Protein AF-A0A7V7CUT2-F1 (afdb_monomer_lite)

Radius of gyration: 46.88 Å; chains: 1; bounding box: 106×68×147 Å

Structure (mmCIF, N/CA/C/O backbone):
data_AF-A0A7V7CUT2-F1
#
_entry.id   AF-A0A7V7CUT2-F1
#
loop_
_atom_site.group_PDB
_atom_site.id
_atom_site.type_symbol
_atom_site.label_atom_id
_atom_site.label_alt_id
_atom_site.label_comp_id
_atom_site.label_asym_id
_atom_site.label_entity_id
_atom_site.label_seq_id
_atom_site.pdbx_PDB_ins_code
_atom_site.Cartn_x
_atom_site.Cartn_y
_atom_site.Cartn_z
_atom_site.occupancy
_atom_site.B_iso_or_equiv
_atom_site.auth_seq_id
_atom_site.auth_comp_id
_atom_site.auth_asym_id
_atom_site.auth_atom_id
_atom_site.pdbx_PDB_model_num
ATOM 1 N N . MET A 1 1 ? 52.986 24.703 -57.265 1.00 43.50 1 MET A N 1
ATOM 2 C CA . MET A 1 1 ? 52.989 24.507 -58.733 1.00 43.50 1 MET A CA 1
ATOM 3 C C . MET A 1 1 ? 54.274 23.806 -59.146 1.00 43.50 1 MET A C 1
ATOM 5 O O . MET A 1 1 ? 55.297 24.459 -59.310 1.00 43.50 1 MET A O 1
ATOM 9 N N . THR A 1 2 ? 54.254 22.484 -59.276 1.00 39.44 2 THR A N 1
ATOM 10 C CA . THR A 1 2 ? 55.387 21.736 -59.837 1.00 39.44 2 THR A CA 1
ATOM 11 C C . THR A 1 2 ? 55.027 21.420 -61.282 1.00 39.44 2 THR A C 1
ATOM 13 O O . THR A 1 2 ? 54.203 20.552 -61.546 1.00 39.44 2 THR A O 1
ATOM 16 N N . ASN A 1 3 ? 55.575 22.187 -62.225 1.00 37.34 3 ASN A N 1
ATOM 17 C CA . ASN A 1 3 ? 55.360 21.953 -63.651 1.00 37.34 3 ASN A CA 1
ATOM 18 C C . ASN A 1 3 ? 56.093 20.670 -64.068 1.00 37.34 3 ASN A C 1
ATOM 20 O O . ASN A 1 3 ? 57.307 20.690 -64.264 1.00 37.34 3 ASN A O 1
ATOM 24 N N . ILE A 1 4 ? 55.367 19.565 -64.242 1.00 36.94 4 ILE A N 1
ATOM 25 C CA . ILE A 1 4 ? 55.850 18.451 -65.063 1.00 36.94 4 ILE A CA 1
ATOM 26 C C . ILE A 1 4 ? 55.539 18.822 -66.515 1.00 36.94 4 ILE A C 1
ATOM 28 O O . ILE A 1 4 ? 54.390 18.802 -66.949 1.00 36.94 4 ILE A O 1
ATOM 32 N N . VAL A 1 5 ? 56.566 19.240 -67.256 1.00 34.94 5 VAL A N 1
ATOM 33 C CA . VAL A 1 5 ? 56.438 19.656 -68.658 1.00 34.94 5 VAL A CA 1
ATOM 34 C C . VAL A 1 5 ? 56.531 18.428 -69.566 1.00 34.94 5 VAL A C 1
ATOM 36 O O . VAL A 1 5 ? 57.607 17.856 -69.722 1.00 34.94 5 VAL A O 1
ATOM 39 N N . ILE A 1 6 ? 55.420 18.060 -70.212 1.00 40.41 6 ILE A N 1
ATOM 40 C CA . ILE A 1 6 ? 55.411 17.245 -71.438 1.00 40.41 6 ILE A CA 1
ATOM 41 C C . ILE A 1 6 ? 55.088 18.196 -72.610 1.00 40.41 6 ILE A C 1
ATOM 43 O O . ILE A 1 6 ? 54.134 18.972 -72.505 1.00 40.41 6 ILE A O 1
ATOM 47 N N . PRO A 1 7 ? 55.847 18.197 -73.724 1.00 36.72 7 PRO A N 1
ATOM 48 C CA . PRO A 1 7 ? 55.617 19.137 -74.822 1.00 36.72 7 PRO A CA 1
ATOM 49 C C . PRO A 1 7 ? 54.248 18.914 -75.492 1.00 36.72 7 PRO A C 1
ATOM 51 O O . PRO A 1 7 ? 53.987 17.835 -76.015 1.00 36.72 7 PRO A O 1
ATOM 54 N N . GLY A 1 8 ? 53.392 19.946 -75.516 1.00 45.03 8 GLY A N 1
ATOM 55 C CA . GLY A 1 8 ? 52.181 20.006 -76.358 1.00 45.03 8 GLY A CA 1
ATOM 56 C C . GLY A 1 8 ? 50.827 20.088 -75.636 1.00 45.03 8 GLY A C 1
ATOM 57 O O . GLY A 1 8 ? 49.839 20.463 -76.260 1.00 45.03 8 GLY A O 1
ATOM 58 N N . LYS A 1 9 ? 50.762 19.812 -74.330 1.00 43.78 9 LYS A N 1
ATOM 59 C CA . LYS A 1 9 ? 49.593 20.088 -73.473 1.00 43.78 9 LYS A CA 1
ATOM 60 C C . LYS A 1 9 ? 50.097 20.208 -72.034 1.00 43.78 9 LYS A C 1
ATOM 62 O O . LYS A 1 9 ? 50.402 19.198 -71.409 1.00 43.78 9 LYS A O 1
ATOM 67 N N . SER A 1 10 ? 50.239 21.430 -71.520 1.00 46.50 10 SER A N 1
ATOM 68 C CA . SER A 1 10 ? 50.550 21.622 -70.098 1.00 46.50 10 SER A CA 1
ATOM 69 C C . SER A 1 10 ? 49.303 21.231 -69.306 1.00 46.50 10 SER A C 1
ATOM 71 O O . SER A 1 10 ? 48.368 22.019 -69.199 1.00 46.50 10 SER A O 1
ATOM 73 N N . LEU A 1 11 ? 49.250 19.993 -68.813 1.00 55.28 11 LEU A N 1
ATOM 74 C CA . LEU A 1 11 ? 48.304 19.613 -67.768 1.00 55.28 11 LEU A CA 1
ATOM 75 C C . LEU A 1 11 ? 48.740 20.374 -66.517 1.00 55.28 11 LEU A C 1
ATOM 77 O O . LEU A 1 11 ? 49.740 20.030 -65.890 1.00 55.28 11 LEU A O 1
ATOM 81 N N . LEU A 1 12 ? 48.063 21.485 -66.227 1.00 66.00 12 LEU A N 1
ATOM 82 C CA . LEU A 1 12 ? 48.286 22.221 -64.992 1.00 66.00 12 LEU A CA 1
ATOM 83 C C . LEU A 1 12 ? 47.783 21.332 -63.853 1.00 66.00 12 LEU A C 1
ATOM 85 O O . LEU A 1 12 ? 46.581 21.115 -63.714 1.00 66.00 12 LEU A O 1
ATOM 89 N N . VAL A 1 13 ? 48.726 20.766 -63.101 1.00 83.75 13 VAL A N 1
ATOM 90 C CA . VAL A 1 13 ? 48.432 19.991 -61.897 1.00 83.75 13 VAL A CA 1
ATOM 91 C C . VAL A 1 13 ? 48.268 20.966 -60.739 1.00 83.75 13 VAL A C 1
ATOM 93 O O . VAL A 1 13 ? 49.184 21.736 -60.428 1.00 83.75 13 VAL A O 1
ATOM 96 N N . PHE A 1 14 ? 47.099 20.935 -60.115 1.00 91.38 14 PHE A N 1
ATOM 97 C CA . PHE A 1 14 ? 46.743 21.783 -58.986 1.00 91.38 14 PHE A CA 1
ATOM 98 C C . PHE A 1 14 ? 46.678 20.966 -57.692 1.00 91.38 14 PHE A C 1
ATOM 100 O O . PHE A 1 14 ? 46.354 19.779 -57.711 1.00 91.38 14 PHE A O 1
ATOM 107 N N . SER A 1 15 ? 46.938 21.625 -56.563 1.00 94.69 15 SER A N 1
ATOM 108 C CA . SER A 1 15 ? 46.346 21.197 -55.290 1.00 94.69 15 SER A CA 1
ATOM 109 C C . SER A 1 15 ? 44.843 21.513 -55.314 1.00 94.69 15 SER A C 1
ATOM 111 O O . SER A 1 15 ? 44.414 22.395 -56.068 1.00 94.69 15 SER A O 1
ATOM 113 N N . ALA A 1 16 ? 44.036 20.852 -54.482 1.00 95.25 16 ALA A N 1
ATOM 114 C CA . ALA A 1 16 ? 42.601 21.135 -54.384 1.00 95.25 16 ALA A CA 1
ATOM 115 C C . ALA A 1 16 ? 42.350 22.623 -54.087 1.00 95.25 16 ALA A C 1
ATOM 117 O O . ALA A 1 16 ? 41.564 23.296 -54.758 1.00 95.25 16 ALA A O 1
ATOM 118 N N . GLN A 1 17 ? 43.121 23.170 -53.146 1.00 95.25 17 GLN A N 1
ATOM 119 C CA . GLN A 1 17 ? 43.038 24.568 -52.744 1.00 95.25 17 GLN A CA 1
ATOM 120 C C . GLN A 1 17 ? 43.390 25.541 -53.884 1.00 95.25 17 GLN A C 1
ATOM 122 O O . GLN A 1 17 ? 42.723 26.565 -54.053 1.00 95.25 17 GLN A O 1
ATOM 127 N N . ASP A 1 18 ? 44.424 25.250 -54.679 1.00 93.94 18 ASP A N 1
ATOM 128 C CA . ASP A 1 18 ? 44.843 26.135 -55.772 1.00 93.94 18 ASP A CA 1
ATOM 129 C C . ASP A 1 18 ? 43.865 26.111 -56.952 1.00 93.94 18 ASP A C 1
ATOM 131 O O . ASP A 1 18 ? 43.645 27.152 -57.581 1.00 93.94 18 ASP A O 1
ATOM 135 N N . ALA A 1 19 ? 43.241 24.961 -57.231 1.00 94.00 19 ALA A N 1
ATOM 136 C CA . ALA A 1 19 ? 42.183 24.858 -58.235 1.00 94.00 19 ALA A CA 1
ATOM 137 C C . ALA A 1 19 ? 40.983 25.740 -57.856 1.00 94.00 19 ALA A C 1
ATOM 139 O O . ALA A 1 19 ? 40.511 26.532 -58.672 1.00 94.00 19 ALA A O 1
ATOM 140 N N . ILE A 1 20 ? 40.557 25.685 -56.590 1.00 94.75 20 ILE A N 1
ATOM 141 C CA . ILE A 1 20 ? 39.444 26.491 -56.069 1.00 94.75 20 ILE A CA 1
ATOM 142 C C . ILE A 1 20 ? 39.770 27.984 -56.105 1.00 94.75 20 ILE A C 1
ATOM 144 O O . ILE A 1 20 ? 38.954 28.780 -56.572 1.00 94.75 20 ILE A O 1
ATOM 148 N N . ARG A 1 21 ? 40.975 28.384 -55.672 1.00 94.62 21 ARG A N 1
ATOM 149 C CA . ARG A 1 21 ? 41.425 29.785 -55.766 1.00 94.62 21 ARG A CA 1
ATOM 150 C C . ARG A 1 21 ? 41.406 30.289 -57.208 1.00 94.62 21 ARG A C 1
ATOM 152 O O . ARG A 1 21 ? 40.952 31.402 -57.457 1.00 94.62 21 ARG A O 1
ATOM 159 N N . SER A 1 22 ? 41.885 29.476 -58.148 1.00 92.12 22 SER A N 1
ATOM 160 C CA . SER A 1 22 ? 41.933 29.838 -59.569 1.00 92.12 22 SER A CA 1
ATOM 161 C C . SER A 1 22 ? 40.532 29.940 -60.177 1.00 92.12 22 SER A C 1
ATOM 163 O O . SER A 1 22 ? 40.263 30.845 -60.965 1.00 92.12 22 SER A O 1
ATOM 165 N N . TYR A 1 23 ? 39.615 29.058 -59.775 1.00 93.31 23 TYR A N 1
ATOM 166 C CA . TYR A 1 23 ? 38.209 29.141 -60.162 1.00 93.31 23 TYR A CA 1
ATOM 167 C C . TYR A 1 23 ? 37.550 30.420 -59.628 1.00 93.31 23 TYR A C 1
ATOM 169 O O . TYR A 1 23 ? 36.973 31.179 -60.403 1.00 93.31 23 TYR A O 1
ATOM 177 N N . GLY A 1 24 ? 37.724 30.730 -58.338 1.00 92.88 24 GLY A N 1
ATOM 178 C CA . GLY A 1 24 ? 37.191 31.953 -57.725 1.00 92.88 24 GLY A CA 1
ATOM 179 C C . GLY A 1 24 ? 37.772 33.247 -58.309 1.00 92.88 24 GLY A C 1
ATOM 180 O O . GLY A 1 24 ? 37.089 34.267 -58.355 1.00 92.88 24 GLY A O 1
ATOM 181 N N . ALA A 1 25 ? 39.011 33.206 -58.807 1.00 92.81 25 ALA A N 1
ATOM 182 C CA . ALA A 1 25 ? 39.645 34.317 -59.516 1.00 92.81 25 ALA A CA 1
ATOM 183 C C . ALA A 1 25 ? 39.239 34.421 -61.002 1.00 92.81 25 ALA A C 1
ATOM 185 O O . ALA A 1 25 ? 39.689 35.338 -61.689 1.00 92.81 25 ALA A O 1
ATOM 186 N N . GLY A 1 26 ? 38.435 33.485 -61.523 1.00 91.12 26 GLY A N 1
ATOM 187 C CA . GLY A 1 26 ? 38.067 33.415 -62.941 1.00 91.12 26 GLY A CA 1
ATOM 188 C C . GLY A 1 26 ? 39.234 33.069 -63.873 1.00 91.12 26 GLY A C 1
ATOM 189 O O . GLY A 1 26 ? 39.146 33.279 -65.081 1.00 91.12 26 GLY A O 1
ATOM 190 N N . THR A 1 27 ? 40.345 32.566 -63.330 1.00 89.94 27 THR A N 1
ATOM 191 C CA . THR A 1 27 ? 41.557 32.237 -64.093 1.00 89.94 27 THR A CA 1
ATOM 192 C C . THR A 1 27 ? 41.620 30.764 -64.497 1.00 89.94 27 THR A C 1
ATOM 194 O O . THR A 1 27 ? 42.397 30.408 -65.387 1.00 89.94 27 THR A O 1
ATOM 197 N N . LEU A 1 28 ? 40.781 29.907 -63.904 1.00 89.00 28 LEU A N 1
ATOM 198 C CA . LEU A 1 28 ? 40.647 28.504 -64.294 1.00 89.00 28 LEU A CA 1
ATOM 199 C C . LEU A 1 28 ? 39.820 28.379 -65.585 1.00 89.00 28 LEU A C 1
ATOM 201 O O . LEU A 1 28 ? 38.595 28.338 -65.557 1.00 89.00 28 LEU A O 1
ATOM 205 N N . THR A 1 29 ? 40.507 28.346 -66.727 1.00 84.38 29 THR A N 1
ATOM 206 C CA . THR A 1 29 ? 39.896 28.366 -68.075 1.00 84.38 29 THR A CA 1
ATOM 207 C C . THR A 1 29 ? 39.941 27.021 -68.803 1.00 84.38 29 THR A C 1
ATOM 209 O O . THR A 1 29 ? 39.386 26.879 -69.891 1.00 84.38 29 THR A O 1
ATOM 212 N N . THR A 1 30 ? 40.581 26.016 -68.209 1.00 86.50 30 THR A N 1
ATOM 213 C CA . THR A 1 30 ? 40.648 24.639 -68.713 1.00 86.50 30 THR A CA 1
ATOM 214 C C . THR A 1 30 ? 40.406 23.663 -67.564 1.00 86.50 30 THR A C 1
ATOM 216 O O . THR A 1 30 ? 40.784 24.004 -66.440 1.00 86.50 30 THR A O 1
ATOM 219 N N . PRO A 1 31 ? 39.857 22.459 -67.819 1.00 90.25 31 PRO A N 1
ATOM 220 C CA . PRO A 1 31 ? 39.630 21.466 -66.772 1.00 90.25 31 PRO A CA 1
ATOM 221 C C . PRO A 1 31 ? 40.885 21.187 -65.935 1.00 90.25 31 PRO A C 1
ATOM 223 O O . PRO A 1 31 ? 41.954 20.904 -66.483 1.00 90.25 31 PRO A O 1
ATOM 226 N N . ALA A 1 32 ? 40.755 21.292 -64.614 1.00 91.00 32 ALA A N 1
ATOM 227 C CA . ALA A 1 32 ? 41.833 21.072 -63.662 1.00 91.00 32 ALA A CA 1
ATOM 228 C C . ALA A 1 32 ? 42.142 19.578 -63.515 1.00 91.00 32 ALA A C 1
ATOM 230 O O . ALA A 1 32 ? 41.233 18.753 -63.414 1.00 91.00 32 ALA A O 1
ATOM 231 N N . VAL A 1 33 ? 43.429 19.246 -63.434 1.00 94.38 33 VAL A N 1
ATOM 232 C CA . VAL A 1 33 ? 43.890 17.962 -62.897 1.00 94.38 33 VAL A CA 1
ATOM 233 C C . VAL A 1 33 ? 44.388 18.219 -61.489 1.00 94.38 33 VAL A C 1
ATOM 235 O O . VAL A 1 33 ? 45.284 19.040 -61.295 1.00 94.38 33 VAL A O 1
ATOM 238 N N . ILE A 1 34 ? 43.797 17.546 -60.509 1.00 95.75 34 ILE A N 1
ATOM 239 C CA . ILE A 1 34 ? 44.160 17.719 -59.104 1.00 95.75 34 ILE A CA 1
ATOM 240 C C . ILE A 1 34 ? 45.017 16.538 -58.667 1.00 95.75 34 ILE A C 1
ATOM 242 O O . ILE A 1 34 ? 44.667 15.393 -58.935 1.00 95.75 34 ILE A O 1
ATOM 246 N N . VAL A 1 35 ? 46.131 16.815 -57.990 1.00 95.56 35 VAL A N 1
ATOM 247 C CA . VAL A 1 35 ? 46.895 15.808 -57.244 1.00 95.56 35 VAL A CA 1
ATOM 248 C C . VAL A 1 35 ? 47.121 16.340 -55.840 1.00 95.56 35 VAL A C 1
ATOM 250 O O . VAL A 1 35 ? 47.856 17.310 -55.656 1.00 95.56 35 VAL A O 1
ATOM 253 N N . ASP A 1 36 ? 46.464 15.730 -54.860 1.00 96.62 36 ASP A N 1
ATOM 254 C CA . ASP A 1 36 ? 46.485 16.188 -53.468 1.00 96.62 36 ASP A CA 1
ATOM 255 C C . ASP A 1 36 ? 46.276 15.012 -52.502 1.00 96.62 36 ASP A C 1
ATOM 257 O O . ASP A 1 36 ? 46.132 13.870 -52.933 1.00 96.62 36 ASP A O 1
ATOM 261 N N . SER A 1 37 ? 46.334 15.239 -51.194 1.00 96.50 37 SER A N 1
ATOM 262 C CA . SER A 1 37 ? 46.007 14.206 -50.204 1.00 96.50 37 SER A CA 1
ATOM 263 C C . SER A 1 37 ? 44.492 14.030 -50.062 1.00 96.50 37 SER A C 1
ATOM 265 O O . SER A 1 37 ? 43.725 14.976 -50.253 1.00 96.50 37 SER A O 1
ATOM 267 N N . ALA A 1 38 ? 44.048 12.840 -49.661 1.00 97.12 38 ALA A N 1
ATOM 268 C CA . ALA A 1 38 ? 42.648 12.524 -49.388 1.00 97.12 38 ALA A CA 1
ATOM 269 C C . ALA A 1 38 ? 42.040 13.467 -48.343 1.00 97.12 38 ALA A C 1
ATOM 271 O O . ALA A 1 38 ? 40.904 13.905 -48.501 1.00 97.12 38 ALA A O 1
ATOM 272 N N . ALA A 1 39 ? 42.818 13.851 -47.326 1.00 96.62 39 ALA A N 1
ATOM 273 C CA . ALA A 1 39 ? 42.392 14.817 -46.315 1.00 96.62 39 ALA A CA 1
ATOM 274 C C . ALA A 1 39 ? 42.105 16.205 -46.913 1.00 96.62 39 ALA A C 1
ATOM 276 O O . ALA A 1 39 ? 41.082 16.813 -46.600 1.00 96.62 39 ALA A O 1
ATOM 277 N N . ASN A 1 40 ? 42.975 16.701 -47.799 1.00 95.56 40 ASN A N 1
ATOM 278 C CA . ASN A 1 40 ? 42.771 17.994 -48.452 1.00 95.56 40 ASN A CA 1
ATOM 279 C C . ASN A 1 40 ? 41.612 17.940 -49.452 1.00 95.56 40 ASN A C 1
ATOM 281 O O . ASN A 1 40 ? 40.824 18.877 -49.516 1.00 95.56 40 ASN A O 1
ATOM 285 N N . VAL A 1 41 ? 41.476 16.847 -50.209 1.00 97.75 41 VAL A N 1
ATOM 286 C CA . VAL A 1 41 ? 40.345 16.663 -51.132 1.00 97.75 41 VAL A CA 1
ATOM 287 C C . VAL A 1 41 ? 39.020 16.625 -50.368 1.00 97.75 41 VAL A C 1
ATOM 289 O O . VAL A 1 41 ? 38.103 17.352 -50.737 1.00 97.75 41 VAL A O 1
ATOM 292 N N . ALA A 1 42 ? 38.931 15.857 -49.277 1.00 97.19 42 ALA A N 1
ATOM 293 C CA . ALA A 1 42 ? 37.730 15.781 -48.444 1.00 97.19 42 ALA A CA 1
ATOM 294 C C . ALA A 1 42 ? 37.368 17.136 -47.806 1.00 97.19 42 ALA A C 1
ATOM 296 O O . ALA A 1 42 ? 36.203 17.523 -47.802 1.00 97.19 42 ALA A O 1
ATOM 297 N N . ALA A 1 43 ? 38.359 17.906 -47.339 1.00 96.56 43 ALA A N 1
ATOM 298 C CA . ALA A 1 43 ? 38.137 19.234 -46.753 1.00 96.56 43 ALA A CA 1
A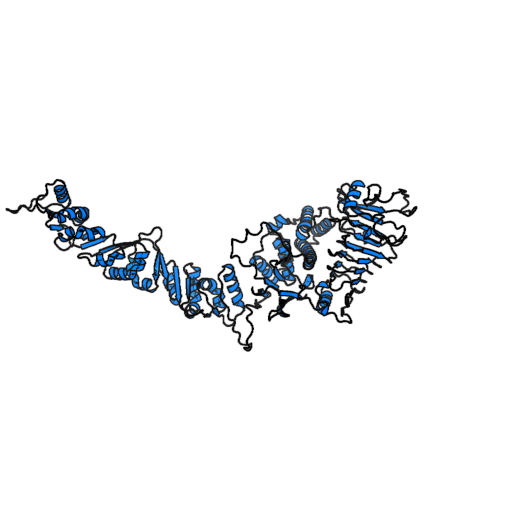TOM 299 C C . ALA A 1 43 ? 37.584 20.275 -47.745 1.00 96.56 43 ALA A C 1
ATOM 301 O O . ALA A 1 43 ? 37.053 21.303 -47.328 1.00 96.56 43 ALA A O 1
ATOM 302 N N . PHE A 1 44 ? 37.731 20.029 -49.047 1.00 96.75 44 PHE A N 1
ATOM 303 C CA . PHE A 1 44 ? 37.319 20.934 -50.115 1.00 96.75 44 PHE A CA 1
ATOM 304 C C . PHE A 1 44 ? 36.258 20.326 -51.045 1.00 96.75 44 PHE A C 1
ATOM 306 O O . PHE A 1 44 ? 36.016 20.869 -52.126 1.00 96.75 44 PHE A O 1
ATOM 313 N N . LEU A 1 45 ? 35.629 19.216 -50.650 1.00 97.12 45 LEU A N 1
ATOM 314 C CA . LEU A 1 45 ? 34.777 18.411 -51.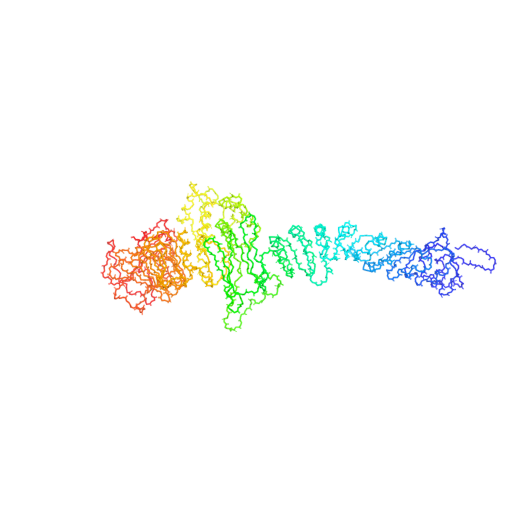523 1.00 97.12 45 LEU A CA 1
ATOM 315 C C . LEU A 1 45 ? 33.611 19.219 -52.116 1.00 97.12 45 LEU A C 1
ATOM 317 O O . LEU A 1 45 ? 33.487 19.280 -53.338 1.00 97.12 45 LEU A O 1
ATOM 321 N N . ASP A 1 46 ? 32.874 19.957 -51.283 1.00 96.69 46 ASP A N 1
ATOM 322 C CA . ASP A 1 46 ? 31.759 20.822 -51.690 1.00 96.69 46 ASP A CA 1
ATOM 323 C C . ASP A 1 46 ? 32.192 21.879 -52.724 1.00 96.69 46 ASP A C 1
ATOM 325 O O . ASP A 1 46 ? 31.482 22.205 -53.676 1.00 96.69 46 ASP A O 1
ATOM 329 N N . ASN A 1 47 ? 33.395 22.444 -52.566 1.00 96.88 47 ASN A N 1
ATOM 330 C CA . ASN A 1 47 ? 33.922 23.422 -53.516 1.00 96.88 47 ASN A CA 1
ATOM 331 C C . ASN A 1 47 ? 34.330 22.756 -54.831 1.00 96.88 47 ASN A C 1
ATOM 333 O O . ASN A 1 47 ? 34.096 23.312 -55.903 1.00 96.88 47 ASN A O 1
ATOM 337 N N . LEU A 1 48 ? 34.938 21.574 -54.762 1.00 96.94 48 LEU A N 1
ATOM 338 C CA . LEU A 1 48 ? 35.333 20.805 -55.937 1.00 96.94 48 LEU A CA 1
ATOM 339 C C . LEU A 1 48 ? 34.119 20.275 -56.711 1.00 96.94 48 LEU A C 1
ATOM 341 O O . LEU A 1 48 ? 34.174 20.218 -57.940 1.00 96.94 48 LEU A O 1
ATOM 345 N N . GLN A 1 49 ? 33.003 19.993 -56.036 1.00 97.50 49 GLN A N 1
ATOM 346 C CA . GLN A 1 49 ? 31.719 19.669 -56.658 1.00 97.50 49 GLN A CA 1
ATOM 347 C C . GLN A 1 49 ? 31.240 20.795 -57.593 1.00 97.50 49 GLN A C 1
ATOM 349 O O . GLN A 1 49 ? 30.723 20.529 -58.683 1.00 97.50 49 GLN A O 1
ATOM 354 N N . VAL A 1 50 ? 31.480 22.066 -57.245 1.00 96.12 50 VAL A N 1
ATOM 355 C CA . VAL A 1 50 ? 31.180 23.210 -58.130 1.00 96.12 50 VAL A CA 1
ATOM 356 C C . VAL A 1 50 ? 32.041 23.180 -59.399 1.00 96.12 50 VAL A C 1
ATOM 358 O O . VAL A 1 50 ? 31.548 23.453 -60.492 1.00 96.12 50 VAL A O 1
ATOM 361 N N . LEU A 1 51 ? 33.321 22.813 -59.291 1.00 95.00 51 LEU A N 1
ATOM 362 C CA . LEU A 1 51 ? 34.207 22.694 -60.455 1.00 95.00 51 LEU A CA 1
ATOM 363 C C . LEU A 1 51 ? 33.806 21.505 -61.341 1.00 95.00 51 LEU A C 1
ATOM 365 O O . LEU A 1 51 ? 33.799 21.641 -62.566 1.00 95.00 51 LEU A O 1
ATOM 369 N N . ALA A 1 52 ? 33.445 20.368 -60.737 1.00 94.88 52 ALA A N 1
ATOM 370 C CA . ALA A 1 52 ? 32.972 19.178 -61.444 1.00 94.88 52 ALA A CA 1
ATOM 371 C C . ALA A 1 52 ? 31.694 19.471 -62.242 1.00 94.88 52 ALA A C 1
ATOM 373 O O . ALA A 1 52 ? 31.633 19.224 -63.445 1.00 94.88 52 ALA A O 1
ATOM 374 N N . THR A 1 53 ? 30.703 20.097 -61.605 1.00 94.69 53 THR A N 1
ATOM 375 C CA . THR A 1 53 ? 29.439 20.479 -62.257 1.00 94.69 53 THR A CA 1
ATOM 376 C C . THR A 1 53 ? 29.614 21.544 -63.343 1.00 94.69 53 THR A C 1
ATOM 378 O O . THR A 1 53 ? 28.882 21.532 -64.331 1.00 94.69 53 THR A O 1
ATOM 381 N N . ALA A 1 54 ? 30.615 22.422 -63.222 1.00 92.25 54 ALA A N 1
ATOM 382 C CA . ALA A 1 54 ? 30.990 23.378 -64.265 1.00 92.25 54 ALA A CA 1
ATOM 383 C C . ALA A 1 54 ? 31.779 22.751 -65.438 1.00 92.25 54 ALA A C 1
ATOM 385 O O . ALA A 1 54 ? 32.115 23.457 -66.390 1.00 92.25 54 ALA A O 1
ATOM 386 N N . GLY A 1 55 ? 32.111 21.453 -65.384 1.00 92.44 55 GLY A N 1
ATOM 387 C CA . GLY A 1 55 ? 32.961 20.783 -66.376 1.00 92.44 55 GLY A CA 1
ATOM 388 C C . GLY A 1 55 ? 34.423 21.246 -66.342 1.00 92.44 55 GLY A C 1
ATOM 389 O O . GLY A 1 55 ? 35.145 21.101 -67.328 1.00 92.44 55 GLY A O 1
ATOM 390 N N . LEU A 1 56 ? 34.855 21.839 -65.225 1.00 92.88 56 LEU A N 1
ATOM 391 C CA . LEU A 1 56 ? 36.195 22.393 -65.013 1.00 92.88 56 LEU A CA 1
ATOM 392 C C . LEU A 1 56 ? 37.074 21.513 -64.114 1.00 92.88 56 LEU A C 1
ATOM 394 O O . LEU A 1 56 ? 38.165 21.932 -63.729 1.00 92.88 56 LEU A O 1
ATOM 398 N N . LEU A 1 57 ? 36.647 20.287 -63.821 1.00 94.12 57 LEU A N 1
ATOM 399 C CA . LEU A 1 57 ? 37.444 19.255 -63.166 1.00 94.12 57 LEU A CA 1
ATOM 400 C C . LEU A 1 57 ? 37.586 18.067 -64.123 1.00 94.12 57 LEU A C 1
ATOM 402 O O . LEU A 1 57 ? 36.593 17.625 -64.686 1.00 94.12 57 LEU A O 1
ATOM 406 N N . SER A 1 58 ? 38.814 17.598 -64.352 1.00 92.56 58 SER A N 1
ATOM 407 C CA . SER A 1 58 ? 39.087 16.481 -65.270 1.00 92.56 58 SER A CA 1
ATOM 408 C C . SER A 1 58 ? 39.404 15.169 -64.568 1.00 92.56 58 SER A C 1
ATOM 410 O O . SER A 1 58 ? 39.159 14.124 -65.153 1.00 92.56 58 SER A O 1
ATOM 412 N N . THR A 1 59 ? 40.111 15.217 -63.439 1.00 95.31 59 THR A N 1
ATOM 413 C CA . THR A 1 59 ? 40.405 14.050 -62.598 1.00 95.31 59 THR A CA 1
ATOM 414 C C . THR A 1 59 ? 41.052 14.511 -61.295 1.00 95.31 59 THR A C 1
ATOM 416 O O . THR A 1 59 ? 41.741 15.540 -61.260 1.00 95.31 59 THR A O 1
ATOM 419 N N . ILE A 1 60 ? 40.861 13.726 -60.240 1.00 97.00 60 ILE A N 1
ATOM 420 C CA . ILE A 1 60 ? 41.564 13.837 -58.968 1.00 97.00 60 ILE A CA 1
ATOM 421 C C . ILE A 1 60 ? 42.436 12.588 -58.786 1.00 97.00 60 ILE A C 1
ATOM 423 O O . ILE A 1 60 ? 41.950 11.458 -58.818 1.00 97.00 60 ILE A O 1
ATOM 427 N N . GLY A 1 61 ? 43.736 12.788 -58.586 1.00 95.75 61 GLY A N 1
ATOM 428 C CA . GLY A 1 61 ? 44.669 11.772 -58.110 1.00 95.75 61 GLY A CA 1
ATOM 429 C C . GLY A 1 61 ? 44.973 11.986 -56.630 1.00 95.75 61 GLY A C 1
ATOM 430 O O . GLY A 1 61 ? 45.318 13.093 -56.218 1.00 95.75 61 GLY A O 1
ATOM 431 N N . LEU A 1 62 ? 44.864 10.933 -55.827 1.00 97.38 62 LEU A N 1
ATOM 432 C CA . LEU A 1 62 ? 45.195 10.985 -54.404 1.00 97.38 62 LEU A CA 1
ATOM 433 C C . LEU A 1 62 ? 46.668 10.613 -54.198 1.00 97.38 62 LEU A C 1
ATOM 435 O O . LEU A 1 62 ? 47.160 9.646 -54.778 1.00 97.38 62 LEU A O 1
ATOM 439 N N . SER A 1 63 ? 47.380 11.411 -53.407 1.00 95.00 63 SER A N 1
ATOM 440 C CA . SER A 1 63 ? 48.832 11.303 -53.200 1.00 95.00 63 SER A CA 1
ATOM 441 C C . SER A 1 63 ? 49.236 10.480 -51.972 1.00 95.00 63 SER A C 1
ATOM 443 O O . SER A 1 63 ? 50.429 10.287 -51.730 1.00 95.00 63 SER A O 1
ATOM 445 N N . ASP A 1 64 ? 48.264 9.997 -51.198 1.00 95.69 64 ASP A N 1
ATOM 446 C CA . ASP A 1 64 ? 48.486 9.210 -49.988 1.00 95.69 64 ASP A CA 1
ATOM 447 C C . ASP A 1 64 ? 49.097 7.831 -50.293 1.00 95.69 64 ASP A C 1
ATOM 449 O O . ASP A 1 64 ? 48.912 7.250 -51.364 1.00 95.69 64 ASP A O 1
ATOM 453 N N . PHE A 1 65 ? 49.823 7.279 -49.317 1.00 87.88 65 PHE A N 1
ATOM 454 C CA . PHE A 1 65 ? 50.365 5.924 -49.407 1.00 87.88 65 PHE A CA 1
ATOM 455 C C . PHE A 1 65 ? 49.294 4.878 -49.060 1.00 87.88 65 PHE A C 1
ATOM 457 O O . PHE A 1 65 ? 48.530 5.054 -48.115 1.00 87.88 65 PHE A O 1
ATOM 464 N N . GLY A 1 66 ? 49.292 3.740 -49.762 1.00 91.62 66 GLY A N 1
ATOM 465 C CA . GLY A 1 66 ? 48.311 2.668 -49.550 1.00 91.62 66 GLY A CA 1
ATOM 466 C C . GLY A 1 66 ? 47.010 2.908 -50.319 1.00 91.62 66 GLY A C 1
ATOM 467 O O . GLY A 1 66 ? 47.046 3.445 -51.420 1.00 91.62 66 GLY A O 1
ATOM 468 N N . THR A 1 67 ? 45.874 2.462 -49.772 1.00 94.19 67 THR A N 1
ATOM 469 C CA . THR A 1 67 ? 44.545 2.862 -50.271 1.00 94.19 67 THR A CA 1
ATOM 470 C C . THR A 1 67 ? 44.136 4.135 -49.528 1.00 94.19 67 THR A C 1
ATOM 472 O O . THR A 1 67 ? 43.939 4.054 -48.316 1.00 94.19 67 THR A O 1
ATOM 475 N N . PRO A 1 68 ? 44.051 5.299 -50.194 1.00 97.12 68 PRO A N 1
ATOM 476 C CA . PRO A 1 68 ? 43.680 6.552 -49.542 1.00 97.12 68 PRO A CA 1
ATOM 477 C C . PRO A 1 68 ? 42.246 6.497 -48.997 1.00 97.12 68 PRO A C 1
ATOM 479 O O . PRO A 1 68 ? 41.351 6.005 -49.687 1.00 97.12 68 PRO A O 1
ATOM 482 N N . THR A 1 69 ? 42.015 7.038 -47.799 1.00 96.81 69 THR A N 1
ATOM 483 C CA . THR A 1 69 ? 40.681 7.103 -47.175 1.00 96.81 69 THR A CA 1
ATOM 484 C C . THR A 1 69 ? 40.210 8.547 -47.082 1.00 96.81 69 THR A C 1
ATOM 486 O O . THR A 1 69 ? 40.888 9.379 -46.479 1.00 96.81 69 THR A O 1
ATOM 489 N N . LEU A 1 70 ? 39.039 8.842 -47.644 1.00 98.06 70 LEU A N 1
ATOM 490 C CA . LEU A 1 70 ? 38.361 10.124 -47.474 1.00 98.06 70 LEU A CA 1
ATOM 491 C C . LEU A 1 70 ? 37.351 10.004 -46.331 1.00 98.06 70 LEU A C 1
ATOM 493 O O . LEU A 1 70 ? 36.455 9.161 -46.382 1.00 98.06 70 LEU A O 1
ATOM 497 N N . SER A 1 71 ? 37.483 10.869 -45.327 1.00 97.56 71 SER A N 1
ATOM 498 C CA . SER A 1 71 ? 36.476 11.041 -44.277 1.00 97.56 71 SER A CA 1
ATOM 499 C C . SER A 1 71 ? 35.507 12.143 -44.689 1.00 97.56 71 SER A C 1
ATOM 501 O O . SER A 1 71 ? 35.910 13.301 -44.780 1.00 97.56 71 SER A O 1
ATOM 503 N N . ILE A 1 72 ? 34.255 11.780 -44.957 1.00 97.88 72 ILE A N 1
ATOM 504 C CA . ILE A 1 72 ? 33.210 12.685 -45.459 1.00 97.88 72 ILE A CA 1
ATOM 505 C C . ILE A 1 72 ? 31.924 12.512 -44.647 1.00 97.88 72 ILE A C 1
ATOM 507 O O . ILE A 1 72 ? 31.766 11.523 -43.930 1.00 97.88 72 ILE A O 1
ATOM 511 N N . THR A 1 73 ? 30.994 13.458 -44.736 1.00 97.75 73 THR A N 1
ATOM 512 C CA . THR A 1 73 ? 29.665 13.304 -44.124 1.00 97.75 73 THR A CA 1
ATOM 513 C C . THR A 1 73 ? 28.696 12.563 -45.050 1.00 97.75 73 THR A C 1
ATOM 515 O O . THR A 1 73 ? 28.896 12.490 -46.264 1.00 97.75 73 THR A O 1
ATOM 518 N N . ALA A 1 74 ? 27.603 12.037 -44.497 1.00 96.12 74 ALA A N 1
ATOM 519 C CA . ALA A 1 74 ? 26.517 11.444 -45.278 1.00 96.12 74 ALA A CA 1
ATOM 520 C C . ALA A 1 74 ? 25.896 12.439 -46.278 1.00 96.12 74 ALA A C 1
ATOM 522 O O . ALA A 1 74 ? 25.472 12.044 -47.365 1.00 96.12 74 ALA A O 1
ATOM 523 N N . GLU A 1 75 ? 25.860 13.731 -45.939 1.00 95.62 75 GLU A N 1
ATOM 524 C CA . GLU A 1 75 ? 25.404 14.789 -46.846 1.00 95.62 75 GLU A CA 1
ATOM 525 C C . GLU A 1 75 ? 26.370 14.969 -48.017 1.00 95.62 75 GLU A C 1
ATOM 527 O O . GLU A 1 75 ? 25.933 14.987 -49.165 1.00 95.62 75 GLU A O 1
ATOM 532 N N . GLN A 1 76 ? 27.675 15.012 -47.745 1.00 97.19 76 GLN A N 1
ATOM 533 C CA . GLN A 1 76 ? 28.713 15.100 -48.772 1.00 97.19 76 GLN A CA 1
ATOM 534 C C . GLN A 1 76 ? 28.706 13.879 -49.698 1.00 97.19 76 GLN A C 1
ATOM 536 O O . GLN A 1 76 ? 28.720 14.019 -50.917 1.00 97.19 76 GLN A O 1
ATOM 541 N N . ALA A 1 77 ? 28.575 12.667 -49.148 1.00 95.69 77 ALA A N 1
ATOM 542 C CA . ALA A 1 77 ? 28.487 11.441 -49.945 1.00 95.69 77 ALA A CA 1
ATOM 543 C C . ALA A 1 77 ? 27.325 11.464 -50.961 1.00 95.69 77 ALA A C 1
ATOM 545 O O . ALA A 1 77 ? 27.447 10.911 -52.054 1.00 95.69 77 ALA A O 1
ATOM 546 N N . ASN A 1 78 ? 26.210 12.120 -50.617 1.00 92.69 78 ASN A N 1
ATOM 547 C CA . ASN A 1 78 ? 25.051 12.266 -51.499 1.00 92.69 78 ASN A CA 1
ATOM 548 C C . ASN A 1 78 ? 25.171 13.460 -52.461 1.00 92.69 78 ASN A C 1
ATOM 550 O O . ASN A 1 78 ? 24.881 13.325 -53.650 1.00 92.69 78 ASN A O 1
ATOM 554 N N . ASN A 1 79 ? 25.567 14.629 -51.957 1.00 95.31 79 ASN A N 1
ATOM 555 C CA . ASN A 1 79 ? 25.549 15.883 -52.715 1.00 95.31 79 ASN A CA 1
ATOM 556 C C . ASN A 1 79 ? 26.754 16.024 -53.658 1.00 95.31 79 ASN A C 1
ATOM 558 O O . ASN A 1 79 ? 26.634 16.638 -54.722 1.00 95.31 79 ASN A O 1
ATOM 562 N N . ASP A 1 80 ? 27.881 15.397 -53.315 1.00 96.88 80 ASP A N 1
ATOM 563 C CA . ASP A 1 80 ? 29.162 15.560 -54.005 1.00 96.88 80 ASP A CA 1
ATOM 564 C C . ASP A 1 80 ? 29.515 14.359 -54.898 1.00 96.88 80 ASP A C 1
ATOM 566 O O . ASP A 1 80 ? 30.676 14.081 -55.209 1.00 96.88 80 ASP A O 1
ATOM 570 N N . ALA A 1 81 ? 28.495 13.633 -55.364 1.00 93.62 81 ALA A N 1
ATOM 571 C CA . ALA A 1 81 ? 28.671 12.442 -56.192 1.00 93.62 81 ALA A CA 1
ATOM 572 C C . ALA A 1 81 ? 29.440 12.714 -57.502 1.00 93.62 81 ALA A C 1
ATOM 574 O O . ALA A 1 81 ? 30.119 11.818 -58.005 1.00 93.62 81 ALA A O 1
ATOM 575 N N . ALA A 1 82 ? 29.362 13.933 -58.057 1.00 95.12 82 ALA A N 1
ATOM 576 C CA . ALA A 1 82 ? 30.051 14.264 -59.305 1.00 95.12 82 ALA A CA 1
ATOM 577 C C . ALA A 1 82 ? 31.564 14.402 -59.096 1.00 95.12 82 ALA A C 1
ATOM 579 O O . ALA A 1 82 ? 32.325 13.829 -59.864 1.00 95.12 82 ALA A O 1
ATOM 580 N N . VAL A 1 83 ? 32.017 15.093 -58.045 1.00 96.94 83 VAL A N 1
ATOM 581 C CA . VAL A 1 83 ? 33.452 15.156 -57.723 1.00 96.94 83 VAL A CA 1
ATOM 582 C C . VAL A 1 83 ? 33.993 13.799 -57.270 1.00 96.94 83 VAL A C 1
ATOM 584 O O . VAL A 1 83 ? 35.101 13.437 -57.661 1.00 96.94 83 VAL A O 1
ATOM 587 N N . LEU A 1 84 ? 33.218 13.016 -56.509 1.00 96.25 84 LEU A N 1
ATOM 588 C CA . LEU A 1 84 ? 33.625 11.666 -56.107 1.00 96.25 84 LEU A CA 1
ATOM 589 C C . LEU A 1 84 ? 33.856 10.752 -57.322 1.00 96.25 84 LEU A C 1
ATOM 591 O O . LEU A 1 84 ? 34.787 9.950 -57.304 1.00 96.25 84 LEU A O 1
ATOM 595 N N . ALA A 1 85 ? 33.068 10.907 -58.392 1.00 94.94 85 ALA A N 1
ATOM 596 C CA . ALA A 1 85 ? 33.243 10.162 -59.640 1.00 94.94 85 ALA A CA 1
ATOM 597 C C . ALA A 1 85 ? 34.524 10.535 -60.416 1.00 94.94 85 ALA A C 1
ATOM 599 O O . ALA A 1 85 ? 35.003 9.731 -61.214 1.00 94.94 85 ALA A O 1
ATOM 600 N N . GLU A 1 86 ? 35.095 11.719 -60.173 1.00 96.38 86 GLU A N 1
ATOM 601 C CA . GLU A 1 86 ? 36.334 12.182 -60.815 1.00 96.38 86 GLU A CA 1
ATOM 602 C C . GLU A 1 86 ? 37.608 11.690 -60.100 1.00 96.38 86 GLU A C 1
ATOM 604 O O . GLU A 1 86 ? 38.723 11.882 -60.607 1.00 96.38 86 GLU A O 1
ATOM 609 N N . ILE A 1 87 ? 37.477 11.046 -58.932 1.00 96.75 87 ILE A N 1
ATOM 610 C CA . ILE A 1 87 ? 38.602 10.437 -58.215 1.00 96.75 87 ILE A CA 1
ATOM 611 C C . ILE A 1 87 ? 39.058 9.179 -58.958 1.00 96.75 87 ILE A C 1
ATOM 613 O O . ILE A 1 87 ? 38.310 8.226 -59.163 1.00 96.75 87 ILE A O 1
ATOM 617 N N . SER A 1 88 ? 40.328 9.175 -59.350 1.00 92.88 88 SER A N 1
ATOM 618 C CA . SER A 1 88 ? 40.962 8.063 -60.053 1.00 92.88 88 SER A CA 1
ATOM 619 C C . SER A 1 88 ? 41.672 7.104 -59.092 1.00 92.88 88 SER A C 1
ATOM 621 O O . SER A 1 88 ? 42.248 7.513 -58.084 1.00 92.88 88 SER A O 1
ATOM 623 N N . GLY A 1 89 ? 41.679 5.812 -59.439 1.00 91.00 89 GLY A N 1
ATOM 624 C CA . GLY A 1 89 ? 42.318 4.759 -58.641 1.00 91.00 89 GLY A CA 1
ATOM 625 C C . GLY A 1 89 ? 41.431 4.198 -57.523 1.00 91.00 89 GLY A C 1
ATOM 626 O O . GLY A 1 89 ? 40.251 4.518 -57.423 1.00 91.00 89 GLY A O 1
ATOM 627 N N . SER A 1 90 ? 41.993 3.302 -56.707 1.00 93.00 90 SER A N 1
ATOM 628 C CA . SER A 1 90 ? 41.300 2.731 -55.545 1.00 93.00 90 SER A CA 1
ATOM 629 C C . SER A 1 90 ? 41.366 3.694 -54.365 1.00 93.00 90 SER A C 1
ATOM 631 O O . SER A 1 90 ? 42.453 4.129 -53.994 1.00 93.00 90 SER A O 1
ATOM 633 N N . TYR A 1 91 ? 40.222 3.976 -53.753 1.00 96.88 91 TYR A N 1
ATOM 634 C CA . TYR A 1 91 ? 40.104 4.767 -52.532 1.00 96.88 91 TYR A CA 1
ATOM 635 C C . TYR A 1 91 ? 38.998 4.185 -51.648 1.00 96.88 91 TYR A C 1
ATOM 637 O O . TYR A 1 91 ? 38.193 3.372 -52.103 1.00 96.88 91 TYR A O 1
ATOM 645 N N . ALA A 1 92 ? 38.979 4.593 -50.386 1.00 97.56 92 ALA A N 1
ATOM 646 C CA . ALA A 1 92 ? 37.988 4.207 -49.396 1.00 97.56 92 ALA A CA 1
ATOM 647 C C . ALA A 1 92 ? 37.235 5.442 -48.885 1.00 97.56 92 ALA A C 1
ATOM 649 O O . ALA A 1 92 ? 37.805 6.529 -48.781 1.00 97.56 92 ALA A O 1
ATOM 650 N N . LEU A 1 93 ? 35.961 5.273 -48.547 1.00 98.12 93 LEU A N 1
ATOM 651 C CA . LEU A 1 93 ? 35.125 6.282 -47.908 1.00 98.12 93 LEU A CA 1
ATOM 652 C C . LEU A 1 93 ? 34.816 5.847 -46.474 1.00 98.12 93 LEU A C 1
ATOM 654 O O . LEU A 1 93 ? 34.277 4.758 -46.246 1.00 98.12 93 LEU A O 1
ATOM 658 N N . ASN A 1 94 ? 35.151 6.723 -45.527 1.00 98.19 94 ASN A N 1
ATOM 659 C CA . ASN A 1 94 ? 34.618 6.703 -44.172 1.00 98.19 94 ASN A CA 1
ATOM 660 C C . ASN A 1 94 ? 33.520 7.767 -44.083 1.00 98.19 94 ASN A C 1
ATOM 662 O O . ASN A 1 94 ? 33.805 8.958 -44.225 1.00 98.19 94 ASN A O 1
ATOM 666 N N . VAL A 1 95 ? 32.272 7.339 -43.904 1.00 98.56 95 VAL A N 1
ATOM 667 C CA . VAL A 1 95 ? 31.110 8.230 -43.947 1.00 98.56 95 VAL A CA 1
ATOM 668 C C . VAL A 1 95 ? 30.568 8.443 -42.539 1.00 98.56 95 VAL A C 1
ATOM 670 O O . VAL A 1 95 ? 30.087 7.504 -41.909 1.00 98.56 95 VAL A O 1
ATOM 673 N N . SER A 1 96 ? 30.617 9.688 -42.067 1.00 98.06 96 SER A N 1
ATOM 674 C CA . SER A 1 96 ? 30.121 10.099 -40.749 1.00 98.06 96 SER A CA 1
ATOM 675 C C . SER A 1 96 ? 28.777 10.824 -40.816 1.00 98.06 96 SER A C 1
ATOM 677 O O . SER A 1 96 ? 28.354 11.303 -41.870 1.00 98.06 96 SER A O 1
ATOM 679 N N . GLY A 1 97 ? 28.070 10.892 -39.686 1.00 96.44 97 GLY A N 1
ATOM 680 C CA . GLY A 1 97 ? 26.750 11.529 -39.621 1.00 96.44 97 GLY A CA 1
ATOM 681 C C . GLY A 1 97 ? 25.660 10.740 -40.352 1.00 96.44 97 GLY A C 1
ATOM 682 O O . GLY A 1 97 ? 24.637 11.304 -40.732 1.00 96.44 97 GLY A O 1
ATOM 683 N N . VAL A 1 98 ? 25.884 9.444 -40.584 1.00 98.50 98 VAL A N 1
ATOM 684 C CA . VAL A 1 98 ? 24.882 8.554 -41.176 1.00 98.50 98 VAL A CA 1
ATOM 685 C C . VAL A 1 98 ? 23.782 8.312 -40.148 1.00 98.50 98 VAL A C 1
ATOM 687 O O . VAL A 1 98 ? 24.070 8.057 -38.984 1.00 98.50 98 VAL A O 1
ATOM 690 N N . THR A 1 99 ? 22.521 8.375 -40.563 1.00 98.31 99 THR A N 1
ATOM 691 C CA . THR A 1 99 ? 21.372 8.047 -39.702 1.00 98.31 99 THR A CA 1
ATOM 692 C C . THR A 1 99 ? 20.993 6.579 -39.860 1.00 98.31 99 THR A C 1
ATOM 694 O O . THR A 1 99 ? 21.250 5.975 -40.905 1.00 98.31 99 THR A O 1
ATOM 697 N N . ALA A 1 100 ? 20.316 5.991 -38.874 1.00 97.62 100 ALA A N 1
ATOM 698 C CA . ALA A 1 100 ? 19.861 4.602 -38.957 1.00 97.62 100 ALA A CA 1
ATOM 699 C C . ALA A 1 100 ? 18.957 4.367 -40.184 1.00 97.62 100 ALA A C 1
ATOM 701 O O . ALA A 1 100 ? 19.067 3.343 -40.857 1.00 97.62 100 ALA A O 1
ATOM 702 N N . ALA A 1 101 ? 18.145 5.367 -40.544 1.00 97.06 101 ALA A N 1
ATOM 703 C CA . ALA A 1 101 ? 17.274 5.338 -41.719 1.00 97.06 101 ALA A CA 1
ATOM 704 C C . ALA A 1 101 ? 18.025 5.316 -43.066 1.00 97.06 101 ALA A C 1
ATOM 706 O O . ALA A 1 101 ? 17.484 4.837 -44.061 1.00 97.06 101 ALA A O 1
ATOM 707 N N . THR A 1 102 ? 19.252 5.843 -43.123 1.00 97.00 102 THR A N 1
ATOM 708 C CA . THR A 1 102 ? 20.044 5.953 -44.364 1.00 97.00 102 THR A CA 1
ATOM 709 C C . THR A 1 102 ? 21.202 4.959 -44.433 1.00 97.00 102 THR A C 1
ATOM 711 O O . THR A 1 102 ? 21.822 4.819 -45.488 1.00 97.00 102 THR A O 1
ATOM 714 N N . ALA A 1 103 ? 21.466 4.223 -43.350 1.00 97.50 103 ALA A N 1
ATOM 715 C CA . ALA A 1 103 ? 22.628 3.352 -43.206 1.00 97.50 103 ALA A CA 1
ATOM 716 C C . ALA A 1 103 ? 22.748 2.286 -44.305 1.00 97.50 103 ALA A C 1
ATOM 718 O O . ALA A 1 103 ? 23.837 2.076 -44.831 1.00 97.50 103 ALA A O 1
ATOM 719 N N . SER A 1 104 ? 21.643 1.651 -44.708 1.00 96.88 104 SER A N 1
ATOM 720 C CA . SER A 1 104 ? 21.649 0.654 -45.790 1.00 96.88 104 SER A CA 1
ATOM 721 C C . SER A 1 104 ? 21.957 1.268 -47.158 1.00 96.88 104 SER A C 1
ATOM 723 O O . SER A 1 104 ? 22.708 0.688 -47.940 1.00 96.88 104 SER A O 1
ATOM 725 N N . THR A 1 105 ? 21.421 2.458 -47.437 1.00 96.19 105 THR A N 1
ATOM 726 C CA . THR A 1 105 ? 21.680 3.194 -48.680 1.00 96.19 105 THR A CA 1
ATOM 727 C C . THR A 1 105 ? 23.140 3.625 -48.764 1.00 96.19 105 THR A C 1
ATOM 729 O O . THR A 1 105 ? 23.764 3.444 -49.805 1.00 96.19 105 THR A O 1
ATOM 732 N N . VAL A 1 106 ? 23.705 4.141 -47.668 1.00 97.12 106 VAL A N 1
ATOM 733 C CA . VAL A 1 106 ? 25.123 4.530 -47.605 1.00 97.12 106 VAL A CA 1
ATOM 734 C C . VAL A 1 106 ? 26.031 3.303 -47.710 1.00 97.12 106 VAL A C 1
ATOM 736 O O . VAL A 1 106 ? 26.999 3.329 -48.461 1.00 97.12 106 VAL A O 1
ATOM 739 N N . ALA A 1 107 ? 25.692 2.193 -47.049 1.00 97.00 107 ALA A N 1
ATOM 740 C CA . ALA A 1 107 ? 26.445 0.940 -47.150 1.00 97.00 107 ALA A CA 1
ATOM 741 C C . ALA A 1 107 ? 26.482 0.360 -48.575 1.00 97.00 107 ALA A C 1
ATOM 743 O O . ALA A 1 107 ? 27.410 -0.370 -48.917 1.00 97.00 107 ALA A O 1
ATOM 744 N N . ALA A 1 108 ? 25.485 0.673 -49.407 1.00 96.38 108 ALA A N 1
ATOM 745 C CA . ALA A 1 108 ? 25.431 0.249 -50.802 1.00 96.38 108 ALA A CA 1
ATOM 746 C C . ALA A 1 108 ? 26.232 1.157 -51.756 1.00 96.38 108 ALA A C 1
ATOM 748 O O . ALA A 1 108 ? 26.390 0.814 -52.931 1.00 96.38 108 ALA A O 1
ATOM 749 N N . MET A 1 109 ? 26.725 2.312 -51.292 1.00 94.56 109 MET A N 1
ATOM 750 C CA . MET A 1 109 ? 27.533 3.210 -52.115 1.00 94.56 109 MET A CA 1
ATOM 751 C C . MET A 1 109 ? 28.906 2.599 -52.410 1.00 94.56 109 MET A C 1
ATOM 753 O O . MET A 1 109 ? 29.523 1.935 -51.576 1.00 94.56 109 MET A O 1
ATOM 757 N N . ALA A 1 110 ? 29.411 2.852 -53.619 1.00 92.00 110 ALA A N 1
ATOM 758 C CA . ALA A 1 110 ? 30.736 2.393 -54.011 1.00 92.00 110 ALA A CA 1
ATOM 759 C C . ALA A 1 110 ? 31.816 2.989 -53.096 1.00 92.00 110 ALA A C 1
ATOM 761 O O . ALA A 1 110 ? 31.732 4.145 -52.686 1.00 92.00 110 ALA A O 1
ATOM 762 N N . ASN A 1 111 ? 32.854 2.198 -52.827 1.00 95.12 111 ASN A N 1
ATOM 763 C CA . ASN A 1 111 ? 34.023 2.586 -52.035 1.00 95.12 111 ASN A CA 1
ATOM 764 C C . ASN A 1 111 ? 33.743 2.900 -50.553 1.00 95.12 111 ASN A C 1
ATOM 766 O O . ASN A 1 111 ? 34.691 3.204 -49.836 1.00 95.12 111 ASN A O 1
ATOM 770 N N . VAL A 1 112 ? 32.505 2.778 -50.055 1.00 97.44 112 VAL A N 1
ATOM 771 C CA . VAL A 1 112 ? 32.225 2.858 -48.612 1.00 97.44 112 VAL A CA 1
ATOM 772 C C . VAL A 1 112 ? 32.789 1.631 -47.912 1.00 97.44 112 VAL A C 1
ATOM 774 O O . VAL A 1 112 ? 32.434 0.496 -48.218 1.00 97.44 112 VAL A O 1
ATOM 777 N N . THR A 1 113 ? 33.687 1.876 -46.961 1.00 97.56 113 THR A N 1
ATOM 778 C CA . THR A 1 113 ? 34.322 0.828 -46.150 1.00 97.56 113 THR A CA 1
ATOM 779 C C . THR A 1 113 ? 34.091 1.020 -44.657 1.00 97.56 113 THR A C 1
ATOM 781 O O . THR A 1 113 ? 34.374 0.107 -43.891 1.00 97.56 113 THR A O 1
ATOM 784 N N . ALA A 1 114 ? 33.622 2.199 -44.238 1.00 98.31 114 ALA A N 1
ATOM 785 C CA . ALA A 1 114 ? 33.310 2.514 -42.851 1.00 98.31 114 ALA A CA 1
ATOM 786 C C . ALA A 1 114 ? 32.127 3.491 -42.764 1.00 98.31 114 ALA A C 1
ATOM 788 O O . ALA A 1 114 ? 32.016 4.426 -43.560 1.00 98.31 114 ALA A O 1
ATOM 789 N N . ILE A 1 115 ? 31.258 3.253 -41.787 1.00 98.69 115 ILE A N 1
ATOM 790 C CA . ILE A 1 115 ? 30.087 4.053 -41.441 1.00 98.69 115 ILE A CA 1
ATOM 791 C C . ILE A 1 115 ? 30.184 4.409 -39.960 1.00 98.69 115 ILE A C 1
ATOM 793 O O . ILE A 1 115 ? 30.196 3.528 -39.096 1.00 98.69 115 ILE A O 1
ATOM 797 N N . GLU A 1 116 ? 30.185 5.707 -39.683 1.00 98.56 116 GLU A N 1
ATOM 798 C CA . GLU A 1 116 ? 30.044 6.277 -38.348 1.00 98.56 116 GLU A CA 1
ATOM 799 C C . GLU A 1 116 ? 28.624 6.840 -38.220 1.00 98.56 116 GLU A C 1
ATOM 801 O O . GLU A 1 116 ? 28.266 7.867 -38.813 1.00 98.56 116 GLU A O 1
ATOM 806 N N . LEU A 1 117 ? 27.783 6.115 -37.484 1.00 98.62 117 LEU A N 1
ATOM 807 C CA . LEU A 1 117 ? 26.369 6.430 -37.329 1.00 98.62 117 LEU A CA 1
ATOM 808 C C . LEU A 1 117 ? 26.170 7.469 -36.222 1.00 98.62 117 LEU A C 1
ATOM 810 O O . LEU A 1 117 ? 26.753 7.347 -35.149 1.00 98.62 117 LEU A O 1
ATOM 814 N N . SER A 1 118 ? 25.311 8.460 -36.458 1.00 97.75 118 SER A N 1
ATOM 815 C CA . SER A 1 118 ? 24.877 9.443 -35.462 1.00 97.75 118 SER A CA 1
ATOM 816 C C . SER A 1 118 ? 23.364 9.618 -35.547 1.00 97.75 118 SER A C 1
ATOM 818 O O . SER A 1 118 ? 22.862 10.186 -36.516 1.00 97.75 118 SER A O 1
ATOM 820 N N . ASP A 1 119 ? 22.629 9.129 -34.551 1.00 98.31 119 ASP A N 1
ATOM 821 C CA . ASP A 1 119 ? 21.160 9.175 -34.530 1.00 98.31 119 ASP A CA 1
ATOM 822 C C . ASP A 1 119 ? 20.622 9.087 -33.089 1.00 98.31 119 ASP A C 1
ATOM 824 O O . ASP A 1 119 ? 21.369 8.858 -32.140 1.00 98.31 119 ASP A O 1
ATOM 828 N N . SER A 1 120 ? 19.316 9.258 -32.907 1.00 97.75 120 SER A N 1
ATOM 829 C CA . SER A 1 120 ? 18.649 9.061 -31.618 1.00 97.75 120 SER A CA 1
ATOM 830 C C . SER A 1 120 ? 18.584 7.581 -31.219 1.00 97.75 120 SER A C 1
ATOM 832 O O . SER A 1 120 ? 18.461 6.690 -32.065 1.00 97.75 120 SER A O 1
ATOM 834 N N . ALA A 1 121 ? 18.576 7.307 -29.915 1.00 97.31 121 ALA A N 1
ATOM 835 C CA . ALA A 1 121 ? 18.450 5.971 -29.336 1.00 97.31 121 ALA A CA 1
ATOM 836 C C . ALA A 1 121 ? 17.178 5.243 -29.790 1.00 97.31 121 ALA A C 1
ATOM 838 O O . ALA A 1 121 ? 17.201 4.025 -29.972 1.00 97.31 121 ALA A O 1
ATOM 839 N N . LEU A 1 122 ? 16.087 5.978 -30.033 1.00 96.44 122 LEU A N 1
ATOM 840 C CA . LEU A 1 122 ? 14.843 5.426 -30.572 1.00 96.44 122 LEU A CA 1
ATOM 841 C C . LEU A 1 122 ? 15.036 4.849 -31.984 1.00 96.44 122 LEU A C 1
ATOM 843 O O . LEU A 1 122 ? 14.615 3.723 -32.260 1.00 96.44 122 LEU A O 1
ATOM 847 N N . ASN A 1 123 ? 15.685 5.606 -32.873 1.00 97.00 123 ASN A N 1
ATOM 848 C CA . ASN A 1 123 ? 15.926 5.193 -34.257 1.00 97.00 123 ASN A CA 1
ATOM 849 C C . ASN A 1 123 ? 16.953 4.057 -34.334 1.00 97.00 123 ASN A C 1
ATOM 851 O O . ASN A 1 123 ? 16.762 3.108 -35.100 1.00 97.00 123 ASN A O 1
ATOM 855 N N . VAL A 1 124 ? 18.002 4.124 -33.505 1.00 98.19 124 VAL A N 1
ATOM 856 C CA . VAL A 1 124 ? 19.008 3.061 -33.370 1.00 98.19 124 VAL A CA 1
ATOM 857 C C . VAL A 1 124 ? 18.367 1.771 -32.864 1.00 98.19 124 VAL A C 1
ATOM 859 O O . VAL A 1 124 ? 18.526 0.736 -33.503 1.00 98.19 124 VAL A O 1
ATOM 862 N N . GLY A 1 125 ? 17.588 1.826 -31.778 1.00 96.31 125 GLY A N 1
ATOM 863 C CA . GLY A 1 125 ? 16.894 0.656 -31.230 1.00 96.31 125 GLY A CA 1
ATOM 864 C C . GLY A 1 125 ? 15.899 0.033 -32.216 1.00 96.31 125 GLY A C 1
ATOM 865 O O . GLY A 1 125 ? 15.828 -1.187 -32.332 1.00 96.31 125 GLY A O 1
ATOM 866 N N . SER A 1 126 ? 15.190 0.857 -32.995 1.00 95.94 126 SER A N 1
ATOM 867 C CA . SER A 1 126 ? 14.239 0.380 -34.014 1.00 95.94 126 SER A CA 1
ATOM 868 C C . SER A 1 126 ? 14.911 -0.256 -35.237 1.00 95.94 126 SER A C 1
ATOM 870 O O . SER A 1 126 ? 14.269 -1.013 -35.960 1.00 95.94 126 SER A O 1
ATOM 872 N N . SER A 1 127 ? 16.189 0.049 -35.479 1.00 97.25 127 SER A N 1
ATOM 873 C CA . SER A 1 127 ? 16.948 -0.423 -36.647 1.00 97.25 127 SER A CA 1
ATOM 874 C C . SER A 1 127 ? 18.069 -1.393 -36.268 1.00 97.25 127 SER A C 1
ATOM 876 O O . SER A 1 127 ? 18.964 -1.643 -37.076 1.00 97.25 127 SER A O 1
ATOM 878 N N . LEU A 1 128 ? 18.057 -1.918 -35.041 1.00 97.75 128 LEU A N 1
ATOM 879 C CA . LEU A 1 128 ? 19.213 -2.598 -34.467 1.00 97.75 128 LEU A CA 1
ATOM 880 C C . LEU A 1 128 ? 19.619 -3.862 -35.246 1.00 97.75 128 LEU A C 1
ATOM 882 O O . LEU A 1 128 ? 20.807 -4.035 -35.496 1.00 97.75 128 LEU A O 1
ATOM 886 N N . ASP A 1 129 ? 18.663 -4.647 -35.760 1.00 97.69 129 ASP A N 1
ATOM 887 C CA . ASP A 1 129 ? 18.938 -5.833 -36.595 1.00 97.69 129 ASP A CA 1
ATOM 888 C C . ASP A 1 129 ? 19.686 -5.476 -37.905 1.00 97.69 129 ASP A C 1
ATOM 890 O O . ASP A 1 129 ? 20.590 -6.185 -38.371 1.00 97.69 129 ASP A O 1
ATOM 894 N N . LEU A 1 130 ? 19.330 -4.340 -38.522 1.00 97.88 130 LEU A N 1
ATOM 895 C CA . LEU A 1 130 ? 20.027 -3.823 -39.704 1.00 97.88 130 LEU A CA 1
ATOM 896 C C . LEU A 1 130 ? 21.452 -3.406 -39.332 1.00 97.88 130 LEU A C 1
ATOM 898 O O . LEU A 1 130 ? 22.406 -3.760 -40.026 1.00 97.88 130 LEU A O 1
ATOM 902 N N . LEU A 1 131 ? 21.601 -2.667 -38.232 1.00 98.44 131 LEU A N 1
ATOM 903 C CA . LEU A 1 131 ? 22.903 -2.215 -37.749 1.00 98.44 131 LEU A CA 1
ATOM 904 C C . LEU A 1 131 ? 23.794 -3.393 -37.350 1.00 98.44 131 LEU A C 1
ATOM 906 O O . LEU A 1 131 ? 24.987 -3.368 -37.638 1.00 98.44 131 LEU A O 1
ATOM 910 N N . GLN A 1 132 ? 23.221 -4.456 -36.788 1.00 98.44 132 GLN A N 1
ATOM 911 C CA . GLN A 1 132 ? 23.912 -5.709 -36.504 1.00 98.44 132 GLN A CA 1
ATOM 912 C C . GLN A 1 132 ? 24.450 -6.345 -37.786 1.00 98.44 132 GLN A C 1
ATOM 914 O O . GLN A 1 132 ? 25.600 -6.782 -37.816 1.00 98.44 132 GLN A O 1
ATOM 919 N N . SER A 1 133 ? 23.667 -6.346 -38.866 1.00 98.06 133 SER A N 1
ATOM 920 C CA . SER A 1 133 ? 24.112 -6.861 -40.168 1.00 98.06 133 SER A CA 1
ATOM 921 C C . SER A 1 133 ? 25.286 -6.052 -40.738 1.00 98.06 133 SER A C 1
ATOM 923 O O . SER A 1 133 ? 26.253 -6.633 -41.233 1.00 98.06 133 SER A O 1
ATOM 925 N N . LEU A 1 134 ? 25.241 -4.720 -40.621 1.00 98.38 134 LEU A N 1
ATOM 926 C CA . LEU A 1 134 ? 26.320 -3.826 -41.065 1.00 98.38 134 LEU A CA 1
ATOM 927 C C . LEU A 1 134 ? 27.572 -3.914 -40.178 1.00 98.38 134 LEU A C 1
ATOM 929 O O . LEU A 1 134 ? 28.697 -3.811 -40.669 1.00 98.38 134 LEU A O 1
ATOM 933 N N . ALA A 1 135 ? 27.397 -4.118 -38.874 1.00 98.19 135 ALA A N 1
ATOM 934 C CA . ALA A 1 135 ? 28.494 -4.349 -37.941 1.00 98.19 135 ALA A CA 1
ATOM 935 C C . ALA A 1 135 ? 29.181 -5.689 -38.228 1.00 98.19 135 ALA A C 1
ATOM 937 O O . ALA A 1 135 ? 30.406 -5.760 -38.303 1.00 98.19 135 ALA A O 1
ATOM 938 N N . ALA A 1 136 ? 28.400 -6.745 -38.470 1.00 97.62 136 ALA A N 1
ATOM 939 C CA . ALA A 1 136 ? 28.913 -8.068 -38.813 1.00 97.62 136 ALA A CA 1
ATOM 940 C C . ALA A 1 136 ? 29.669 -8.088 -40.153 1.00 97.62 136 ALA A C 1
ATOM 942 O O . ALA A 1 136 ? 30.601 -8.875 -40.315 1.00 97.62 136 ALA A O 1
ATOM 943 N N . SER A 1 137 ? 29.313 -7.212 -41.101 1.00 96.94 137 SER A N 1
ATOM 944 C CA . SER A 1 137 ? 30.069 -7.036 -42.347 1.00 96.94 137 SER A CA 1
ATOM 945 C C . SER A 1 137 ? 31.322 -6.163 -42.192 1.00 96.94 137 SER A C 1
ATOM 947 O O . SER A 1 137 ? 32.065 -6.010 -43.159 1.00 96.94 137 SER A O 1
ATOM 949 N N . GLY A 1 138 ? 31.551 -5.571 -41.015 1.00 96.75 138 GLY A N 1
ATOM 950 C CA . GLY A 1 138 ? 32.661 -4.655 -40.740 1.00 96.75 138 GLY A CA 1
ATOM 951 C C . GLY A 1 138 ? 32.483 -3.241 -41.302 1.00 96.75 138 GLY A C 1
ATOM 952 O O . GLY A 1 138 ? 33.442 -2.476 -41.286 1.00 96.75 138 GLY A O 1
ATOM 953 N N . LEU A 1 139 ? 31.288 -2.893 -41.802 1.00 98.00 139 LEU A N 1
ATOM 954 C CA . LEU A 1 139 ? 31.009 -1.562 -42.352 1.00 98.00 139 LEU A CA 1
ATOM 955 C C . LEU A 1 139 ? 30.629 -0.562 -41.258 1.00 98.00 139 LEU A C 1
ATOM 957 O O . LEU A 1 139 ? 31.080 0.573 -41.306 1.00 98.00 139 LEU A O 1
ATOM 961 N N . LEU A 1 140 ? 29.816 -0.953 -40.273 1.00 98.56 140 LEU A N 1
ATOM 962 C CA . LEU A 1 140 ? 29.501 -0.084 -39.136 1.00 98.56 140 LEU A CA 1
ATOM 963 C C . LEU A 1 140 ? 30.677 -0.095 -38.154 1.00 98.56 140 LEU A C 1
ATOM 965 O O . LEU A 1 140 ? 31.027 -1.153 -37.633 1.00 98.56 140 LEU A O 1
ATOM 969 N N . THR A 1 141 ? 31.285 1.064 -37.904 1.00 98.06 141 THR A N 1
ATOM 970 C CA . THR A 1 141 ? 32.489 1.187 -37.061 1.00 98.06 141 THR A CA 1
ATOM 971 C C . THR A 1 141 ? 32.234 1.925 -35.752 1.00 98.06 141 THR A C 1
ATOM 973 O O . THR A 1 141 ? 32.967 1.714 -34.788 1.00 98.06 141 THR A O 1
ATOM 976 N N . SER A 1 142 ? 31.201 2.770 -35.687 1.00 98.25 142 SER A N 1
ATOM 977 C CA . SER A 1 142 ? 30.755 3.414 -34.448 1.00 98.25 142 SER A CA 1
ATOM 978 C C . SER A 1 142 ? 29.293 3.849 -34.522 1.00 98.25 142 SER A C 1
ATOM 980 O O . SER A 1 142 ? 28.756 4.098 -35.605 1.00 98.25 142 SER A O 1
ATOM 982 N N . VAL A 1 143 ? 28.659 3.947 -33.354 1.00 98.56 143 VAL A N 1
ATOM 983 C CA . VAL A 1 143 ? 27.320 4.509 -33.169 1.00 98.56 143 VAL A CA 1
ATOM 984 C C . VAL A 1 143 ? 27.383 5.580 -32.082 1.00 98.56 143 VAL A C 1
ATOM 986 O O . VAL A 1 143 ? 27.711 5.293 -30.932 1.00 98.56 143 VAL A O 1
ATOM 989 N N . LEU A 1 144 ? 27.049 6.816 -32.436 1.00 98.06 144 LEU A N 1
ATOM 990 C CA . LEU A 1 144 ? 26.884 7.938 -31.522 1.00 98.06 144 LEU A CA 1
ATOM 991 C C . LEU A 1 144 ? 25.391 8.216 -31.317 1.00 98.06 144 LEU A C 1
ATOM 993 O O . LEU A 1 144 ? 24.652 8.426 -32.278 1.00 98.06 144 LEU A O 1
ATOM 997 N N . LEU A 1 145 ? 24.955 8.240 -30.059 1.00 98.31 145 LEU A N 1
ATOM 998 C CA . LEU A 1 145 ? 23.583 8.597 -29.705 1.00 98.31 145 LEU A CA 1
ATOM 999 C C . LEU A 1 145 ? 23.466 10.110 -29.512 1.00 98.31 145 LEU A C 1
ATOM 1001 O O . LEU A 1 145 ? 24.258 10.702 -28.779 1.00 98.31 145 LEU A O 1
ATOM 1005 N N . THR A 1 146 ? 22.489 10.738 -30.165 1.00 96.88 146 THR A N 1
ATOM 1006 C CA . THR A 1 146 ? 22.323 12.204 -30.153 1.00 96.88 146 THR A CA 1
ATOM 1007 C C . THR A 1 146 ? 21.413 12.726 -29.039 1.00 96.88 146 THR A C 1
ATOM 1009 O O . THR A 1 146 ? 21.208 13.935 -28.932 1.00 96.88 146 THR A O 1
ATOM 1012 N N . ASP A 1 147 ? 20.818 11.844 -28.236 1.00 96.19 147 ASP A N 1
ATOM 1013 C CA . ASP A 1 147 ? 19.917 12.228 -27.150 1.00 96.19 147 ASP A CA 1
ATOM 1014 C C . ASP A 1 147 ? 20.658 12.952 -26.014 1.00 96.19 147 ASP A C 1
ATOM 1016 O O . ASP A 1 147 ? 21.823 12.685 -25.717 1.00 96.19 147 ASP A O 1
ATOM 1020 N N . GLY A 1 148 ? 19.955 13.859 -25.333 1.00 87.25 148 GLY A N 1
ATOM 1021 C CA . GLY A 1 148 ? 20.455 14.470 -24.102 1.00 87.25 148 GLY A CA 1
ATOM 1022 C C . GLY A 1 148 ? 20.397 13.509 -22.908 1.00 87.25 148 GLY A C 1
ATOM 1023 O O . GLY A 1 148 ? 19.564 12.607 -22.854 1.00 87.25 148 GLY A O 1
ATOM 1024 N N . GLY A 1 149 ? 21.240 13.740 -21.899 1.00 92.88 149 GLY A N 1
ATOM 1025 C CA . GLY A 1 149 ? 21.264 12.922 -20.681 1.00 92.88 149 GLY A CA 1
ATOM 1026 C C . GLY A 1 149 ? 21.941 11.566 -20.892 1.00 92.88 149 GLY A C 1
ATOM 1027 O O . GLY A 1 149 ? 22.982 11.493 -21.535 1.00 92.88 149 GLY A O 1
ATOM 1028 N N . THR A 1 150 ? 21.388 10.502 -20.304 1.00 93.62 150 THR A N 1
ATOM 1029 C CA . THR A 1 150 ? 21.811 9.116 -20.570 1.00 93.62 150 THR A CA 1
ATOM 1030 C C . THR A 1 150 ? 20.792 8.473 -21.515 1.00 93.62 150 THR A C 1
ATOM 1032 O O . THR A 1 150 ? 19.690 8.146 -21.063 1.00 93.62 150 THR A O 1
ATOM 1035 N N . PRO A 1 151 ? 21.118 8.306 -22.810 1.00 96.56 151 PRO A N 1
ATOM 1036 C CA . PRO A 1 151 ? 20.201 7.738 -23.792 1.00 96.56 151 PRO A CA 1
ATOM 1037 C C . PRO A 1 151 ? 19.711 6.346 -23.374 1.00 96.56 151 PRO A C 1
ATOM 1039 O O . PRO A 1 151 ? 20.481 5.550 -22.830 1.00 96.56 151 PRO A O 1
ATOM 1042 N N . THR A 1 152 ? 18.436 6.045 -23.629 1.00 95.44 152 THR A N 1
ATOM 1043 C CA . THR A 1 152 ? 17.824 4.749 -23.292 1.00 95.44 152 THR A CA 1
ATOM 1044 C C . THR A 1 152 ? 17.324 4.050 -24.550 1.00 95.44 152 THR A C 1
ATOM 1046 O O . THR A 1 152 ? 16.504 4.606 -25.276 1.00 95.44 152 THR A O 1
ATOM 1049 N N . LEU A 1 153 ? 17.788 2.821 -24.789 1.00 97.50 153 LEU A N 1
ATOM 1050 C CA . LEU A 1 153 ? 17.291 1.966 -25.867 1.00 97.50 153 LEU A CA 1
ATOM 1051 C C . LEU A 1 153 ? 16.254 0.989 -25.304 1.00 97.50 153 LEU A C 1
ATOM 1053 O O . LEU A 1 153 ? 16.509 0.316 -24.304 1.00 97.50 153 LEU A O 1
ATOM 1057 N N . LEU A 1 154 ? 15.101 0.896 -25.966 1.00 95.75 154 LEU A N 1
ATOM 1058 C CA . LEU A 1 154 ? 14.077 -0.109 -25.684 1.00 95.75 154 LEU A CA 1
ATOM 1059 C C . LEU A 1 154 ? 14.241 -1.274 -26.660 1.00 95.75 154 LEU A C 1
ATOM 1061 O O . LEU A 1 154 ? 14.054 -1.093 -27.861 1.00 95.75 154 LEU A O 1
ATOM 1065 N N . LEU A 1 155 ? 14.579 -2.451 -26.144 1.00 97.31 155 LEU A N 1
ATOM 1066 C CA . LEU A 1 155 ? 14.869 -3.644 -26.939 1.00 97.31 155 LEU A CA 1
ATOM 1067 C C . LEU A 1 155 ? 13.941 -4.791 -26.547 1.00 97.31 155 LEU A C 1
ATOM 1069 O O . LEU A 1 155 ? 13.566 -4.917 -25.383 1.00 97.31 155 LEU A O 1
ATOM 1073 N N . SER A 1 156 ? 13.619 -5.676 -27.487 1.00 96.75 156 SER A N 1
ATOM 1074 C CA . SER A 1 156 ? 13.119 -7.010 -27.131 1.00 96.75 156 SER A CA 1
ATOM 1075 C C . SER A 1 156 ? 14.257 -7.900 -26.614 1.00 96.75 156 SER A C 1
ATOM 1077 O O . SER A 1 156 ? 15.425 -7.667 -26.935 1.00 96.75 156 SER A O 1
ATOM 1079 N N . GLN A 1 157 ? 13.938 -8.967 -25.870 1.00 96.62 157 GLN A N 1
ATOM 1080 C CA . GLN A 1 157 ? 14.945 -9.958 -25.458 1.00 96.62 157 GLN A CA 1
ATOM 1081 C C . GLN A 1 157 ? 15.742 -10.516 -26.653 1.00 96.62 157 GLN A C 1
ATOM 1083 O O . GLN A 1 157 ? 16.947 -10.725 -26.539 1.00 96.62 157 GLN A O 1
ATOM 1088 N N . THR A 1 158 ? 15.083 -10.735 -27.794 1.00 95.94 158 THR A N 1
ATOM 1089 C CA . THR A 1 158 ? 15.709 -11.284 -29.008 1.00 95.94 158 THR A CA 1
ATOM 1090 C C . THR A 1 158 ? 16.731 -10.325 -29.612 1.00 95.94 158 THR A C 1
ATOM 1092 O O . THR A 1 158 ? 17.838 -10.746 -29.934 1.00 95.94 158 THR A O 1
ATOM 1095 N N . GLN A 1 159 ? 16.388 -9.040 -29.725 1.00 97.44 159 GLN A N 1
ATOM 1096 C CA . GLN A 1 159 ? 17.323 -8.015 -30.206 1.00 97.44 159 GLN A CA 1
ATOM 1097 C C . GLN A 1 159 ? 18.508 -7.878 -29.249 1.00 97.44 159 GLN A C 1
ATOM 1099 O O . GLN A 1 159 ? 19.659 -7.908 -29.668 1.00 97.44 159 GLN A O 1
ATOM 1104 N N . TRP A 1 160 ? 18.238 -7.838 -27.939 1.00 97.25 160 TRP A N 1
ATOM 1105 C CA . TRP A 1 160 ? 19.290 -7.812 -26.924 1.00 97.25 160 TRP A CA 1
ATOM 1106 C C . TRP A 1 160 ? 20.257 -9.005 -27.040 1.00 97.25 160 TRP A C 1
ATOM 1108 O O . TRP A 1 160 ? 21.461 -8.828 -26.890 1.00 97.25 160 TRP A O 1
ATOM 1118 N N . SER A 1 161 ? 19.771 -10.218 -27.330 1.00 95.69 161 SER A N 1
ATOM 1119 C CA . SER A 1 161 ? 20.652 -11.386 -27.454 1.00 95.69 161 SER A CA 1
ATOM 1120 C C . SER A 1 161 ? 21.390 -11.465 -28.791 1.00 95.69 161 SER A C 1
ATOM 1122 O O . SER A 1 161 ? 22.522 -11.950 -28.826 1.00 95.69 161 SER A O 1
ATOM 1124 N N . ASN A 1 162 ? 20.763 -11.030 -29.886 1.00 96.62 162 ASN A N 1
ATOM 1125 C CA . ASN A 1 162 ? 21.288 -11.228 -31.239 1.00 96.62 162 ASN A CA 1
ATOM 1126 C C . ASN A 1 162 ? 22.167 -10.069 -31.723 1.00 96.62 162 ASN A C 1
ATOM 1128 O O . ASN A 1 162 ? 23.116 -10.304 -32.473 1.00 96.62 162 ASN A O 1
ATOM 1132 N N . ASP A 1 163 ? 21.914 -8.847 -31.253 1.00 97.81 163 ASP A N 1
ATOM 1133 C CA . ASP A 1 163 ? 22.504 -7.630 -31.824 1.00 97.81 163 ASP A CA 1
ATOM 1134 C C . ASP A 1 163 ? 23.693 -7.087 -31.020 1.00 97.81 163 ASP A C 1
ATOM 1136 O O . ASP A 1 163 ? 23.999 -5.889 -30.994 1.00 97.81 163 ASP A O 1
ATOM 1140 N N . GLN A 1 164 ? 24.400 -7.991 -30.345 1.00 96.19 164 GLN A N 1
ATOM 1141 C CA . GLN A 1 164 ? 25.482 -7.643 -29.429 1.00 96.19 164 GLN A CA 1
ATOM 1142 C C . GLN A 1 164 ? 26.674 -6.970 -30.129 1.00 96.19 164 GLN A C 1
ATOM 1144 O O . GLN A 1 164 ? 27.386 -6.191 -29.495 1.00 96.19 164 GLN A O 1
ATOM 1149 N N . THR A 1 165 ? 26.903 -7.221 -31.426 1.00 97.62 165 THR A N 1
ATOM 1150 C CA . THR A 1 165 ? 27.978 -6.546 -32.175 1.00 97.62 165 THR A CA 1
ATOM 1151 C C . THR A 1 165 ? 27.638 -5.075 -32.386 1.00 97.62 165 THR A C 1
ATOM 1153 O O . THR A 1 165 ? 28.471 -4.227 -32.081 1.00 97.62 165 THR A O 1
ATOM 1156 N N . ALA A 1 166 ? 26.417 -4.752 -32.817 1.00 97.81 166 ALA A N 1
ATOM 1157 C CA . ALA A 1 166 ? 25.971 -3.366 -32.947 1.00 97.81 166 ALA A CA 1
ATOM 1158 C C . ALA A 1 166 ? 25.956 -2.638 -31.595 1.00 97.81 166 ALA A C 1
ATOM 1160 O O . ALA A 1 166 ? 26.468 -1.525 -31.497 1.00 97.81 166 ALA A O 1
ATOM 1161 N N . LEU A 1 167 ? 25.456 -3.283 -30.534 1.00 97.56 167 LEU A N 1
ATOM 1162 C CA . LEU A 1 167 ? 25.445 -2.710 -29.181 1.00 97.56 167 LEU A CA 1
ATOM 1163 C C . LEU A 1 167 ? 26.856 -2.405 -28.652 1.00 97.56 167 LEU A C 1
ATOM 1165 O O . LEU A 1 167 ? 27.048 -1.417 -27.941 1.00 97.56 167 LEU A O 1
ATOM 1169 N N . SER A 1 168 ? 27.857 -3.211 -29.027 1.00 96.69 168 SER A N 1
ATOM 1170 C CA . SER A 1 168 ? 29.258 -2.981 -28.642 1.00 96.69 168 SER A CA 1
ATOM 1171 C C . SER A 1 168 ? 29.909 -1.772 -29.326 1.00 96.69 168 SER A C 1
ATOM 1173 O O . SER A 1 168 ? 30.923 -1.276 -28.840 1.00 96.69 168 SER A O 1
ATOM 1175 N N . LEU A 1 169 ? 29.327 -1.288 -30.430 1.00 97.94 169 LEU A N 1
ATOM 1176 C CA . LEU A 1 169 ? 29.813 -0.127 -31.182 1.00 97.94 169 LEU A CA 1
ATOM 1177 C C . LEU A 1 169 ? 29.196 1.197 -30.711 1.00 97.94 169 LEU A C 1
ATOM 1179 O O . LEU A 1 169 ? 29.604 2.258 -31.190 1.00 97.94 169 LEU A O 1
ATOM 1183 N N . ILE A 1 170 ? 28.228 1.155 -29.787 1.00 97.94 170 ILE A N 1
ATOM 1184 C CA . ILE A 1 170 ? 27.636 2.357 -29.194 1.00 97.94 170 ILE A CA 1
ATOM 1185 C C . ILE A 1 170 ? 28.659 3.020 -28.272 1.00 97.94 170 ILE A C 1
ATOM 1187 O O . ILE A 1 170 ? 29.095 2.443 -27.275 1.00 97.94 170 ILE A O 1
ATOM 1191 N N . ALA A 1 171 ? 29.027 4.253 -28.605 1.00 93.88 171 ALA A N 1
ATOM 1192 C CA . ALA A 1 171 ? 29.954 5.061 -27.832 1.00 93.88 171 ALA A CA 1
ATOM 1193 C C . ALA A 1 171 ? 29.244 5.816 -26.693 1.00 93.88 171 ALA A C 1
ATOM 1195 O O . ALA A 1 171 ? 28.104 6.260 -26.826 1.00 93.88 171 ALA A O 1
ATOM 1196 N N . GLY A 1 172 ? 29.961 6.031 -25.586 1.00 91.69 172 GLY A N 1
ATOM 1197 C CA . GLY A 1 172 ? 29.464 6.785 -24.430 1.00 91.69 172 GLY A CA 1
ATOM 1198 C C . GLY A 1 172 ? 28.589 5.963 -23.476 1.00 91.69 172 GLY A C 1
ATOM 1199 O O . GLY A 1 172 ? 28.454 4.749 -23.610 1.00 91.69 172 GLY A O 1
ATOM 1200 N N . SER A 1 173 ? 28.029 6.622 -22.459 1.00 92.88 173 SER A N 1
ATOM 1201 C CA . SER A 1 173 ? 27.127 5.981 -21.495 1.00 92.88 173 SER A CA 1
ATOM 1202 C C . SER A 1 173 ? 25.704 5.923 -22.039 1.00 92.88 173 SER A C 1
ATOM 1204 O O . SER A 1 173 ? 25.142 6.962 -22.377 1.00 92.88 173 SER A O 1
ATOM 1206 N N . TYR A 1 174 ? 25.105 4.739 -22.036 1.00 96.62 174 TYR A N 1
ATOM 1207 C CA . TYR A 1 174 ? 23.711 4.501 -22.398 1.00 96.62 174 TYR A CA 1
ATOM 1208 C C . TYR A 1 174 ? 23.102 3.461 -21.457 1.00 96.62 174 TYR A C 1
ATOM 1210 O O . TYR A 1 174 ? 23.820 2.761 -20.739 1.00 96.62 174 TYR A O 1
ATOM 1218 N N . GLN A 1 175 ? 21.777 3.348 -21.469 1.00 96.94 175 GLN A N 1
ATOM 1219 C CA . GLN A 1 175 ? 21.058 2.309 -20.741 1.00 96.94 175 GLN A CA 1
ATOM 1220 C C . GLN A 1 175 ? 20.108 1.538 -21.655 1.00 96.94 175 GLN A C 1
ATOM 1222 O O . GLN A 1 175 ? 19.628 2.044 -22.668 1.00 96.94 175 GLN A O 1
ATOM 1227 N N . LEU A 1 176 ? 19.834 0.295 -21.280 1.00 98.00 176 LEU A N 1
ATOM 1228 C CA . LEU A 1 176 ? 18.935 -0.617 -21.965 1.00 98.00 176 LEU A CA 1
ATOM 1229 C C . LEU A 1 176 ? 17.724 -0.891 -21.075 1.00 98.00 176 LEU A C 1
ATOM 1231 O O . LEU A 1 176 ? 17.861 -1.237 -19.898 1.00 98.00 176 LEU A O 1
ATOM 1235 N N . THR A 1 177 ? 16.543 -0.770 -21.668 1.00 97.44 177 THR A N 1
ATOM 1236 C CA . THR A 1 177 ? 15.314 -1.379 -21.165 1.00 97.44 177 THR A CA 1
ATOM 1237 C C . THR A 1 177 ? 15.013 -2.577 -22.047 1.00 97.44 177 THR A C 1
ATOM 1239 O O . THR A 1 177 ? 14.788 -2.413 -23.245 1.00 97.44 177 THR A O 1
ATOM 1242 N N . VAL A 1 178 ? 15.025 -3.779 -21.476 1.00 98.19 178 VAL A N 1
ATOM 1243 C CA . VAL A 1 178 ? 14.758 -5.009 -22.228 1.00 98.19 178 VAL A CA 1
ATOM 1244 C C . VAL A 1 178 ? 13.356 -5.500 -21.891 1.00 98.19 178 VAL A C 1
ATOM 1246 O O . VAL A 1 178 ? 13.062 -5.832 -20.744 1.00 98.19 178 VAL A O 1
ATOM 1249 N N . ALA A 1 179 ? 12.484 -5.513 -22.891 1.00 96.38 179 ALA A N 1
ATOM 1250 C CA . ALA A 1 179 ? 11.100 -5.944 -22.801 1.00 96.38 179 ALA A CA 1
ATOM 1251 C C . ALA A 1 179 ? 10.890 -7.321 -23.437 1.00 96.38 179 ALA A C 1
ATOM 1253 O O . ALA A 1 179 ? 11.748 -7.851 -24.147 1.00 96.38 179 ALA A O 1
ATOM 1254 N N . PHE A 1 180 ? 9.711 -7.888 -23.183 1.00 94.94 180 PHE A N 1
ATOM 1255 C CA . PHE A 1 180 ? 9.340 -9.232 -23.621 1.00 94.94 180 PHE A CA 1
ATOM 1256 C C . PHE A 1 180 ? 10.326 -10.303 -23.146 1.00 94.94 180 PHE A C 1
ATOM 1258 O O . PHE A 1 180 ? 10.638 -11.247 -23.871 1.00 94.94 180 PHE A O 1
ATOM 1265 N N . VAL A 1 181 ? 10.857 -10.118 -21.936 1.00 97.94 181 VAL A N 1
ATOM 1266 C CA . VAL A 1 181 ? 11.802 -11.057 -21.343 1.00 97.94 181 VAL A CA 1
ATOM 1267 C C . VAL A 1 181 ? 11.028 -12.225 -20.742 1.00 97.94 181 VAL A C 1
ATOM 1269 O O . VAL A 1 181 ? 10.092 -12.016 -19.973 1.00 97.94 181 VAL A O 1
ATOM 1272 N N . GLY A 1 182 ? 11.405 -13.454 -21.084 1.00 97.31 182 GLY A N 1
ATOM 1273 C CA . GLY A 1 182 ? 10.858 -14.647 -20.440 1.00 97.31 182 GLY A CA 1
ATOM 1274 C C . GLY A 1 182 ? 11.291 -14.709 -18.975 1.00 97.31 182 GLY A C 1
ATOM 1275 O O . GLY A 1 182 ? 12.437 -14.384 -18.649 1.00 97.31 182 GLY A O 1
ATOM 1276 N N . ALA A 1 183 ? 10.402 -15.144 -18.082 1.00 97.31 183 ALA A N 1
ATOM 1277 C CA . ALA A 1 183 ? 10.623 -15.070 -16.635 1.00 97.31 183 ALA A CA 1
ATOM 1278 C C . ALA A 1 183 ? 11.894 -15.823 -16.191 1.00 97.31 183 ALA A C 1
ATOM 1280 O O . ALA A 1 183 ? 12.649 -15.331 -15.353 1.00 97.31 183 ALA A O 1
ATOM 1281 N N . ALA A 1 184 ? 12.190 -16.961 -16.825 1.00 96.88 184 ALA A N 1
ATOM 1282 C CA . ALA A 1 184 ? 13.387 -17.763 -16.555 1.00 96.88 184 ALA A CA 1
ATOM 1283 C C . ALA A 1 184 ? 14.713 -17.072 -16.940 1.00 96.88 184 ALA A C 1
ATOM 1285 O O . ALA A 1 184 ? 15.766 -17.401 -16.395 1.00 96.88 184 ALA A O 1
ATOM 1286 N N . ASN A 1 185 ? 14.681 -16.102 -17.860 1.00 96.94 185 ASN A N 1
ATOM 1287 C CA . ASN A 1 185 ? 15.877 -15.420 -18.368 1.00 96.94 185 ASN A CA 1
ATOM 1288 C C . ASN A 1 185 ? 16.103 -14.052 -17.709 1.00 96.94 185 ASN A C 1
ATOM 1290 O O . ASN A 1 185 ? 17.132 -13.414 -17.943 1.00 96.94 185 ASN A O 1
ATOM 1294 N N . ALA A 1 186 ? 15.159 -13.591 -16.886 1.00 96.94 186 ALA A N 1
ATOM 1295 C CA . ALA A 1 186 ? 15.119 -12.222 -16.390 1.00 96.94 186 ALA A CA 1
ATOM 1296 C C . ALA A 1 186 ? 16.371 -11.823 -15.590 1.00 96.94 186 ALA A C 1
ATOM 1298 O O . ALA A 1 186 ? 16.880 -10.715 -15.754 1.00 96.94 186 ALA A O 1
ATOM 1299 N N . THR A 1 187 ? 16.929 -12.733 -14.789 1.00 96.50 187 THR A N 1
ATOM 1300 C CA . THR A 1 187 ? 18.163 -12.494 -14.018 1.00 96.50 187 THR A CA 1
ATOM 1301 C C . THR A 1 187 ? 19.404 -12.389 -14.901 1.00 96.50 187 THR A C 1
ATOM 1303 O O . THR A 1 187 ? 20.253 -11.535 -14.653 1.00 96.50 187 THR A O 1
ATOM 1306 N N . VAL A 1 188 ? 19.502 -13.206 -15.955 1.00 96.06 188 VAL A N 1
ATOM 1307 C CA . VAL A 1 188 ? 20.614 -13.166 -16.922 1.00 96.06 188 VAL A CA 1
ATOM 1308 C C . VAL A 1 188 ? 20.623 -11.831 -17.663 1.00 96.06 188 VAL A C 1
ATOM 1310 O O . VAL A 1 188 ? 21.665 -11.182 -17.778 1.00 96.06 188 VAL A O 1
ATOM 1313 N N . VAL A 1 189 ? 19.448 -11.388 -18.113 1.00 97.38 189 VAL A N 1
ATOM 1314 C CA . VAL A 1 189 ? 19.293 -10.089 -18.775 1.00 97.38 189 VAL A CA 1
ATOM 1315 C C . VAL A 1 189 ? 19.613 -8.955 -17.794 1.00 97.38 189 VAL A C 1
ATOM 1317 O O . VAL A 1 189 ? 20.435 -8.096 -18.102 1.00 97.38 189 VAL A O 1
ATOM 1320 N N . ALA A 1 190 ? 19.059 -8.982 -16.577 1.00 96.62 190 ALA A N 1
ATOM 1321 C CA . ALA A 1 190 ? 19.278 -7.944 -15.564 1.00 96.62 190 ALA A CA 1
ATOM 1322 C C . ALA A 1 190 ? 20.744 -7.812 -15.106 1.00 96.62 190 ALA A C 1
ATOM 1324 O O . ALA A 1 190 ? 21.166 -6.724 -14.705 1.00 96.62 190 ALA A O 1
ATOM 1325 N N . ALA A 1 191 ? 21.523 -8.896 -15.150 1.00 95.81 191 ALA A N 1
ATOM 1326 C CA . ALA A 1 191 ? 22.939 -8.898 -14.780 1.00 95.81 191 ALA A CA 1
ATOM 1327 C C . ALA A 1 191 ? 23.854 -8.272 -15.847 1.00 95.81 191 ALA A C 1
ATOM 1329 O O . ALA A 1 191 ? 25.024 -7.998 -15.577 1.00 95.81 191 ALA A O 1
ATOM 1330 N N . SER A 1 192 ? 23.344 -8.059 -17.059 1.00 94.75 192 SER A N 1
ATOM 1331 C CA . SER A 1 192 ? 24.153 -7.604 -18.185 1.00 94.75 192 SER A CA 1
ATOM 1332 C C . SER A 1 192 ? 24.466 -6.111 -18.111 1.00 94.75 192 SER A C 1
ATOM 1334 O O . SER A 1 192 ? 23.691 -5.312 -17.578 1.00 94.75 192 SER A O 1
ATOM 1336 N N . GLN A 1 193 ? 25.632 -5.728 -18.641 1.00 89.44 193 GLN A N 1
ATOM 1337 C CA . GLN A 1 193 ? 26.070 -4.332 -18.638 1.00 89.44 193 GLN A CA 1
ATOM 1338 C C . GLN A 1 193 ? 25.061 -3.448 -19.375 1.00 89.44 193 GLN A C 1
ATOM 1340 O O . GLN A 1 193 ? 24.438 -3.871 -20.347 1.00 89.44 193 GLN A O 1
ATOM 1345 N N . ASN A 1 194 ? 24.901 -2.222 -18.881 1.00 94.31 194 ASN A N 1
ATOM 1346 C CA . ASN A 1 194 ? 23.969 -1.213 -19.385 1.00 94.31 194 ASN A CA 1
ATOM 1347 C C . ASN A 1 194 ? 22.475 -1.571 -19.259 1.00 94.31 194 ASN A C 1
ATOM 1349 O O . ASN A 1 194 ? 21.649 -0.697 -19.494 1.00 94.31 194 ASN A O 1
ATOM 1353 N N . VAL A 1 195 ? 22.084 -2.780 -18.828 1.00 97.25 195 VAL A N 1
ATOM 1354 C CA . VAL A 1 195 ? 20.670 -3.104 -18.561 1.00 97.25 195 VAL A CA 1
ATOM 1355 C C . VAL A 1 195 ? 20.218 -2.459 -17.253 1.00 97.25 195 VAL A C 1
ATOM 1357 O O . VAL A 1 195 ? 20.623 -2.864 -16.154 1.00 97.25 195 VAL A O 1
ATOM 1360 N N . ALA A 1 196 ? 19.353 -1.457 -17.394 1.00 95.88 196 ALA A N 1
ATOM 1361 C CA . ALA A 1 196 ? 18.748 -0.720 -16.293 1.00 95.88 196 ALA A CA 1
ATOM 1362 C C . ALA A 1 196 ? 17.409 -1.331 -15.881 1.00 95.88 196 ALA A C 1
ATOM 1364 O O . ALA A 1 196 ? 17.154 -1.492 -14.690 1.00 95.88 196 ALA A O 1
ATOM 1365 N N . PHE A 1 197 ? 16.591 -1.722 -16.863 1.00 95.44 197 PHE A N 1
ATOM 1366 C CA . PHE A 1 197 ? 15.241 -2.220 -16.625 1.00 95.44 197 PHE A CA 1
ATOM 1367 C C . PHE A 1 197 ? 14.933 -3.480 -17.432 1.00 95.44 197 PHE A C 1
ATOM 1369 O O . PHE A 1 197 ? 15.331 -3.612 -18.591 1.00 95.44 197 PHE A O 1
ATOM 1376 N N . VAL A 1 198 ? 14.179 -4.385 -16.815 1.00 97.25 198 VAL A N 1
ATOM 1377 C CA . VAL A 1 198 ? 13.673 -5.628 -17.396 1.00 97.25 198 VAL A CA 1
ATOM 1378 C C . VAL A 1 198 ? 12.155 -5.655 -17.252 1.00 97.25 198 VAL A C 1
ATOM 1380 O O . VAL A 1 198 ? 11.638 -5.578 -16.137 1.00 97.25 198 VAL A O 1
ATOM 1383 N N . ALA A 1 199 ? 11.453 -5.798 -18.376 1.00 96.12 199 ALA A N 1
ATOM 1384 C CA . ALA A 1 199 ? 10.014 -6.028 -18.420 1.00 96.12 199 ALA A CA 1
ATOM 1385 C C . ALA A 1 199 ? 9.729 -7.457 -18.901 1.00 96.12 199 ALA A C 1
ATOM 1387 O O . ALA A 1 199 ? 10.103 -7.854 -20.010 1.00 96.12 199 ALA A O 1
ATOM 1388 N N . VAL A 1 200 ? 9.061 -8.227 -18.046 1.00 98.12 200 VAL A N 1
ATOM 1389 C CA . VAL A 1 200 ? 8.761 -9.643 -18.261 1.00 98.12 200 VAL A CA 1
ATOM 1390 C C . VAL A 1 200 ? 7.437 -9.800 -19.001 1.00 98.12 200 VAL A C 1
ATOM 1392 O O . VAL A 1 200 ? 6.451 -9.147 -18.660 1.00 98.12 200 VAL A O 1
ATOM 1395 N N . PHE A 1 201 ? 7.414 -10.680 -20.000 1.00 96.19 201 PHE A N 1
ATOM 1396 C CA . PHE A 1 201 ? 6.205 -11.096 -20.713 1.00 96.19 201 PHE A CA 1
ATOM 1397 C C . PHE A 1 201 ? 6.221 -12.617 -20.852 1.00 96.19 201 PHE A C 1
ATOM 1399 O O . PHE A 1 201 ? 6.986 -13.160 -21.647 1.00 96.19 201 PHE A O 1
ATOM 1406 N N . ASP A 1 202 ? 5.415 -13.309 -20.056 1.00 97.12 202 ASP A N 1
ATOM 1407 C CA . ASP A 1 202 ? 5.417 -14.773 -19.997 1.00 97.12 202 ASP A CA 1
ATOM 1408 C C . ASP A 1 202 ? 4.075 -15.289 -19.457 1.00 97.12 202 ASP A C 1
ATOM 1410 O O . ASP A 1 202 ? 3.229 -14.502 -19.044 1.00 97.12 202 ASP A O 1
ATOM 1414 N N . THR A 1 203 ? 3.852 -16.599 -19.470 1.00 96.06 203 THR A N 1
ATOM 1415 C CA . THR A 1 203 ? 2.628 -17.191 -18.907 1.00 96.06 203 THR A CA 1
ATOM 1416 C C . THR A 1 203 ? 2.653 -17.155 -17.378 1.00 96.06 203 THR A C 1
ATOM 1418 O O . THR A 1 203 ? 3.723 -17.197 -16.766 1.00 96.06 203 THR A O 1
ATOM 1421 N N . ALA A 1 204 ? 1.485 -17.151 -16.737 1.00 89.75 204 ALA A N 1
ATOM 1422 C CA . ALA A 1 204 ? 1.337 -17.219 -15.286 1.00 89.75 204 ALA A CA 1
ATOM 1423 C C . ALA A 1 204 ? 2.062 -18.434 -14.693 1.00 89.75 204 ALA A C 1
ATOM 1425 O O . ALA A 1 204 ? 2.683 -18.323 -13.639 1.00 89.75 204 ALA A O 1
ATOM 1426 N N . GLN A 1 205 ? 2.058 -19.567 -15.402 1.00 93.88 205 GLN A N 1
ATOM 1427 C CA . GLN A 1 205 ? 2.786 -20.767 -14.996 1.00 93.88 205 GLN A CA 1
ATOM 1428 C C . GLN A 1 205 ? 4.305 -20.539 -14.960 1.00 93.88 205 GLN A C 1
ATOM 1430 O O . GLN A 1 205 ? 4.965 -20.917 -13.991 1.00 93.88 205 GLN A O 1
ATOM 1435 N N . THR A 1 206 ? 4.883 -19.937 -16.005 1.00 96.75 206 THR A N 1
ATOM 1436 C CA . THR A 1 206 ? 6.331 -19.670 -16.037 1.00 96.75 206 THR A CA 1
ATOM 1437 C C . THR A 1 206 ? 6.711 -18.606 -15.017 1.00 96.75 206 THR A C 1
ATOM 1439 O O . THR A 1 206 ? 7.744 -18.729 -14.360 1.00 96.75 206 THR A O 1
ATOM 1442 N N . VAL A 1 207 ? 5.882 -17.568 -14.870 1.00 96.94 207 VAL A N 1
ATOM 1443 C CA . VAL A 1 207 ? 6.098 -16.509 -13.881 1.00 96.94 207 VAL A CA 1
ATOM 1444 C C . VAL A 1 207 ? 6.105 -17.101 -12.477 1.00 96.94 207 VAL A C 1
ATOM 1446 O O . VAL A 1 207 ? 7.075 -16.879 -11.757 1.00 96.94 207 VAL A O 1
ATOM 1449 N N . SER A 1 208 ? 5.104 -17.906 -12.100 1.00 92.25 208 SER A N 1
ATOM 1450 C CA . SER A 1 208 ? 5.042 -18.491 -10.756 1.00 92.25 208 SER A CA 1
ATOM 1451 C C . SER A 1 208 ? 6.185 -19.462 -10.457 1.00 92.25 208 SER A C 1
ATOM 1453 O O . SER A 1 208 ? 6.690 -19.497 -9.334 1.00 92.25 208 SER A O 1
ATOM 1455 N N . ALA A 1 209 ? 6.658 -20.196 -11.467 1.00 95.12 209 ALA A N 1
ATOM 1456 C CA . ALA A 1 209 ? 7.816 -21.078 -11.342 1.00 95.12 209 ALA A CA 1
ATOM 1457 C C . ALA A 1 209 ? 9.149 -20.329 -11.143 1.00 95.12 209 ALA A C 1
ATOM 1459 O O . ALA A 1 209 ? 10.124 -20.936 -10.708 1.00 95.12 209 ALA A O 1
ATOM 1460 N N . ASN A 1 210 ? 9.208 -19.033 -11.467 1.00 97.50 210 ASN A N 1
ATOM 1461 C CA . ASN A 1 210 ? 10.425 -18.218 -11.421 1.00 97.50 210 ASN A CA 1
ATOM 1462 C C . ASN A 1 210 ? 10.297 -16.999 -10.487 1.00 97.50 210 ASN A C 1
ATOM 1464 O O . ASN A 1 210 ? 11.104 -16.074 -10.583 1.00 97.50 210 ASN A O 1
ATOM 1468 N N . LEU A 1 211 ? 9.312 -16.977 -9.582 1.00 94.06 211 LEU A N 1
ATOM 1469 C CA . LEU A 1 211 ? 9.044 -15.823 -8.715 1.00 94.06 211 LEU A CA 1
ATOM 1470 C C . LEU A 1 211 ? 10.239 -15.413 -7.846 1.00 94.06 211 LEU A C 1
ATOM 1472 O O . LEU A 1 211 ? 10.541 -14.225 -7.817 1.00 94.06 211 LEU A O 1
ATOM 1476 N N . ASP A 1 212 ? 10.989 -16.355 -7.266 1.00 94.44 212 ASP A N 1
ATOM 1477 C CA . ASP A 1 212 ? 12.197 -16.046 -6.476 1.00 94.44 212 ASP A CA 1
ATOM 1478 C C . ASP A 1 212 ? 13.251 -15.268 -7.303 1.00 94.44 212 ASP A C 1
ATOM 1480 O O . ASP A 1 212 ? 13.921 -14.339 -6.831 1.00 94.44 212 ASP A O 1
ATOM 1484 N N . LEU A 1 213 ? 13.401 -15.630 -8.586 1.00 96.56 213 LEU A N 1
ATOM 1485 C CA . LEU A 1 213 ? 14.313 -14.952 -9.513 1.00 96.56 213 LEU A CA 1
ATOM 1486 C C . LEU A 1 213 ? 13.819 -13.537 -9.821 1.00 96.56 213 LEU A C 1
ATOM 1488 O O . LEU A 1 213 ? 14.609 -12.589 -9.822 1.00 96.56 213 LEU A O 1
ATOM 1492 N N . LEU A 1 214 ? 12.512 -13.392 -10.053 1.00 96.12 214 LEU A N 1
ATOM 1493 C CA . LEU A 1 214 ? 11.867 -12.104 -10.294 1.00 96.12 214 LEU A CA 1
ATOM 1494 C C . LEU A 1 214 ? 11.932 -11.205 -9.053 1.00 96.12 214 LEU A C 1
ATOM 1496 O O . LEU A 1 214 ? 12.198 -10.011 -9.176 1.00 96.12 214 LEU A O 1
ATOM 1500 N N . GLN A 1 215 ? 11.789 -11.770 -7.856 1.00 94.00 215 GLN A N 1
ATOM 1501 C CA . GLN A 1 215 ? 11.912 -11.061 -6.586 1.00 94.00 215 GLN A CA 1
ATOM 1502 C C . GLN A 1 215 ? 13.325 -10.509 -6.411 1.00 94.00 215 GLN A C 1
ATOM 1504 O O . GLN A 1 215 ? 13.507 -9.354 -6.025 1.00 94.00 215 GLN A O 1
ATOM 1509 N N . THR A 1 216 ? 14.334 -11.301 -6.774 1.00 93.12 216 THR A N 1
ATOM 1510 C CA . THR A 1 216 ? 15.743 -10.897 -6.706 1.00 93.12 216 THR A CA 1
ATOM 1511 C C . THR A 1 216 ? 16.031 -9.657 -7.558 1.00 93.12 216 THR A C 1
ATOM 1513 O O . THR A 1 216 ? 16.777 -8.775 -7.128 1.00 93.12 216 THR A O 1
ATOM 1516 N N . ILE A 1 217 ? 15.455 -9.558 -8.758 1.00 92.88 217 ILE A N 1
ATOM 1517 C CA . ILE A 1 217 ? 15.643 -8.387 -9.635 1.00 92.88 217 ILE A CA 1
ATOM 1518 C C . ILE A 1 217 ? 14.702 -7.224 -9.290 1.00 92.88 217 ILE A C 1
ATOM 1520 O O . ILE A 1 217 ? 15.071 -6.067 -9.503 1.00 92.88 217 ILE A O 1
ATOM 1524 N N . ALA A 1 218 ? 13.532 -7.498 -8.705 1.00 86.00 218 ALA A N 1
ATOM 1525 C CA . ALA A 1 218 ? 12.643 -6.477 -8.154 1.00 86.00 218 ALA A CA 1
ATOM 1526 C C . ALA A 1 218 ? 13.300 -5.745 -6.977 1.00 86.00 218 ALA A C 1
ATOM 1528 O O . ALA A 1 218 ? 13.316 -4.517 -6.948 1.00 86.00 218 ALA A O 1
ATOM 1529 N N . ALA A 1 219 ? 13.945 -6.480 -6.067 1.00 82.69 219 ALA A N 1
ATOM 1530 C CA . ALA A 1 219 ? 14.693 -5.915 -4.942 1.00 82.69 219 ALA A CA 1
ATOM 1531 C C . ALA A 1 219 ? 15.885 -5.038 -5.379 1.00 82.69 219 ALA A C 1
ATOM 1533 O O . ALA A 1 219 ? 16.311 -4.154 -4.639 1.00 82.69 219 ALA A O 1
ATOM 1534 N N . GLN A 1 220 ? 16.410 -5.248 -6.591 1.00 85.81 220 GLN A N 1
ATOM 1535 C CA . GLN A 1 220 ? 17.448 -4.403 -7.196 1.00 85.81 220 GLN A CA 1
ATOM 1536 C C . GLN A 1 220 ? 16.886 -3.145 -7.881 1.00 85.81 220 GLN A C 1
ATOM 1538 O O . GLN A 1 220 ? 17.661 -2.349 -8.407 1.00 85.81 220 GLN A O 1
ATOM 1543 N N . GLY A 1 221 ? 15.560 -2.981 -7.938 1.00 85.88 221 GLY A N 1
ATOM 1544 C CA . GLY A 1 221 ? 14.900 -1.903 -8.680 1.00 85.88 221 GLY A CA 1
ATOM 1545 C C . GLY A 1 221 ? 14.980 -2.050 -10.205 1.00 85.88 221 GLY A C 1
ATOM 1546 O O . GLY A 1 221 ? 14.704 -1.090 -10.919 1.00 85.88 221 GLY A O 1
ATOM 1547 N N . LYS A 1 222 ? 15.370 -3.231 -10.713 1.00 92.69 222 LYS A N 1
ATOM 1548 C CA . LYS A 1 222 ? 15.540 -3.488 -12.154 1.00 92.69 222 LYS A CA 1
ATOM 1549 C C . LYS A 1 222 ? 14.301 -4.075 -12.827 1.00 92.69 222 LYS A C 1
ATOM 1551 O O . LYS A 1 222 ? 14.194 -4.007 -14.047 1.00 92.69 222 LYS A O 1
ATOM 1556 N N . LEU A 1 223 ? 13.373 -4.670 -12.080 1.00 94.56 223 LEU A N 1
ATOM 1557 C CA . LEU A 1 223 ? 12.125 -5.190 -12.643 1.00 94.56 223 LEU A CA 1
ATOM 1558 C C . LEU A 1 223 ? 11.123 -4.043 -12.833 1.00 94.56 223 LEU A C 1
ATOM 1560 O O . LEU A 1 223 ? 10.645 -3.480 -11.854 1.00 94.56 223 LEU A O 1
ATOM 1564 N N . SER A 1 224 ? 10.809 -3.693 -14.081 1.00 89.31 224 SER A N 1
ATOM 1565 C CA . SER A 1 224 ? 9.907 -2.575 -14.399 1.00 89.31 224 SER A CA 1
ATOM 1566 C C . SER A 1 224 ? 8.458 -2.998 -14.651 1.00 89.31 224 SER A C 1
ATOM 1568 O O . SER A 1 224 ? 7.562 -2.156 -14.607 1.00 89.31 224 SER A O 1
ATOM 1570 N N . GLY A 1 225 ? 8.205 -4.284 -14.904 1.00 86.62 225 GLY A N 1
ATOM 1571 C CA . GLY A 1 225 ? 6.856 -4.808 -15.111 1.00 86.62 225 GLY A CA 1
ATOM 1572 C C . GLY A 1 225 ? 6.837 -6.311 -15.364 1.00 86.62 225 GLY A C 1
ATOM 1573 O O . GLY A 1 225 ? 7.782 -6.860 -15.929 1.00 86.62 225 GLY A O 1
ATOM 1574 N N . ILE A 1 226 ? 5.743 -6.968 -14.980 1.00 93.69 226 ILE A N 1
ATOM 1575 C CA . ILE A 1 226 ? 5.408 -8.332 -15.400 1.00 93.69 226 ILE A CA 1
ATOM 1576 C C . ILE A 1 226 ? 4.041 -8.295 -16.086 1.00 93.69 226 ILE A C 1
ATOM 1578 O O . ILE A 1 226 ? 3.044 -7.889 -15.495 1.00 93.69 226 ILE A O 1
ATOM 1582 N N . THR A 1 227 ? 3.987 -8.742 -17.334 1.00 93.12 227 THR A N 1
ATOM 1583 C CA . THR A 1 227 ? 2.747 -8.943 -18.089 1.00 93.12 227 THR A CA 1
ATOM 1584 C C . THR A 1 227 ? 2.534 -10.435 -18.300 1.00 93.12 227 THR A C 1
ATOM 1586 O O . THR A 1 227 ? 3.438 -11.130 -18.765 1.00 93.12 227 THR A O 1
ATOM 1589 N N . LEU A 1 228 ? 1.342 -10.924 -17.959 1.00 91.88 228 LEU A N 1
ATOM 1590 C CA . LEU A 1 228 ? 0.969 -12.323 -18.152 1.00 91.88 228 LEU A CA 1
ATOM 1591 C C . LEU A 1 228 ? 0.369 -12.513 -19.549 1.00 91.88 228 LEU A C 1
ATOM 1593 O O . LEU A 1 228 ? -0.501 -11.741 -19.953 1.00 91.88 228 LEU A O 1
ATOM 1597 N N . SER A 1 229 ? 0.855 -13.505 -20.295 1.00 92.94 229 SER A N 1
ATOM 1598 C CA . SER A 1 229 ? 0.490 -13.736 -21.701 1.00 92.94 229 SER A CA 1
ATOM 1599 C C . SER A 1 229 ? -0.676 -14.711 -21.902 1.00 92.94 229 SER A C 1
ATOM 1601 O O . SER A 1 229 ? -1.072 -14.969 -23.042 1.00 92.94 229 SER A O 1
ATOM 1603 N N . ASP A 1 230 ? -1.229 -15.259 -20.818 1.00 90.94 230 ASP A N 1
ATOM 1604 C CA . ASP A 1 230 ? -2.338 -16.209 -20.853 1.00 90.94 230 ASP A CA 1
ATOM 1605 C C . ASP A 1 230 ? -3.606 -15.595 -21.466 1.00 90.94 230 ASP A C 1
ATOM 1607 O O . ASP A 1 230 ? -3.892 -14.403 -21.335 1.00 90.94 230 ASP A O 1
ATOM 1611 N N . ALA A 1 231 ? -4.412 -16.434 -22.118 1.00 81.62 231 ALA A N 1
ATOM 1612 C CA . ALA A 1 231 ? -5.726 -16.028 -22.600 1.00 81.62 231 ALA A CA 1
ATOM 1613 C C . ALA A 1 231 ? -6.743 -15.977 -21.445 1.00 81.62 231 ALA A C 1
ATOM 1615 O O . ALA A 1 231 ? -6.790 -16.877 -20.609 1.00 81.62 231 ALA A O 1
ATOM 1616 N N . GLY A 1 232 ? -7.620 -14.969 -21.443 1.00 81.88 232 GLY A N 1
ATOM 1617 C CA . GLY A 1 232 ? -8.614 -14.780 -20.381 1.00 81.88 232 GLY A CA 1
ATOM 1618 C C . GLY A 1 232 ? -8.017 -14.116 -19.139 1.00 81.88 232 GLY A C 1
ATOM 1619 O O . GLY A 1 232 ? -7.112 -13.298 -19.258 1.00 81.88 232 GLY A O 1
ATOM 1620 N N . THR A 1 233 ? -8.551 -14.426 -17.955 1.00 75.06 233 THR A N 1
ATOM 1621 C CA . THR A 1 233 ? -7.959 -13.995 -16.679 1.00 75.06 233 THR A CA 1
ATOM 1622 C C . THR A 1 233 ? -6.920 -15.039 -16.252 1.00 75.06 233 THR A C 1
ATOM 1624 O O . THR A 1 233 ? -7.316 -16.166 -15.945 1.00 75.06 233 THR A O 1
ATOM 1627 N N . PRO A 1 234 ? -5.614 -14.713 -16.245 1.00 77.06 234 PRO A N 1
ATOM 1628 C CA . PRO A 1 234 ? -4.562 -15.654 -15.871 1.00 77.06 234 PRO A CA 1
ATOM 1629 C C . PRO A 1 234 ? -4.733 -16.149 -14.432 1.00 77.06 234 PRO A C 1
ATOM 1631 O O . PRO A 1 234 ? -5.091 -15.367 -13.550 1.00 77.06 234 PRO A O 1
ATOM 1634 N N . VAL A 1 235 ? -4.429 -17.425 -14.180 1.00 77.62 235 VAL A N 1
ATOM 1635 C CA . VAL A 1 235 ? -4.396 -17.994 -12.824 1.00 77.62 235 VAL A CA 1
ATOM 1636 C C . VAL A 1 235 ? -2.944 -18.161 -12.392 1.00 77.62 235 VAL A C 1
ATOM 1638 O O . VAL A 1 235 ? -2.226 -19.017 -12.906 1.00 77.62 235 VAL A O 1
ATOM 1641 N N . LEU A 1 236 ? -2.512 -17.344 -11.435 1.00 82.06 236 LEU A N 1
ATOM 1642 C CA . LEU A 1 236 ? -1.174 -17.389 -10.864 1.00 82.06 236 LEU A CA 1
ATOM 1643 C C . LEU A 1 236 ? -1.175 -18.312 -9.642 1.00 82.06 236 LEU A C 1
ATOM 1645 O O . LEU A 1 236 ? -1.623 -17.929 -8.562 1.00 82.06 236 LEU A O 1
ATOM 1649 N N . ALA A 1 237 ? -0.698 -19.541 -9.825 1.00 82.19 237 ALA A N 1
ATOM 1650 C CA . ALA A 1 237 ? -0.578 -20.514 -8.744 1.00 82.19 237 ALA A CA 1
ATOM 1651 C C . ALA A 1 237 ? 0.746 -20.325 -7.993 1.00 82.19 237 ALA A C 1
ATOM 1653 O O . ALA A 1 237 ? 1.804 -20.552 -8.576 1.00 82.19 237 ALA A O 1
ATOM 1654 N N . VAL A 1 238 ? 0.690 -19.939 -6.718 1.00 78.31 238 VAL A N 1
ATOM 1655 C CA . VAL A 1 238 ? 1.868 -19.714 -5.861 1.00 78.31 238 VAL A CA 1
ATOM 1656 C C . VAL A 1 238 ? 1.716 -20.452 -4.536 1.00 78.31 238 VAL A C 1
ATOM 1658 O O . VAL A 1 238 ? 0.604 -20.674 -4.062 1.00 78.31 238 VAL A O 1
ATOM 1661 N N . SER A 1 239 ? 2.822 -20.832 -3.901 1.00 75.88 239 SER A N 1
ATOM 1662 C CA . SER A 1 239 ? 2.767 -21.332 -2.526 1.00 75.88 239 SER A CA 1
ATOM 1663 C C . SER A 1 239 ? 2.610 -20.185 -1.520 1.00 75.88 239 SER A C 1
ATOM 1665 O O . SER A 1 239 ? 2.912 -19.025 -1.802 1.00 75.88 239 SER A O 1
ATOM 1667 N N . ALA A 1 240 ? 2.208 -20.514 -0.292 1.00 62.06 240 ALA A N 1
ATOM 1668 C CA . ALA A 1 240 ? 2.170 -19.551 0.808 1.00 62.06 240 ALA A CA 1
ATOM 1669 C C . ALA A 1 240 ? 3.533 -18.909 1.112 1.00 62.06 240 ALA A C 1
ATOM 1671 O O . ALA A 1 240 ? 3.593 -17.746 1.502 1.00 62.06 240 ALA A O 1
ATOM 1672 N N . SER A 1 241 ? 4.629 -19.654 0.925 1.00 69.00 241 SER A N 1
ATOM 1673 C CA . SER A 1 241 ? 5.980 -19.128 1.126 1.00 69.00 241 SER A CA 1
ATOM 1674 C C . SER A 1 241 ? 6.369 -18.139 0.029 1.00 69.00 241 SER A C 1
ATOM 1676 O O . SER A 1 241 ? 6.910 -17.086 0.347 1.00 69.00 241 SER A O 1
ATOM 1678 N N . GLN A 1 242 ? 6.043 -18.441 -1.233 1.00 74.75 242 GLN A N 1
ATOM 1679 C CA . GLN A 1 242 ? 6.285 -17.542 -2.368 1.00 74.75 242 GLN A CA 1
ATOM 1680 C C . GLN A 1 242 ? 5.463 -16.258 -2.243 1.00 74.75 242 GLN A C 1
ATOM 1682 O O . GLN A 1 242 ? 5.955 -15.171 -2.510 1.00 74.75 242 GLN A O 1
ATOM 1687 N N . LEU A 1 243 ? 4.226 -16.354 -1.749 1.00 68.19 243 LEU A N 1
ATOM 1688 C CA . LEU A 1 243 ? 3.372 -15.185 -1.548 1.00 68.19 243 LEU A CA 1
ATOM 1689 C C . LEU A 1 243 ? 3.986 -14.135 -0.605 1.00 68.19 243 LEU A C 1
ATOM 1691 O O . LEU A 1 243 ? 3.798 -12.938 -0.806 1.00 68.19 243 LEU A O 1
ATOM 1695 N N . ILE A 1 244 ? 4.715 -14.589 0.419 1.00 66.19 244 ILE A N 1
ATOM 1696 C CA . ILE A 1 244 ? 5.374 -13.720 1.401 1.00 66.19 244 ILE A CA 1
ATOM 1697 C C . ILE A 1 244 ? 6.758 -13.292 0.904 1.00 66.19 244 ILE A C 1
ATOM 1699 O O . ILE A 1 244 ? 7.106 -12.117 0.991 1.00 66.19 244 ILE A O 1
ATOM 1703 N N . ALA A 1 245 ? 7.554 -14.241 0.406 1.00 72.75 245 ALA A N 1
ATOM 1704 C CA . ALA A 1 245 ? 8.934 -13.990 0.000 1.00 72.75 245 ALA A CA 1
ATOM 1705 C C . ALA A 1 245 ? 9.026 -13.129 -1.269 1.00 72.75 245 ALA A C 1
ATOM 1707 O O . ALA A 1 245 ? 9.900 -12.267 -1.355 1.00 72.75 245 ALA A O 1
ATOM 1708 N N . ASP A 1 246 ? 8.086 -13.304 -2.202 1.00 78.81 246 ASP A N 1
ATOM 1709 C CA . ASP A 1 246 ? 8.145 -12.744 -3.556 1.00 78.81 246 ASP A CA 1
ATOM 1710 C C . ASP A 1 246 ? 7.173 -11.577 -3.764 1.00 78.81 246 ASP A C 1
ATOM 1712 O O . ASP A 1 246 ? 6.753 -11.270 -4.885 1.00 78.81 246 ASP A O 1
ATOM 1716 N N . ALA A 1 247 ? 6.803 -10.906 -2.670 1.00 71.62 247 ALA A N 1
ATOM 1717 C CA . ALA A 1 247 ? 5.806 -9.841 -2.667 1.00 71.62 247 ALA A CA 1
ATOM 1718 C C . ALA A 1 247 ? 6.148 -8.694 -3.636 1.00 71.62 247 ALA A C 1
ATOM 1720 O O . ALA A 1 247 ? 5.254 -8.166 -4.296 1.00 71.62 247 ALA A O 1
ATOM 1721 N N . SER A 1 248 ? 7.427 -8.325 -3.787 1.00 77.12 248 SER A N 1
ATOM 1722 C CA . SER A 1 248 ? 7.841 -7.245 -4.698 1.00 77.12 248 SER A CA 1
ATOM 1723 C C . SER A 1 248 ? 7.690 -7.642 -6.169 1.00 77.12 248 SER A C 1
ATOM 1725 O O . SER A 1 248 ? 7.247 -6.830 -6.983 1.00 77.12 248 SER A O 1
ATOM 1727 N N . ALA A 1 249 ? 8.012 -8.888 -6.523 1.00 81.88 249 ALA A N 1
ATOM 1728 C CA . ALA A 1 249 ? 7.759 -9.412 -7.862 1.00 81.88 249 ALA A CA 1
ATOM 1729 C C . ALA A 1 249 ? 6.258 -9.477 -8.150 1.00 81.88 249 ALA A C 1
ATOM 1731 O O . ALA A 1 249 ? 5.806 -8.958 -9.169 1.00 81.88 249 ALA A O 1
ATOM 1732 N N . LEU A 1 250 ? 5.473 -10.029 -7.224 1.00 81.88 250 LEU A N 1
ATOM 1733 C CA . LEU A 1 250 ? 4.018 -10.117 -7.349 1.00 81.88 250 LEU A CA 1
ATOM 1734 C C . LEU A 1 250 ? 3.356 -8.737 -7.493 1.00 81.88 250 LEU A C 1
ATOM 1736 O O . LEU A 1 250 ? 2.431 -8.575 -8.289 1.00 81.88 250 LEU A O 1
ATOM 1740 N N . PHE A 1 251 ? 3.867 -7.725 -6.785 1.00 72.50 251 PHE A N 1
ATOM 1741 C CA . PHE A 1 251 ? 3.423 -6.331 -6.888 1.00 72.50 251 PHE A CA 1
ATOM 1742 C C . PHE A 1 251 ? 3.690 -5.697 -8.262 1.00 72.50 251 PHE A C 1
ATOM 1744 O O . PHE A 1 251 ? 3.044 -4.716 -8.640 1.00 72.50 251 PHE A O 1
ATOM 1751 N N . THR A 1 252 ? 4.644 -6.250 -9.010 1.00 79.12 252 THR A N 1
ATOM 1752 C CA . THR A 1 252 ? 5.083 -5.734 -10.311 1.00 79.12 252 THR A CA 1
ATOM 1753 C C . THR A 1 252 ? 4.245 -6.285 -11.477 1.00 79.12 252 THR A C 1
ATOM 1755 O O . THR A 1 252 ? 4.415 -5.860 -12.623 1.00 79.12 252 THR A O 1
ATOM 1758 N N . ILE A 1 253 ? 3.302 -7.198 -11.208 1.00 83.19 253 ILE A N 1
ATOM 1759 C CA . ILE A 1 253 ? 2.353 -7.697 -12.210 1.00 83.19 253 ILE A CA 1
ATOM 1760 C C . ILE A 1 253 ? 1.347 -6.593 -12.557 1.00 83.19 253 ILE A C 1
ATOM 1762 O O . ILE A 1 253 ? 0.624 -6.097 -11.696 1.00 83.19 253 ILE A O 1
ATOM 1766 N N . SER A 1 254 ? 1.316 -6.191 -13.829 1.00 77.62 254 SER A N 1
ATOM 1767 C CA . SER A 1 254 ? 0.578 -5.013 -14.308 1.00 77.62 254 SER A CA 1
ATOM 1768 C C . SER A 1 254 ? -0.793 -5.324 -14.913 1.00 77.62 254 SER A C 1
ATOM 1770 O O . SER A 1 254 ? -1.537 -4.406 -15.260 1.00 77.62 254 SER A O 1
ATOM 1772 N N . VAL A 1 255 ? -1.134 -6.606 -15.049 1.00 71.56 255 VAL A N 1
ATOM 1773 C CA . VAL A 1 255 ? -2.409 -7.077 -15.605 1.00 71.56 255 VAL A CA 1
ATOM 1774 C C . VAL A 1 255 ? -3.265 -7.738 -14.525 1.00 71.56 255 VAL A C 1
ATOM 1776 O O . VAL A 1 255 ? -2.706 -8.274 -13.571 1.00 71.56 255 VAL A O 1
ATOM 1779 N N . PRO A 1 256 ? -4.604 -7.748 -14.650 1.00 69.56 256 PRO A N 1
ATOM 1780 C CA . PRO A 1 256 ? -5.460 -8.502 -13.739 1.00 69.56 256 PRO A CA 1
ATOM 1781 C C . PRO A 1 256 ? -5.151 -10.004 -13.794 1.00 69.56 256 PRO A C 1
ATOM 1783 O O . PRO A 1 256 ? -5.004 -10.558 -14.880 1.00 69.56 256 PRO A O 1
ATOM 1786 N N . TYR A 1 257 ? -5.111 -10.667 -12.640 1.00 70.44 257 TYR A N 1
ATOM 1787 C CA . TYR A 1 257 ? -4.955 -12.119 -12.518 1.00 70.44 257 TYR A CA 1
ATOM 1788 C C . TYR A 1 257 ? -5.717 -12.642 -11.298 1.00 70.44 257 TYR A C 1
ATOM 1790 O O . TYR A 1 257 ? -5.984 -11.900 -10.352 1.00 70.44 257 TYR A O 1
ATOM 1798 N N . THR A 1 258 ? -6.047 -13.931 -11.318 1.00 64.81 258 THR A N 1
ATOM 1799 C CA . THR A 1 258 ? -6.544 -14.667 -10.156 1.00 64.81 258 THR A CA 1
ATOM 1800 C C . THR A 1 258 ? -5.363 -15.326 -9.463 1.00 64.81 258 THR A C 1
ATOM 1802 O O . THR A 1 258 ? -4.605 -16.067 -10.085 1.00 64.81 258 THR A O 1
ATOM 1805 N N . LEU A 1 259 ? -5.197 -15.074 -8.170 1.00 72.44 259 LEU A N 1
ATOM 1806 C CA . LEU A 1 259 ? -4.178 -15.739 -7.366 1.00 72.44 259 LEU A CA 1
ATOM 1807 C C . LEU A 1 259 ? -4.740 -17.055 -6.809 1.00 72.44 259 LEU A C 1
ATOM 1809 O O . LEU A 1 259 ? -5.792 -17.055 -6.169 1.00 72.44 259 LEU A O 1
ATOM 1813 N N . SER A 1 260 ? -4.039 -18.167 -7.033 1.00 69.12 260 SER A N 1
ATOM 1814 C CA . SER A 1 260 ? -4.349 -19.476 -6.450 1.00 69.12 260 SER A CA 1
ATOM 1815 C C . SER A 1 260 ? -3.243 -19.862 -5.471 1.00 69.12 260 SER A C 1
ATOM 1817 O O . SER A 1 260 ? -2.077 -19.943 -5.852 1.00 69.12 260 SER A O 1
ATOM 1819 N N . VAL A 1 261 ? -3.599 -20.086 -4.205 1.00 65.81 261 VAL A N 1
ATOM 1820 C CA . VAL A 1 261 ? -2.652 -20.454 -3.143 1.00 65.81 261 VAL A CA 1
ATOM 1821 C C . VAL A 1 261 ? -3.107 -21.766 -2.513 1.00 65.81 261 VAL A C 1
ATOM 1823 O O . VAL A 1 261 ? -3.984 -21.754 -1.647 1.00 65.81 261 VAL A O 1
ATOM 1826 N N . PRO A 1 262 ? -2.570 -22.920 -2.944 1.00 52.41 262 PRO A N 1
ATOM 1827 C CA . PRO A 1 262 ? -2.997 -24.202 -2.404 1.00 52.41 262 PRO A CA 1
ATOM 1828 C C . PRO A 1 262 ? -2.641 -24.331 -0.915 1.00 52.41 262 PRO A C 1
ATOM 1830 O O . PRO A 1 262 ? -1.475 -24.223 -0.534 1.00 52.41 262 PRO A O 1
ATOM 1833 N N . GLY A 1 263 ? -3.645 -24.610 -0.078 1.00 48.28 263 GLY A N 1
ATOM 1834 C CA . GLY A 1 263 ? -3.461 -25.095 1.293 1.00 48.28 263 GLY A CA 1
ATOM 1835 C C . GLY A 1 263 ? -3.178 -24.058 2.384 1.00 48.28 263 GLY A C 1
ATOM 1836 O O . GLY A 1 263 ? -2.780 -24.470 3.471 1.00 48.28 263 GLY A O 1
ATOM 1837 N N . VAL A 1 264 ? -3.357 -22.749 2.156 1.00 38.78 264 VAL A N 1
ATOM 1838 C CA . VAL A 1 264 ? -3.154 -21.746 3.218 1.00 38.78 264 VAL A CA 1
ATOM 1839 C C . VAL A 1 264 ? -4.149 -20.582 3.132 1.00 38.78 264 VAL A C 1
ATOM 1841 O O . VAL A 1 264 ? -4.094 -19.764 2.219 1.00 38.78 264 VAL A O 1
ATOM 1844 N N . ALA A 1 265 ? -4.984 -20.444 4.168 1.00 40.19 265 ALA A N 1
ATOM 1845 C CA . ALA A 1 265 ? -5.710 -19.210 4.471 1.00 40.19 265 ALA A CA 1
ATOM 1846 C C . ALA A 1 265 ? -4.745 -18.098 4.960 1.00 40.19 265 ALA A C 1
ATOM 1848 O O . ALA A 1 265 ? -4.767 -16.987 4.451 1.00 40.19 265 ALA A O 1
ATOM 1849 N N . ALA A 1 266 ? -3.801 -18.402 5.855 1.00 33.78 266 ALA A N 1
ATOM 1850 C CA . ALA A 1 266 ? -2.996 -17.418 6.600 1.00 33.78 266 ALA A CA 1
ATOM 1851 C C . ALA A 1 266 ? -2.014 -16.505 5.812 1.00 33.78 266 ALA A C 1
ATOM 1853 O O . ALA A 1 266 ? -1.680 -15.432 6.304 1.00 33.78 266 ALA A O 1
ATOM 1854 N N . SER A 1 267 ? -1.533 -16.873 4.619 1.00 37.84 267 SER A N 1
ATOM 1855 C CA . SER A 1 267 ? -0.566 -16.069 3.838 1.00 37.84 267 SER A CA 1
ATOM 1856 C C . SER A 1 267 ? -1.227 -15.017 2.943 1.00 37.84 267 SER A C 1
ATOM 1858 O O . SER A 1 267 ? -0.565 -14.102 2.459 1.00 37.84 267 SER A O 1
ATOM 1860 N N . LEU A 1 268 ? -2.535 -15.147 2.706 1.00 39.78 268 LEU A N 1
ATOM 1861 C CA . LEU A 1 268 ? -3.288 -14.275 1.807 1.00 39.78 268 LEU A CA 1
ATOM 1862 C C . LEU A 1 268 ? -3.581 -12.902 2.440 1.00 39.78 268 LEU A C 1
ATOM 1864 O O . LEU A 1 268 ? -3.588 -11.896 1.734 1.00 39.78 268 LEU A O 1
ATOM 1868 N N . ALA A 1 269 ? -3.735 -12.840 3.767 1.00 36.41 269 ALA A N 1
ATOM 1869 C CA . ALA A 1 269 ? -3.990 -11.598 4.499 1.00 36.41 269 ALA A CA 1
ATOM 1870 C C . ALA A 1 269 ? -2.836 -10.586 4.381 1.00 36.41 269 ALA A C 1
ATOM 1872 O O . ALA A 1 269 ? -3.073 -9.400 4.175 1.00 36.41 269 ALA A O 1
ATOM 1873 N N . THR A 1 270 ? -1.578 -11.037 4.441 1.00 37.22 270 THR A N 1
ATOM 1874 C CA . THR A 1 270 ? -0.403 -10.151 4.341 1.00 37.22 270 THR A CA 1
ATOM 1875 C C . THR A 1 270 ? -0.226 -9.578 2.933 1.00 37.22 270 THR A C 1
ATOM 1877 O O . THR A 1 270 ? 0.222 -8.445 2.776 1.00 37.22 270 THR A O 1
ATOM 1880 N N . PHE A 1 271 ? -0.615 -10.342 1.909 1.00 39.41 271 PHE A N 1
ATOM 1881 C CA . PHE A 1 271 ? -0.547 -9.920 0.512 1.00 39.41 271 PHE A CA 1
ATOM 1882 C C . PHE A 1 271 ? -1.646 -8.919 0.141 1.00 39.41 271 PHE A C 1
ATOM 1884 O O . PHE A 1 271 ? -1.368 -7.907 -0.501 1.00 39.41 271 PHE A O 1
ATOM 1891 N N . VAL A 1 272 ? -2.880 -9.163 0.594 1.00 41.03 272 VAL A N 1
ATOM 1892 C CA . VAL A 1 272 ? -4.011 -8.247 0.379 1.00 41.03 272 VAL A CA 1
ATOM 1893 C C . VAL A 1 272 ? -3.765 -6.905 1.087 1.00 41.03 272 VAL A C 1
ATOM 1895 O O . VAL A 1 272 ? -3.961 -5.858 0.476 1.00 41.03 272 VAL A O 1
ATOM 1898 N N . MET A 1 273 ? -3.201 -6.909 2.305 1.00 33.84 273 MET A N 1
ATOM 1899 C CA . MET A 1 273 ? -2.851 -5.673 3.027 1.00 33.84 273 MET A CA 1
ATOM 1900 C C . MET A 1 273 ? -1.758 -4.830 2.337 1.00 33.84 273 MET A C 1
ATOM 1902 O O . MET A 1 273 ? -1.802 -3.604 2.411 1.00 33.84 273 MET A O 1
ATOM 1906 N N . GLN A 1 274 ? -0.789 -5.443 1.642 1.00 33.94 274 GLN A N 1
ATOM 1907 C CA . GLN A 1 274 ? 0.250 -4.694 0.912 1.00 33.94 274 GLN A CA 1
ATOM 1908 C C . GLN A 1 274 ? -0.235 -4.142 -0.441 1.00 33.94 274 GLN A C 1
ATOM 1910 O O . GLN A 1 274 ? 0.245 -3.093 -0.876 1.00 33.94 274 GLN A O 1
ATOM 1915 N N . GLN A 1 275 ? -1.195 -4.804 -1.101 1.00 38.12 275 GLN A N 1
ATOM 1916 C CA . GLN A 1 275 ? -1.786 -4.303 -2.349 1.00 38.12 275 GLN A CA 1
ATOM 1917 C C . GLN A 1 275 ? -2.762 -3.136 -2.130 1.00 38.12 275 GLN A C 1
ATOM 1919 O O . GLN A 1 275 ? -2.722 -2.169 -2.898 1.00 38.12 275 GLN A O 1
ATOM 1924 N N . ASP A 1 276 ? -3.566 -3.168 -1.062 1.00 36.78 276 ASP A N 1
ATOM 1925 C CA . ASP A 1 276 ? -4.516 -2.090 -0.747 1.00 36.78 276 ASP A CA 1
ATOM 1926 C C . ASP A 1 276 ? -3.823 -0.806 -0.266 1.00 36.78 276 ASP A C 1
ATOM 1928 O O . ASP A 1 276 ? -4.266 0.292 -0.602 1.00 36.78 276 ASP A O 1
ATOM 1932 N N . ALA A 1 277 ? -2.658 -0.910 0.389 1.00 29.11 277 ALA A N 1
ATOM 1933 C CA . ALA A 1 277 ? -1.822 0.249 0.727 1.00 29.11 277 ALA A CA 1
ATOM 1934 C C . ALA A 1 277 ? -1.289 1.016 -0.509 1.00 29.11 277 ALA A C 1
ATOM 1936 O O . ALA A 1 277 ? -0.786 2.130 -0.372 1.00 29.11 277 ALA A O 1
ATOM 1937 N N . SER A 1 278 ? -1.403 0.440 -1.716 1.00 30.22 278 SER A N 1
ATOM 1938 C CA . SER A 1 278 ? -0.897 1.009 -2.977 1.00 30.22 278 SER A CA 1
ATOM 1939 C C . SER A 1 278 ? -1.970 1.226 -4.061 1.00 30.22 278 SER A C 1
ATOM 1941 O O . SER A 1 278 ? -1.628 1.629 -5.175 1.00 30.22 278 SER A O 1
ATOM 1943 N N . GLY A 1 279 ? -3.252 0.958 -3.777 1.00 30.89 279 GLY A N 1
ATOM 1944 C CA . GLY A 1 279 ? -4.374 1.282 -4.669 1.00 30.89 279 GLY A CA 1
ATOM 1945 C C . GLY A 1 279 ? -4.475 0.486 -5.982 1.00 30.89 279 GLY A C 1
ATOM 1946 O O . GLY A 1 279 ? -4.959 1.031 -6.975 1.00 30.89 279 GLY A O 1
ATOM 1947 N N . ARG A 1 280 ? -4.034 -0.782 -6.042 1.00 37.88 280 ARG A N 1
ATOM 1948 C CA . ARG A 1 280 ? -4.153 -1.627 -7.255 1.00 37.88 280 ARG A CA 1
ATOM 1949 C C . ARG A 1 280 ? -4.866 -2.946 -6.935 1.00 37.88 280 ARG A C 1
ATOM 1951 O O . ARG A 1 280 ? -4.342 -3.744 -6.176 1.00 37.88 280 ARG A O 1
ATOM 1958 N N . GLY A 1 281 ? -6.067 -3.148 -7.486 1.00 32.06 281 GLY A N 1
ATOM 1959 C CA . GLY A 1 281 ? -6.984 -4.228 -7.089 1.00 32.06 281 GLY A CA 1
ATOM 1960 C C . GLY A 1 281 ? -6.722 -5.599 -7.730 1.00 32.06 281 GLY A C 1
ATOM 1961 O O . GLY A 1 281 ? -6.567 -5.709 -8.948 1.00 32.06 281 GLY A O 1
ATOM 1962 N N . VAL A 1 282 ? -6.773 -6.657 -6.913 1.00 35.53 282 VAL A N 1
ATOM 1963 C CA . VAL A 1 282 ? -6.874 -8.060 -7.354 1.00 35.53 282 VAL A CA 1
ATOM 1964 C C . VAL A 1 282 ? -8.336 -8.389 -7.664 1.00 35.53 282 VAL A C 1
ATOM 1966 O O . VAL A 1 282 ? -9.209 -8.244 -6.809 1.00 35.53 282 VAL A O 1
ATOM 1969 N N . ASN A 1 283 ? -8.619 -8.868 -8.876 1.00 31.69 283 ASN A N 1
ATOM 1970 C CA . ASN A 1 283 ? -9.967 -9.262 -9.287 1.00 31.69 283 ASN A CA 1
ATOM 1971 C C . ASN A 1 283 ? -10.215 -10.743 -8.944 1.00 31.69 283 ASN A C 1
ATOM 1973 O O . ASN A 1 283 ? -9.987 -11.633 -9.760 1.00 31.69 283 ASN A O 1
ATOM 1977 N N . GLY A 1 284 ? -10.688 -10.995 -7.721 1.00 33.28 284 GLY A N 1
ATOM 1978 C CA . GLY A 1 284 ? -11.197 -12.298 -7.281 1.00 33.28 284 GLY A CA 1
ATOM 1979 C C . GLY A 1 284 ? -10.132 -13.278 -6.770 1.00 33.28 284 GLY A C 1
ATOM 1980 O O . GLY A 1 284 ? -9.170 -13.611 -7.457 1.00 33.28 284 GLY A O 1
ATOM 1981 N N . VAL A 1 285 ? -10.352 -13.783 -5.553 1.00 33.75 285 VAL A N 1
ATOM 1982 C CA . VAL A 1 285 ? -9.582 -14.864 -4.922 1.00 33.75 285 VAL A CA 1
ATOM 1983 C C . VAL A 1 285 ? -10.465 -16.115 -4.902 1.00 33.75 285 VAL A C 1
ATOM 1985 O O . VAL A 1 285 ? -11.535 -16.095 -4.294 1.00 33.75 285 VAL A O 1
ATOM 1988 N N . ALA A 1 286 ? -10.031 -17.200 -5.547 1.00 28.44 286 ALA A N 1
ATOM 1989 C CA . ALA A 1 286 ? -10.697 -18.501 -5.467 1.00 28.44 286 ALA A CA 1
ATOM 1990 C C . ALA A 1 286 ? -10.056 -19.344 -4.351 1.00 28.44 286 ALA A C 1
ATOM 1992 O O . ALA A 1 286 ? -8.886 -19.715 -4.442 1.00 28.44 286 ALA A O 1
ATOM 1993 N N . LEU A 1 287 ? -10.818 -19.624 -3.291 1.00 31.48 287 LEU A N 1
ATOM 1994 C CA . LEU A 1 287 ? -10.420 -20.501 -2.187 1.00 31.48 287 LEU A CA 1
ATOM 1995 C C . LEU A 1 287 ? -11.010 -21.898 -2.441 1.00 31.48 287 LEU A C 1
ATOM 1997 O O . LEU A 1 287 ? -12.212 -22.088 -2.273 1.00 31.48 287 LEU A O 1
ATOM 2001 N N . GLU A 1 288 ? -10.196 -22.869 -2.857 1.00 27.16 288 GLU A N 1
ATOM 2002 C CA . GLU A 1 288 ? -10.612 -24.279 -2.899 1.00 27.16 288 GLU A CA 1
ATOM 2003 C C . GLU A 1 288 ? -10.105 -25.010 -1.646 1.00 27.16 288 GLU A C 1
ATOM 2005 O O . GLU A 1 288 ? -8.904 -25.210 -1.476 1.00 27.16 288 GLU A O 1
ATOM 2010 N N . GLU A 1 289 ? -11.026 -25.419 -0.771 1.00 28.86 289 GLU A N 1
ATOM 2011 C CA . GLU A 1 289 ? -10.776 -26.330 0.355 1.00 28.86 289 GLU A CA 1
ATOM 2012 C C . GLU A 1 289 ? -11.436 -27.695 0.065 1.00 28.86 289 GLU A C 1
ATOM 2014 O O . GLU A 1 289 ? -12.623 -27.742 -0.284 1.00 28.86 289 GLU A O 1
ATOM 2019 N N . PRO A 1 290 ? -10.734 -28.832 0.230 1.00 26.23 290 PRO A N 1
ATOM 2020 C CA . PRO A 1 290 ? -11.329 -30.155 0.102 1.00 26.23 290 PRO A CA 1
ATOM 2021 C C . PRO A 1 290 ? -12.046 -30.537 1.407 1.00 26.23 290 PRO A C 1
ATOM 2023 O O . PRO A 1 290 ? -11.449 -31.125 2.306 1.00 26.23 290 PRO A O 1
ATOM 2026 N N . GLY A 1 291 ? -13.346 -30.237 1.523 1.00 27.19 291 GLY A N 1
ATOM 2027 C CA . GLY A 1 291 ? -14.119 -30.682 2.694 1.00 27.19 291 GLY A CA 1
ATOM 2028 C C . GLY A 1 291 ? -15.558 -30.192 2.865 1.00 27.19 291 GLY A C 1
ATOM 2029 O O . GLY A 1 291 ? -16.289 -30.802 3.643 1.00 27.19 291 GLY A O 1
ATOM 2030 N N . LEU A 1 292 ? -16.020 -29.169 2.141 1.00 24.98 292 LEU A N 1
ATOM 2031 C CA . LEU A 1 292 ? -17.444 -28.807 2.109 1.00 24.98 292 LEU A CA 1
ATOM 2032 C C . LEU A 1 292 ? -18.026 -29.066 0.719 1.00 24.98 292 LEU A C 1
ATOM 2034 O O . LEU A 1 292 ? -17.545 -28.563 -0.291 1.00 24.98 292 LEU A O 1
ATOM 2038 N N . VAL A 1 293 ? -19.061 -29.901 0.690 1.00 26.11 293 VAL A N 1
ATOM 2039 C CA . VAL A 1 293 ? -19.777 -30.340 -0.509 1.00 26.11 293 VAL A CA 1
ATOM 2040 C C . VAL A 1 293 ? -20.314 -29.142 -1.297 1.00 26.11 293 VAL A C 1
ATOM 2042 O O . VAL A 1 293 ? -20.938 -28.242 -0.741 1.00 26.11 293 VAL A O 1
ATOM 2045 N N . ALA A 1 294 ? -20.087 -29.184 -2.609 1.00 34.19 294 ALA A N 1
ATOM 2046 C CA . ALA A 1 294 ? -20.613 -28.261 -3.599 1.00 34.19 294 ALA A CA 1
ATOM 2047 C C . ALA A 1 294 ? -22.154 -28.243 -3.606 1.00 34.19 294 ALA A C 1
ATOM 2049 O O . ALA A 1 294 ? -22.780 -29.185 -4.088 1.00 34.19 294 ALA A O 1
ATOM 2050 N N . ASP A 1 295 ? -22.760 -27.155 -3.123 1.00 25.25 295 ASP A N 1
ATOM 2051 C CA . ASP A 1 295 ? -24.153 -26.801 -3.430 1.00 25.25 295 ASP A CA 1
ATOM 2052 C C . ASP A 1 295 ? -24.344 -25.274 -3.480 1.00 25.25 295 ASP A C 1
ATOM 2054 O O . ASP A 1 295 ? -24.774 -24.623 -2.529 1.00 25.25 295 ASP A O 1
ATOM 2058 N N . GLY A 1 296 ? -23.970 -24.678 -4.613 1.00 32.66 296 GLY A N 1
ATOM 2059 C CA . GLY A 1 296 ? -24.684 -23.529 -5.179 1.00 32.66 296 GLY A CA 1
ATOM 2060 C C . GLY A 1 296 ? -24.715 -22.178 -4.449 1.00 32.66 296 GLY A C 1
ATOM 2061 O O . GLY A 1 296 ? -25.296 -21.259 -5.020 1.00 32.66 296 GLY A O 1
ATOM 2062 N N . ARG A 1 297 ? -24.128 -21.976 -3.260 1.00 27.36 297 ARG A N 1
ATOM 2063 C CA . ARG A 1 297 ? -24.027 -20.652 -2.600 1.00 27.36 297 ARG A CA 1
ATOM 2064 C C . ARG A 1 297 ? -22.812 -20.537 -1.673 1.00 27.36 297 ARG A C 1
ATOM 2066 O O . ARG A 1 297 ? -22.647 -21.385 -0.807 1.00 27.36 297 ARG A O 1
ATOM 2073 N N . ASN A 1 298 ? -22.037 -19.454 -1.838 1.00 23.66 298 ASN A N 1
ATOM 2074 C CA . ASN A 1 298 ? -21.443 -18.578 -0.803 1.00 23.66 298 ASN A CA 1
ATOM 2075 C C . ASN A 1 298 ? -20.236 -17.823 -1.390 1.00 23.66 298 ASN A C 1
ATOM 2077 O O . ASN A 1 298 ? -19.113 -18.311 -1.357 1.00 23.66 298 ASN A O 1
ATOM 2081 N N . HIS A 1 299 ? -20.455 -16.618 -1.921 1.00 24.97 299 HIS A N 1
ATOM 2082 C CA . HIS A 1 299 ? -19.363 -15.669 -2.155 1.00 24.97 299 HIS A CA 1
ATOM 2083 C C . HIS A 1 299 ? -19.304 -14.741 -0.943 1.00 24.97 299 HIS A C 1
ATOM 2085 O O . HIS A 1 299 ? -20.041 -13.760 -0.867 1.00 24.97 299 HIS A O 1
ATOM 2091 N N . VAL A 1 300 ? -18.462 -15.102 0.023 1.00 29.66 300 VAL A N 1
ATOM 2092 C CA . VAL A 1 300 ? -17.999 -14.205 1.083 1.00 29.66 300 VAL A CA 1
ATOM 2093 C C . VAL A 1 300 ? -16.487 -14.123 0.938 1.00 29.66 300 VAL A C 1
ATOM 2095 O O . VAL A 1 300 ? -15.793 -15.128 1.083 1.00 29.66 300 VAL A O 1
ATOM 2098 N N . VAL A 1 301 ? -15.978 -12.943 0.592 1.00 34.47 301 VAL A N 1
ATOM 2099 C CA . VAL A 1 301 ? -14.539 -12.707 0.456 1.00 34.47 301 VAL A CA 1
ATOM 2100 C C . VAL A 1 301 ? -13.984 -12.418 1.852 1.00 34.47 301 VAL A C 1
ATOM 2102 O O . VAL A 1 301 ? -13.896 -11.272 2.267 1.00 34.47 301 VAL A O 1
ATOM 2105 N N . GLY A 1 302 ? -13.641 -13.488 2.577 1.00 34.47 302 GLY A N 1
ATOM 2106 C CA . GLY A 1 302 ? -12.679 -13.447 3.684 1.00 34.47 302 GLY A CA 1
ATOM 2107 C C . GLY A 1 302 ? -13.241 -13.497 5.108 1.00 34.47 302 GLY A C 1
ATOM 2108 O O . GLY A 1 302 ? -13.218 -12.501 5.818 1.00 34.47 302 GLY A O 1
ATOM 2109 N N . PHE A 1 303 ? -13.595 -14.691 5.593 1.00 34.97 303 PHE A N 1
ATOM 2110 C CA . PHE A 1 303 ? -13.428 -15.012 7.015 1.00 34.97 303 PHE A CA 1
ATOM 2111 C C . PHE A 1 303 ? -12.080 -15.715 7.175 1.00 34.97 303 PHE A C 1
ATOM 2113 O O . PHE A 1 303 ? -11.963 -16.898 6.862 1.00 34.97 303 PHE A O 1
ATOM 2120 N N . GLN A 1 304 ? -11.047 -15.001 7.621 1.00 33.88 304 GLN A N 1
ATOM 2121 C CA . GLN A 1 304 ? -9.812 -15.638 8.072 1.00 33.88 304 GLN A CA 1
ATOM 2122 C C . GLN A 1 304 ? -9.682 -15.460 9.577 1.00 33.88 304 GLN A C 1
ATOM 2124 O O . GLN A 1 304 ? -9.267 -14.407 10.053 1.00 33.88 304 GLN A O 1
ATOM 2129 N N . SER A 1 305 ? -9.947 -16.526 10.337 1.00 30.81 305 SER A N 1
ATOM 2130 C CA . SER A 1 305 ? -9.158 -16.718 11.547 1.00 30.81 305 SER A CA 1
ATOM 2131 C C . SER A 1 305 ? -7.744 -17.004 11.057 1.00 30.81 305 SER A C 1
ATOM 2133 O O . SER A 1 305 ? -7.423 -18.125 10.652 1.00 30.81 305 SER A O 1
ATOM 2135 N N . ALA A 1 306 ? -6.897 -15.984 11.015 1.00 30.34 306 ALA A N 1
ATOM 2136 C CA . ALA A 1 306 ? -5.483 -16.257 11.021 1.00 30.34 306 ALA A CA 1
ATOM 2137 C C . ALA A 1 306 ? -5.232 -16.993 12.338 1.00 30.34 306 ALA A C 1
ATOM 2139 O O . ALA A 1 306 ? -5.289 -16.409 13.417 1.00 30.34 306 ALA A O 1
ATOM 2140 N N . SER A 1 307 ? -4.981 -18.298 12.265 1.00 29.45 307 SER A N 1
ATOM 2141 C CA . SER A 1 307 ? -4.223 -18.959 13.314 1.00 29.45 307 SER A CA 1
ATOM 2142 C C . SER A 1 307 ? -2.803 -18.400 13.242 1.00 29.45 307 SER A C 1
ATOM 2144 O O . SER A 1 307 ? -1.868 -19.084 12.834 1.00 29.45 307 SER A O 1
ATOM 2146 N N . PHE A 1 308 ? -2.639 -17.126 13.615 1.00 32.84 308 PHE A N 1
ATOM 2147 C CA . PHE A 1 308 ? -1.393 -16.690 14.201 1.00 32.84 308 PHE A CA 1
ATOM 2148 C C . PHE A 1 308 ? -1.156 -17.662 15.341 1.00 32.84 308 PHE A C 1
ATOM 2150 O O . PHE A 1 308 ? -2.071 -17.997 16.097 1.00 32.84 308 PHE A O 1
ATOM 2157 N N . THR A 1 309 ? 0.057 -18.173 15.436 1.00 33.91 309 THR A N 1
ATOM 2158 C CA . THR A 1 309 ? 0.433 -19.185 16.424 1.00 33.91 309 THR A CA 1
ATOM 2159 C C . THR A 1 309 ? 0.207 -18.729 17.882 1.00 33.91 309 THR A C 1
ATOM 2161 O O . THR A 1 309 ? 0.399 -19.528 18.792 1.00 33.91 309 THR A O 1
ATOM 2164 N N . SER A 1 310 ? -0.270 -17.489 18.088 1.00 35.12 310 SER A N 1
ATOM 2165 C CA . SER A 1 310 ? -1.039 -16.993 19.236 1.00 35.12 310 SER A CA 1
ATOM 2166 C C . SER A 1 310 ? -1.896 -15.750 18.870 1.00 35.12 310 SER A C 1
ATOM 2168 O O . SER A 1 310 ? -1.355 -14.788 18.331 1.00 35.12 310 SER A O 1
ATOM 2170 N N . GLY A 1 311 ? -3.191 -15.728 19.222 1.00 46.03 311 GLY A N 1
ATOM 2171 C CA . GLY A 1 311 ? -3.793 -14.586 19.946 1.00 46.03 311 GLY A CA 1
ATOM 2172 C C . GLY A 1 311 ? -4.564 -13.432 19.258 1.00 46.03 311 GLY A C 1
ATOM 2173 O O . GLY A 1 311 ? -5.081 -12.585 19.983 1.00 46.03 311 GLY A O 1
ATOM 2174 N N . THR A 1 312 ? -4.739 -13.353 17.931 1.00 44.19 312 THR A N 1
ATOM 2175 C CA . THR A 1 312 ? -5.497 -12.226 17.318 1.00 44.19 312 THR A CA 1
ATOM 2176 C C . THR A 1 312 ? -6.279 -12.648 16.070 1.00 44.19 312 THR A C 1
ATOM 2178 O O . THR A 1 312 ? -5.725 -13.234 15.152 1.00 44.19 312 THR A O 1
ATOM 2181 N N . ASN A 1 313 ? -7.567 -12.327 16.009 1.00 49.19 313 ASN A N 1
ATOM 2182 C CA . ASN A 1 313 ? -8.443 -12.438 14.846 1.00 49.19 313 ASN A CA 1
ATOM 2183 C C . ASN A 1 313 ? -8.612 -11.059 14.182 1.00 49.19 313 ASN A C 1
ATOM 2185 O O . ASN A 1 313 ? -8.569 -10.023 14.838 1.00 49.19 313 ASN A O 1
ATOM 2189 N N . VAL A 1 314 ? -8.851 -11.026 12.875 1.00 47.41 314 VAL A N 1
ATOM 2190 C CA . VAL A 1 314 ? -9.183 -9.794 12.145 1.00 47.41 314 VAL A CA 1
ATOM 2191 C C . VAL A 1 314 ? -10.387 -10.088 11.266 1.00 47.41 314 VAL A C 1
ATOM 2193 O O . VAL A 1 314 ? -10.438 -11.122 10.604 1.00 47.41 314 VAL A O 1
ATOM 2196 N N . VAL A 1 315 ? -11.371 -9.197 11.281 1.00 50.03 315 VAL A N 1
ATOM 2197 C CA . VAL A 1 315 ? -12.617 -9.322 10.535 1.00 50.03 315 VAL A CA 1
ATOM 2198 C C . VAL A 1 315 ? -12.784 -8.095 9.644 1.00 50.03 315 VAL A C 1
ATOM 2200 O O . VAL A 1 315 ? -12.805 -6.957 10.107 1.00 50.03 315 VAL A O 1
ATOM 2203 N N . VAL A 1 316 ? -12.896 -8.329 8.341 1.00 49.34 316 VAL A N 1
ATOM 2204 C CA . VAL A 1 316 ? -13.058 -7.279 7.332 1.00 49.34 316 VAL A CA 1
ATOM 2205 C C . VAL A 1 316 ? -14.450 -7.415 6.731 1.00 49.34 316 VAL A C 1
ATOM 2207 O O . VAL A 1 316 ? -14.816 -8.495 6.269 1.00 49.34 316 VAL A O 1
ATOM 2210 N N . LEU A 1 317 ? -15.244 -6.344 6.766 1.00 50.97 317 LEU A N 1
ATOM 2211 C CA . LEU A 1 317 ? -16.583 -6.337 6.181 1.00 50.97 317 LEU A CA 1
ATOM 2212 C C . LEU A 1 317 ? -16.490 -6.014 4.687 1.00 50.97 317 LEU A C 1
ATOM 2214 O O . LEU A 1 317 ? -15.816 -5.060 4.292 1.00 50.97 317 LEU A O 1
ATOM 2218 N N . ASP A 1 318 ? -17.168 -6.804 3.850 1.00 43.69 318 ASP A N 1
ATOM 2219 C CA . ASP A 1 318 ? -17.219 -6.534 2.415 1.00 43.69 318 ASP A CA 1
ATOM 2220 C C . ASP A 1 318 ? -18.003 -5.236 2.134 1.00 43.69 318 ASP A C 1
ATOM 2222 O O . ASP A 1 318 ? -19.021 -4.931 2.754 1.00 43.69 318 ASP A O 1
ATOM 2226 N N . HIS A 1 319 ? -17.513 -4.449 1.175 1.00 43.41 319 HIS A N 1
ATOM 2227 C CA . HIS A 1 319 ? -18.069 -3.158 0.734 1.00 43.41 319 HIS A CA 1
ATOM 2228 C C . HIS A 1 319 ? -19.544 -3.243 0.267 1.00 43.41 319 HIS A C 1
ATOM 2230 O O . HIS A 1 319 ? -20.157 -2.238 -0.077 1.00 43.41 319 HIS A O 1
ATOM 2236 N N . ALA A 1 320 ? -20.129 -4.439 0.184 1.00 39.03 320 ALA A N 1
ATOM 2237 C CA . ALA A 1 320 ? -21.392 -4.666 -0.501 1.00 39.03 320 ALA A CA 1
ATOM 2238 C C . ALA A 1 320 ? -22.637 -4.367 0.347 1.00 39.03 320 ALA A C 1
ATOM 2240 O O . ALA A 1 320 ? -23.724 -4.285 -0.228 1.00 39.03 320 ALA A O 1
ATOM 2241 N N . ARG A 1 321 ? -22.529 -4.242 1.678 1.00 49.62 321 ARG A N 1
ATOM 2242 C CA . ARG A 1 321 ? -23.720 -4.155 2.544 1.00 49.62 321 ARG A CA 1
ATOM 2243 C C . ARG A 1 321 ? -23.631 -3.006 3.537 1.00 49.62 321 ARG A C 1
ATOM 2245 O O . ARG A 1 321 ? -22.614 -2.783 4.181 1.00 49.62 321 ARG A O 1
ATOM 2252 N N . THR A 1 322 ? -24.739 -2.284 3.659 1.00 47.94 322 THR A N 1
ATOM 2253 C CA . THR A 1 322 ? -24.854 -1.040 4.431 1.00 47.94 322 THR A CA 1
ATOM 2254 C C . THR A 1 322 ? -25.457 -1.243 5.822 1.00 47.94 322 THR A C 1
ATOM 2256 O O . THR A 1 322 ? -25.797 -0.264 6.483 1.00 47.94 322 THR A O 1
ATOM 2259 N N . SER A 1 323 ? -25.702 -2.484 6.259 1.00 62.22 323 SER A N 1
ATOM 2260 C CA . SER A 1 323 ? -26.542 -2.745 7.437 1.00 62.22 323 SER A CA 1
ATOM 2261 C C . SER A 1 323 ? -26.109 -4.011 8.181 1.00 62.22 323 SER A C 1
ATOM 2263 O O . SER A 1 323 ? -26.697 -5.075 8.015 1.00 62.22 323 SER A O 1
ATOM 2265 N N . TYR A 1 324 ? -25.090 -3.878 9.029 1.00 62.12 324 TYR A N 1
ATOM 2266 C CA . TYR A 1 324 ? -24.668 -4.916 9.972 1.00 62.12 324 TYR A CA 1
ATOM 2267 C C . TYR A 1 324 ? -24.911 -4.455 11.408 1.00 62.12 324 TYR A C 1
ATOM 2269 O O . TYR A 1 324 ? -24.852 -3.261 11.692 1.00 62.12 324 TYR A O 1
ATOM 2277 N N . ALA A 1 325 ? -25.162 -5.407 12.299 1.00 66.56 325 ALA A N 1
ATOM 2278 C CA . ALA A 1 325 ? -25.168 -5.196 13.739 1.00 66.56 325 ALA A CA 1
ATOM 2279 C C . ALA A 1 325 ? -24.164 -6.137 14.407 1.00 66.56 325 ALA A C 1
ATOM 2281 O O . ALA A 1 325 ? -23.949 -7.265 13.954 1.00 66.56 325 ALA A O 1
ATOM 2282 N N . ILE A 1 326 ? -23.549 -5.667 15.484 1.00 70.88 326 ILE A N 1
ATOM 2283 C CA . ILE A 1 326 ? -22.467 -6.335 16.196 1.00 70.88 326 ILE A CA 1
ATOM 2284 C C . ILE A 1 326 ? -22.898 -6.596 17.638 1.00 70.88 326 ILE A C 1
ATOM 2286 O O . ILE A 1 326 ? -23.498 -5.748 18.293 1.00 70.88 326 ILE A O 1
ATOM 2290 N N . LYS A 1 327 ? -22.545 -7.768 18.163 1.00 73.38 327 LYS A N 1
ATOM 2291 C CA . LYS A 1 327 ? -22.511 -8.025 19.605 1.00 73.38 327 LYS A CA 1
ATOM 2292 C C . LYS A 1 327 ? -21.228 -8.723 20.001 1.00 73.38 327 LYS A C 1
ATOM 2294 O O . LYS A 1 327 ? -20.678 -9.487 19.221 1.00 73.38 327 LYS A O 1
ATOM 2299 N N . ILE A 1 328 ? -20.767 -8.481 21.212 1.00 76.31 328 ILE A N 1
ATOM 2300 C CA . ILE A 1 328 ? -19.553 -9.036 21.795 1.00 76.31 328 ILE A CA 1
ATOM 2301 C C . ILE A 1 328 ? -19.910 -9.440 23.215 1.00 76.31 328 ILE A C 1
ATOM 2303 O O . ILE A 1 328 ? -20.192 -8.570 24.037 1.00 76.31 328 ILE A O 1
ATOM 2307 N N . ASP A 1 329 ? -19.943 -10.736 23.507 1.00 74.38 329 ASP A N 1
ATOM 2308 C CA . ASP A 1 329 ? -20.256 -11.191 24.862 1.00 74.38 329 ASP A CA 1
ATOM 2309 C C . ASP A 1 329 ? -19.124 -10.871 25.856 1.00 74.38 329 ASP A C 1
ATOM 2311 O O . ASP A 1 329 ? -18.029 -10.447 25.481 1.00 74.38 329 ASP A O 1
ATOM 2315 N N . ALA A 1 330 ? -19.381 -11.062 27.151 1.00 69.19 330 ALA A N 1
ATOM 2316 C CA . ALA A 1 330 ? -18.404 -10.782 28.206 1.00 69.19 330 ALA A CA 1
ATOM 2317 C C . ALA A 1 330 ? -17.137 -11.658 28.127 1.00 69.19 330 ALA A C 1
ATOM 2319 O O . ALA A 1 330 ? -16.130 -11.349 28.764 1.00 69.19 330 ALA A O 1
ATOM 2320 N N . GLN A 1 331 ? -17.177 -12.748 27.358 1.00 70.31 331 GLN A N 1
ATOM 2321 C CA . GLN A 1 331 ? -16.047 -13.634 27.094 1.00 70.31 331 GLN A CA 1
ATOM 2322 C C . GLN A 1 331 ? -15.232 -13.187 25.867 1.00 70.31 331 GLN A C 1
ATOM 2324 O O . GLN A 1 331 ? -14.207 -13.797 25.566 1.00 70.31 331 GLN A O 1
ATOM 2329 N N . GLY A 1 332 ? -15.647 -12.114 25.186 1.00 65.94 332 GLY A N 1
ATOM 2330 C CA . GLY A 1 332 ? -14.980 -11.574 24.002 1.00 65.94 332 GLY A CA 1
ATOM 2331 C C . GLY A 1 332 ? -15.356 -12.277 22.701 1.00 65.94 332 GLY A C 1
ATOM 2332 O O . GLY A 1 332 ? -14.667 -12.107 21.697 1.00 65.94 332 GLY A O 1
ATOM 2333 N N . VAL A 1 333 ? -16.434 -13.064 22.692 1.00 73.06 333 VAL A N 1
ATOM 2334 C CA . VAL A 1 333 ? -16.951 -13.679 21.470 1.00 73.06 333 VAL A CA 1
ATOM 2335 C C . VAL A 1 333 ? -17.784 -12.654 20.711 1.00 73.06 333 VAL A C 1
ATOM 2337 O O . VAL A 1 333 ? -18.835 -12.210 21.176 1.00 73.06 333 VAL A O 1
ATOM 2340 N N . THR A 1 334 ? -17.338 -12.312 19.506 1.00 70.94 334 THR A N 1
ATOM 2341 C CA . THR A 1 334 ? -18.007 -11.345 18.632 1.00 70.94 334 THR A CA 1
ATOM 2342 C C . THR A 1 334 ? -18.966 -12.055 17.692 1.00 70.94 334 THR A C 1
ATOM 2344 O O . THR A 1 334 ? -18.597 -13.019 17.034 1.00 70.94 334 THR A O 1
ATOM 2347 N N . THR A 1 335 ? -20.192 -11.566 17.568 1.00 72.69 335 THR A N 1
ATOM 2348 C CA . THR A 1 335 ? -21.157 -11.965 16.548 1.00 72.69 335 THR A CA 1
ATOM 2349 C C . THR A 1 335 ? -21.517 -10.765 15.686 1.00 72.69 335 THR A C 1
ATOM 2351 O O . THR A 1 335 ? -21.870 -9.710 16.201 1.00 72.69 335 THR A O 1
ATOM 2354 N N . LEU A 1 336 ? -21.468 -10.955 14.376 1.00 70.88 336 LEU A N 1
ATOM 2355 C CA . LEU A 1 336 ? -21.907 -10.003 13.364 1.00 70.88 336 LEU A CA 1
ATOM 2356 C C . LEU A 1 336 ? -23.174 -10.551 12.723 1.00 70.88 336 LEU A C 1
ATOM 2358 O O . LEU A 1 336 ? -23.179 -11.710 12.311 1.00 70.88 336 LEU A O 1
ATOM 2362 N N . GLN A 1 337 ? -24.237 -9.759 12.637 1.00 69.94 337 GLN A N 1
ATOM 2363 C CA . GLN A 1 337 ? -25.471 -10.133 11.950 1.00 69.94 337 GLN A CA 1
ATOM 2364 C C . GLN A 1 337 ? -25.787 -9.144 10.836 1.00 69.94 337 GLN A C 1
ATOM 2366 O O . GLN A 1 337 ? -25.673 -7.933 11.014 1.00 69.94 337 GLN A O 1
ATOM 2371 N N . ASP A 1 338 ? -26.223 -9.676 9.700 1.00 65.69 338 ASP A N 1
ATOM 2372 C CA . ASP A 1 338 ? -26.812 -8.881 8.633 1.00 65.69 338 ASP A CA 1
ATOM 2373 C C . ASP A 1 338 ? -28.239 -8.464 9.020 1.00 65.69 338 ASP A C 1
ATOM 2375 O O . ASP A 1 338 ? -29.116 -9.311 9.238 1.00 65.69 338 ASP A O 1
ATOM 2379 N N . ILE A 1 339 ? -28.458 -7.155 9.134 1.00 64.31 339 ILE A N 1
ATOM 2380 C CA . ILE A 1 339 ? -29.746 -6.552 9.498 1.00 64.31 339 ILE A CA 1
ATOM 2381 C C . ILE A 1 339 ? -30.414 -5.850 8.303 1.00 64.31 339 ILE A C 1
ATOM 2383 O O . ILE A 1 339 ? -31.432 -5.175 8.475 1.00 64.31 339 ILE A O 1
ATOM 2387 N N . GLY A 1 340 ? -29.884 -6.021 7.086 1.00 66.44 340 GLY A N 1
ATOM 2388 C CA . GLY A 1 340 ? -30.425 -5.469 5.846 1.00 66.44 340 GLY A CA 1
ATOM 2389 C C . GLY A 1 340 ? -31.758 -6.104 5.446 1.00 66.44 340 GLY A C 1
ATOM 2390 O O . GLY A 1 340 ? -31.810 -7.121 4.756 1.00 66.44 340 GLY A O 1
ATOM 2391 N N . VAL A 1 341 ? -32.874 -5.500 5.859 1.00 60.06 341 VAL A N 1
ATOM 2392 C CA . VAL A 1 341 ? -34.216 -6.010 5.537 1.00 60.06 341 VAL A CA 1
ATOM 2393 C C . VAL A 1 341 ? -34.422 -6.051 4.017 1.00 60.06 341 VAL A C 1
ATOM 2395 O O . VAL A 1 341 ? -34.404 -5.019 3.350 1.00 60.06 341 VAL A O 1
ATOM 2398 N N . GLY A 1 342 ? -34.682 -7.245 3.474 1.00 56.38 342 GLY A N 1
ATOM 2399 C CA . GLY A 1 342 ? -35.000 -7.448 2.055 1.00 56.38 342 GLY A CA 1
ATOM 2400 C C . GLY A 1 342 ? -33.888 -8.079 1.215 1.00 56.38 342 GLY A C 1
ATOM 2401 O O . GLY A 1 342 ? -34.129 -8.364 0.041 1.00 56.38 342 GLY A O 1
ATOM 2402 N N . ASP A 1 343 ? -32.715 -8.355 1.790 1.00 56.59 343 ASP A N 1
ATOM 2403 C CA . ASP A 1 343 ? -31.695 -9.170 1.133 1.00 56.59 343 ASP A CA 1
ATOM 2404 C C . ASP A 1 343 ? -31.806 -10.670 1.497 1.00 56.59 343 ASP A C 1
ATOM 2406 O O . ASP A 1 343 ? -32.535 -11.082 2.403 1.00 56.59 343 ASP A O 1
ATOM 2410 N N . SER A 1 344 ? -31.103 -11.531 0.753 1.00 58.66 344 SER A N 1
ATOM 2411 C CA . SER A 1 344 ? -31.124 -12.991 0.962 1.00 58.66 344 SER A CA 1
ATOM 2412 C C . SER A 1 344 ? -30.346 -13.477 2.195 1.00 58.66 344 SER A C 1
ATOM 2414 O O . SER A 1 344 ? -30.263 -14.687 2.447 1.00 58.66 344 SER A O 1
ATOM 2416 N N . ASN A 1 345 ? -29.694 -12.560 2.899 1.00 54.91 345 ASN A N 1
ATOM 2417 C CA . ASN A 1 345 ? -28.829 -12.797 4.044 1.00 54.91 345 ASN A CA 1
ATOM 2418 C C . ASN A 1 345 ? -29.369 -12.174 5.334 1.00 54.91 345 ASN A C 1
ATOM 2420 O O . ASN A 1 345 ? -28.812 -12.475 6.384 1.00 54.91 345 ASN A O 1
ATOM 2424 N N . TYR A 1 346 ? -30.476 -11.431 5.277 1.00 65.25 346 TYR A N 1
ATOM 2425 C CA . TYR A 1 346 ? -31.171 -10.870 6.422 1.00 65.25 346 TYR A CA 1
ATOM 2426 C C . TYR A 1 346 ? -31.339 -11.913 7.530 1.00 65.25 346 TYR A C 1
ATOM 2428 O O . TYR A 1 346 ? -31.891 -12.999 7.317 1.00 65.25 346 TYR A O 1
ATOM 2436 N N . GLY A 1 347 ? -30.827 -11.586 8.717 1.00 64.06 347 GLY A N 1
ATOM 2437 C CA . GLY A 1 347 ? -30.858 -12.443 9.897 1.00 64.06 347 GLY A CA 1
ATOM 2438 C C . GLY A 1 347 ? -29.738 -13.487 9.975 1.00 64.06 347 GLY A C 1
ATOM 2439 O O . GLY A 1 347 ? -29.645 -14.187 10.985 1.00 64.06 347 GLY A O 1
ATOM 2440 N N . LYS A 1 348 ? -28.859 -13.606 8.973 1.00 64.81 348 LYS A N 1
ATOM 2441 C CA . LYS A 1 348 ? -27.683 -14.487 9.052 1.00 64.81 348 LYS A CA 1
ATOM 2442 C C . LYS A 1 348 ? -26.600 -13.853 9.912 1.00 64.81 348 LYS A C 1
ATOM 2444 O O . LYS A 1 348 ? -26.323 -12.661 9.802 1.00 64.81 348 LYS A O 1
ATOM 2449 N N . SER A 1 349 ? -25.960 -14.682 10.730 1.00 66.94 349 SER A N 1
ATOM 2450 C CA . SER A 1 349 ? -24.918 -14.256 11.659 1.00 66.94 349 SER A CA 1
ATOM 2451 C C . SER A 1 349 ? -23.626 -15.036 11.470 1.00 66.94 349 SER A C 1
ATOM 2453 O O . SER A 1 349 ? -23.646 -16.198 11.061 1.00 66.94 349 SER A O 1
ATOM 2455 N N . VAL A 1 350 ? -22.514 -14.407 11.838 1.00 61.25 350 VAL A N 1
ATOM 2456 C CA . VAL A 1 350 ? -21.202 -15.040 11.966 1.00 61.25 350 VAL A CA 1
ATOM 2457 C C . VAL A 1 350 ? -20.631 -14.735 13.335 1.00 61.25 350 VAL A C 1
ATOM 2459 O O . VAL A 1 350 ? -20.672 -13.595 13.783 1.00 61.25 350 VAL A O 1
ATOM 2462 N N . THR A 1 351 ? -20.092 -15.761 13.985 1.00 67.75 351 THR A N 1
ATOM 2463 C CA . THR A 1 351 ? -19.504 -15.669 15.319 1.00 67.75 351 THR A CA 1
ATOM 2464 C C . THR A 1 351 ? -18.007 -15.944 15.243 1.00 67.75 351 THR A C 1
ATOM 2466 O O . THR A 1 351 ? -17.579 -16.912 14.617 1.00 67.75 351 THR A O 1
ATOM 2469 N N . VAL A 1 352 ? -17.215 -15.091 15.884 1.00 61.00 352 VAL A N 1
ATOM 2470 C CA . VAL A 1 352 ? -15.755 -15.126 15.921 1.00 61.00 352 VAL A CA 1
ATOM 2471 C C . VAL A 1 352 ? -15.313 -15.166 17.379 1.00 61.00 352 VAL A C 1
ATOM 2473 O O . VAL A 1 352 ? -15.677 -14.305 18.175 1.00 61.00 352 VAL A O 1
ATOM 2476 N N . SER A 1 353 ? -14.515 -16.173 17.724 1.00 58.22 353 SER A N 1
ATOM 2477 C CA . SER A 1 353 ? -13.933 -16.353 19.055 1.00 58.22 353 SER A CA 1
ATOM 2478 C C . SER A 1 353 ? -12.413 -16.217 18.993 1.00 58.22 353 SER A C 1
ATOM 2480 O O . SER A 1 353 ? -11.776 -16.858 18.155 1.00 58.22 353 SER A O 1
ATOM 2482 N N . GLY A 1 354 ? -11.816 -15.430 19.888 1.00 53.75 354 GLY A N 1
ATOM 2483 C CA . GLY A 1 354 ? -10.367 -15.371 20.097 1.00 53.75 354 GLY A CA 1
ATOM 2484 C C . GLY A 1 354 ? -9.929 -14.111 20.837 1.00 53.75 354 GLY A C 1
ATOM 2485 O O . GLY A 1 354 ? -10.752 -13.299 21.237 1.00 53.75 354 GLY A O 1
ATOM 2486 N N . GLU A 1 355 ? -8.623 -13.985 21.055 1.00 48.75 355 GLU A N 1
ATOM 2487 C CA . GLU A 1 3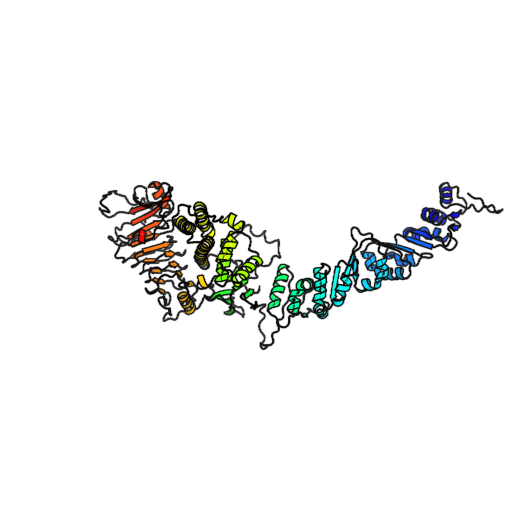55 ? -8.047 -13.071 22.048 1.00 48.75 355 GLU A CA 1
ATOM 2488 C C . GLU A 1 355 ? -8.067 -11.579 21.655 1.00 48.75 355 GLU A C 1
ATOM 2490 O O . GLU A 1 355 ? -8.049 -10.737 22.539 1.00 48.75 355 GLU A O 1
ATOM 2495 N N . SER A 1 356 ? -8.116 -11.198 20.380 1.00 49.59 356 SER A N 1
ATOM 2496 C CA . SER A 1 356 ? -8.311 -9.795 19.951 1.00 49.59 356 SER A CA 1
ATOM 2497 C C . SER A 1 356 ? -9.003 -9.790 18.584 1.00 49.59 356 SER A C 1
ATOM 2499 O O . SER A 1 356 ? -8.715 -10.684 17.801 1.00 49.59 356 SER A O 1
ATOM 2501 N N . ILE A 1 357 ? -9.921 -8.869 18.277 1.00 50.72 357 ILE A N 1
ATOM 2502 C CA . ILE A 1 357 ? -10.622 -8.757 16.985 1.00 50.72 357 ILE A CA 1
ATOM 2503 C C . ILE A 1 357 ? -10.546 -7.308 16.478 1.00 50.72 357 ILE A C 1
ATOM 2505 O O . ILE A 1 357 ? -11.105 -6.420 17.112 1.00 50.72 357 ILE A O 1
ATOM 2509 N N . LEU A 1 358 ? -9.904 -7.062 15.330 1.00 48.81 358 LEU A N 1
ATOM 2510 C CA . LEU A 1 358 ? -10.089 -5.810 14.568 1.00 48.81 358 LEU A CA 1
ATOM 2511 C C . LEU A 1 358 ? -11.268 -5.960 13.608 1.00 48.81 358 LEU A C 1
ATOM 2513 O O . LEU A 1 358 ? -11.308 -6.938 12.867 1.00 48.81 358 LEU A O 1
ATOM 2517 N N . LEU A 1 359 ? -12.178 -4.989 13.576 1.00 49.62 359 LEU A N 1
ATOM 2518 C CA . LEU A 1 359 ? -13.321 -4.935 12.661 1.00 49.62 359 LEU A CA 1
ATOM 2519 C C . LEU A 1 359 ? -13.198 -3.729 11.736 1.00 49.62 359 LEU A C 1
ATOM 2521 O O . LEU A 1 359 ? -13.292 -2.603 12.214 1.00 49.62 359 LEU A O 1
ATOM 2525 N N . PHE A 1 360 ? -13.042 -3.953 10.432 1.00 48.72 360 PHE A N 1
ATOM 2526 C CA . PHE A 1 360 ? -12.981 -2.884 9.430 1.00 48.72 360 PHE A CA 1
ATOM 2527 C C . PHE A 1 360 ? -14.327 -2.691 8.727 1.00 48.72 360 PHE A C 1
ATOM 2529 O O . PHE A 1 360 ? -14.834 -3.630 8.108 1.00 48.72 360 PHE A O 1
ATOM 2536 N N . ASN A 1 361 ? -14.851 -1.461 8.723 1.00 41.22 361 ASN A N 1
ATOM 2537 C CA . ASN A 1 361 ? -15.862 -1.037 7.757 1.00 41.22 361 ASN A CA 1
ATOM 2538 C C . ASN A 1 361 ? -15.173 -0.426 6.520 1.00 41.22 361 ASN A C 1
ATOM 2540 O O . ASN A 1 361 ? -14.609 0.666 6.575 1.00 41.22 361 ASN A O 1
ATOM 2544 N N . ALA A 1 362 ? -15.199 -1.136 5.390 1.00 35.09 362 ALA A N 1
ATOM 2545 C CA . ALA A 1 362 ? -14.462 -0.777 4.175 1.00 35.09 362 ALA A CA 1
ATOM 2546 C C . ALA A 1 362 ? -14.976 0.482 3.435 1.00 35.09 362 ALA A C 1
ATOM 2548 O O . ALA A 1 362 ? -14.413 0.849 2.402 1.00 35.09 362 ALA A O 1
ATOM 2549 N N . ALA A 1 363 ? -16.020 1.163 3.926 1.00 36.28 363 ALA A N 1
ATOM 2550 C CA . ALA A 1 363 ? -16.619 2.318 3.249 1.00 36.28 363 ALA A CA 1
ATOM 2551 C C . ALA A 1 363 ? -15.679 3.538 3.107 1.00 36.28 363 ALA A C 1
ATOM 2553 O O . ALA A 1 363 ? -15.905 4.367 2.229 1.00 36.28 363 ALA A O 1
ATOM 2554 N N . HIS A 1 364 ? -14.613 3.649 3.911 1.00 33.66 364 HIS A N 1
ATOM 2555 C CA . HIS A 1 364 ? -13.780 4.863 3.971 1.00 33.66 364 HIS A CA 1
ATOM 2556 C C . HIS A 1 364 ? -12.272 4.681 3.724 1.00 33.66 364 HIS A C 1
ATOM 2558 O O . HIS A 1 364 ? -11.517 5.639 3.866 1.00 33.66 364 HIS A O 1
ATOM 2564 N N . LEU A 1 365 ? -11.812 3.515 3.256 1.00 32.47 365 LEU A N 1
ATOM 2565 C CA . LEU A 1 365 ? -10.403 3.327 2.854 1.00 32.47 365 LEU A CA 1
ATOM 2566 C C . LEU A 1 365 ? -10.103 3.738 1.399 1.00 32.47 365 LEU A C 1
ATOM 2568 O O . LEU A 1 365 ? -8.999 3.525 0.901 1.00 32.47 365 LEU A O 1
ATOM 2572 N N . SER A 1 366 ? -11.049 4.389 0.715 1.00 31.39 366 SER A N 1
ATOM 2573 C CA . SER A 1 366 ? -10.775 5.031 -0.571 1.00 31.39 366 SER A CA 1
ATOM 2574 C C . SER A 1 366 ? -9.965 6.317 -0.363 1.00 31.39 366 SER A C 1
ATOM 2576 O O . SER A 1 366 ? -10.513 7.412 -0.291 1.00 31.39 366 SER A O 1
ATOM 2578 N N . LEU A 1 367 ? -8.636 6.204 -0.328 1.00 28.92 367 LEU A N 1
ATOM 2579 C CA . LEU A 1 367 ? -7.716 7.342 -0.486 1.00 28.92 367 LEU A CA 1
ATOM 2580 C C . LEU A 1 367 ? -7.573 7.775 -1.962 1.00 28.92 367 LEU A C 1
ATOM 2582 O O . LEU A 1 367 ? -6.561 8.351 -2.352 1.00 28.92 367 LEU A O 1
ATOM 2586 N N . SER A 1 368 ? -8.566 7.480 -2.807 1.00 29.53 368 SER A N 1
ATOM 2587 C CA . SER A 1 368 ? -8.439 7.625 -4.261 1.00 29.53 368 SER A CA 1
ATOM 2588 C C . SER A 1 368 ? -8.933 8.957 -4.845 1.00 29.53 368 SER A C 1
ATOM 2590 O O . SER A 1 368 ? -8.840 9.122 -6.059 1.00 29.53 368 SER A O 1
ATOM 2592 N N . ASP A 1 369 ? -9.391 9.934 -4.044 1.00 26.86 369 ASP A N 1
ATOM 2593 C CA . ASP A 1 369 ? -9.914 11.196 -4.600 1.00 26.86 369 ASP A CA 1
ATOM 2594 C C . ASP A 1 369 ? -9.466 12.481 -3.857 1.00 26.86 369 ASP A C 1
ATOM 2596 O O . ASP A 1 369 ? -9.917 12.742 -2.740 1.00 26.86 369 ASP A O 1
ATOM 2600 N N . PRO A 1 370 ? -8.624 13.345 -4.468 1.00 27.27 370 PRO A N 1
ATOM 2601 C CA . PRO A 1 370 ? -8.283 14.663 -3.928 1.00 27.27 370 PRO A CA 1
ATOM 2602 C C . PRO A 1 370 ? -9.406 15.718 -4.041 1.00 27.27 370 PRO A C 1
ATOM 2604 O O . PRO A 1 370 ? -9.213 16.842 -3.576 1.00 27.27 370 PRO A O 1
ATOM 2607 N N . LEU A 1 371 ? -10.552 15.432 -4.679 1.00 29.44 371 LEU A N 1
ATOM 2608 C CA . LEU A 1 371 ? -11.545 16.458 -5.047 1.00 29.44 371 LEU A CA 1
ATOM 2609 C C . LEU A 1 371 ? -12.742 16.630 -4.095 1.00 29.44 371 LEU A C 1
ATOM 2611 O O . LEU A 1 371 ? -13.540 17.546 -4.299 1.00 29.44 371 LEU A O 1
ATOM 2615 N N . THR A 1 372 ? -12.872 15.855 -3.017 1.00 29.30 372 THR A N 1
ATOM 2616 C CA . THR A 1 372 ? -14.035 15.945 -2.101 1.00 29.30 372 THR A CA 1
ATOM 2617 C C . THR A 1 372 ? -13.816 16.778 -0.834 1.00 29.30 372 THR A C 1
ATOM 2619 O O . THR A 1 372 ? -14.741 16.935 -0.039 1.00 29.30 372 THR A O 1
ATOM 2622 N N . VAL A 1 373 ? -12.666 17.445 -0.680 1.00 27.53 373 VAL A N 1
ATOM 2623 C CA . VAL A 1 373 ? -12.435 18.413 0.419 1.00 27.53 373 VAL A CA 1
ATOM 2624 C C . VAL A 1 373 ? -13.234 19.722 0.225 1.00 27.53 373 VAL A C 1
ATOM 2626 O O . VAL A 1 373 ? -13.387 20.511 1.154 1.00 27.53 373 VAL A O 1
ATOM 2629 N N . ALA A 1 374 ? -13.822 19.956 -0.954 1.00 27.25 374 ALA A N 1
ATOM 2630 C CA . ALA A 1 374 ? -14.518 21.210 -1.271 1.00 27.25 374 ALA A CA 1
ATOM 2631 C C . ALA A 1 374 ? -16.043 21.215 -1.015 1.00 27.25 374 ALA A C 1
ATOM 2633 O O . ALA A 1 374 ? -16.654 22.281 -1.069 1.00 27.25 374 ALA A O 1
ATOM 2634 N N . ALA A 1 375 ? -16.682 20.078 -0.711 1.00 27.31 375 ALA A N 1
ATOM 2635 C CA . ALA A 1 375 ? -18.146 20.021 -0.554 1.00 27.31 375 ALA A CA 1
ATOM 2636 C C . ALA A 1 375 ? -18.659 20.342 0.871 1.00 27.31 375 ALA A C 1
ATOM 2638 O O . ALA A 1 375 ? -19.866 20.420 1.085 1.00 27.31 375 ALA A O 1
ATOM 2639 N N . MET A 1 376 ? -17.775 20.592 1.845 1.00 26.61 376 MET A N 1
ATOM 2640 C CA . MET A 1 376 ? -18.144 20.918 3.237 1.00 26.61 376 MET A CA 1
ATOM 2641 C C . MET A 1 376 ? -18.430 22.409 3.496 1.00 26.61 376 MET A C 1
ATOM 2643 O O . MET A 1 376 ? -18.249 22.888 4.615 1.00 26.61 376 MET A O 1
ATOM 2647 N N . THR A 1 377 ? -18.894 23.179 2.507 1.00 26.94 377 THR A N 1
ATOM 2648 C CA . THR A 1 377 ? -19.293 24.573 2.765 1.00 26.94 377 THR A CA 1
ATOM 2649 C C . THR A 1 377 ? -20.686 24.897 2.215 1.00 26.94 377 THR A C 1
ATOM 2651 O O . THR A 1 377 ? -20.879 25.177 1.039 1.00 26.94 377 THR A O 1
ATOM 2654 N N . THR A 1 378 ? -21.638 24.940 3.157 1.00 24.81 378 THR A N 1
ATOM 2655 C CA . THR A 1 378 ? -23.001 25.521 3.135 1.00 24.81 378 THR A CA 1
ATOM 2656 C C . THR A 1 378 ? -24.190 24.632 2.712 1.00 24.81 378 THR A C 1
ATOM 2658 O O . THR A 1 378 ? -24.170 24.030 1.641 1.00 24.81 378 THR A O 1
ATOM 2661 N N . PRO A 1 379 ? -25.277 24.592 3.523 1.00 29.66 379 PRO A N 1
ATOM 2662 C CA . PRO A 1 379 ? -26.530 23.934 3.166 1.00 29.66 379 PRO A CA 1
ATOM 2663 C C . PRO A 1 379 ? -27.558 24.935 2.607 1.00 29.66 379 PRO A C 1
ATOM 2665 O O . PRO A 1 379 ? -27.824 25.962 3.236 1.00 29.66 379 PRO A O 1
ATOM 2668 N N . PRO A 1 380 ? -28.242 24.603 1.501 1.00 25.52 380 PRO A N 1
ATOM 2669 C CA . PRO A 1 380 ? -29.546 25.180 1.212 1.00 25.52 380 PRO A CA 1
ATOM 2670 C C . PRO A 1 380 ? -30.626 24.090 1.159 1.00 25.52 380 PRO A C 1
ATOM 2672 O O . PRO A 1 380 ? -30.815 23.428 0.147 1.00 25.52 380 PRO A O 1
ATOM 2675 N N . GLY A 1 381 ? -31.363 23.979 2.269 1.00 26.14 381 GLY A N 1
ATOM 2676 C CA . GLY A 1 381 ? -32.807 23.718 2.299 1.00 26.14 381 GLY A CA 1
ATOM 2677 C C . GLY A 1 381 ? -33.326 22.321 1.937 1.00 26.14 381 GLY A C 1
ATOM 2678 O O . GLY A 1 381 ? -33.488 22.000 0.767 1.00 26.14 381 GLY A O 1
ATOM 2679 N N . GLY A 1 382 ? -33.797 21.589 2.957 1.00 25.58 382 GLY A N 1
ATOM 2680 C CA . GLY A 1 382 ? -34.908 20.637 2.809 1.00 25.58 382 GLY A CA 1
ATOM 2681 C C . GLY A 1 382 ? -34.684 19.248 3.409 1.00 25.58 382 GLY A C 1
ATOM 2682 O O . GLY A 1 382 ? -34.062 18.405 2.785 1.00 25.58 382 GLY A O 1
ATOM 2683 N N . SER A 1 383 ? -35.291 19.025 4.580 1.00 24.31 383 SER A N 1
ATOM 2684 C CA . SER A 1 383 ? -35.668 17.740 5.200 1.00 24.31 383 SER A CA 1
ATOM 2685 C C . SER A 1 383 ? -34.582 16.678 5.433 1.00 24.31 383 SER A C 1
ATOM 2687 O O . SER A 1 383 ? -34.156 15.947 4.546 1.00 24.31 383 SER A O 1
ATOM 2689 N N . ALA A 1 384 ? -34.234 16.556 6.714 1.00 27.23 384 ALA A N 1
ATOM 2690 C CA . ALA A 1 384 ? -33.330 15.592 7.320 1.00 27.23 384 ALA A CA 1
ATOM 2691 C C . ALA A 1 384 ? -33.644 14.123 6.971 1.00 27.23 384 ALA A C 1
ATOM 2693 O O . ALA A 1 384 ? -34.521 13.502 7.566 1.00 27.23 384 ALA A O 1
ATOM 2694 N N . ALA A 1 385 ? -32.836 13.546 6.085 1.00 23.06 385 ALA A N 1
ATOM 2695 C CA . ALA A 1 385 ? -32.350 12.183 6.242 1.00 23.06 385 ALA A CA 1
ATOM 2696 C C . ALA A 1 385 ? -30.870 12.305 6.623 1.00 23.06 385 ALA A C 1
ATOM 2698 O O . ALA A 1 385 ? -29.994 12.395 5.765 1.00 23.06 385 ALA A O 1
ATOM 2699 N N . VAL A 1 386 ? -30.608 12.425 7.926 1.00 23.08 386 VAL A N 1
ATOM 2700 C CA . VAL A 1 386 ? -29.252 12.367 8.479 1.00 23.08 386 VAL A CA 1
ATOM 2701 C C . VAL A 1 386 ? -28.775 10.930 8.302 1.00 23.08 386 VAL A C 1
ATOM 2703 O O . VAL A 1 386 ? -29.003 10.079 9.154 1.00 23.08 386 VAL A O 1
ATOM 2706 N N . LEU A 1 387 ? -28.147 10.644 7.166 1.00 24.20 387 LEU A N 1
ATOM 2707 C CA . LEU A 1 387 ? -27.298 9.471 7.021 1.00 24.20 387 LEU A CA 1
ATOM 2708 C C . LEU A 1 387 ? -25.969 9.783 7.723 1.00 24.20 387 LEU A C 1
ATOM 2710 O O . LEU A 1 387 ? -24.973 10.126 7.093 1.00 24.20 387 LEU A O 1
ATOM 2714 N N . ASN A 1 388 ? -26.007 9.752 9.057 1.00 26.09 388 ASN A N 1
ATOM 2715 C CA . ASN A 1 388 ? -24.822 9.701 9.906 1.00 26.09 388 ASN A CA 1
ATOM 2716 C C . ASN A 1 388 ? -24.221 8.303 9.740 1.00 26.09 388 ASN A C 1
ATOM 2718 O O . ASN A 1 388 ? -24.689 7.361 10.374 1.00 26.09 388 ASN A O 1
ATOM 2722 N N . TYR A 1 389 ? -23.216 8.158 8.886 1.00 31.48 389 TYR A N 1
ATOM 2723 C CA . TYR A 1 389 ? -22.380 6.961 8.869 1.00 31.48 389 TYR A CA 1
ATOM 2724 C C . TYR A 1 389 ? -21.018 7.345 9.454 1.00 31.48 389 TYR A C 1
ATOM 2726 O O . TYR A 1 389 ? -20.202 7.926 8.737 1.00 31.48 389 TYR A O 1
ATOM 2734 N N . PRO A 1 390 ? -20.785 7.139 10.762 1.00 34.53 390 PRO A N 1
ATOM 2735 C CA . PRO A 1 390 ? -19.463 7.337 11.327 1.00 34.53 390 PRO A CA 1
ATOM 2736 C C . PRO A 1 390 ? -18.499 6.249 10.821 1.00 34.53 390 PRO A C 1
ATOM 2738 O O . PRO A 1 390 ? -18.880 5.145 10.433 1.00 34.53 390 PRO A O 1
ATOM 2741 N N . ASN A 1 391 ? -17.230 6.633 10.739 1.00 37.41 391 ASN A N 1
ATOM 2742 C CA . ASN A 1 391 ? -16.108 5.852 10.230 1.00 37.41 391 ASN A CA 1
ATOM 2743 C C . ASN A 1 391 ? -15.698 4.738 11.213 1.00 37.41 391 ASN A C 1
ATOM 2745 O O . ASN A 1 391 ? -14.665 4.883 11.850 1.00 37.41 391 ASN A O 1
ATOM 2749 N N . ASP A 1 392 ? -16.451 3.654 11.386 1.00 43.19 392 ASP A N 1
ATOM 2750 C CA . ASP A 1 392 ? -16.193 2.768 12.536 1.00 43.19 392 ASP A CA 1
ATOM 2751 C C . ASP A 1 392 ? -15.207 1.614 12.233 1.00 43.19 392 ASP A C 1
ATOM 2753 O O . ASP A 1 392 ? -15.535 0.643 11.545 1.00 43.19 392 ASP A O 1
ATOM 2757 N N . LEU A 1 393 ? -13.982 1.710 12.768 1.00 42.91 393 LEU A N 1
ATOM 2758 C CA . LEU A 1 393 ? -13.078 0.574 13.012 1.00 42.91 393 LEU A CA 1
ATOM 2759 C C . LEU A 1 393 ? -13.212 0.205 14.496 1.00 42.91 393 LEU A C 1
ATOM 2761 O O . LEU A 1 393 ? -12.993 1.051 15.365 1.00 42.91 393 LEU A O 1
ATOM 2765 N N . TYR A 1 394 ? -13.523 -1.051 14.805 1.00 47.84 394 TYR A N 1
ATOM 2766 C CA . TYR A 1 394 ? -13.618 -1.501 16.198 1.00 47.84 394 TYR A CA 1
ATOM 2767 C C . TYR A 1 394 ? -12.417 -2.372 16.564 1.00 47.84 394 TYR A C 1
ATOM 2769 O O . TYR A 1 394 ? -12.143 -3.366 15.892 1.00 47.84 394 TYR A O 1
ATOM 2777 N N . PHE A 1 395 ? -11.733 -2.042 17.660 1.00 47.8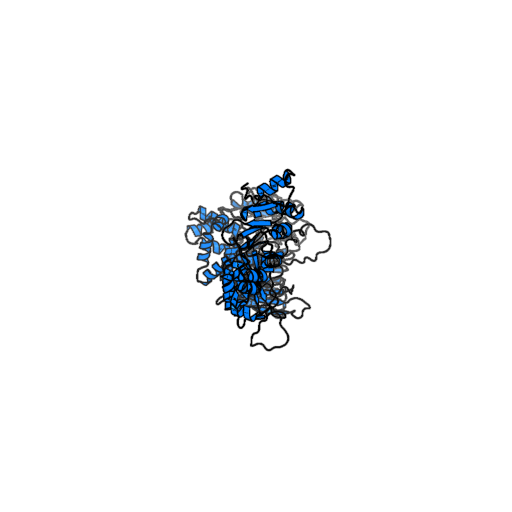8 395 PHE A N 1
ATOM 2778 C CA . PHE A 1 395 ? -10.762 -2.927 18.301 1.00 47.88 395 PHE A CA 1
ATOM 2779 C C . PHE A 1 395 ? -11.418 -3.610 19.504 1.00 47.88 395 PHE A C 1
ATOM 2781 O O . PHE A 1 395 ? -11.697 -2.985 20.528 1.00 47.88 395 PHE A O 1
ATOM 2788 N N . VAL A 1 396 ? -11.650 -4.913 19.395 1.00 53.38 396 VAL A N 1
ATOM 2789 C CA . VAL A 1 396 ? -12.081 -5.778 20.497 1.00 53.38 396 VAL A CA 1
ATOM 2790 C C . VAL A 1 396 ? -10.838 -6.438 21.066 1.00 53.38 396 VAL A C 1
ATOM 2792 O O . VAL A 1 396 ? -10.106 -7.100 20.338 1.00 53.38 396 VAL A O 1
ATOM 2795 N N . LEU A 1 397 ? -10.557 -6.257 22.347 1.00 54.00 397 LEU A N 1
ATOM 2796 C CA . LEU A 1 397 ? -9.301 -6.724 22.934 1.00 54.00 397 LEU A CA 1
ATOM 2797 C C . LEU A 1 397 ? -9.577 -7.658 24.109 1.00 54.00 397 LEU A C 1
ATOM 2799 O O . LEU A 1 397 ? -10.519 -7.435 24.873 1.00 54.00 397 LEU A O 1
ATOM 2803 N N . ASN A 1 398 ? -8.731 -8.675 24.303 1.00 60.03 398 ASN A N 1
ATOM 2804 C CA . ASN A 1 398 ? -8.691 -9.390 25.577 1.00 60.03 398 ASN A CA 1
ATOM 2805 C C . ASN A 1 398 ? -8.352 -8.402 26.715 1.00 60.03 398 ASN A C 1
ATOM 2807 O O . ASN A 1 398 ? -7.803 -7.324 26.467 1.00 60.03 398 ASN A O 1
ATOM 2811 N N . PRO A 1 399 ? -8.622 -8.761 27.981 1.00 55.22 399 PRO A N 1
ATOM 2812 C CA . PRO A 1 399 ? -8.427 -7.844 29.104 1.00 55.22 399 PRO A CA 1
ATOM 2813 C C . PRO A 1 399 ? -6.997 -7.293 29.227 1.00 55.22 399 PRO A C 1
ATOM 2815 O O . PRO A 1 399 ? -6.817 -6.141 29.619 1.00 55.22 399 PRO A O 1
ATOM 2818 N N . ALA A 1 400 ? -5.983 -8.087 28.864 1.00 57.78 400 ALA A N 1
ATOM 2819 C CA . ALA A 1 400 ? -4.577 -7.695 28.943 1.00 57.78 400 ALA A CA 1
ATOM 2820 C C . ALA A 1 400 ? -4.206 -6.659 27.861 1.00 57.78 400 ALA A C 1
ATOM 2822 O O . ALA A 1 400 ? -3.606 -5.625 28.159 1.00 57.78 400 ALA A O 1
ATOM 2823 N N . ASN A 1 401 ? -4.630 -6.890 26.619 1.00 58.69 401 ASN A N 1
ATOM 2824 C CA . ASN A 1 401 ? -4.435 -5.988 25.486 1.00 58.69 401 ASN A CA 1
ATOM 2825 C C . ASN A 1 401 ? -5.304 -4.735 25.619 1.00 58.69 401 ASN A C 1
ATOM 2827 O O . ASN A 1 401 ? -4.895 -3.658 25.194 1.00 58.69 401 ASN A O 1
ATOM 2831 N N . ALA A 1 402 ? -6.468 -4.844 26.262 1.00 58.59 402 ALA A N 1
ATOM 2832 C CA . ALA A 1 402 ? -7.337 -3.713 26.540 1.00 58.59 402 ALA A CA 1
ATOM 2833 C C . ALA A 1 402 ? -6.689 -2.714 27.503 1.00 58.59 402 ALA A C 1
ATOM 2835 O O . ALA A 1 402 ? -6.718 -1.519 27.228 1.00 58.59 402 ALA A O 1
ATOM 2836 N N . GLN A 1 403 ? -6.044 -3.178 28.579 1.00 63.06 403 GLN A N 1
ATOM 2837 C CA . GLN A 1 403 ? -5.292 -2.292 29.477 1.00 63.06 403 GLN A CA 1
ATOM 2838 C C . GLN A 1 403 ? -4.106 -1.628 28.771 1.00 63.06 403 GLN A C 1
ATOM 2840 O O . GLN A 1 403 ? -3.824 -0.457 29.013 1.00 63.06 403 GLN A O 1
ATOM 2845 N N . LEU A 1 404 ? -3.436 -2.349 27.867 1.00 65.88 404 LEU A N 1
ATOM 2846 C CA . LEU A 1 404 ? -2.365 -1.792 27.044 1.00 65.88 404 LEU A CA 1
ATOM 2847 C C . LEU A 1 404 ? -2.882 -0.720 26.076 1.00 65.88 404 LEU A C 1
ATOM 2849 O O . LEU A 1 404 ? -2.271 0.337 25.951 1.00 65.88 404 LEU A O 1
ATOM 2853 N N . ALA A 1 405 ? -4.009 -0.967 25.414 1.00 59.47 405 ALA A N 1
ATOM 2854 C CA . ALA A 1 405 ? -4.616 -0.007 24.503 1.00 59.47 405 ALA A CA 1
ATOM 2855 C C . ALA A 1 405 ? -5.169 1.216 25.230 1.00 59.47 405 ALA A C 1
ATOM 2857 O O . ALA A 1 405 ? -5.009 2.322 24.734 1.00 59.47 405 ALA A O 1
ATOM 2858 N N . GLN A 1 406 ? -5.743 1.033 26.420 1.00 64.69 406 GLN A N 1
ATOM 2859 C CA . GLN A 1 406 ? -6.185 2.125 27.287 1.00 64.69 406 GLN A CA 1
ATOM 2860 C C . GLN A 1 406 ? -4.997 2.965 27.763 1.00 64.69 406 GLN A C 1
ATOM 2862 O O . GLN A 1 406 ? -5.033 4.185 27.650 1.00 64.69 406 GLN A O 1
ATOM 2867 N N . LEU A 1 407 ? -3.907 2.326 28.205 1.00 68.44 407 LEU A N 1
ATOM 2868 C CA . LEU A 1 407 ? -2.647 3.007 28.515 1.00 68.44 407 LEU A CA 1
ATOM 2869 C C . LEU A 1 407 ? -2.145 3.816 27.316 1.00 68.44 407 LEU A C 1
ATOM 2871 O O . LEU A 1 407 ? -1.750 4.966 27.475 1.00 68.44 407 LEU A O 1
ATOM 2875 N N . TYR A 1 408 ? -2.213 3.244 26.116 1.00 64.38 408 TYR A N 1
ATOM 2876 C CA . TYR A 1 408 ? -1.809 3.918 24.889 1.00 64.38 408 TYR A CA 1
ATOM 2877 C C . TYR A 1 408 ? -2.711 5.113 24.556 1.00 64.38 408 TYR A C 1
ATOM 2879 O O . TYR A 1 408 ? -2.221 6.224 24.361 1.00 64.38 408 TYR A O 1
ATOM 2887 N N . SER A 1 409 ? -4.031 4.923 24.541 1.00 57.50 409 SER A N 1
ATOM 2888 C CA . SER A 1 409 ? -4.997 5.964 24.187 1.00 57.50 409 SER A CA 1
ATOM 2889 C C . SER A 1 409 ? -5.042 7.100 25.204 1.00 57.50 409 SER A C 1
ATOM 2891 O O . SER A 1 409 ? -5.184 8.254 24.819 1.00 57.50 409 SER A O 1
ATOM 2893 N N . SER A 1 410 ? -4.906 6.793 26.497 1.00 61.50 410 SER A N 1
ATOM 2894 C CA . SER A 1 410 ? -4.920 7.799 27.562 1.00 61.50 410 SER A CA 1
ATOM 2895 C C . SER A 1 410 ? -3.655 8.660 27.563 1.00 61.50 410 SER A C 1
ATOM 2897 O O . SER A 1 410 ? -3.713 9.813 27.977 1.00 61.50 410 SER A O 1
ATOM 2899 N N . VAL A 1 411 ? -2.523 8.127 27.091 1.00 62.12 411 VAL A N 1
ATOM 2900 C CA . VAL A 1 411 ? -1.249 8.858 27.011 1.00 62.12 411 VAL A CA 1
ATOM 2901 C C . VAL A 1 411 ? -1.121 9.679 25.724 1.00 62.12 411 VAL A C 1
ATOM 2903 O O . VAL A 1 411 ? -0.575 10.779 25.761 1.00 62.12 411 VAL A O 1
ATOM 2906 N N . PHE A 1 412 ? -1.606 9.160 24.593 1.00 57.81 412 PHE A N 1
ATOM 2907 C CA . PHE A 1 412 ? -1.349 9.712 23.254 1.00 57.81 412 PHE A CA 1
ATOM 2908 C C . PHE A 1 412 ? -2.594 10.287 22.565 1.00 57.81 412 PHE A C 1
ATOM 2910 O O . PHE A 1 412 ? -2.649 10.358 21.340 1.00 57.81 412 PHE A O 1
ATOM 2917 N N . SER A 1 413 ? -3.592 10.714 23.338 1.00 49.59 413 SER A N 1
ATOM 2918 C CA . SER A 1 413 ? -4.944 11.119 22.909 1.00 49.59 413 SER A CA 1
ATOM 2919 C C . SER A 1 413 ? -5.038 12.226 21.834 1.00 49.59 413 SER A C 1
ATOM 2921 O O . SER A 1 413 ? -6.146 12.585 21.444 1.00 49.59 413 SER A O 1
ATOM 2923 N N . TRP A 1 414 ? -3.917 12.781 21.354 1.00 41.88 414 TRP A N 1
ATOM 2924 C CA . TRP A 1 414 ? -3.846 13.893 20.396 1.00 41.88 414 TRP A CA 1
ATOM 2925 C C . TRP A 1 414 ? -2.892 13.662 19.205 1.00 41.88 414 TRP A C 1
ATOM 2927 O O . TRP A 1 414 ? -2.752 14.558 18.371 1.00 41.88 414 TRP A O 1
ATOM 2937 N N . GLU A 1 415 ? -2.247 12.496 19.071 1.00 34.81 415 GLU A N 1
ATOM 2938 C CA . GLU A 1 415 ? -1.478 12.175 17.855 1.00 34.81 415 GLU A CA 1
ATOM 2939 C C . GLU A 1 415 ? -2.360 11.520 16.775 1.00 34.81 415 GLU A C 1
ATOM 2941 O O . GLU A 1 415 ? -3.273 10.753 17.097 1.00 34.81 415 GLU A O 1
ATOM 2946 N N . PRO A 1 416 ? -2.115 11.792 15.476 1.00 35.81 416 PRO A N 1
ATOM 2947 C CA . PRO A 1 416 ? -2.782 11.068 14.406 1.00 35.81 416 PRO A CA 1
ATOM 2948 C C . PRO A 1 416 ? -2.388 9.591 14.502 1.00 35.81 416 PRO A C 1
ATOM 2950 O O . PRO A 1 416 ? -1.219 9.274 14.336 1.00 35.81 416 PRO A O 1
ATOM 2953 N N . GLN A 1 417 ? -3.382 8.750 14.813 1.00 43.59 417 GLN A N 1
ATOM 2954 C CA . GLN A 1 417 ? -3.429 7.280 14.770 1.00 43.59 417 GLN A CA 1
ATOM 2955 C C . GLN A 1 417 ? -2.064 6.564 14.895 1.00 43.59 417 GLN A C 1
ATOM 2957 O O . GLN A 1 417 ? -1.268 6.613 13.954 1.00 43.59 417 GLN A O 1
ATOM 2962 N N . PRO A 1 418 ? -1.798 5.834 15.999 1.00 42.88 418 PRO A N 1
ATOM 2963 C CA . PRO A 1 418 ? -0.532 5.128 16.174 1.00 42.88 418 PRO A CA 1
ATOM 2964 C C . PRO A 1 418 ? -0.226 4.220 14.984 1.00 42.88 418 PRO A C 1
ATOM 2966 O O . PRO A 1 418 ? -1.127 3.594 14.419 1.00 42.88 418 PRO A O 1
ATOM 2969 N N . SER A 1 419 ? 1.057 4.105 14.627 1.00 44.44 419 SER A N 1
ATOM 2970 C CA . SER A 1 419 ? 1.459 3.076 13.677 1.00 44.44 419 SER A CA 1
ATOM 2971 C C . SER A 1 419 ? 1.072 1.719 14.276 1.00 44.44 419 SER A C 1
ATOM 2973 O O . SER A 1 419 ? 1.418 1.412 15.421 1.00 44.44 419 SER A O 1
ATOM 2975 N N . LEU A 1 420 ? 0.310 0.916 13.528 1.00 45.22 420 LEU A N 1
ATOM 2976 C CA . LEU A 1 420 ? -0.140 -0.412 13.966 1.00 45.22 420 LEU A CA 1
ATOM 2977 C C . LEU A 1 420 ? 1.049 -1.247 14.491 1.00 45.22 420 LEU A C 1
ATOM 2979 O O . LEU A 1 420 ? 0.933 -1.950 15.493 1.00 45.22 420 LEU A O 1
ATOM 2983 N N . SER A 1 421 ? 2.223 -1.053 13.881 1.00 47.09 421 SER A N 1
ATOM 2984 C CA . SER A 1 421 ? 3.500 -1.667 14.246 1.00 47.09 421 SER A CA 1
ATOM 2985 C C . SER A 1 421 ? 3.998 -1.347 15.659 1.00 47.09 421 SER A C 1
ATOM 2987 O O . SER A 1 421 ? 4.570 -2.223 16.311 1.00 47.09 421 SER A O 1
ATOM 2989 N N . ASP A 1 422 ? 3.798 -0.126 16.164 1.00 52.69 422 ASP A N 1
ATOM 2990 C CA . ASP A 1 422 ? 4.263 0.243 17.508 1.00 52.69 422 ASP A CA 1
ATOM 2991 C C . ASP A 1 422 ? 3.387 -0.397 18.587 1.00 52.69 422 ASP A C 1
ATOM 2993 O O . ASP A 1 422 ? 3.888 -0.911 19.591 1.00 52.69 422 ASP A O 1
ATOM 2997 N N . PHE A 1 423 ? 2.074 -0.434 18.356 1.00 56.22 423 PHE A N 1
ATOM 2998 C CA . PHE A 1 423 ? 1.128 -1.107 19.241 1.00 56.22 423 PHE A CA 1
ATOM 2999 C C . PHE A 1 423 ? 1.335 -2.633 19.244 1.00 56.22 423 PHE A C 1
ATOM 3001 O O . PHE A 1 423 ? 1.378 -3.253 20.310 1.00 56.22 423 PHE A O 1
ATOM 3008 N N . GLU A 1 424 ? 1.572 -3.236 18.074 1.00 56.19 424 GLU A N 1
ATOM 3009 C CA . GLU A 1 424 ? 1.920 -4.658 17.927 1.00 56.19 424 GLU A CA 1
ATOM 3010 C C . GLU A 1 424 ? 3.182 -5.050 18.695 1.00 56.19 424 GLU A C 1
ATOM 3012 O O . GLU A 1 424 ? 3.239 -6.116 19.314 1.00 56.19 424 GLU A O 1
ATOM 3017 N N . ASN A 1 425 ? 4.192 -4.180 18.718 1.00 58.81 425 ASN A N 1
ATOM 3018 C CA . ASN A 1 425 ? 5.405 -4.419 19.487 1.00 58.81 425 ASN A CA 1
ATOM 3019 C C . ASN A 1 425 ? 5.103 -4.540 20.992 1.00 58.81 425 ASN A C 1
ATOM 3021 O O . ASN A 1 425 ? 5.573 -5.469 21.655 1.00 58.81 425 ASN A O 1
ATOM 3025 N N . TRP A 1 426 ? 4.264 -3.658 21.535 1.00 62.28 426 TRP A N 1
ATOM 3026 C CA . TRP A 1 426 ? 3.870 -3.731 22.941 1.00 62.28 426 TRP A CA 1
ATOM 3027 C C . TRP A 1 426 ? 3.006 -4.953 23.260 1.00 62.28 426 TRP A C 1
ATOM 3029 O O . TRP A 1 426 ? 3.223 -5.581 24.300 1.00 62.28 426 TRP A O 1
ATOM 3039 N N . MET A 1 427 ? 2.095 -5.342 22.362 1.00 58.41 427 MET A N 1
ATOM 3040 C CA . MET A 1 427 ? 1.315 -6.577 22.510 1.00 58.41 427 MET A CA 1
ATOM 3041 C C . MET A 1 427 ? 2.228 -7.806 22.574 1.00 58.41 427 MET A C 1
ATOM 3043 O O . MET A 1 427 ? 2.088 -8.636 23.470 1.00 58.41 427 MET A O 1
ATOM 3047 N N . ASN A 1 428 ? 3.226 -7.888 21.691 1.00 62.50 428 ASN A N 1
ATOM 3048 C CA . ASN A 1 428 ? 4.202 -8.980 21.687 1.00 62.50 428 ASN A CA 1
ATOM 3049 C C . ASN A 1 428 ? 5.040 -9.020 22.971 1.00 62.50 428 ASN A C 1
ATOM 3051 O O . ASN A 1 428 ? 5.375 -10.094 23.469 1.00 62.50 428 ASN A O 1
ATOM 3055 N N . GLN A 1 429 ? 5.367 -7.862 23.544 1.00 67.25 429 GLN A N 1
ATOM 3056 C CA . GLN A 1 429 ? 6.082 -7.793 24.816 1.00 67.25 429 GLN A CA 1
ATOM 3057 C C . GLN A 1 429 ? 5.224 -8.257 26.002 1.00 67.25 429 GLN A C 1
ATOM 3059 O O . GLN A 1 429 ? 5.740 -8.948 26.884 1.00 67.25 429 GLN A O 1
ATOM 3064 N N . LEU A 1 430 ? 3.933 -7.913 26.013 1.00 65.62 430 LEU A N 1
ATOM 3065 C CA . LEU A 1 430 ? 2.971 -8.380 27.013 1.00 65.62 430 LEU A CA 1
ATOM 3066 C C . LEU A 1 430 ? 2.754 -9.898 26.901 1.00 65.62 430 LEU A C 1
ATOM 3068 O O . LEU A 1 430 ? 2.860 -10.610 27.899 1.00 65.62 430 LEU A O 1
ATOM 3072 N N . ALA A 1 431 ? 2.569 -10.410 25.679 1.00 62.00 431 ALA A N 1
ATOM 3073 C CA . ALA A 1 431 ? 2.483 -11.844 25.390 1.00 62.00 431 ALA A CA 1
ATOM 3074 C C . ALA A 1 431 ? 3.781 -12.596 25.744 1.00 62.00 431 ALA A C 1
ATOM 3076 O O . ALA A 1 431 ? 3.745 -13.731 26.215 1.00 62.00 431 ALA A O 1
ATOM 3077 N N . GLY A 1 432 ? 4.936 -11.940 25.596 1.00 68.81 432 GLY A N 1
ATOM 3078 C CA . GLY A 1 432 ? 6.250 -12.427 26.026 1.00 68.81 432 GLY A CA 1
ATOM 3079 C C . GLY A 1 432 ? 6.482 -12.406 27.543 1.00 68.81 432 GLY A C 1
ATOM 3080 O O . GLY A 1 432 ? 7.596 -12.687 27.987 1.00 68.81 432 GLY A O 1
ATOM 3081 N N . GLY A 1 433 ? 5.465 -12.068 28.345 1.00 72.50 433 GLY A N 1
ATOM 3082 C CA . GLY A 1 433 ? 5.501 -12.121 29.806 1.00 72.50 433 GLY A CA 1
ATOM 3083 C C . GLY A 1 433 ? 5.971 -10.840 30.498 1.00 72.50 433 GLY A C 1
ATOM 3084 O O . GLY A 1 433 ? 6.158 -10.855 31.718 1.00 72.50 433 GLY A O 1
ATOM 3085 N N . LYS A 1 434 ? 6.165 -9.720 29.781 1.00 75.94 434 LYS A N 1
ATOM 3086 C CA . LYS A 1 434 ? 6.385 -8.428 30.454 1.00 75.94 434 LYS A CA 1
ATOM 3087 C C . LYS A 1 434 ? 5.100 -7.984 31.149 1.00 75.94 434 LYS A C 1
ATOM 3089 O O . LYS A 1 434 ? 4.029 -8.026 30.560 1.00 75.94 434 LYS A O 1
ATOM 3094 N N . SER A 1 435 ? 5.209 -7.508 32.389 1.00 80.44 435 SER A N 1
ATOM 3095 C CA . SER A 1 435 ? 4.047 -6.977 33.111 1.00 80.44 435 SER A CA 1
ATOM 3096 C C . SER A 1 435 ? 3.580 -5.638 32.529 1.00 80.44 435 SER A C 1
ATOM 3098 O O . SER A 1 435 ? 4.402 -4.836 32.073 1.00 80.44 435 SER A O 1
ATOM 3100 N N . ILE A 1 436 ? 2.278 -5.353 32.622 1.00 73.81 436 ILE A N 1
ATOM 3101 C CA . ILE A 1 436 ? 1.712 -4.056 32.219 1.00 73.81 436 ILE A CA 1
ATOM 3102 C C . ILE A 1 436 ? 2.348 -2.887 32.990 1.00 73.81 436 ILE A C 1
ATOM 3104 O O . ILE A 1 436 ? 2.572 -1.824 32.425 1.00 73.81 436 ILE A O 1
ATOM 3108 N N . THR A 1 437 ? 2.756 -3.106 34.244 1.00 79.38 437 THR A N 1
ATOM 3109 C CA . THR A 1 437 ? 3.482 -2.126 35.069 1.00 79.38 437 THR A CA 1
ATOM 3110 C C . THR A 1 437 ? 4.854 -1.784 34.484 1.00 79.38 437 THR A C 1
ATOM 3112 O O . THR A 1 437 ? 5.254 -0.622 34.472 1.00 79.38 437 THR A O 1
ATOM 3115 N N . THR A 1 438 ? 5.572 -2.774 33.943 1.00 82.81 438 THR A N 1
ATOM 3116 C CA . THR A 1 438 ? 6.860 -2.567 33.256 1.00 82.81 438 THR A CA 1
ATOM 3117 C C . THR A 1 438 ? 6.680 -1.826 31.930 1.00 82.81 438 THR A C 1
ATOM 3119 O O . THR A 1 438 ? 7.513 -0.998 31.554 1.00 82.81 438 THR A O 1
ATOM 3122 N N . ILE A 1 439 ? 5.586 -2.101 31.218 1.00 80.56 439 ILE A N 1
ATOM 3123 C CA . ILE A 1 439 ? 5.246 -1.380 29.989 1.00 80.56 439 ILE A CA 1
ATOM 3124 C C . ILE A 1 439 ? 4.886 0.073 30.321 1.00 80.56 439 ILE A C 1
ATOM 3126 O O . ILE A 1 439 ? 5.480 0.977 29.744 1.00 80.56 439 ILE A O 1
ATOM 3130 N N . ALA A 1 440 ? 4.037 0.321 31.322 1.00 80.50 440 ALA A N 1
ATOM 3131 C CA . ALA A 1 440 ? 3.711 1.664 31.808 1.00 80.50 440 ALA A CA 1
ATOM 3132 C C . ALA A 1 440 ? 4.966 2.461 32.199 1.00 80.50 440 ALA A C 1
ATOM 3134 O O . ALA A 1 440 ? 5.114 3.615 31.808 1.00 80.50 440 ALA A O 1
ATOM 3135 N N . GLN A 1 441 ? 5.932 1.826 32.867 1.00 82.75 441 GLN A N 1
ATOM 3136 C CA . GLN A 1 441 ? 7.222 2.452 33.162 1.00 82.75 441 GLN A CA 1
ATOM 3137 C C . GLN A 1 441 ? 7.988 2.867 31.892 1.00 82.75 441 GLN A C 1
ATOM 3139 O O . GLN A 1 441 ? 8.633 3.913 31.870 1.00 82.75 441 GLN A O 1
ATOM 3144 N N . SER A 1 442 ? 7.895 2.077 30.819 1.00 81.50 442 SER A N 1
ATOM 3145 C CA . SER A 1 442 ? 8.512 2.406 29.529 1.00 81.50 442 SER A CA 1
ATOM 3146 C C . SER A 1 442 ? 7.814 3.595 28.854 1.00 81.50 442 SER A C 1
ATOM 3148 O O . SER A 1 442 ? 8.491 4.462 28.306 1.00 81.50 442 SER A O 1
ATOM 3150 N N . PHE A 1 443 ? 6.487 3.702 28.962 1.00 77.06 443 PHE A N 1
ATOM 3151 C CA . PHE A 1 443 ? 5.730 4.866 28.475 1.00 77.06 443 PHE A CA 1
ATOM 3152 C C . PHE A 1 443 ? 6.140 6.140 29.209 1.00 77.06 443 PHE A C 1
ATOM 3154 O O . PHE A 1 443 ? 6.391 7.159 28.578 1.00 77.06 443 PHE A O 1
ATOM 3161 N N . MET A 1 444 ? 6.305 6.060 30.528 1.00 78.00 444 MET A N 1
ATOM 3162 C CA . MET A 1 444 ? 6.734 7.192 31.354 1.00 78.00 444 MET A CA 1
ATOM 3163 C C . MET A 1 444 ? 8.160 7.671 31.044 1.00 78.00 444 MET A C 1
ATOM 3165 O O . MET A 1 444 ? 8.510 8.819 31.314 1.00 78.00 444 MET A O 1
ATOM 3169 N N . SER A 1 445 ? 8.989 6.806 30.452 1.00 77.69 445 SER A N 1
ATOM 3170 C CA . SER A 1 445 ? 10.327 7.172 29.973 1.00 77.69 445 SER A CA 1
ATOM 3171 C C . SER A 1 445 ? 10.331 7.868 28.604 1.00 77.69 445 SER A C 1
ATOM 3173 O O . SER A 1 445 ? 11.373 8.361 28.175 1.00 77.69 445 SER A O 1
ATOM 3175 N N . ASN A 1 446 ? 9.186 7.923 27.913 1.00 72.81 446 ASN A N 1
ATOM 3176 C CA . ASN A 1 446 ? 9.048 8.584 26.619 1.00 72.81 446 ASN A CA 1
ATOM 3177 C C . ASN A 1 446 ? 9.049 10.117 26.783 1.00 72.81 446 ASN A C 1
ATOM 3179 O O . ASN A 1 446 ? 8.375 10.667 27.656 1.00 72.81 446 ASN A O 1
ATOM 3183 N N . SER A 1 447 ? 9.770 10.819 25.907 1.00 71.31 447 SER A N 1
ATOM 3184 C CA . SER A 1 447 ? 9.868 12.283 25.922 1.00 71.31 447 SER A CA 1
ATOM 3185 C C . SER A 1 447 ? 8.533 12.991 25.677 1.00 71.31 447 SER A C 1
ATOM 3187 O O . SER A 1 447 ? 8.345 14.099 26.172 1.00 71.31 447 SER A O 1
ATOM 3189 N N . TYR A 1 448 ? 7.604 12.381 24.938 1.00 69.12 448 TYR A N 1
ATOM 3190 C CA . TYR A 1 448 ? 6.246 12.893 24.759 1.00 69.12 448 TYR A CA 1
ATOM 3191 C C . TYR A 1 448 ? 5.447 12.794 26.061 1.00 69.12 448 TYR A C 1
ATOM 3193 O O . TYR A 1 448 ? 4.875 13.783 26.507 1.00 69.12 448 TYR A O 1
ATOM 3201 N N . PHE A 1 449 ? 5.485 11.639 26.736 1.00 78.12 449 PHE A N 1
ATOM 3202 C CA . PHE A 1 449 ? 4.826 11.462 28.035 1.00 78.12 449 PHE A CA 1
ATOM 3203 C C . PHE A 1 449 ? 5.330 12.495 29.052 1.00 78.12 449 PHE A C 1
ATOM 3205 O O . PHE A 1 449 ? 4.534 13.141 29.730 1.00 78.12 449 PHE A O 1
ATOM 3212 N N . GLN A 1 450 ? 6.647 12.705 29.122 1.00 78.75 450 GLN A N 1
ATOM 3213 C CA . GLN A 1 450 ? 7.246 13.686 30.033 1.00 78.75 450 GLN A CA 1
ATOM 3214 C C . GLN A 1 450 ? 6.869 15.136 29.699 1.00 78.75 450 GLN A C 1
ATOM 3216 O O . GLN A 1 450 ? 6.846 15.971 30.598 1.00 78.75 450 GLN A O 1
ATOM 3221 N N . GLN A 1 451 ? 6.564 15.448 28.437 1.00 70.69 451 GLN A N 1
ATOM 3222 C CA . GLN A 1 451 ? 6.096 16.776 28.028 1.00 70.69 451 GLN A CA 1
ATOM 3223 C C . GLN A 1 451 ? 4.605 16.993 28.310 1.00 70.69 451 GLN A C 1
ATOM 3225 O O . GLN A 1 451 ? 4.215 18.116 28.620 1.00 70.69 451 GLN A O 1
ATOM 3230 N N . THR A 1 452 ? 3.790 15.941 28.211 1.00 66.81 452 THR A N 1
ATOM 3231 C CA . THR A 1 452 ? 2.326 16.032 28.325 1.00 66.81 452 THR A CA 1
ATOM 3232 C C . THR A 1 452 ? 1.835 15.793 29.756 1.00 66.81 452 THR A C 1
ATOM 3234 O O . THR A 1 452 ? 1.073 16.590 30.288 1.00 66.81 452 THR A O 1
ATOM 3237 N N . ILE A 1 453 ? 2.287 14.715 30.401 1.00 77.19 453 ILE A N 1
ATOM 3238 C CA . ILE A 1 453 ? 1.876 14.323 31.762 1.00 77.19 453 ILE A CA 1
ATOM 3239 C C . ILE A 1 453 ? 2.899 14.768 32.818 1.00 77.19 453 ILE A C 1
ATOM 3241 O O . ILE A 1 453 ? 2.540 15.009 33.967 1.00 77.19 453 ILE A O 1
ATOM 3245 N N . GLY A 1 454 ? 4.172 14.902 32.442 1.00 77.69 454 GLY A N 1
ATOM 3246 C CA . GLY A 1 454 ? 5.247 15.275 33.363 1.00 77.69 454 GLY A CA 1
ATOM 3247 C C . GLY A 1 454 ? 6.004 14.082 33.952 1.00 77.69 454 GLY A C 1
ATOM 3248 O O . GLY A 1 454 ? 5.518 12.951 33.991 1.00 77.69 454 GLY A O 1
ATOM 3249 N N . ASP A 1 455 ? 7.233 14.345 34.400 1.00 79.44 455 ASP A N 1
ATOM 3250 C CA . ASP A 1 455 ? 8.063 13.373 35.120 1.00 79.44 455 ASP A CA 1
ATOM 3251 C C . ASP A 1 455 ? 7.553 13.223 36.568 1.00 79.44 455 ASP A C 1
ATOM 3253 O O . ASP A 1 455 ? 7.460 14.237 37.269 1.00 79.44 455 ASP A O 1
ATOM 3257 N N . PRO A 1 456 ? 7.243 11.999 37.049 1.00 77.12 456 PRO A N 1
ATOM 3258 C CA . PRO A 1 456 ? 6.899 11.780 38.455 1.00 77.12 456 PRO A CA 1
ATOM 3259 C C . PRO A 1 456 ? 7.999 12.237 39.420 1.00 77.12 456 PRO A C 1
ATOM 3261 O O . PRO A 1 456 ? 7.689 12.628 40.543 1.00 77.12 456 PRO A O 1
ATOM 3264 N N . GLY A 1 457 ? 9.269 12.236 39.000 1.00 80.81 457 GLY A N 1
ATOM 3265 C CA . GLY A 1 457 ? 10.386 12.662 39.836 1.00 80.81 457 GLY A CA 1
ATOM 3266 C C . GLY A 1 457 ? 10.537 11.830 41.114 1.00 80.81 457 GLY A C 1
ATOM 3267 O O . GLY A 1 457 ? 10.170 10.658 41.161 1.00 80.81 457 GLY A O 1
ATOM 3268 N N . THR A 1 458 ? 11.137 12.428 42.148 1.00 80.06 458 THR A N 1
ATOM 3269 C CA . THR A 1 458 ? 11.382 11.762 43.447 1.00 80.06 458 THR A CA 1
ATOM 3270 C C . THR A 1 458 ? 11.067 12.653 44.650 1.00 80.06 458 THR A C 1
ATOM 3272 O O . THR A 1 458 ? 11.512 12.369 45.760 1.00 80.06 458 THR A O 1
ATOM 3275 N N . THR A 1 459 ? 10.404 13.790 44.438 1.00 84.50 459 THR A N 1
ATOM 3276 C CA . THR A 1 459 ? 10.091 14.762 45.496 1.00 84.50 459 THR A CA 1
ATOM 3277 C C . THR A 1 459 ? 8.583 14.935 45.629 1.00 84.50 459 THR A C 1
ATOM 3279 O O . THR A 1 459 ? 7.875 14.889 44.625 1.00 84.50 459 THR A O 1
ATOM 3282 N N . SER A 1 460 ? 8.099 15.243 46.834 1.00 75.75 460 SER A N 1
ATOM 3283 C CA . SER A 1 460 ? 6.670 15.459 47.111 1.00 75.75 460 SER A CA 1
ATOM 3284 C C . SER A 1 460 ? 6.010 16.475 46.177 1.00 75.75 460 SER A C 1
ATOM 3286 O O . SER A 1 460 ? 4.891 16.281 45.713 1.00 75.75 460 SER A O 1
ATOM 3288 N N . ALA A 1 461 ? 6.724 17.553 45.832 1.00 79.50 461 ALA A N 1
ATOM 3289 C CA . ALA A 1 461 ? 6.224 18.562 44.899 1.00 79.50 461 ALA A CA 1
ATOM 3290 C C . ALA A 1 461 ? 6.049 18.016 43.468 1.00 79.50 461 ALA A C 1
ATOM 3292 O O . ALA A 1 461 ? 5.118 18.416 42.771 1.00 79.50 461 ALA A O 1
ATOM 3293 N N . GLN A 1 462 ? 6.921 17.099 43.036 1.00 84.38 462 GLN A N 1
ATOM 3294 C CA . GLN A 1 462 ? 6.823 16.438 41.732 1.00 84.38 462 GLN A CA 1
ATOM 3295 C C . GLN A 1 462 ? 5.721 15.378 41.726 1.00 84.38 462 GLN A C 1
ATOM 3297 O O . GLN A 1 462 ? 4.937 15.349 40.782 1.00 84.38 462 GLN A O 1
ATOM 3302 N N . HIS A 1 463 ? 5.577 14.588 42.796 1.00 81.31 463 HIS A N 1
ATOM 3303 C CA . HIS A 1 463 ? 4.471 13.636 42.927 1.00 81.31 463 HIS A CA 1
ATOM 3304 C C . HIS A 1 463 ? 3.106 14.343 42.899 1.00 81.31 463 HIS A C 1
ATOM 3306 O O . HIS A 1 463 ? 2.207 13.902 42.185 1.00 81.31 463 HIS A O 1
ATOM 3312 N N . LEU A 1 464 ? 2.967 15.489 43.575 1.00 77.06 464 LEU A N 1
ATOM 3313 C CA . LEU A 1 464 ? 1.757 16.319 43.519 1.00 77.06 464 LEU A CA 1
ATOM 3314 C C . LEU A 1 464 ? 1.450 16.821 42.100 1.00 77.06 464 LEU A C 1
ATOM 3316 O O . LEU A 1 464 ? 0.314 16.705 41.642 1.00 77.06 464 LEU A O 1
ATOM 3320 N N . ALA A 1 465 ? 2.450 17.353 41.391 1.00 81.12 465 ALA A N 1
ATOM 3321 C CA . ALA A 1 465 ? 2.284 17.841 40.019 1.00 81.12 465 ALA A CA 1
ATOM 3322 C C . ALA A 1 465 ? 1.970 16.708 39.023 1.00 81.12 465 ALA A C 1
ATOM 3324 O O . ALA A 1 465 ? 1.164 16.879 38.105 1.00 81.12 465 ALA A O 1
ATOM 3325 N N . PHE A 1 466 ? 2.574 15.537 39.225 1.00 85.19 466 PHE A N 1
ATOM 3326 C CA . PHE A 1 466 ? 2.338 14.347 38.417 1.00 85.19 466 PHE A CA 1
ATOM 3327 C C . PHE A 1 466 ? 0.914 13.817 38.603 1.00 85.19 466 PHE A C 1
ATOM 3329 O O . PHE A 1 466 ? 0.181 13.678 37.627 1.00 85.19 466 PHE A O 1
ATOM 3336 N N . VAL A 1 467 ? 0.471 13.608 39.847 1.00 76.00 467 VAL A N 1
ATOM 3337 C CA . VAL A 1 467 ? -0.899 13.161 40.152 1.00 76.00 467 VAL A CA 1
ATOM 3338 C C . VAL A 1 467 ? -1.934 14.165 39.643 1.00 76.00 467 VAL A C 1
ATOM 3340 O O . VAL A 1 467 ? -2.947 13.769 39.067 1.00 76.00 467 VAL A O 1
ATOM 3343 N N . GLN A 1 468 ? -1.675 15.466 39.793 1.00 76.75 468 GLN A N 1
ATOM 3344 C CA . GLN A 1 468 ? -2.526 16.515 39.234 1.00 76.75 468 GLN A CA 1
ATOM 3345 C C . GLN A 1 468 ? -2.678 16.379 37.711 1.00 76.75 468 GLN A C 1
ATOM 3347 O O . GLN A 1 468 ? -3.785 16.495 37.184 1.00 76.75 468 GLN A O 1
ATOM 3352 N N . SER A 1 469 ? -1.577 16.095 37.015 1.00 76.62 469 SER A N 1
ATOM 3353 C CA . SER A 1 469 ? -1.568 15.916 35.562 1.00 76.62 469 SER A CA 1
ATOM 3354 C C . SER A 1 469 ? -2.295 14.642 35.125 1.00 76.62 469 SER A C 1
ATOM 3356 O O . SER A 1 469 ? -2.941 14.655 34.079 1.00 76.62 469 SER A O 1
ATOM 3358 N N . LEU A 1 470 ? -2.276 13.573 35.934 1.00 75.44 470 LEU A N 1
ATOM 3359 C CA . LEU A 1 470 ? -3.090 12.374 35.693 1.00 75.44 470 LEU A CA 1
ATOM 3360 C C . LEU A 1 470 ? -4.593 12.680 35.792 1.00 75.44 470 LEU A C 1
ATOM 3362 O O . LEU A 1 470 ? -5.357 12.268 34.922 1.00 75.44 470 LEU A O 1
ATOM 3366 N N . TYR A 1 471 ? -5.029 13.441 36.802 1.00 63.19 471 TYR A N 1
ATOM 3367 C CA . TYR A 1 471 ? -6.432 13.863 36.913 1.00 63.19 471 TYR A CA 1
ATOM 3368 C C . TYR A 1 471 ? -6.888 14.677 35.696 1.00 63.19 471 TYR A C 1
ATOM 3370 O O . TYR A 1 471 ? -7.959 14.403 35.148 1.00 63.19 471 TYR A O 1
ATOM 3378 N N . SER A 1 472 ? -6.081 15.641 35.245 1.00 61.88 472 SER A N 1
ATOM 3379 C CA . SER A 1 472 ? -6.469 16.527 34.145 1.00 61.88 472 SER A CA 1
ATOM 3380 C C . SER A 1 472 ? -6.432 15.842 32.780 1.00 61.88 472 SER A C 1
ATOM 3382 O O . SER A 1 472 ? -7.380 15.990 32.014 1.00 61.88 472 SER A O 1
ATOM 3384 N N . HIS A 1 473 ? -5.389 15.064 32.478 1.00 61.72 473 HIS A N 1
ATOM 3385 C CA . HIS A 1 473 ? -5.194 14.490 31.142 1.00 61.72 473 HIS A CA 1
ATOM 3386 C C . HIS A 1 473 ? -5.873 13.132 30.946 1.00 61.72 473 HIS A C 1
ATOM 3388 O O . HIS A 1 473 ? -6.278 12.827 29.828 1.00 61.72 473 HIS A O 1
ATOM 3394 N N . ILE A 1 474 ? -6.009 12.321 32.002 1.00 65.50 474 ILE A N 1
ATOM 3395 C CA . ILE A 1 474 ? -6.605 10.979 31.892 1.00 65.50 474 ILE A CA 1
ATOM 3396 C C . ILE A 1 474 ? -8.093 11.021 32.218 1.00 65.50 474 ILE A C 1
ATOM 3398 O O . ILE A 1 474 ? -8.886 10.475 31.464 1.00 65.50 474 ILE A O 1
ATOM 3402 N N . LEU A 1 475 ? -8.481 11.689 33.310 1.00 58.56 475 LEU A N 1
ATOM 3403 C CA . LEU A 1 475 ? -9.881 11.734 33.753 1.00 58.56 475 LEU A CA 1
ATOM 3404 C C . LEU A 1 475 ? -10.639 12.971 33.250 1.00 58.56 475 LEU A C 1
ATOM 3406 O O . LEU A 1 475 ? -11.859 13.058 33.429 1.00 58.56 475 LEU A O 1
ATOM 3410 N N . GLY A 1 476 ? -9.939 13.945 32.658 1.00 54.75 476 GLY A N 1
ATOM 3411 C CA . GLY A 1 476 ? -10.521 15.222 32.237 1.00 54.75 476 GLY A CA 1
ATOM 3412 C C . GLY A 1 476 ? -10.930 16.124 33.406 1.00 54.75 476 GLY A C 1
ATOM 3413 O O . GLY A 1 476 ? -11.794 16.984 33.240 1.00 54.75 476 GLY A O 1
ATOM 3414 N N . ILE A 1 477 ? -10.373 15.908 34.604 1.00 51.78 477 ILE A N 1
ATOM 3415 C CA . ILE A 1 477 ? -10.742 16.623 35.832 1.00 51.78 477 ILE A CA 1
ATOM 3416 C C . ILE A 1 477 ? -9.606 17.566 36.229 1.00 51.78 477 ILE A C 1
ATOM 3418 O O . ILE A 1 477 ? -8.528 17.137 36.629 1.00 51.78 477 ILE A O 1
ATOM 3422 N N . ASN A 1 478 ? -9.856 18.873 36.180 1.00 54.41 478 ASN A N 1
ATOM 3423 C CA . ASN A 1 478 ? -8.882 19.869 36.625 1.00 54.41 478 ASN A CA 1
ATOM 3424 C C . ASN A 1 478 ? -8.965 20.063 38.145 1.00 54.41 478 ASN A C 1
ATOM 3426 O O . ASN A 1 478 ? -9.833 20.783 38.637 1.00 54.41 478 ASN A O 1
ATOM 3430 N N . LEU A 1 479 ? -8.057 19.425 38.885 1.00 52.38 479 LEU A N 1
ATOM 3431 C CA . LEU A 1 479 ? -7.912 19.585 40.337 1.00 52.38 479 LEU A CA 1
ATOM 3432 C C . LEU A 1 479 ? -6.654 20.400 40.671 1.00 52.38 479 LEU A C 1
ATOM 3434 O O . LEU A 1 479 ? -5.684 20.391 39.919 1.00 52.38 479 LEU A O 1
ATOM 3438 N N . GLY A 1 480 ? -6.660 21.126 41.792 1.00 49.78 480 GLY A N 1
ATOM 3439 C CA . GLY A 1 480 ? -5.473 21.815 42.320 1.00 49.78 480 GLY A CA 1
ATOM 3440 C C . GLY A 1 480 ? -4.554 20.879 43.118 1.00 49.78 480 GLY A C 1
ATOM 3441 O O . GLY A 1 480 ? -4.997 19.835 43.591 1.00 49.78 480 GLY A O 1
ATOM 3442 N N . THR A 1 481 ? -3.296 21.274 43.340 1.00 51.19 481 THR A N 1
ATOM 3443 C CA . THR A 1 481 ? -2.316 20.496 44.135 1.00 51.19 481 THR A CA 1
ATOM 3444 C C . THR A 1 481 ? -2.667 20.376 45.620 1.00 51.19 481 THR A C 1
ATOM 3446 O O . THR A 1 481 ? -2.104 19.542 46.315 1.00 51.19 481 THR A O 1
ATOM 3449 N N . THR A 1 482 ? -3.604 21.179 46.122 1.00 47.97 482 THR A N 1
ATOM 3450 C CA . THR A 1 482 ? -4.110 21.118 47.503 1.00 47.97 482 THR A CA 1
ATOM 3451 C C . THR A 1 482 ? -5.337 20.217 47.657 1.00 47.97 482 THR A C 1
ATOM 3453 O O . THR A 1 482 ? -5.862 20.079 48.759 1.00 47.97 482 THR A O 1
ATOM 3456 N N . ASN A 1 483 ? -5.831 19.614 46.569 1.00 62.50 483 ASN A N 1
ATOM 3457 C CA . ASN A 1 483 ? -6.992 18.732 46.616 1.00 62.50 483 ASN A CA 1
ATOM 3458 C C . ASN A 1 483 ? -6.664 17.444 47.391 1.00 62.50 483 ASN A C 1
ATOM 3460 O O . ASN A 1 483 ? -5.677 16.786 47.081 1.00 62.50 483 ASN A O 1
ATOM 3464 N N . ALA A 1 484 ? -7.519 17.050 48.341 1.00 43.94 484 ALA A N 1
ATOM 3465 C CA . ALA A 1 484 ? -7.301 15.877 49.195 1.00 43.94 484 ALA A CA 1
ATOM 3466 C C . ALA A 1 484 ? -7.069 14.571 48.414 1.00 43.94 484 ALA A C 1
ATOM 3468 O O . ALA A 1 484 ? -6.268 13.745 48.836 1.00 43.94 484 ALA A O 1
ATOM 3469 N N . GLY A 1 485 ? -7.708 14.396 47.251 1.00 46.06 485 GLY A N 1
ATOM 3470 C CA . GLY A 1 485 ? -7.442 13.264 46.365 1.00 46.06 485 GLY A CA 1
ATOM 3471 C C . GLY A 1 485 ? -6.046 13.342 45.746 1.00 46.06 485 GLY A C 1
ATOM 3472 O O . GLY A 1 485 ? -5.305 12.367 45.783 1.00 46.06 485 GLY A O 1
ATOM 3473 N N . VAL A 1 486 ? -5.652 14.506 45.222 1.00 51.47 486 VAL A N 1
ATOM 3474 C CA . VAL A 1 486 ? -4.302 14.723 44.665 1.00 51.47 486 VAL A CA 1
ATOM 3475 C C . VAL A 1 486 ? -3.222 14.517 45.734 1.00 51.47 486 VAL A C 1
ATOM 3477 O O . VAL A 1 486 ? -2.232 13.838 45.477 1.00 51.47 486 VAL A O 1
ATOM 3480 N N . VAL A 1 487 ? -3.448 15.042 46.941 1.00 55.09 487 VAL A N 1
ATOM 3481 C CA . VAL A 1 487 ? -2.552 14.904 48.096 1.00 55.09 487 VAL A CA 1
ATOM 3482 C C . VAL A 1 487 ? -2.454 13.450 48.543 1.00 55.09 487 VAL A C 1
ATOM 3484 O O . VAL A 1 487 ? -1.348 12.943 48.650 1.00 55.09 487 VAL A O 1
ATOM 3487 N N . TYR A 1 488 ? -3.577 12.746 48.700 1.00 58.19 488 TYR A N 1
ATOM 3488 C CA . TYR A 1 488 ? -3.586 11.338 49.102 1.00 58.19 488 TYR A CA 1
ATOM 3489 C C . TYR A 1 488 ? -2.762 10.463 48.152 1.00 58.19 488 TYR A C 1
ATOM 3491 O O . TYR A 1 488 ? -1.878 9.730 48.586 1.00 58.19 488 TYR A O 1
ATOM 3499 N N . TRP A 1 489 ? -3.011 10.557 46.842 1.00 60.28 489 TRP A N 1
ATOM 3500 C CA . TRP A 1 489 ? -2.271 9.772 45.850 1.00 60.28 489 TRP A CA 1
ATOM 3501 C C . TRP A 1 489 ? -0.779 10.137 45.820 1.00 60.28 489 TRP A C 1
ATOM 3503 O O . TRP A 1 489 ? 0.053 9.246 45.657 1.00 60.28 489 TRP A O 1
ATOM 3513 N N . ALA A 1 490 ? -0.430 11.413 46.015 1.00 68.19 490 ALA A N 1
ATOM 3514 C CA . ALA A 1 490 ? 0.961 11.854 46.095 1.00 68.19 490 ALA A CA 1
ATOM 3515 C C . ALA A 1 490 ? 1.659 11.374 47.382 1.00 68.19 490 ALA A C 1
ATOM 3517 O O . ALA A 1 490 ? 2.800 10.928 47.313 1.00 68.19 490 ALA A O 1
ATOM 3518 N N . GLU A 1 491 ? 0.973 11.375 48.527 1.00 67.06 491 GLU A N 1
ATOM 3519 C CA . GLU A 1 491 ? 1.480 10.835 49.797 1.00 67.06 491 GLU A CA 1
ATOM 3520 C C . GLU A 1 491 ? 1.733 9.326 49.699 1.00 67.06 491 GLU A C 1
ATOM 3522 O O . GLU A 1 491 ? 2.771 8.844 50.142 1.00 67.06 491 GLU A O 1
ATOM 3527 N N . GLN A 1 492 ? 0.852 8.570 49.028 1.00 61.62 492 GLN A N 1
ATOM 3528 C CA . GLN A 1 492 ? 1.101 7.146 48.761 1.00 61.62 492 GLN A CA 1
ATOM 3529 C C . GLN A 1 492 ? 2.374 6.920 47.924 1.00 61.62 492 GLN A C 1
ATOM 3531 O O . GLN A 1 492 ? 3.038 5.890 48.079 1.00 61.62 492 GLN A O 1
ATOM 3536 N N . MET A 1 493 ? 2.714 7.861 47.036 1.00 78.88 493 MET A N 1
ATOM 3537 C CA . MET A 1 493 ? 3.954 7.825 46.256 1.00 78.88 493 MET A CA 1
ATOM 3538 C C . MET A 1 493 ? 5.175 8.254 47.083 1.00 78.88 493 MET A C 1
ATOM 3540 O O . MET A 1 493 ? 6.227 7.626 46.967 1.00 78.88 493 MET A O 1
ATOM 3544 N N . ASP A 1 494 ? 5.036 9.260 47.951 1.00 77.62 494 ASP A N 1
ATOM 3545 C CA . ASP A 1 494 ? 6.080 9.706 48.887 1.00 77.62 494 ASP A CA 1
ATOM 3546 C C . ASP A 1 494 ? 6.463 8.617 49.897 1.00 77.62 494 ASP A C 1
ATOM 3548 O O . ASP A 1 494 ? 7.648 8.379 50.139 1.00 77.62 494 ASP A O 1
ATOM 3552 N N . ASP A 1 495 ? 5.470 7.904 50.429 1.00 65.94 495 ASP A N 1
ATOM 3553 C CA . ASP A 1 495 ? 5.657 6.805 51.379 1.00 65.94 495 ASP A CA 1
ATOM 3554 C C . ASP A 1 495 ? 6.184 5.520 50.711 1.00 65.94 495 ASP A C 1
ATOM 3556 O O . ASP A 1 495 ? 6.454 4.518 51.379 1.00 65.94 495 ASP A O 1
ATOM 3560 N N . GLY A 1 496 ? 6.328 5.518 49.379 1.00 65.25 496 GLY A N 1
ATOM 3561 C CA . GLY A 1 496 ? 6.778 4.364 48.599 1.00 65.25 496 GLY A CA 1
ATOM 3562 C C . GLY A 1 496 ? 5.780 3.200 48.570 1.00 65.25 496 GLY A C 1
ATOM 3563 O O . GLY A 1 496 ? 6.137 2.099 48.146 1.00 65.25 496 GLY A O 1
ATOM 3564 N N . ILE A 1 497 ? 4.539 3.429 49.011 1.00 61.72 497 ILE A N 1
ATOM 3565 C CA . ILE A 1 497 ? 3.447 2.447 49.008 1.00 61.72 497 ILE A CA 1
ATOM 3566 C C . ILE A 1 497 ? 2.960 2.211 47.573 1.00 61.72 497 ILE A C 1
ATOM 3568 O O . ILE A 1 497 ? 2.660 1.079 47.188 1.00 61.72 497 ILE A O 1
ATOM 3572 N N . LEU A 1 498 ? 2.928 3.270 46.762 1.00 72.25 498 LEU A N 1
ATOM 3573 C CA . LEU A 1 498 ? 2.494 3.240 45.374 1.00 72.25 498 LEU A CA 1
ATOM 3574 C C . LEU A 1 498 ? 3.610 3.715 44.439 1.00 72.25 498 LEU A C 1
ATOM 3576 O O . LEU A 1 498 ? 4.092 4.837 44.530 1.00 72.25 498 LEU A O 1
ATOM 3580 N N . SER A 1 499 ? 3.997 2.873 43.481 1.00 81.94 499 SER A N 1
ATOM 3581 C CA . SER A 1 499 ? 4.933 3.291 42.429 1.00 81.94 499 SER A CA 1
ATOM 3582 C C . SER A 1 499 ? 4.250 4.183 41.386 1.00 81.94 499 SER A C 1
ATOM 3584 O O . SER A 1 499 ? 3.072 3.996 41.083 1.00 81.94 499 SER A O 1
ATOM 3586 N N . ALA A 1 500 ? 4.999 5.091 40.759 1.00 80.81 500 ALA A N 1
ATOM 3587 C CA . ALA A 1 500 ? 4.457 5.980 39.729 1.00 80.81 500 ALA A CA 1
ATOM 3588 C C . ALA A 1 500 ? 3.793 5.244 38.532 1.00 80.81 500 ALA A C 1
ATOM 3590 O O . ALA A 1 500 ? 2.700 5.647 38.130 1.00 80.81 500 ALA A O 1
ATOM 3591 N N . PRO A 1 501 ? 4.336 4.116 38.015 1.00 80.12 501 PRO A N 1
ATOM 3592 C CA . PRO A 1 501 ? 3.636 3.302 37.014 1.00 80.12 501 PRO A CA 1
ATOM 3593 C C . PRO A 1 501 ? 2.329 2.678 37.525 1.00 80.12 501 PRO A C 1
ATOM 3595 O O . PRO A 1 501 ? 1.371 2.545 36.768 1.00 80.12 501 PRO A O 1
ATOM 3598 N N . ALA A 1 502 ? 2.261 2.310 38.809 1.00 72.38 502 ALA A N 1
ATOM 3599 C CA . ALA A 1 502 ? 1.040 1.777 39.415 1.00 72.38 502 ALA A CA 1
ATOM 3600 C C . ALA A 1 502 ? -0.025 2.868 39.630 1.00 72.38 502 ALA A C 1
ATOM 3602 O O . ALA A 1 502 ? -1.216 2.598 39.460 1.00 72.38 502 ALA A O 1
ATOM 3603 N N . ALA A 1 503 ? 0.391 4.100 39.940 1.00 73.25 503 ALA A N 1
ATOM 3604 C CA . ALA A 1 503 ? -0.496 5.260 39.975 1.00 73.25 503 ALA A CA 1
ATOM 3605 C C . ALA A 1 503 ? -1.111 5.517 38.591 1.00 73.25 503 ALA A C 1
ATOM 3607 O O . ALA A 1 503 ? -2.331 5.522 38.463 1.00 73.25 503 ALA A O 1
ATOM 3608 N N . LEU A 1 504 ? -0.289 5.598 37.537 1.00 78.88 504 LEU A N 1
ATOM 3609 C CA . LEU A 1 504 ? -0.752 5.762 36.153 1.00 78.88 504 LEU A CA 1
ATOM 3610 C C . LEU A 1 504 ? -1.804 4.707 35.761 1.00 78.88 504 LEU A C 1
ATOM 3612 O O . LEU A 1 504 ? -2.887 5.052 35.290 1.00 78.88 504 LEU A O 1
ATOM 3616 N N . LEU A 1 505 ? -1.528 3.425 36.018 1.00 69.25 505 LEU A N 1
ATOM 3617 C CA . LEU A 1 505 ? -2.462 2.334 35.712 1.00 69.25 505 LEU A CA 1
ATOM 3618 C C . LEU A 1 505 ? -3.767 2.405 36.518 1.00 69.25 505 LEU A C 1
ATOM 3620 O O . LEU A 1 505 ? -4.822 2.034 36.006 1.00 69.25 505 LEU A O 1
ATOM 3624 N N . SER A 1 506 ? -3.724 2.901 37.756 1.00 68.19 506 SER A N 1
ATOM 3625 C CA . SER A 1 506 ? -4.926 3.078 38.582 1.00 68.19 506 SER A CA 1
ATOM 3626 C C . SER A 1 506 ? -5.862 4.137 37.992 1.00 68.19 506 SER A C 1
ATOM 3628 O O . SER A 1 506 ? -7.071 3.919 37.924 1.00 68.19 506 SER A O 1
ATOM 3630 N N . PHE A 1 507 ? -5.305 5.240 37.486 1.00 67.50 507 PHE A N 1
ATOM 3631 C CA . PHE A 1 507 ? -6.068 6.293 36.809 1.00 67.50 507 PHE A CA 1
ATOM 3632 C C . PHE A 1 507 ? -6.634 5.830 35.464 1.00 67.50 507 PHE A C 1
ATOM 3634 O O . PHE A 1 507 ? -7.784 6.123 35.150 1.00 67.50 507 PHE A O 1
ATOM 3641 N N . ILE A 1 508 ? -5.871 5.050 34.696 1.00 64.25 508 ILE A N 1
ATOM 3642 C CA . ILE A 1 508 ? -6.343 4.471 33.429 1.00 64.25 508 ILE A CA 1
ATOM 3643 C C . ILE A 1 508 ? -7.504 3.501 33.662 1.00 64.25 508 ILE A C 1
ATOM 3645 O O . ILE A 1 508 ? -8.495 3.552 32.941 1.00 64.25 508 ILE A O 1
ATOM 3649 N N . ASN A 1 509 ? -7.431 2.650 34.690 1.00 61.44 509 ASN A N 1
ATOM 3650 C CA . ASN A 1 509 ? -8.535 1.751 35.034 1.00 61.44 509 ASN A CA 1
ATOM 3651 C C . ASN A 1 509 ? -9.791 2.526 35.479 1.00 61.44 509 ASN A C 1
ATOM 3653 O O . ASN A 1 509 ? -10.912 2.117 35.170 1.00 61.44 509 ASN A O 1
ATOM 3657 N N . ALA A 1 510 ? -9.623 3.665 36.158 1.00 57.78 510 ALA A N 1
ATOM 3658 C CA . ALA A 1 510 ? -10.734 4.556 36.478 1.00 57.78 510 ALA A CA 1
ATOM 3659 C C . ALA A 1 510 ? -11.347 5.182 35.205 1.00 57.78 510 ALA A C 1
ATOM 3661 O O . ALA A 1 510 ? -12.568 5.183 35.058 1.00 57.78 510 ALA A O 1
ATOM 3662 N N . GLU A 1 511 ? -10.543 5.609 34.229 1.00 57.22 511 GLU A N 1
ATOM 3663 C CA . GLU A 1 511 ? -11.052 6.111 32.940 1.00 57.22 511 GLU A CA 1
ATOM 3664 C C . GLU A 1 511 ? -11.685 5.009 32.076 1.00 57.22 511 GLU A C 1
ATOM 3666 O O . GLU A 1 511 ? -12.682 5.234 31.396 1.00 57.22 511 GLU A O 1
ATOM 3671 N N . ALA A 1 512 ? -11.178 3.778 32.133 1.00 47.84 512 ALA A N 1
ATOM 3672 C CA . ALA A 1 512 ? -11.779 2.614 31.482 1.00 47.84 512 ALA A CA 1
ATOM 3673 C C . ALA A 1 512 ? -13.220 2.372 31.960 1.00 47.84 512 ALA A C 1
ATOM 3675 O O . ALA A 1 512 ? -14.117 2.092 31.161 1.00 47.84 512 ALA A O 1
ATOM 3676 N N . SER A 1 513 ? -13.461 2.552 33.261 1.00 44.53 513 SER A N 1
ATOM 3677 C CA . SER A 1 513 ? -14.810 2.492 33.828 1.00 44.53 513 SER A CA 1
ATOM 3678 C C . SER A 1 513 ? -15.707 3.651 33.357 1.00 44.53 513 SER A C 1
ATOM 3680 O O . SER A 1 513 ? -16.916 3.474 33.229 1.00 44.53 513 SER A O 1
ATOM 3682 N N . LYS A 1 514 ? -15.118 4.802 32.997 1.00 43.25 514 LYS A N 1
ATOM 3683 C CA . LYS A 1 514 ? -15.789 6.003 32.465 1.00 43.25 514 LYS A CA 1
ATOM 3684 C C . LYS A 1 514 ? -16.001 5.980 30.939 1.00 43.25 514 LYS A C 1
ATOM 3686 O O . LYS A 1 514 ? -16.959 6.557 30.434 1.00 43.25 514 LYS A O 1
ATOM 3691 N N . SER A 1 515 ? -15.162 5.273 30.188 1.00 40.47 515 SER A N 1
ATOM 3692 C CA . SER A 1 515 ? -15.269 5.099 28.729 1.00 40.47 515 SER A CA 1
ATOM 3693 C C . SER A 1 515 ? -16.194 3.938 28.348 1.00 40.47 515 SER A C 1
ATOM 3695 O O . SER A 1 515 ? -16.970 4.075 27.402 1.00 40.47 515 SER A O 1
ATOM 3697 N N . GLY A 1 516 ? -16.259 2.873 29.160 1.00 39.59 516 GLY A N 1
ATOM 3698 C CA . GLY A 1 516 ? -17.366 1.903 29.126 1.00 39.59 516 GLY A CA 1
ATOM 3699 C C . GLY A 1 516 ? -18.745 2.546 29.354 1.00 39.59 516 GLY A C 1
ATOM 3700 O O . GLY A 1 516 ? -19.767 2.020 28.921 1.00 39.59 516 GLY A O 1
ATOM 3701 N N . LEU A 1 517 ? -18.766 3.734 29.968 1.00 35.94 517 LEU A N 1
ATOM 3702 C CA . LEU A 1 517 ? -19.932 4.599 30.156 1.00 35.94 517 LEU A CA 1
ATOM 3703 C C . LEU A 1 517 ? -20.349 5.348 28.861 1.00 35.94 517 LEU A C 1
ATOM 3705 O O . LEU A 1 517 ? -21.531 5.664 28.701 1.00 35.94 517 LEU A O 1
ATOM 3709 N N . ASN A 1 518 ? -19.443 5.615 27.913 1.00 34.75 518 ASN A N 1
ATOM 3710 C CA . ASN A 1 518 ? -19.752 6.336 26.662 1.00 34.75 518 ASN A CA 1
ATOM 3711 C C . ASN A 1 518 ? -20.248 5.427 25.529 1.00 34.75 518 ASN A C 1
ATOM 3713 O O . ASN A 1 518 ? -20.934 5.908 24.635 1.00 34.75 518 ASN A O 1
ATOM 3717 N N . ALA A 1 519 ? -19.998 4.116 25.597 1.00 36.75 519 ALA A N 1
ATOM 3718 C CA . ALA A 1 519 ? -20.507 3.142 24.624 1.00 36.75 519 ALA A CA 1
ATOM 3719 C C . ALA A 1 519 ? -22.045 2.992 24.634 1.00 36.75 519 ALA A C 1
ATOM 3721 O O . ALA A 1 519 ? -22.597 2.254 23.823 1.00 36.75 519 ALA A O 1
ATOM 3722 N N . TYR A 1 520 ? -22.735 3.663 25.564 1.00 34.34 520 TYR A N 1
ATOM 3723 C CA . TYR A 1 520 ? -24.163 3.482 25.806 1.00 34.34 520 TYR A CA 1
ATOM 3724 C C . TYR A 1 520 ? -25.021 4.755 25.717 1.00 34.34 520 TYR A C 1
ATOM 3726 O O . TYR A 1 520 ? -26.249 4.672 25.697 1.00 34.34 520 TYR A O 1
ATOM 3734 N N . SER A 1 521 ? -24.432 5.952 25.624 1.00 26.64 521 SER A N 1
ATOM 3735 C CA . SER A 1 521 ? -25.243 7.107 25.240 1.00 26.64 521 SER A CA 1
ATOM 3736 C C . SER A 1 521 ? -25.402 7.051 23.725 1.00 26.64 521 SER A C 1
ATOM 3738 O O . SER A 1 521 ? -24.422 7.137 22.999 1.00 26.64 521 SER A O 1
ATOM 3740 N N . GLY A 1 522 ? -26.631 6.932 23.223 1.00 33.00 522 GLY A N 1
ATOM 3741 C CA . GLY A 1 522 ? -26.963 7.082 21.798 1.00 33.00 522 GLY A CA 1
ATOM 3742 C C . GLY A 1 522 ? -26.641 8.469 21.213 1.00 33.00 522 GLY A C 1
ATOM 3743 O O . GLY A 1 522 ? -27.326 8.929 20.302 1.00 33.00 522 GLY A O 1
ATOM 3744 N N . ALA A 1 523 ? -25.629 9.166 21.735 1.00 25.02 523 ALA A N 1
ATOM 3745 C CA . ALA A 1 523 ? -24.930 10.205 21.024 1.00 25.02 523 ALA A CA 1
ATOM 3746 C C . ALA A 1 523 ? -24.313 9.551 19.787 1.00 25.02 523 ALA A C 1
ATOM 3748 O O . ALA A 1 523 ? -23.381 8.757 19.873 1.00 25.02 523 ALA A O 1
ATOM 3749 N N . THR A 1 524 ? -24.848 9.904 18.620 1.00 27.84 524 THR A N 1
ATOM 3750 C CA . THR A 1 524 ? -24.095 9.844 17.370 1.00 27.84 524 THR A CA 1
ATOM 3751 C C . THR A 1 524 ? -22.671 10.282 17.673 1.00 27.84 524 THR A C 1
ATOM 3753 O O . THR A 1 524 ? -22.505 11.383 18.202 1.00 27.84 524 THR A O 1
ATOM 3756 N N . ALA A 1 525 ? -21.704 9.403 17.406 1.00 30.25 525 ALA A N 1
ATOM 3757 C CA . ALA A 1 525 ? -20.280 9.564 17.663 1.00 30.25 525 ALA A CA 1
ATOM 3758 C C . ALA A 1 525 ? -19.724 10.818 16.961 1.00 30.25 525 ALA A C 1
ATOM 3760 O O . ALA A 1 525 ? -19.076 10.768 15.920 1.00 30.25 525 ALA A O 1
ATOM 3761 N N . GLY A 1 526 ? -20.043 11.983 17.514 1.00 25.91 526 GLY A N 1
ATOM 3762 C CA . GLY A 1 526 ? -19.581 13.285 17.086 1.00 25.91 526 GLY A CA 1
ATOM 3763 C C . GLY A 1 526 ? -18.332 13.619 17.875 1.00 25.91 526 GLY A C 1
ATOM 3764 O O . GLY A 1 526 ? -18.425 14.171 18.965 1.00 25.91 526 GLY A O 1
ATOM 3765 N N . GLY A 1 527 ? -17.177 13.279 17.308 1.00 25.70 527 GLY A N 1
ATOM 3766 C CA . GLY A 1 527 ? -15.871 13.707 17.803 1.00 25.70 527 GLY A CA 1
ATOM 3767 C C . GLY A 1 527 ? -15.073 12.612 18.507 1.00 25.70 527 GLY A C 1
ATOM 3768 O O . GLY A 1 527 ? -15.133 12.470 19.721 1.00 25.70 527 GLY A O 1
ATOM 3769 N N . GLY A 1 528 ? -14.265 11.888 17.728 1.00 29.84 528 GLY A N 1
ATOM 3770 C CA . GLY A 1 528 ? -12.929 11.420 18.129 1.00 29.84 528 GLY A CA 1
ATOM 3771 C C . GLY A 1 528 ? -12.777 10.331 19.199 1.00 29.84 528 GLY A C 1
ATOM 3772 O O . GLY A 1 528 ? -11.667 9.832 19.342 1.00 29.84 528 GLY A O 1
ATOM 3773 N N . SER A 1 529 ? -13.823 9.920 19.914 1.00 33.34 529 SER A N 1
ATOM 3774 C CA . SER A 1 529 ? -13.668 9.069 21.105 1.00 33.34 529 SER A CA 1
ATOM 3775 C C . SER A 1 529 ? -14.505 7.791 21.034 1.00 33.34 529 SER A C 1
ATOM 3777 O O . SER A 1 529 ? -15.727 7.858 21.126 1.00 33.34 529 SER A O 1
ATOM 3779 N N . GLY A 1 530 ? -13.847 6.626 20.951 1.00 43.66 530 GLY A N 1
ATOM 3780 C CA . GLY A 1 530 ? -14.464 5.326 21.268 1.00 43.66 530 GLY A CA 1
ATOM 3781 C C . GLY A 1 530 ? -14.156 4.186 20.295 1.00 43.66 530 GLY A C 1
ATOM 3782 O O . GLY A 1 530 ? -15.055 3.730 19.605 1.00 43.66 530 GLY A O 1
ATOM 3783 N N . TRP A 1 531 ? -12.901 3.728 20.224 1.00 49.94 531 TRP A N 1
ATOM 3784 C CA . TRP A 1 531 ? -12.478 2.692 19.259 1.00 49.94 531 TRP A CA 1
ATOM 3785 C C . TRP A 1 531 ? -12.051 1.371 19.934 1.00 49.94 531 TRP A C 1
ATOM 3787 O O . TRP A 1 531 ? -11.580 0.461 19.259 1.00 49.94 531 TRP A O 1
ATOM 3797 N N . LEU A 1 532 ? -12.230 1.245 21.259 1.00 54.28 532 LEU A N 1
ATOM 3798 C CA . LEU A 1 532 ? -11.767 0.116 22.080 1.00 54.28 532 LEU A CA 1
ATOM 3799 C C . LEU A 1 532 ? -12.906 -0.487 22.911 1.00 54.28 532 LEU A C 1
ATOM 3801 O O . LEU A 1 532 ? -13.445 0.177 23.796 1.00 54.28 532 LEU A O 1
ATOM 3805 N N . ILE A 1 533 ? -13.231 -1.759 22.671 1.00 57.62 533 ILE A N 1
ATOM 3806 C CA . ILE A 1 533 ? -14.227 -2.509 23.446 1.00 57.62 533 ILE A CA 1
ATOM 3807 C C . ILE A 1 533 ? -13.497 -3.501 24.354 1.00 57.62 533 ILE A C 1
ATOM 3809 O O . ILE A 1 533 ? -12.828 -4.419 23.876 1.00 57.62 533 ILE A O 1
ATOM 3813 N N . ASN A 1 534 ? -13.642 -3.320 25.673 1.00 61.34 534 ASN A N 1
ATOM 3814 C CA . ASN A 1 534 ? -13.166 -4.262 26.687 1.00 61.34 534 ASN A CA 1
ATOM 3815 C C . ASN A 1 534 ? -14.358 -5.004 27.319 1.00 61.34 534 ASN A C 1
ATOM 3817 O O . ASN A 1 534 ? -14.883 -4.553 28.344 1.00 61.34 534 ASN A O 1
ATOM 3821 N N . PRO A 1 535 ? -14.776 -6.148 26.751 1.00 62.72 535 PRO A N 1
ATOM 3822 C CA . PRO A 1 535 ? -15.973 -6.855 27.197 1.00 62.72 535 PRO A CA 1
ATOM 3823 C C . PRO A 1 535 ? -15.894 -7.336 28.653 1.00 62.72 535 PRO A C 1
ATOM 3825 O O . PRO A 1 535 ? -16.929 -7.455 29.305 1.00 62.72 535 PRO A O 1
ATOM 3828 N N . ALA A 1 536 ? -14.691 -7.549 29.199 1.00 60.53 536 ALA A N 1
ATOM 3829 C CA . ALA A 1 536 ? -14.519 -7.982 30.585 1.00 60.53 536 ALA A CA 1
ATOM 3830 C C . ALA A 1 536 ? -14.777 -6.868 31.612 1.00 60.53 536 ALA A C 1
ATOM 3832 O O . ALA A 1 536 ? -15.187 -7.166 32.731 1.00 60.53 536 ALA A O 1
ATOM 3833 N N . LEU A 1 537 ? -14.554 -5.599 31.247 1.00 58.47 537 LEU A N 1
ATOM 3834 C CA . LEU A 1 537 ? -14.853 -4.451 32.114 1.00 58.47 537 LEU A CA 1
ATOM 3835 C C . LEU A 1 537 ? -16.261 -3.887 31.884 1.00 58.47 537 LEU A C 1
ATOM 3837 O O . LEU A 1 537 ? -16.824 -3.292 32.797 1.00 58.47 537 LEU A O 1
ATOM 3841 N N . THR A 1 538 ? -16.832 -4.064 30.687 1.00 60.16 538 THR A N 1
ATOM 3842 C CA . THR A 1 538 ? -18.143 -3.495 30.312 1.00 60.16 538 THR A CA 1
ATOM 3843 C C . THR A 1 538 ? -19.296 -4.502 30.327 1.00 60.16 538 THR A C 1
ATOM 3845 O O . THR A 1 538 ? -20.433 -4.136 30.021 1.00 60.16 538 THR A O 1
ATOM 3848 N N . GLY A 1 539 ? -19.030 -5.773 30.651 1.00 64.94 539 GLY A N 1
ATOM 3849 C CA . GLY A 1 539 ? -20.021 -6.855 30.601 1.00 64.94 539 GLY A CA 1
ATOM 3850 C C . GLY A 1 539 ? -20.444 -7.252 29.179 1.00 64.94 539 GLY A C 1
ATOM 3851 O O . GLY A 1 539 ? -21.455 -7.934 29.023 1.00 64.94 539 GLY A O 1
ATOM 3852 N N . GLY A 1 540 ? -19.686 -6.824 28.162 1.00 72.06 540 GLY A N 1
ATOM 3853 C CA . GLY A 1 540 ? -19.972 -7.005 26.736 1.00 72.06 540 GLY A CA 1
ATOM 3854 C C . GLY A 1 540 ? -20.304 -5.701 25.992 1.00 72.06 540 GLY A C 1
ATOM 3855 O O . GLY A 1 540 ? -20.200 -4.604 26.547 1.00 72.06 540 GLY A O 1
ATOM 3856 N N . TYR A 1 541 ? -20.688 -5.835 24.721 1.00 74.06 541 TYR A N 1
ATOM 3857 C CA . TYR A 1 541 ? -21.176 -4.770 23.833 1.00 74.06 541 TYR A CA 1
ATOM 3858 C C . TYR A 1 541 ? -22.244 -5.322 22.887 1.00 74.06 541 TYR A C 1
ATOM 3860 O O . TYR A 1 541 ? -22.103 -6.439 22.402 1.00 74.06 541 TYR A O 1
ATOM 3868 N N . ALA A 1 542 ? -23.300 -4.571 22.598 1.00 71.56 542 ALA A N 1
ATOM 3869 C CA . ALA A 1 542 ? -24.312 -4.973 21.629 1.00 71.56 542 ALA A CA 1
ATOM 3870 C C . ALA A 1 542 ? -24.950 -3.749 20.982 1.00 71.56 542 ALA A C 1
ATOM 3872 O O . ALA A 1 542 ? -25.383 -2.831 21.681 1.00 71.56 542 ALA A O 1
ATOM 3873 N N . ASP A 1 543 ? -25.052 -3.777 19.658 1.00 67.00 543 ASP A N 1
ATOM 3874 C CA . ASP A 1 543 ? -25.830 -2.805 18.908 1.00 67.00 543 ASP A CA 1
ATOM 3875 C C . ASP A 1 543 ? -27.332 -2.987 19.175 1.00 67.00 543 ASP A C 1
ATOM 3877 O O . ASP A 1 543 ? -27.798 -4.115 19.373 1.00 67.00 543 ASP A O 1
ATOM 3881 N N . PRO A 1 544 ? -28.146 -1.918 19.080 1.00 65.69 544 PRO A N 1
ATOM 3882 C CA . PRO A 1 544 ? -29.600 -2.020 19.211 1.00 65.69 544 PRO A CA 1
ATOM 3883 C C . PRO A 1 544 ? -30.245 -3.018 18.236 1.00 65.69 544 PRO A C 1
ATOM 3885 O O . PRO A 1 544 ? -31.289 -3.586 18.541 1.00 65.69 544 PRO A O 1
ATOM 3888 N N . GLY A 1 545 ? -29.628 -3.235 17.067 1.00 66.19 545 GLY A N 1
ATOM 3889 C CA . GLY A 1 545 ? -30.078 -4.208 16.067 1.00 66.19 545 GLY A CA 1
ATOM 3890 C C . GLY A 1 545 ? -29.697 -5.664 16.366 1.00 66.19 545 GLY A C 1
ATOM 3891 O O . GLY A 1 545 ? -30.195 -6.553 15.682 1.00 66.19 545 GLY A O 1
ATOM 3892 N N . LEU A 1 546 ? -28.831 -5.918 17.356 1.00 74.62 546 LEU A N 1
ATOM 3893 C CA . LEU A 1 546 ? -28.354 -7.252 17.732 1.00 74.62 546 LEU A CA 1
ATOM 3894 C C . LEU A 1 546 ? -28.069 -7.329 19.240 1.00 74.62 546 LEU A C 1
ATOM 3896 O O . LEU A 1 546 ? -26.923 -7.365 19.679 1.00 74.62 546 LEU A O 1
ATOM 3900 N N . GLN A 1 547 ? -29.126 -7.391 20.044 1.00 84.00 547 GLN A N 1
ATOM 3901 C CA . GLN A 1 547 ? -29.023 -7.521 21.499 1.00 84.00 547 GLN A CA 1
ATOM 3902 C C . GLN A 1 547 ? -28.666 -8.966 21.944 1.00 84.00 547 GLN A C 1
ATOM 3904 O O . GLN A 1 547 ? -28.600 -9.912 21.147 1.00 84.00 547 GLN A O 1
ATOM 3909 N N . MET A 1 548 ? -28.346 -9.139 23.228 1.00 85.75 548 MET A N 1
ATOM 3910 C CA . MET A 1 548 ? -27.906 -10.397 23.843 1.00 85.75 548 MET A CA 1
ATOM 3911 C C . MET A 1 548 ? -29.015 -11.091 24.629 1.00 85.75 548 MET A C 1
ATOM 3913 O O . MET A 1 548 ? -29.934 -10.458 25.137 1.00 85.75 548 MET A O 1
ATOM 3917 N N . ASP A 1 549 ? -28.873 -12.402 24.808 1.00 88.50 549 ASP A N 1
ATOM 3918 C CA . ASP A 1 549 ? -29.769 -13.180 25.660 1.00 88.50 549 ASP A CA 1
ATOM 3919 C C . ASP A 1 549 ? -29.689 -12.742 27.137 1.00 88.50 549 ASP A C 1
ATOM 3921 O O . ASP A 1 549 ? -28.600 -12.567 27.696 1.00 88.50 549 ASP A O 1
ATOM 3925 N N . ALA A 1 550 ? -30.853 -12.584 27.776 1.00 88.94 550 ALA A N 1
ATOM 3926 C CA . ALA A 1 550 ? -30.969 -12.114 29.153 1.00 88.94 550 ALA A CA 1
ATOM 3927 C C . ALA A 1 550 ? -30.207 -12.998 30.158 1.00 88.94 550 ALA A C 1
ATOM 3929 O O . ALA A 1 550 ? -29.558 -12.476 31.067 1.00 88.94 550 ALA A O 1
ATOM 3930 N N . GLN A 1 551 ? -30.244 -14.325 29.996 1.00 88.19 551 GLN A N 1
ATOM 3931 C CA . GLN A 1 551 ? -29.560 -15.270 30.883 1.00 88.19 551 GLN A CA 1
ATOM 3932 C C . GLN A 1 551 ? -28.039 -15.132 30.756 1.00 88.19 551 GLN A C 1
ATOM 3934 O O . GLN A 1 551 ? -27.327 -15.185 31.765 1.00 88.19 551 GLN A O 1
ATOM 3939 N N . SER A 1 552 ? -27.541 -14.924 29.534 1.00 86.12 552 SER A N 1
ATOM 3940 C CA . SER A 1 552 ? -26.119 -14.690 29.266 1.00 86.12 552 SER A CA 1
ATOM 3941 C C . SER A 1 552 ? -25.615 -13.407 29.925 1.00 86.12 552 SER A C 1
ATOM 3943 O O . SER A 1 552 ? -24.604 -13.450 30.629 1.00 86.12 552 SER A O 1
ATOM 3945 N N . VAL A 1 553 ? -26.338 -12.291 29.775 1.00 86.00 553 VAL A N 1
ATOM 3946 C CA . VAL A 1 553 ? -25.960 -11.002 30.387 1.00 86.00 553 VAL A CA 1
ATOM 3947 C C . VAL A 1 553 ? -25.960 -11.091 31.914 1.00 86.00 553 VAL A C 1
ATOM 3949 O O . VAL A 1 553 ? -25.003 -10.667 32.563 1.00 86.00 553 VAL A O 1
ATOM 3952 N N . LEU A 1 554 ? -26.996 -11.692 32.507 1.00 88.06 554 LEU A N 1
ATOM 3953 C CA . LEU A 1 554 ? -27.092 -11.845 33.961 1.00 88.06 554 LEU A CA 1
ATOM 3954 C C . LEU A 1 554 ? -25.999 -12.759 34.532 1.00 88.06 554 LEU A C 1
ATOM 3956 O O . LEU A 1 554 ? -25.433 -12.464 35.586 1.00 88.06 554 LEU A O 1
ATOM 3960 N N . SER A 1 555 ? -25.675 -13.852 33.837 1.00 85.50 555 SER A N 1
ATOM 3961 C CA . SER A 1 555 ? -24.614 -14.777 34.254 1.00 85.50 555 SER A CA 1
ATOM 3962 C C . SER A 1 555 ? -23.231 -14.126 34.171 1.00 85.50 555 SER A C 1
ATOM 3964 O O . SER A 1 555 ? -22.425 -14.282 35.088 1.00 85.50 555 SER A O 1
ATOM 3966 N N . ALA A 1 556 ? -22.969 -13.363 33.106 1.00 78.56 556 ALA A N 1
ATOM 3967 C CA . ALA A 1 556 ? -21.740 -12.590 32.955 1.00 78.56 556 ALA A CA 1
ATOM 3968 C C . ALA A 1 556 ? -21.601 -11.523 34.048 1.00 78.56 556 ALA A C 1
ATOM 3970 O O . ALA A 1 556 ? -20.552 -11.425 34.688 1.00 78.56 556 ALA A O 1
ATOM 3971 N N . GLY A 1 557 ? -22.675 -10.778 34.322 1.00 78.31 557 GLY A N 1
ATOM 3972 C CA . GLY A 1 557 ? -22.660 -9.751 35.359 1.00 78.31 557 GLY A CA 1
ATOM 3973 C C . GLY A 1 557 ? -22.439 -10.311 36.761 1.00 78.31 557 GLY A C 1
ATOM 3974 O O . GLY A 1 557 ? -21.709 -9.713 37.549 1.00 78.31 557 GLY A O 1
ATOM 3975 N N . ALA A 1 558 ? -22.962 -11.506 37.052 1.00 81.56 558 ALA A N 1
ATOM 3976 C CA . ALA A 1 558 ? -22.696 -12.199 38.311 1.00 81.56 558 ALA A CA 1
ATOM 3977 C C . ALA A 1 558 ? -21.221 -12.594 38.487 1.00 81.56 558 ALA A C 1
ATOM 3979 O O . ALA A 1 558 ? -20.718 -12.577 39.608 1.00 81.56 558 ALA A O 1
ATOM 3980 N N . ALA A 1 559 ? -20.519 -12.922 37.398 1.00 75.31 559 ALA A N 1
ATOM 3981 C CA . ALA A 1 559 ? -19.094 -13.245 37.440 1.00 75.31 559 ALA A CA 1
ATOM 3982 C C . ALA A 1 559 ? -18.206 -11.995 37.573 1.00 75.31 559 ALA A C 1
ATOM 3984 O O . ALA A 1 559 ? -17.204 -12.033 38.284 1.00 75.31 559 ALA A O 1
ATOM 3985 N N . ALA A 1 560 ? -18.575 -10.898 36.904 1.00 68.88 560 ALA A N 1
ATOM 3986 C CA . ALA A 1 560 ? -17.790 -9.661 36.861 1.00 68.88 560 ALA A CA 1
ATOM 3987 C C . ALA A 1 560 ? -18.156 -8.639 37.954 1.00 68.88 560 ALA A C 1
ATOM 3989 O O . ALA A 1 560 ? -17.450 -7.650 38.124 1.00 68.88 560 ALA A O 1
ATOM 3990 N N . ASN A 1 561 ? -19.262 -8.850 38.677 1.00 75.88 561 ASN A N 1
ATOM 3991 C CA . ASN A 1 561 ? -19.863 -7.867 39.586 1.00 75.88 561 ASN A CA 1
ATOM 3992 C C . ASN A 1 561 ? -20.204 -6.522 38.892 1.00 75.88 561 ASN A C 1
ATOM 3994 O O . ASN A 1 561 ? -20.199 -5.449 39.502 1.00 75.88 561 ASN A O 1
ATOM 3998 N N . PHE A 1 562 ? -20.508 -6.605 37.592 1.00 79.50 562 PHE A N 1
ATOM 3999 C CA . PHE A 1 562 ? -20.869 -5.500 36.704 1.00 79.50 562 PHE A CA 1
ATOM 4000 C C . PHE A 1 562 ? -22.051 -5.924 35.829 1.00 79.50 562 PHE A C 1
ATOM 4002 O O . PHE A 1 562 ? -21.910 -6.782 34.961 1.00 79.50 562 PHE A O 1
ATOM 4009 N N . TYR A 1 563 ? -23.226 -5.340 36.043 1.00 83.69 563 TYR A N 1
ATOM 4010 C CA . TYR A 1 563 ? -24.457 -5.750 35.367 1.00 83.69 563 TYR A CA 1
ATOM 4011 C C . TYR A 1 563 ? -24.864 -4.722 34.318 1.00 83.69 563 TYR A C 1
ATOM 4013 O O . TYR A 1 563 ? -25.439 -3.686 34.650 1.00 83.69 563 TYR A O 1
ATOM 4021 N N . ASN A 1 564 ? -24.595 -5.025 33.048 1.00 82.94 564 ASN A N 1
ATOM 4022 C CA . ASN A 1 564 ? -24.977 -4.169 31.930 1.00 82.94 564 ASN A CA 1
ATOM 4023 C C . ASN A 1 564 ? -26.313 -4.605 31.319 1.00 82.94 564 ASN A C 1
ATOM 4025 O O . ASN A 1 564 ? -26.352 -5.308 30.309 1.00 82.94 564 ASN A O 1
ATOM 4029 N N . LEU A 1 565 ? -27.426 -4.234 31.953 1.00 85.75 565 LEU A N 1
ATOM 4030 C CA . LEU A 1 565 ? -28.748 -4.734 31.558 1.00 85.75 565 LEU A CA 1
ATOM 4031 C C . LEU A 1 565 ? -29.226 -4.158 30.220 1.00 85.75 565 LEU A C 1
ATOM 4033 O O . LEU A 1 565 ? -30.204 -4.646 29.653 1.00 85.75 565 LEU A O 1
ATOM 4037 N N . SER A 1 566 ? -28.564 -3.126 29.699 1.00 78.81 566 SER A N 1
ATOM 4038 C CA . SER A 1 566 ? -28.919 -2.531 28.414 1.00 78.81 566 SER A CA 1
ATOM 4039 C C . SER A 1 566 ? -28.568 -3.385 27.202 1.00 78.81 566 SER A C 1
ATOM 4041 O O . SER A 1 566 ? -29.137 -3.190 26.131 1.00 78.81 566 SER A O 1
ATOM 4043 N N . LEU A 1 567 ? -27.684 -4.368 27.378 1.00 82.38 567 LEU A N 1
ATOM 4044 C CA . LEU A 1 567 ? -27.319 -5.322 26.334 1.00 82.38 567 LEU A CA 1
ATOM 4045 C C . LEU A 1 567 ? -28.428 -6.352 26.075 1.00 82.38 567 LEU A C 1
ATOM 4047 O O . LEU A 1 567 ? -28.334 -7.109 25.115 1.00 82.38 567 LEU A O 1
ATOM 4051 N N . ILE A 1 568 ? -29.446 -6.419 26.940 1.00 86.88 568 ILE A N 1
ATOM 4052 C CA . ILE A 1 568 ? -30.463 -7.472 26.937 1.00 86.88 568 ILE A CA 1
ATOM 4053 C C . ILE A 1 568 ? -31.492 -7.250 25.832 1.00 86.88 568 ILE A C 1
ATOM 4055 O O . ILE A 1 568 ? -32.142 -6.204 25.778 1.00 86.88 568 ILE A O 1
ATOM 4059 N N . ASP A 1 569 ? -31.708 -8.302 25.044 1.00 87.94 569 ASP A N 1
ATOM 4060 C CA . ASP A 1 569 ? -32.858 -8.467 24.167 1.00 87.94 569 ASP A CA 1
ATOM 4061 C C . ASP A 1 569 ? -34.090 -8.790 25.030 1.00 87.94 569 ASP A C 1
ATOM 4063 O O . ASP A 1 569 ? -34.168 -9.882 25.613 1.00 87.94 569 ASP A O 1
ATOM 4067 N N . PRO A 1 570 ? -35.077 -7.884 25.135 1.00 86.12 570 PRO A N 1
ATOM 4068 C CA . PRO A 1 570 ? -36.242 -8.093 25.988 1.00 86.12 570 PRO A CA 1
ATOM 4069 C C . PRO A 1 570 ? -37.104 -9.276 25.537 1.00 86.12 570 PRO A C 1
ATOM 4071 O O . PRO A 1 570 ? -37.826 -9.836 26.361 1.00 86.12 570 PRO A O 1
ATOM 4074 N N . SER A 1 571 ? -37.019 -9.698 24.269 1.00 85.75 571 SER A N 1
ATOM 4075 C CA . SER A 1 571 ? -37.755 -10.864 23.767 1.00 85.75 571 SER A CA 1
ATOM 4076 C C . SER A 1 571 ? -37.272 -12.185 24.375 1.00 85.75 571 SER A C 1
ATOM 4078 O O . SER A 1 571 ? -38.013 -13.169 24.385 1.00 85.75 571 SER A O 1
ATOM 4080 N N . THR A 1 572 ? -36.061 -12.198 24.942 1.00 89.06 572 THR A N 1
ATOM 4081 C CA . THR A 1 572 ? -35.481 -13.368 25.617 1.00 89.06 572 THR A CA 1
ATOM 4082 C C . THR A 1 572 ? -35.920 -13.504 27.078 1.00 89.06 572 THR A C 1
ATOM 4084 O O . THR A 1 572 ? -35.659 -14.532 27.699 1.00 89.06 572 THR A O 1
ATOM 4087 N N . VAL A 1 573 ? -36.641 -12.519 27.637 1.00 89.31 573 VAL A N 1
ATOM 4088 C CA . VAL A 1 573 ? -37.211 -12.604 28.991 1.00 89.31 573 VAL A CA 1
ATOM 4089 C C . VAL A 1 573 ? -38.544 -13.366 28.949 1.00 89.31 573 VAL A C 1
ATOM 4091 O O . VAL A 1 573 ? -39.511 -12.883 28.356 1.00 89.31 573 VAL A O 1
ATOM 4094 N N . PRO A 1 574 ? -38.659 -14.542 29.599 1.00 86.38 574 PRO A N 1
ATOM 4095 C CA . PRO A 1 574 ? -39.910 -15.293 29.630 1.00 86.38 574 PRO A CA 1
ATOM 4096 C C . PRO A 1 574 ? -41.027 -14.519 30.338 1.00 86.38 574 PRO A C 1
ATOM 4098 O O . PRO A 1 574 ? -40.775 -13.715 31.232 1.00 86.38 574 PRO A O 1
ATOM 4101 N N . ALA A 1 575 ? -42.288 -14.845 30.041 1.00 82.56 575 ALA A N 1
ATOM 4102 C CA . ALA A 1 575 ? -43.441 -14.229 30.712 1.00 82.56 575 ALA A CA 1
ATOM 4103 C C . ALA A 1 575 ? -43.445 -14.421 32.246 1.00 82.56 575 ALA A C 1
ATOM 4105 O O . ALA A 1 575 ? -43.999 -13.598 32.968 1.00 82.56 575 ALA A O 1
ATOM 4106 N N . ALA A 1 576 ? -42.821 -15.495 32.745 1.00 83.38 576 ALA A N 1
ATOM 4107 C CA . ALA A 1 576 ? -42.641 -15.747 34.178 1.00 83.38 576 ALA A CA 1
ATOM 4108 C C . ALA A 1 576 ? -41.506 -14.916 34.818 1.00 83.38 576 ALA A C 1
ATOM 4110 O O . ALA A 1 576 ? -41.302 -14.996 36.027 1.00 83.38 576 ALA A O 1
ATOM 4111 N N . GLY A 1 577 ? -40.778 -14.138 34.016 1.00 86.62 577 GLY A N 1
ATOM 4112 C CA . GLY A 1 577 ? -39.535 -13.481 34.389 1.00 86.62 577 GLY A CA 1
ATOM 4113 C C . GLY A 1 577 ? -38.331 -14.421 34.360 1.00 86.62 577 GLY A C 1
ATOM 4114 O O . GLY A 1 577 ? -38.442 -15.628 34.129 1.00 86.62 577 GLY A O 1
ATOM 4115 N N . ILE A 1 578 ? -37.163 -13.842 34.601 1.00 89.69 578 ILE A N 1
ATOM 4116 C CA . ILE A 1 578 ? -35.890 -14.537 34.766 1.00 89.69 578 ILE A CA 1
ATOM 4117 C C . ILE A 1 578 ? -35.228 -14.041 36.049 1.00 89.69 578 ILE A C 1
ATOM 4119 O O . ILE A 1 578 ? -35.338 -12.871 36.412 1.00 89.69 578 ILE A O 1
ATOM 4123 N N . THR A 1 579 ? -34.590 -14.937 36.794 1.00 87.38 579 THR A N 1
ATOM 4124 C CA . THR A 1 579 ? -33.967 -14.606 38.081 1.00 87.38 579 THR A CA 1
ATOM 4125 C C . THR A 1 579 ? -32.566 -15.184 38.134 1.00 87.38 579 THR A C 1
ATOM 4127 O O . THR A 1 579 ? -32.387 -16.392 37.997 1.00 87.38 579 THR A O 1
ATOM 4130 N N . GLN A 1 580 ? -31.584 -14.322 38.384 1.00 85.56 580 GLN A N 1
ATOM 4131 C CA . GLN A 1 580 ? -30.188 -14.690 38.577 1.00 85.56 580 GLN A CA 1
ATOM 4132 C C . GLN A 1 580 ? -29.685 -14.074 39.878 1.00 85.56 580 GLN A C 1
ATOM 4134 O O . GLN A 1 580 ? -29.418 -12.874 39.960 1.00 85.56 580 GLN A O 1
ATOM 4139 N N . GLY A 1 581 ? -29.549 -14.909 40.909 1.00 85.38 581 GLY A N 1
ATOM 4140 C CA . GLY A 1 581 ? -29.145 -14.441 42.232 1.00 85.38 581 GLY A CA 1
ATOM 4141 C C . GLY A 1 581 ? -30.061 -13.305 42.715 1.00 85.38 581 GLY A C 1
ATOM 4142 O O . GLY A 1 581 ? -31.275 -13.509 42.773 1.00 85.38 581 GLY A O 1
ATOM 4143 N N . PRO A 1 582 ? -29.520 -12.124 43.062 1.00 87.25 582 PRO A N 1
ATOM 4144 C CA . PRO A 1 582 ? -30.313 -11.028 43.600 1.00 87.25 582 PRO A CA 1
ATOM 4145 C C . PRO A 1 582 ? -31.061 -10.194 42.546 1.00 87.25 582 PRO A C 1
ATOM 4147 O O . PRO A 1 582 ? -31.821 -9.315 42.957 1.00 87.25 582 PRO A O 1
ATOM 4150 N N . ILE A 1 583 ? -30.877 -10.438 41.240 1.00 89.38 583 ILE A N 1
ATOM 4151 C CA . ILE A 1 583 ? -31.547 -9.699 40.156 1.00 89.38 583 ILE A CA 1
ATOM 4152 C C . ILE A 1 583 ? -32.680 -10.535 39.556 1.00 89.38 583 ILE A C 1
ATOM 4154 O O . ILE A 1 583 ? -32.491 -11.695 39.183 1.00 89.38 583 ILE A O 1
ATOM 4158 N N . ASN A 1 584 ? -33.853 -9.921 39.419 1.00 90.25 584 ASN A N 1
ATOM 4159 C CA . ASN A 1 584 ? -35.011 -10.455 38.716 1.00 90.25 584 ASN A CA 1
ATOM 4160 C C . ASN A 1 584 ? -35.432 -9.481 37.607 1.00 90.25 584 ASN A C 1
ATOM 4162 O O . ASN A 1 584 ? -35.579 -8.283 37.849 1.00 90.25 584 ASN A O 1
ATOM 4166 N N . LEU A 1 585 ? -35.608 -10.000 36.394 1.00 91.38 585 LEU A N 1
ATOM 4167 C CA . LEU A 1 585 ? -36.159 -9.263 35.263 1.00 91.38 585 LEU A CA 1
ATOM 4168 C C . LEU A 1 585 ? -37.524 -9.849 34.916 1.00 91.38 585 LEU A C 1
ATOM 4170 O O . LEU A 1 585 ? -37.664 -11.056 34.718 1.00 91.38 585 LEU A O 1
ATOM 4174 N N . SER A 1 586 ? -38.523 -8.987 34.788 1.00 86.94 586 SER A N 1
ATOM 4175 C CA . SER A 1 586 ? -39.865 -9.337 34.323 1.00 86.94 586 SER A CA 1
ATOM 4176 C C . SER A 1 586 ? -40.318 -8.341 33.257 1.00 86.94 586 SER A C 1
ATOM 4178 O O . SER A 1 586 ? -39.616 -7.365 32.985 1.00 86.94 586 SER A O 1
ATOM 4180 N N . ALA A 1 587 ? -41.466 -8.586 32.618 1.00 77.44 587 ALA A N 1
ATOM 4181 C CA . ALA A 1 587 ? -41.972 -7.726 31.550 1.00 77.44 587 ALA A CA 1
ATOM 4182 C C . ALA A 1 587 ? -42.080 -6.259 32.017 1.00 77.44 587 ALA A C 1
ATOM 4184 O O . ALA A 1 587 ? -42.986 -5.895 32.764 1.00 77.44 587 ALA A O 1
ATOM 4185 N N . GLY A 1 588 ? -41.129 -5.432 31.576 1.00 81.44 588 GLY A N 1
ATOM 4186 C CA . GLY A 1 588 ? -41.056 -4.003 31.873 1.00 81.44 588 GLY A CA 1
ATOM 4187 C C . GLY A 1 588 ? -40.545 -3.614 33.268 1.00 81.44 588 GLY A C 1
ATOM 4188 O O . GLY A 1 588 ? -40.686 -2.445 33.634 1.00 81.44 588 GLY A O 1
ATOM 4189 N N . MET A 1 589 ? -39.974 -4.545 34.049 1.00 87.38 589 MET A N 1
ATOM 4190 C CA . MET A 1 589 ? -39.458 -4.255 35.393 1.00 87.38 589 MET A CA 1
ATOM 4191 C C . MET A 1 589 ? -38.136 -4.969 35.711 1.00 87.38 589 MET A C 1
ATOM 4193 O O . MET A 1 589 ? -38.019 -6.185 35.549 1.00 87.38 589 MET A O 1
ATOM 4197 N N . ILE A 1 590 ? -37.183 -4.211 36.256 1.00 90.38 590 ILE A N 1
ATOM 4198 C CA . ILE A 1 590 ? -35.961 -4.693 36.910 1.00 90.38 590 ILE A CA 1
ATOM 4199 C C . ILE A 1 590 ? -36.187 -4.689 38.425 1.00 90.38 590 ILE A C 1
ATOM 4201 O O . ILE A 1 590 ? -36.569 -3.669 38.995 1.00 90.38 590 ILE A O 1
ATOM 4205 N N . GLN A 1 591 ? -35.921 -5.802 39.103 1.00 90.62 591 GLN A N 1
ATOM 4206 C CA . GLN A 1 591 ? -35.937 -5.895 40.563 1.00 90.62 591 GLN A CA 1
ATOM 4207 C C . GLN A 1 591 ? -34.576 -6.359 41.079 1.00 90.62 591 GLN A C 1
ATOM 4209 O O . GLN A 1 591 ? -34.081 -7.414 40.689 1.00 90.62 591 GLN A O 1
ATOM 4214 N N . ILE A 1 592 ? -33.982 -5.589 41.989 1.00 89.69 592 ILE A N 1
ATOM 4215 C CA . ILE A 1 592 ? -32.697 -5.899 42.622 1.00 89.69 592 ILE A CA 1
ATOM 4216 C C . ILE A 1 592 ? -32.922 -6.043 44.123 1.00 89.69 592 ILE A C 1
ATOM 4218 O O . ILE A 1 592 ? -33.203 -5.075 44.825 1.00 89.69 592 ILE A O 1
ATOM 4222 N N . SER A 1 593 ? -32.823 -7.269 44.623 1.00 88.12 593 SER A N 1
ATOM 4223 C CA . SER A 1 593 ? -33.008 -7.596 46.039 1.00 88.12 593 SER A CA 1
ATOM 4224 C C . SER A 1 593 ? -31.766 -7.271 46.879 1.00 88.12 593 SER A C 1
ATOM 4226 O O . SER A 1 593 ? -30.663 -7.135 46.354 1.00 88.12 593 SER A O 1
ATOM 4228 N N . SER A 1 594 ? -31.930 -7.197 48.204 1.00 81.69 594 SER A N 1
ATOM 4229 C CA . SER A 1 594 ? -30.879 -6.810 49.162 1.00 81.69 594 SER A CA 1
ATOM 4230 C C . SER A 1 594 ? -29.633 -7.706 49.192 1.00 81.69 594 SER A C 1
ATOM 4232 O O . SER A 1 594 ? -28.646 -7.351 49.829 1.00 81.69 594 SER A O 1
ATOM 4234 N N . GLY A 1 595 ? -29.659 -8.857 48.513 1.00 77.94 595 GLY A N 1
ATOM 4235 C CA . GLY A 1 595 ? -28.525 -9.776 48.425 1.00 77.94 595 GLY A CA 1
ATOM 4236 C C . GLY A 1 595 ? -27.398 -9.321 47.493 1.00 77.94 595 GLY A C 1
ATOM 4237 O O . GLY A 1 595 ? -26.340 -9.944 47.509 1.00 77.94 595 GLY A O 1
ATOM 4238 N N . LEU A 1 596 ? -27.595 -8.274 46.678 1.00 81.50 596 LEU A N 1
ATOM 4239 C CA . LEU A 1 596 ? -26.527 -7.724 45.838 1.00 81.50 596 LEU A CA 1
ATOM 4240 C C . LEU A 1 596 ? -25.684 -6.729 46.643 1.00 81.50 596 LEU A C 1
ATOM 4242 O O . LEU A 1 596 ? -26.167 -5.655 46.992 1.00 81.50 596 LEU A O 1
ATOM 4246 N N . THR A 1 597 ? -24.427 -7.069 46.923 1.00 67.88 597 THR A N 1
ATOM 4247 C CA . THR A 1 597 ? -23.499 -6.196 47.657 1.00 67.88 597 THR A CA 1
ATOM 4248 C C . THR A 1 597 ? -22.411 -5.655 46.731 1.00 67.88 597 THR A C 1
ATOM 4250 O O . THR A 1 597 ? -21.632 -6.439 46.196 1.00 67.88 597 THR A O 1
ATOM 4253 N N . ALA A 1 598 ? -22.337 -4.324 46.607 1.00 62.41 598 ALA A N 1
ATOM 4254 C CA . ALA A 1 598 ? -21.234 -3.566 46.003 1.00 62.41 598 ALA A CA 1
ATOM 4255 C C . ALA A 1 598 ? -20.874 -3.915 44.543 1.00 62.41 598 ALA A C 1
ATOM 4257 O O . ALA A 1 598 ? -19.782 -4.409 44.289 1.00 62.41 598 ALA A O 1
ATOM 4258 N N . GLY A 1 599 ? -21.747 -3.594 43.581 1.00 69.31 599 GLY A N 1
ATOM 4259 C CA . GLY A 1 599 ? -21.477 -3.719 42.141 1.00 69.31 599 GLY A CA 1
ATOM 4260 C C . GLY A 1 599 ? -21.983 -2.515 41.343 1.00 69.31 599 GLY A C 1
ATOM 4261 O O . GLY A 1 599 ? -22.768 -1.709 41.854 1.00 69.31 599 GLY A O 1
ATOM 4262 N N . MET A 1 600 ? -21.538 -2.391 40.090 1.00 77.00 600 MET A N 1
ATOM 4263 C CA . MET A 1 600 ? -22.087 -1.402 39.158 1.00 77.00 600 MET A CA 1
ATOM 4264 C C . MET A 1 600 ? -23.245 -2.009 38.362 1.00 77.00 600 MET A C 1
ATOM 4266 O O . MET A 1 600 ? -23.134 -3.128 37.858 1.00 77.00 600 MET A O 1
ATOM 4270 N N . VAL A 1 601 ? -24.351 -1.275 38.238 1.00 81.38 601 VAL A N 1
ATOM 4271 C CA . VAL A 1 601 ? -25.524 -1.689 37.456 1.00 81.38 601 VAL A CA 1
ATOM 4272 C C . VAL A 1 601 ? -25.894 -0.592 36.466 1.00 81.38 601 VAL A C 1
ATOM 4274 O O . VAL A 1 601 ? -26.158 0.543 36.863 1.00 81.38 601 VAL A O 1
ATOM 4277 N N . VAL A 1 602 ? -25.947 -0.946 35.184 1.00 82.25 602 VAL A N 1
ATOM 4278 C CA . VAL A 1 602 ? -26.482 -0.101 34.111 1.00 82.25 602 VAL A CA 1
ATOM 4279 C C . VAL A 1 602 ? -27.904 -0.559 33.811 1.00 82.25 602 VAL A C 1
ATOM 4281 O O . VAL A 1 602 ? -28.122 -1.713 33.433 1.00 82.25 602 VAL A O 1
ATOM 4284 N N . LEU A 1 603 ? -28.870 0.333 34.023 1.00 82.88 603 LEU A N 1
ATOM 4285 C CA . LEU A 1 603 ? -30.280 0.093 33.732 1.00 82.88 603 LEU A CA 1
ATOM 4286 C C . LEU A 1 603 ? -30.550 0.171 32.225 1.00 82.88 603 LEU A C 1
ATOM 4288 O O . LEU A 1 603 ? -29.746 0.678 31.441 1.00 82.88 603 LEU A O 1
ATOM 4292 N N . SER A 1 604 ? -31.693 -0.369 31.812 1.00 81.31 604 SER A N 1
ATOM 4293 C CA . SER A 1 604 ? -32.016 -0.592 30.406 1.00 81.31 604 SER A CA 1
ATOM 4294 C C . SER A 1 604 ? -33.340 0.071 30.005 1.00 81.31 604 SER A C 1
ATOM 4296 O O . SER A 1 604 ? -34.327 -0.135 30.707 1.00 81.31 604 SER A O 1
ATOM 4298 N N . PRO A 1 605 ? -33.408 0.774 28.856 1.00 73.31 605 PRO A N 1
ATOM 4299 C CA . PRO A 1 605 ? -34.620 1.350 28.274 1.00 73.31 605 PRO A CA 1
ATOM 4300 C C . PRO A 1 605 ? -35.701 0.312 28.048 1.00 73.31 605 PRO A C 1
ATOM 4302 O O . PRO A 1 605 ? -36.888 0.612 28.090 1.00 73.31 605 PRO A O 1
ATOM 4305 N N . ASN A 1 606 ? -35.285 -0.925 27.771 1.00 79.25 606 ASN A N 1
ATOM 4306 C CA . ASN A 1 606 ? -36.207 -2.015 27.498 1.00 79.25 606 ASN A CA 1
ATOM 4307 C C . ASN A 1 606 ? -37.034 -2.378 28.747 1.00 79.25 606 ASN A C 1
ATOM 4309 O O . ASN A 1 606 ? -38.061 -3.050 28.637 1.00 79.25 606 ASN A O 1
ATOM 4313 N N . PHE A 1 607 ? -36.605 -1.925 29.931 1.00 85.69 607 PHE A N 1
ATOM 4314 C CA . PHE A 1 607 ? -37.281 -2.121 31.205 1.00 85.69 607 PHE A CA 1
ATOM 4315 C C . PHE A 1 607 ? -37.513 -0.758 31.878 1.00 85.69 607 PHE A C 1
ATOM 4317 O O . PHE A 1 607 ? -36.700 -0.326 32.694 1.00 85.69 607 PHE A O 1
ATOM 4324 N N . PRO A 1 608 ? -38.636 -0.084 31.578 1.00 82.69 608 PRO A N 1
ATOM 4325 C CA . PRO A 1 608 ? -38.880 1.294 32.007 1.00 82.69 608 PRO A CA 1
ATOM 4326 C C . PRO A 1 608 ? -39.003 1.473 33.526 1.00 82.69 608 PRO A C 1
ATOM 4328 O O . PRO A 1 608 ? -39.002 2.601 34.004 1.00 82.69 608 PRO A O 1
ATOM 4331 N N . ASN A 1 609 ? -39.123 0.393 34.304 1.00 86.31 609 ASN A N 1
ATOM 4332 C CA . ASN A 1 609 ? -39.218 0.467 35.759 1.00 86.31 609 ASN A CA 1
ATOM 4333 C C . ASN A 1 609 ? -38.088 -0.320 36.426 1.00 86.31 609 ASN A C 1
ATOM 4335 O O . ASN A 1 609 ? -37.860 -1.481 36.091 1.00 86.31 609 ASN A O 1
ATOM 4339 N N . ALA A 1 610 ? -37.446 0.263 37.435 1.00 87.44 610 ALA A N 1
ATOM 4340 C CA . ALA A 1 610 ? -36.457 -0.413 38.268 1.00 87.44 610 ALA A CA 1
ATOM 4341 C C . ALA A 1 610 ? -36.797 -0.265 39.757 1.00 87.44 610 ALA A C 1
ATOM 4343 O O . ALA A 1 610 ? -37.113 0.824 40.220 1.00 87.44 610 ALA A O 1
ATOM 4344 N N . SER A 1 611 ? -36.715 -1.351 40.526 1.00 88.00 611 SER A N 1
ATOM 4345 C CA . SER A 1 611 ? -36.891 -1.360 41.981 1.00 88.00 611 SER A CA 1
ATOM 4346 C C . SER A 1 611 ? -35.671 -1.975 42.658 1.00 88.00 611 SER A C 1
ATOM 4348 O O . SER A 1 611 ? -35.280 -3.100 42.349 1.00 88.00 611 SER A O 1
ATOM 4350 N N . LEU A 1 612 ? -35.056 -1.237 43.580 1.00 86.44 612 LEU A N 1
ATOM 4351 C CA . LEU A 1 612 ? -33.761 -1.567 44.158 1.00 86.44 612 LEU A CA 1
ATOM 4352 C C . LEU A 1 612 ? -33.823 -1.586 45.683 1.00 86.44 612 LEU A C 1
ATOM 4354 O O . LEU A 1 612 ? -33.877 -0.546 46.328 1.00 86.44 612 LEU A O 1
ATOM 4358 N N . ALA A 1 613 ? -33.762 -2.777 46.269 1.00 84.88 613 ALA A N 1
ATOM 4359 C CA . ALA A 1 613 ? -33.639 -2.990 47.710 1.00 84.88 613 ALA A CA 1
ATOM 4360 C C . ALA A 1 613 ? -32.191 -3.216 48.180 1.00 84.88 613 ALA A C 1
ATOM 4362 O O . ALA A 1 613 ? -31.939 -3.237 49.382 1.00 84.88 613 ALA A O 1
ATOM 4363 N N . ALA A 1 614 ? -31.250 -3.408 47.254 1.00 81.88 614 ALA A N 1
ATOM 4364 C CA . ALA A 1 614 ? -29.820 -3.463 47.550 1.00 81.88 614 ALA A CA 1
ATOM 4365 C C . ALA A 1 614 ? -29.246 -2.093 47.916 1.00 81.88 614 ALA A C 1
ATOM 4367 O O . ALA A 1 614 ? -29.724 -1.065 47.437 1.00 81.88 614 ALA A O 1
ATOM 4368 N N . SER A 1 615 ? -28.189 -2.124 48.727 1.00 77.81 615 SER A N 1
ATOM 4369 C CA . SER A 1 615 ? -27.433 -0.953 49.165 1.00 77.81 615 SER A CA 1
ATOM 4370 C C . SER A 1 615 ? -25.976 -1.036 48.693 1.00 77.81 615 SER A C 1
ATOM 4372 O O . SER A 1 615 ? -25.438 -2.126 48.494 1.00 77.81 615 SER A O 1
ATOM 4374 N N . GLY A 1 616 ? -25.314 0.113 48.571 1.00 72.12 616 GLY A N 1
ATOM 4375 C CA . GLY A 1 616 ? -23.905 0.242 48.204 1.00 72.12 616 GLY A CA 1
ATOM 4376 C C . GLY A 1 616 ? -23.628 0.052 46.713 1.00 72.12 616 GLY A C 1
ATOM 4377 O O . GLY A 1 616 ? -22.492 -0.242 46.345 1.00 72.12 616 GLY A O 1
ATOM 4378 N N . LEU A 1 617 ? -24.646 0.170 45.856 1.00 74.62 617 LEU A N 1
ATOM 4379 C CA . LEU A 1 617 ? -24.485 0.039 44.410 1.00 74.62 617 LEU A CA 1
ATOM 4380 C C . LEU A 1 617 ? -24.037 1.359 43.775 1.00 74.62 617 LEU A C 1
ATOM 4382 O O . LEU A 1 617 ? -24.403 2.443 44.240 1.00 74.62 617 LEU A O 1
ATOM 4386 N N . THR A 1 618 ? -23.297 1.239 42.673 1.00 75.62 618 THR A N 1
ATOM 4387 C CA . THR A 1 618 ? -23.129 2.323 41.699 1.00 75.62 618 THR A CA 1
ATOM 4388 C C . THR A 1 618 ? -24.131 2.092 40.581 1.00 75.62 618 THR A C 1
ATOM 4390 O O . THR A 1 618 ? -24.051 1.103 39.854 1.00 75.62 618 THR A O 1
ATOM 4393 N N . LEU A 1 619 ? -25.101 2.983 40.452 1.00 76.69 619 LEU A N 1
ATOM 4394 C CA . LEU A 1 619 ? -26.185 2.851 39.492 1.00 76.69 619 LEU A CA 1
ATOM 4395 C C . LEU A 1 619 ? -25.996 3.837 38.360 1.00 76.69 619 LEU A C 1
ATOM 4397 O O . LEU A 1 619 ? -25.650 4.996 38.587 1.00 76.69 619 LEU A O 1
ATOM 4401 N N . ARG A 1 620 ? -26.283 3.389 37.145 1.00 75.00 620 ARG A N 1
ATOM 4402 C CA . ARG A 1 620 ? -26.392 4.268 35.997 1.00 75.00 620 ARG A CA 1
ATOM 4403 C C . ARG A 1 620 ? -27.709 4.056 35.299 1.00 75.00 620 ARG A C 1
ATOM 4405 O O . ARG A 1 620 ? -28.055 2.934 34.933 1.00 75.00 620 ARG A O 1
ATOM 4412 N N . ASP A 1 621 ? -28.399 5.158 35.103 1.00 72.44 621 ASP A N 1
ATOM 4413 C CA . ASP A 1 621 ? -29.636 5.167 34.372 1.00 72.44 621 ASP A CA 1
ATOM 4414 C C . ASP A 1 621 ? -29.402 5.072 32.860 1.00 72.44 621 ASP A C 1
ATOM 4416 O O . ASP A 1 621 ? -28.467 5.665 32.308 1.00 72.44 621 ASP A O 1
ATOM 4420 N N . GLY A 1 622 ? -30.242 4.280 32.201 1.00 64.94 622 GLY A N 1
ATOM 4421 C CA . GLY A 1 622 ? -30.255 4.154 30.754 1.00 64.94 622 GLY A CA 1
ATOM 4422 C C . GLY A 1 622 ? -31.208 5.172 30.131 1.00 64.94 622 GLY A C 1
ATOM 4423 O O . GLY A 1 622 ? -32.187 5.559 30.759 1.00 64.94 622 GLY A O 1
ATOM 4424 N N . PRO A 1 623 ? -30.977 5.614 28.883 1.00 59.47 623 PRO A N 1
ATOM 4425 C CA . PRO A 1 623 ? -31.911 6.520 28.229 1.00 59.47 623 PRO A CA 1
ATOM 4426 C C . PRO A 1 623 ? -33.286 5.848 28.118 1.00 59.47 623 PRO A C 1
ATOM 4428 O O . PRO A 1 623 ? -33.365 4.789 27.510 1.00 59.47 623 PRO A O 1
ATOM 4431 N N . GLY A 1 624 ? -34.347 6.447 28.672 1.00 62.59 624 GLY A N 1
ATOM 4432 C CA . GLY A 1 624 ? -35.725 5.945 28.549 1.00 62.59 624 GLY A CA 1
ATOM 4433 C C . GLY A 1 624 ? -36.234 5.066 29.699 1.00 62.59 624 GLY A C 1
ATOM 4434 O O . GLY A 1 624 ? -37.217 4.353 29.511 1.00 62.59 624 GLY A O 1
ATOM 4435 N N . VAL A 1 625 ? -35.588 5.085 30.868 1.00 67.69 625 VAL A N 1
ATOM 4436 C CA . VAL A 1 625 ? -36.161 4.503 32.091 1.00 67.69 625 VAL A CA 1
ATOM 4437 C C . VAL A 1 625 ? -37.144 5.500 32.705 1.00 67.69 625 VAL A C 1
ATOM 4439 O O . VAL A 1 625 ? -36.787 6.609 33.070 1.00 67.69 625 VAL A O 1
ATOM 4442 N N . ASP A 1 626 ? -38.404 5.108 32.858 1.00 72.38 626 ASP A N 1
ATOM 4443 C CA . ASP A 1 626 ? -39.454 6.013 33.329 1.00 72.38 626 ASP A CA 1
ATOM 4444 C C . ASP A 1 626 ? -39.484 6.160 34.858 1.00 72.38 626 ASP A C 1
ATOM 4446 O O . ASP A 1 626 ? -39.869 7.210 35.378 1.00 72.38 626 ASP A O 1
ATOM 4450 N N . SER A 1 627 ? -39.136 5.107 35.607 1.00 79.88 627 SER A N 1
ATOM 4451 C CA . SER A 1 627 ? -39.228 5.119 37.071 1.00 79.88 627 SER A CA 1
ATOM 4452 C C . SER A 1 627 ? -38.172 4.252 37.752 1.00 79.88 627 SER A C 1
ATOM 4454 O O . SER A 1 627 ? -38.095 3.045 37.529 1.00 79.88 627 SER A O 1
ATOM 4456 N N . ILE A 1 628 ? -37.439 4.845 38.692 1.00 81.50 628 ILE A N 1
ATOM 4457 C CA . ILE A 1 628 ? -36.471 4.167 39.557 1.00 81.50 628 ILE A CA 1
ATOM 4458 C C . ILE A 1 628 ? -36.950 4.299 41.002 1.00 81.50 628 ILE A C 1
ATOM 4460 O O . ILE A 1 628 ? -37.097 5.399 41.525 1.00 81.50 628 ILE A O 1
ATOM 4464 N N . THR A 1 629 ? -37.192 3.178 41.671 1.00 83.44 629 THR A N 1
ATOM 4465 C CA . THR A 1 629 ? -37.547 3.120 43.091 1.00 83.44 629 THR A CA 1
ATOM 4466 C C . THR A 1 629 ? -36.387 2.535 43.881 1.00 83.44 629 THR A C 1
ATOM 4468 O O . THR A 1 629 ? -35.981 1.399 43.642 1.00 83.44 629 THR A O 1
ATOM 4471 N N . ILE A 1 630 ? -35.865 3.286 44.845 1.00 79.56 630 ILE A N 1
ATOM 4472 C CA . ILE A 1 630 ? -34.739 2.887 45.684 1.00 79.56 630 ILE A CA 1
ATOM 4473 C C . ILE A 1 630 ? -35.213 2.737 47.133 1.00 79.56 630 ILE A C 1
ATOM 4475 O O . ILE A 1 630 ? -35.568 3.702 47.809 1.00 79.56 630 ILE A O 1
ATOM 4479 N N . ASN A 1 631 ? -35.168 1.497 47.612 1.00 77.12 631 ASN A N 1
ATOM 4480 C CA . ASN A 1 631 ? -35.469 1.111 48.985 1.00 77.12 631 ASN A CA 1
ATOM 4481 C C . ASN A 1 631 ? -34.174 0.937 49.821 1.00 77.12 631 ASN A C 1
ATOM 4483 O O . ASN A 1 631 ? -34.226 1.005 51.047 1.00 77.12 631 ASN A O 1
ATOM 4487 N N . GLY A 1 632 ? -33.018 0.695 49.190 1.00 70.94 632 GLY A N 1
ATOM 4488 C CA . GLY A 1 632 ? -31.697 0.640 49.849 1.00 70.94 632 GLY A CA 1
ATOM 4489 C C . GLY A 1 632 ? -30.947 1.985 49.856 1.00 70.94 632 GLY A C 1
ATOM 4490 O O . GLY A 1 632 ? -31.447 2.975 49.342 1.00 70.94 632 GLY A O 1
ATOM 4491 N N . SER A 1 633 ? -29.734 2.040 50.414 1.00 68.50 633 SER A N 1
ATOM 4492 C CA . SER A 1 633 ? -28.852 3.231 50.363 1.00 68.50 633 SER A CA 1
ATOM 4493 C C . SER A 1 633 ? -27.764 3.036 49.313 1.00 68.50 633 SER A C 1
ATOM 4495 O O . SER A 1 633 ? -27.051 2.044 49.407 1.00 68.50 633 SER A O 1
ATOM 4497 N N . GLN A 1 634 ? -27.576 3.947 48.356 1.00 65.75 634 GLN A N 1
ATOM 4498 C CA . GLN A 1 634 ? -26.613 3.760 47.259 1.00 65.75 634 GLN A CA 1
ATOM 4499 C C . GLN A 1 634 ? -25.370 4.635 47.384 1.00 65.75 634 GLN A C 1
ATOM 4501 O O . GLN A 1 634 ? -25.424 5.743 47.912 1.00 65.75 634 GLN A O 1
ATOM 4506 N N . THR A 1 635 ? -24.248 4.137 46.858 1.00 61.31 635 THR A N 1
ATOM 4507 C CA . THR A 1 635 ? -22.977 4.873 46.859 1.00 61.31 635 THR A CA 1
ATOM 4508 C C . THR A 1 635 ? -23.023 6.026 45.861 1.00 61.31 635 THR A C 1
ATOM 4510 O O . THR A 1 635 ? -22.627 7.141 46.191 1.00 61.31 635 THR A O 1
ATOM 4513 N N . LEU A 1 636 ? -23.523 5.771 44.645 1.00 63.50 636 LEU A N 1
ATOM 4514 C CA . LEU A 1 636 ? -23.607 6.776 43.587 1.00 63.50 636 LEU A CA 1
ATOM 4515 C C . LEU A 1 636 ? -24.673 6.402 42.547 1.00 63.50 636 LEU A C 1
ATOM 4517 O O . LEU A 1 636 ? -24.729 5.255 42.108 1.00 63.50 636 LEU A O 1
ATOM 4521 N N . LEU A 1 637 ? -25.491 7.368 42.133 1.00 70.56 637 LEU A N 1
ATOM 4522 C CA . LEU A 1 637 ? -26.471 7.242 41.054 1.00 70.56 637 LEU A CA 1
ATOM 4523 C C . LEU A 1 637 ? -26.175 8.276 39.964 1.00 70.56 637 LEU A C 1
ATOM 4525 O O . LEU A 1 637 ? -26.239 9.478 40.207 1.00 70.56 637 LEU A O 1
ATOM 4529 N N . PHE A 1 638 ? -25.890 7.803 38.757 1.00 67.56 638 PHE A N 1
ATOM 4530 C CA . PHE A 1 638 ? -25.770 8.627 37.560 1.00 67.56 638 PHE A CA 1
ATOM 4531 C C . PHE A 1 638 ? -27.087 8.606 36.800 1.00 67.56 638 PHE A C 1
ATOM 4533 O O . PHE A 1 638 ? -27.479 7.553 36.294 1.00 67.56 638 PHE A O 1
ATOM 4540 N N . LEU A 1 639 ? -27.743 9.753 36.686 1.00 66.81 639 LEU A N 1
ATOM 4541 C CA . LEU A 1 639 ? -28.904 9.901 35.820 1.00 66.81 639 LEU A CA 1
ATOM 4542 C C . LEU A 1 639 ? -28.424 10.197 34.395 1.00 66.81 639 LEU A C 1
ATOM 4544 O O . LEU A 1 639 ? -27.510 10.996 34.176 1.00 66.81 639 LEU A O 1
ATOM 4548 N N . GLY A 1 640 ? -28.974 9.465 33.429 1.00 57.56 640 GLY A N 1
ATOM 4549 C CA . GLY A 1 640 ? -28.738 9.707 32.013 1.00 57.56 640 GLY A CA 1
ATOM 4550 C C . GLY A 1 640 ? -29.455 10.983 31.579 1.00 57.56 640 GLY A C 1
ATOM 4551 O O . GLY A 1 640 ? -30.304 11.502 32.288 1.00 57.56 640 GLY A O 1
ATOM 4552 N N . ASN A 1 641 ? -29.146 11.496 30.388 1.00 52.50 641 ASN A N 1
ATOM 4553 C CA . ASN A 1 641 ? -29.755 12.710 29.818 1.00 52.50 641 ASN A CA 1
ATOM 4554 C C . ASN A 1 641 ? -31.243 12.509 29.409 1.00 52.50 641 ASN A C 1
ATOM 4556 O O . ASN A 1 641 ? -31.695 13.032 28.386 1.00 52.50 641 ASN A O 1
ATOM 4560 N N . ALA A 1 642 ? -31.977 11.658 30.131 1.00 47.50 642 ALA A N 1
ATOM 4561 C CA . ALA A 1 642 ? -33.333 11.244 29.839 1.00 47.50 642 ALA A CA 1
ATOM 4562 C C . ALA A 1 642 ? -34.339 12.223 30.445 1.00 47.50 642 ALA A C 1
ATOM 4564 O O . ALA A 1 642 ? -34.146 12.870 31.469 1.00 47.50 642 ALA A O 1
ATOM 4565 N N . THR A 1 643 ? -35.408 12.428 29.694 1.00 50.22 643 THR A N 1
ATOM 4566 C CA . THR A 1 643 ? -36.256 13.604 29.825 1.00 50.22 643 THR A CA 1
ATOM 4567 C C . THR A 1 643 ? -37.478 13.368 30.717 1.00 50.22 643 THR A C 1
ATOM 4569 O O . THR A 1 643 ? -38.315 14.260 30.797 1.00 50.22 643 THR A O 1
ATOM 4572 N N . THR A 1 644 ? -37.623 12.194 31.348 1.00 55.28 644 THR A N 1
ATOM 4573 C CA . THR A 1 644 ? -38.880 11.752 31.995 1.00 55.28 644 THR A CA 1
ATOM 4574 C C . THR A 1 644 ? -38.726 10.975 33.311 1.00 55.28 644 THR A C 1
ATOM 4576 O O . THR A 1 644 ? -39.744 10.581 33.882 1.00 55.28 644 THR A O 1
ATOM 4579 N N . ASP A 1 645 ? -37.509 10.776 33.819 1.00 63.19 645 ASP A N 1
ATOM 4580 C CA . ASP A 1 645 ? -37.254 9.818 34.902 1.00 63.19 645 ASP A CA 1
ATOM 4581 C C . ASP A 1 645 ? -37.897 10.253 36.233 1.00 63.19 645 ASP A C 1
ATOM 4583 O O . ASP A 1 645 ? -37.740 11.388 36.701 1.00 63.19 645 ASP A O 1
ATOM 4587 N N . LYS A 1 646 ? -38.619 9.332 36.879 1.00 72.25 646 LYS A N 1
ATOM 4588 C CA . LYS A 1 646 ? -39.135 9.504 38.243 1.00 72.25 646 LYS A CA 1
ATOM 4589 C C . LYS A 1 646 ? -38.290 8.718 39.228 1.00 72.25 646 LYS A C 1
ATOM 4591 O O . LYS A 1 646 ? -38.325 7.488 39.235 1.00 72.25 646 LYS A O 1
ATOM 4596 N N . LEU A 1 647 ? -37.590 9.413 40.113 1.00 77.00 647 LEU A N 1
ATOM 4597 C CA . LEU A 1 647 ? -36.780 8.785 41.149 1.00 77.00 647 LEU A CA 1
ATOM 4598 C C . LEU A 1 647 ? -37.540 8.817 42.478 1.00 77.00 647 LEU A C 1
ATOM 4600 O O . LEU A 1 647 ? -37.793 9.889 43.011 1.00 77.00 647 LEU A O 1
ATOM 4604 N N . HIS A 1 648 ? -37.905 7.648 43.001 1.00 76.94 648 HIS A N 1
ATOM 4605 C CA . HIS A 1 648 ? -38.572 7.493 44.295 1.00 76.94 648 HIS A CA 1
ATOM 4606 C C . HIS A 1 648 ? -37.604 6.873 45.305 1.00 76.94 648 HIS A C 1
ATOM 4608 O O . HIS A 1 648 ? -37.206 5.718 45.153 1.00 76.94 648 HIS A O 1
ATOM 4614 N N . LEU A 1 649 ? -37.241 7.610 46.351 1.00 74.94 649 LEU A N 1
ATOM 4615 C CA . LEU A 1 649 ? -36.396 7.140 47.449 1.00 74.94 649 LEU A CA 1
ATOM 4616 C C . LEU A 1 649 ? -37.293 6.826 48.654 1.00 74.94 649 LEU A C 1
ATOM 4618 O O . LEU A 1 649 ? -37.749 7.747 49.331 1.00 74.94 649 LEU A O 1
ATOM 4622 N N . SER A 1 650 ? -37.581 5.541 48.908 1.00 65.69 650 SER A N 1
ATOM 4623 C CA . SER A 1 650 ? -38.588 5.157 49.912 1.00 65.69 650 SER A CA 1
ATOM 4624 C C . SER A 1 650 ? -38.027 4.789 51.293 1.00 65.69 650 SER A C 1
ATOM 4626 O O . SER A 1 650 ? -38.761 4.754 52.279 1.00 65.69 650 SER A O 1
ATOM 4628 N N . SER A 1 651 ? -36.737 4.434 51.372 1.00 58.66 651 SER A N 1
ATOM 4629 C CA . SER A 1 651 ? -36.081 4.022 52.630 1.00 58.66 651 SER A CA 1
ATOM 4630 C C . SER A 1 651 ? -34.543 4.107 52.631 1.00 58.66 651 SER A C 1
ATOM 4632 O O . SER A 1 651 ? -33.912 3.672 53.595 1.00 58.66 651 SER A O 1
ATOM 4634 N N . GLY A 1 652 ? -33.930 4.668 51.582 1.00 55.91 652 GLY A N 1
ATOM 4635 C CA . GLY A 1 652 ? -32.481 4.864 51.491 1.00 55.91 652 GLY A CA 1
ATOM 4636 C C . GLY A 1 652 ? -32.018 6.053 52.327 1.00 55.91 652 GLY A C 1
ATOM 4637 O O . GLY A 1 652 ? -32.480 7.167 52.118 1.00 55.91 652 GLY A O 1
ATOM 4638 N N . LEU A 1 653 ? -31.109 5.821 53.274 1.00 54.34 653 LEU A N 1
ATOM 4639 C CA . LEU A 1 653 ? -30.625 6.851 54.204 1.00 54.34 653 LEU A CA 1
ATOM 4640 C C . LEU A 1 653 ? -29.675 7.859 53.534 1.00 54.34 653 LEU A C 1
ATOM 4642 O O . LEU A 1 653 ? -29.487 8.950 54.057 1.00 54.34 653 LEU A O 1
ATOM 4646 N N . VAL A 1 654 ? -29.040 7.473 52.420 1.00 58.25 654 VAL A N 1
ATOM 4647 C CA . VAL A 1 654 ? -27.870 8.154 51.849 1.00 58.25 654 VAL A CA 1
ATOM 4648 C C . VAL A 1 654 ? -27.787 7.814 50.350 1.00 58.25 654 VAL A C 1
ATOM 4650 O O . VAL A 1 654 ? -27.664 6.636 50.010 1.00 58.25 654 VAL A O 1
ATOM 4653 N N . THR A 1 655 ? -27.905 8.782 49.430 1.00 64.06 655 THR A N 1
ATOM 4654 C CA . THR A 1 655 ? -27.655 8.571 47.982 1.00 64.06 655 THR A CA 1
ATOM 4655 C C . THR A 1 655 ? -27.077 9.829 47.334 1.00 64.06 655 THR A C 1
ATOM 4657 O O . THR A 1 655 ? -27.695 10.893 47.364 1.00 64.06 655 THR A O 1
ATOM 4660 N N . SER A 1 656 ? -25.892 9.699 46.735 1.00 68.06 656 SER A N 1
ATOM 4661 C CA . SER A 1 656 ? -25.278 10.743 45.907 1.00 68.06 656 SER A CA 1
ATOM 4662 C C . SER A 1 656 ? -25.811 10.643 44.479 1.00 68.06 656 SER A C 1
ATOM 4664 O O . SER A 1 656 ? -25.740 9.571 43.878 1.00 68.06 656 SER A O 1
ATOM 4666 N N . ILE A 1 657 ? -26.328 11.739 43.928 1.00 70.75 657 ILE A N 1
ATOM 4667 C CA . ILE A 1 657 ? -26.935 11.795 42.594 1.00 70.75 657 ILE A CA 1
ATOM 4668 C C . ILE A 1 657 ? -26.125 12.740 41.705 1.00 70.75 657 ILE A C 1
ATOM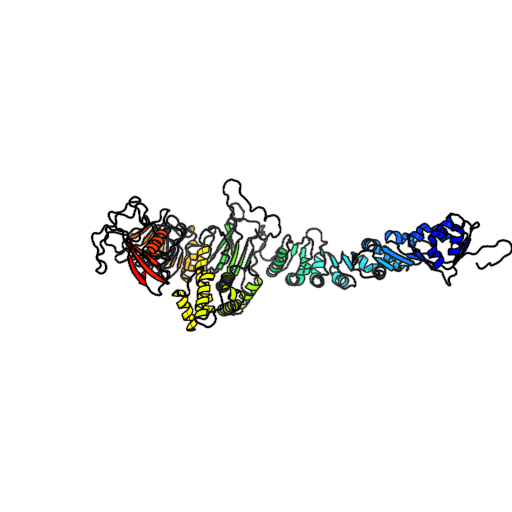 4670 O O . ILE A 1 657 ? -25.835 13.880 42.070 1.00 70.75 657 ILE A O 1
ATOM 4674 N N . VAL A 1 658 ? -25.785 12.268 40.509 1.00 63.81 658 VAL A N 1
ATOM 4675 C CA . VAL A 1 658 ? -25.053 13.010 39.478 1.00 63.81 658 VAL A CA 1
ATOM 4676 C C . VAL A 1 658 ? -25.934 13.136 38.235 1.00 63.81 658 VAL A C 1
ATOM 4678 O O . VAL A 1 658 ? -26.550 12.151 37.828 1.00 63.81 658 VAL A O 1
ATOM 4681 N N . GLY A 1 659 ? -25.956 14.316 37.607 1.00 59.19 659 GLY A N 1
ATOM 4682 C CA . GLY A 1 659 ? -26.606 14.525 36.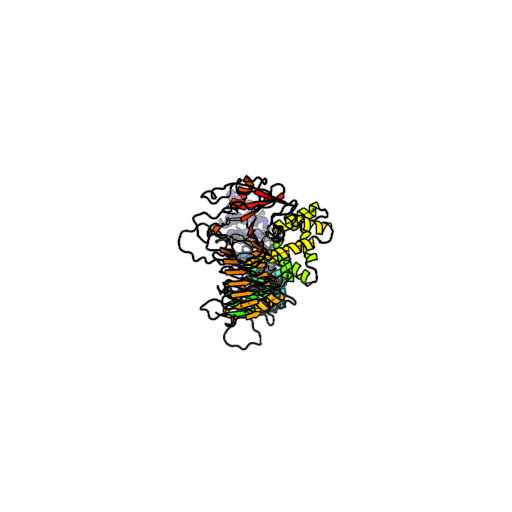305 1.00 59.19 659 GLY A CA 1
ATOM 4683 C C . GLY A 1 659 ? -28.113 14.790 36.352 1.00 59.19 659 GLY A C 1
ATOM 4684 O O . GLY A 1 659 ? -28.796 14.611 35.348 1.00 59.19 659 GLY A O 1
ATOM 4685 N N . PHE A 1 660 ? -28.662 15.199 37.500 1.00 68.06 660 PHE A N 1
ATOM 4686 C CA . PHE A 1 660 ? -30.070 15.593 37.582 1.00 68.06 660 PHE A CA 1
ATOM 4687 C C . PHE A 1 660 ? -30.299 16.943 36.877 1.00 68.06 660 PHE A C 1
ATOM 4689 O O . PHE A 1 660 ? -29.839 17.973 37.363 1.00 68.06 660 PHE A O 1
ATOM 4696 N N . SER A 1 661 ? -31.042 16.950 35.764 1.00 59.56 661 SER A N 1
ATOM 4697 C CA . SER A 1 661 ? -31.420 18.169 35.028 1.00 59.56 661 SER A CA 1
ATOM 4698 C C . SER A 1 661 ? -32.950 18.321 34.968 1.00 59.56 661 SER A C 1
ATOM 4700 O O . SER A 1 661 ? -33.628 17.510 34.330 1.00 59.56 661 SER A O 1
ATOM 4702 N N . PRO A 1 662 ? -33.541 19.332 35.628 1.00 55.41 662 PRO A N 1
ATOM 4703 C CA . PRO A 1 662 ? -34.984 19.549 35.590 1.00 55.41 662 PRO A CA 1
ATOM 4704 C C . PRO A 1 662 ? -35.438 20.349 34.363 1.00 55.41 662 PRO A C 1
ATOM 4706 O O . PRO A 1 662 ? -34.782 21.287 33.920 1.00 55.41 662 PRO A O 1
ATOM 4709 N N . GLY A 1 663 ? -36.618 19.998 33.834 1.00 51.06 663 GLY A N 1
ATOM 4710 C CA . GLY A 1 663 ? -37.253 20.749 32.742 1.00 51.06 663 GLY A CA 1
ATOM 4711 C C . GLY A 1 663 ? -38.139 19.958 31.774 1.00 51.06 663 GLY A C 1
ATOM 4712 O O . GLY A 1 663 ? -38.659 20.556 30.833 1.00 51.06 663 GLY A O 1
ATOM 4713 N N . LYS A 1 664 ? -38.323 18.638 31.947 1.00 50.62 664 LYS A N 1
ATOM 4714 C CA . LYS A 1 664 ? -39.077 17.811 30.974 1.00 50.62 664 LYS A CA 1
ATOM 4715 C C . LYS A 1 664 ? -40.052 16.766 31.556 1.00 50.62 664 LYS A C 1
ATOM 4717 O O . LYS A 1 664 ? -40.634 16.002 30.794 1.00 50.62 664 LYS A O 1
ATOM 4722 N N . GLY A 1 665 ? -40.328 16.801 32.865 1.00 52.81 665 GLY A N 1
ATOM 4723 C CA . GLY A 1 665 ? -41.310 15.922 33.531 1.00 52.81 665 GLY A CA 1
ATOM 4724 C C . GLY A 1 665 ? -40.743 15.030 34.642 1.00 52.81 665 GLY A C 1
ATOM 4725 O O . GLY A 1 665 ? -41.512 14.312 35.280 1.00 52.81 665 GLY A O 1
ATOM 4726 N N . SER A 1 666 ? -39.432 15.096 34.885 1.00 61.50 666 SER A N 1
ATOM 4727 C CA . SER A 1 666 ? -38.732 14.367 35.947 1.00 61.50 666 SER A CA 1
ATOM 4728 C C . SER A 1 666 ? -39.129 14.860 37.345 1.00 61.50 666 SER A C 1
ATOM 4730 O O . SER A 1 666 ? -39.255 16.066 37.567 1.00 61.50 666 SER A O 1
ATOM 4732 N N . VAL A 1 667 ? -39.316 13.931 38.287 1.00 66.06 667 VAL A N 1
ATOM 4733 C CA . VAL A 1 667 ? -39.650 14.215 39.697 1.00 66.06 667 VAL A CA 1
ATOM 4734 C C . VAL A 1 667 ? -38.747 13.375 40.596 1.00 66.06 667 VAL A C 1
ATOM 4736 O O . VAL A 1 667 ? -38.704 12.153 40.446 1.00 66.06 667 VAL A O 1
ATOM 4739 N N . LEU A 1 668 ? -38.056 14.023 41.537 1.00 73.06 668 LEU A N 1
ATOM 4740 C CA . LEU A 1 668 ? -37.370 13.367 42.647 1.00 73.06 668 LEU A CA 1
ATOM 4741 C C . LEU A 1 668 ? -38.297 13.362 43.867 1.00 73.06 668 LEU A C 1
ATOM 4743 O O . LEU A 1 668 ? -38.493 14.387 44.521 1.00 73.06 668 LEU A O 1
ATOM 4747 N N . ASP A 1 669 ? -38.882 12.202 44.151 1.00 70.44 669 ASP A N 1
ATOM 4748 C CA . ASP A 1 669 ? -39.706 11.960 45.329 1.00 70.44 669 ASP A CA 1
ATOM 4749 C C . ASP A 1 669 ? -38.895 11.273 46.435 1.00 70.44 669 ASP A C 1
ATOM 4751 O O . ASP A 1 669 ? -38.317 10.207 46.227 1.00 70.44 669 ASP A O 1
ATOM 4755 N N . VAL A 1 670 ? -38.893 11.856 47.632 1.00 65.19 670 VAL A N 1
ATOM 4756 C CA . VAL A 1 670 ? -38.328 11.251 48.842 1.00 65.19 670 VAL A CA 1
ATOM 4757 C C . VAL A 1 670 ? -39.464 11.091 49.847 1.00 65.19 670 VAL A C 1
ATOM 4759 O O . VAL A 1 670 ? -39.936 12.066 50.434 1.00 65.19 670 VAL A O 1
ATOM 4762 N N . SER A 1 671 ? -39.942 9.861 50.034 1.00 58.28 671 SER A N 1
ATOM 4763 C CA . SER A 1 671 ? -41.130 9.576 50.843 1.00 58.28 671 SER A CA 1
ATOM 4764 C C . SER A 1 671 ? -40.923 8.355 51.742 1.00 58.28 671 SER A C 1
ATOM 4766 O O . SER A 1 671 ? -40.289 7.391 51.358 1.00 58.28 671 SER A O 1
ATOM 4768 N N . GLY A 1 672 ? -41.437 8.365 52.978 1.00 51.81 672 GLY A N 1
ATOM 4769 C CA . GLY A 1 672 ? -41.373 7.185 53.862 1.00 51.81 672 GLY A CA 1
ATOM 4770 C C . GLY A 1 672 ? -40.055 6.955 54.621 1.00 51.81 672 GLY A C 1
ATOM 4771 O O . GLY A 1 672 ? -39.925 5.932 55.296 1.00 51.81 672 GLY A O 1
ATOM 4772 N N . THR A 1 673 ? -39.110 7.899 54.596 1.00 51.59 673 THR A N 1
ATOM 4773 C CA . THR A 1 673 ? -37.894 7.830 55.416 1.00 51.59 673 THR A CA 1
ATOM 4774 C C . THR A 1 673 ? -38.175 8.247 56.867 1.00 51.59 673 THR A C 1
ATOM 4776 O O . THR A 1 673 ? -38.873 9.221 57.137 1.00 51.59 673 THR A O 1
ATOM 4779 N N . VAL A 1 674 ? -37.670 7.470 57.831 1.00 43.22 674 VAL A N 1
ATOM 4780 C CA . VAL A 1 674 ? -37.930 7.670 59.273 1.00 43.22 674 VAL A CA 1
ATOM 4781 C C . VAL A 1 674 ? -36.799 8.399 60.019 1.00 43.22 674 VAL A C 1
ATOM 4783 O O . VAL A 1 674 ? -36.908 8.570 61.227 1.00 43.22 674 VAL A O 1
ATOM 4786 N N . ASN A 1 675 ? -35.743 8.852 59.324 1.00 48.28 675 ASN A N 1
ATOM 4787 C CA . ASN A 1 675 ? -34.577 9.570 59.876 1.00 48.28 675 ASN A CA 1
ATOM 4788 C C . ASN A 1 675 ? -34.074 10.660 58.903 1.00 48.28 675 ASN A C 1
ATOM 4790 O O . ASN A 1 675 ? -34.437 10.627 57.725 1.00 48.28 675 ASN A O 1
ATOM 4794 N N . GLU A 1 676 ? -33.237 11.591 59.393 1.00 50.53 676 GLU A N 1
ATOM 4795 C CA . GLU A 1 676 ? -32.546 12.635 58.607 1.00 50.53 676 GLU A CA 1
ATOM 4796 C C . GLU A 1 676 ? -31.973 12.028 57.322 1.00 50.53 676 GLU A C 1
ATOM 4798 O O . GLU A 1 676 ? -31.067 11.202 57.356 1.00 50.53 676 GLU A O 1
ATOM 4803 N N . SER A 1 677 ? -32.601 12.347 56.191 1.00 51.91 677 SER A N 1
ATOM 4804 C CA . SER A 1 677 ? -32.221 11.813 54.885 1.00 51.91 677 SER A CA 1
ATOM 4805 C C . SER A 1 677 ? -31.531 12.934 54.130 1.00 51.91 677 SER A C 1
ATOM 4807 O O . SER A 1 677 ? -32.130 13.991 53.913 1.00 51.91 677 SER A O 1
ATOM 4809 N N . SER A 1 678 ? -30.275 12.716 53.764 1.00 59.16 678 SER A N 1
ATOM 4810 C CA . SER A 1 678 ? -29.487 13.646 52.968 1.00 59.16 678 SER A CA 1
ATOM 4811 C C . SER A 1 678 ? -29.395 13.134 51.529 1.00 59.16 678 SER A C 1
ATOM 4813 O O . SER A 1 678 ? -29.181 11.949 51.268 1.00 59.16 678 SER A O 1
ATOM 4815 N N . VAL A 1 679 ? -29.601 14.030 50.567 1.00 64.81 679 VAL A N 1
ATOM 4816 C CA . VAL A 1 679 ? -29.409 13.750 49.136 1.00 64.81 679 VAL A CA 1
ATOM 4817 C C . VAL A 1 679 ? -28.387 14.742 48.622 1.00 64.81 679 VAL A C 1
ATOM 4819 O O . VAL A 1 679 ? -28.631 15.940 48.711 1.00 64.81 679 VAL A O 1
ATOM 4822 N N . LEU A 1 680 ? -27.257 14.271 48.096 1.00 66.69 680 LEU A N 1
ATOM 4823 C CA . LEU A 1 680 ? -26.236 15.145 47.516 1.00 66.69 680 LEU A CA 1
ATOM 4824 C C . LEU A 1 680 ? -26.382 15.185 45.997 1.00 66.69 680 LEU A C 1
ATOM 4826 O O . LEU A 1 680 ? -26.155 14.183 45.324 1.00 66.69 680 LEU A O 1
ATOM 4830 N N . LEU A 1 681 ? -26.736 16.352 45.471 1.00 69.56 681 LEU A N 1
ATOM 4831 C CA . LEU A 1 681 ? -26.778 16.673 44.051 1.00 69.56 681 LEU A CA 1
ATOM 4832 C C . LEU A 1 681 ? -25.409 17.231 43.640 1.00 69.56 681 LEU A C 1
ATOM 4834 O O . LEU A 1 681 ? -24.986 18.285 44.114 1.00 69.56 681 LEU A O 1
ATOM 4838 N N . LEU A 1 682 ? -24.697 16.494 42.788 1.00 56.12 682 LEU A N 1
ATOM 4839 C CA . LEU A 1 682 ? -23.291 16.749 42.448 1.00 56.12 682 LEU A CA 1
ATOM 4840 C C . LEU A 1 682 ? -23.081 17.573 41.162 1.00 56.12 682 LEU A C 1
ATOM 4842 O O . LEU A 1 682 ? -21.932 17.823 40.800 1.00 56.12 682 LEU A O 1
ATOM 4846 N N . ASP A 1 683 ? -24.147 17.980 40.464 1.00 57.53 683 ASP A N 1
ATOM 4847 C CA . ASP A 1 683 ? -24.045 18.679 39.176 1.00 57.53 683 ASP A CA 1
ATOM 4848 C C . ASP A 1 683 ? -24.204 20.198 39.326 1.00 57.53 683 ASP A C 1
ATOM 4850 O O . ASP A 1 683 ? -25.294 20.711 39.572 1.00 57.53 683 ASP A O 1
ATOM 4854 N N . GLY A 1 684 ? -23.086 20.906 39.188 1.00 50.84 684 GLY A N 1
ATOM 4855 C CA . GLY A 1 684 ? -23.010 22.362 39.217 1.00 50.84 684 GLY A CA 1
ATOM 4856 C C . GLY A 1 684 ? -22.754 22.996 37.849 1.00 50.84 684 GLY A C 1
ATOM 4857 O O . GLY A 1 684 ? -22.103 24.040 37.819 1.00 50.84 684 GLY A O 1
ATOM 4858 N N . THR A 1 685 ? -23.178 22.411 36.713 1.00 46.03 685 THR A N 1
ATOM 4859 C CA . THR A 1 685 ? -23.018 23.086 35.404 1.00 46.03 685 THR A CA 1
ATOM 4860 C C . THR A 1 685 ? -24.177 22.933 34.399 1.00 46.03 685 THR A C 1
ATOM 4862 O O . THR A 1 685 ? -24.886 21.939 34.349 1.00 46.03 685 THR A O 1
ATOM 4865 N N . ALA A 1 686 ? -24.312 23.969 33.553 1.00 51.31 686 ALA A N 1
ATOM 4866 C CA . ALA A 1 686 ? -25.220 24.209 32.415 1.00 51.31 686 ALA A CA 1
ATOM 4867 C C . ALA A 1 686 ? -26.697 24.567 32.696 1.00 51.31 686 ALA A C 1
ATOM 4869 O O . ALA A 1 686 ? -27.180 25.520 32.081 1.00 51.31 686 ALA A O 1
ATOM 4870 N N . THR A 1 687 ? -27.410 23.884 33.598 1.00 63.56 687 THR A N 1
ATOM 4871 C CA . THR A 1 687 ? -28.827 24.195 33.909 1.00 63.56 687 THR A CA 1
ATOM 4872 C C . THR A 1 687 ? -29.121 24.076 35.406 1.00 63.56 687 THR A C 1
ATOM 4874 O O . THR A 1 687 ? -28.832 23.018 35.962 1.00 63.56 687 THR A O 1
ATOM 4877 N N . PRO A 1 688 ? -29.716 25.090 36.062 1.00 69.69 688 PRO A N 1
ATOM 4878 C CA . PRO A 1 688 ? -29.998 25.034 37.493 1.00 69.69 688 PRO A CA 1
ATOM 4879 C C . PRO A 1 688 ? -31.109 24.032 37.837 1.00 69.69 688 PRO A C 1
ATOM 4881 O O . PRO A 1 688 ? -32.064 23.837 37.081 1.00 69.69 688 PRO A O 1
ATOM 4884 N N . VAL A 1 689 ? -31.014 23.438 39.026 1.00 74.38 689 VAL A N 1
ATOM 4885 C CA . VAL A 1 689 ? -32.029 22.554 39.592 1.00 74.38 689 VAL A CA 1
ATOM 4886 C C . VAL A 1 689 ? -33.237 23.364 40.074 1.00 74.38 689 VAL A C 1
ATOM 4888 O O . VAL A 1 689 ? -33.102 24.200 40.955 1.00 74.38 689 VAL A O 1
ATOM 4891 N N . HIS A 1 690 ? -34.433 23.111 39.543 1.00 75.38 690 HIS A N 1
ATOM 4892 C CA . HIS A 1 690 ? -35.670 23.734 40.018 1.00 75.38 690 HIS A CA 1
ATOM 4893 C C . HIS A 1 690 ? -36.235 22.981 41.233 1.00 75.38 690 HIS A C 1
ATOM 4895 O O . HIS A 1 690 ? -36.514 21.785 41.134 1.00 75.38 690 HIS A O 1
ATOM 4901 N N . GLY A 1 691 ? -36.510 23.687 42.332 1.00 70.12 691 GLY A N 1
ATOM 4902 C CA . GLY A 1 691 ? -37.127 23.141 43.547 1.00 70.12 691 GLY A CA 1
ATOM 4903 C C . GLY A 1 691 ? -38.475 22.456 43.302 1.00 70.12 691 GLY A C 1
ATOM 4904 O O . GLY A 1 691 ? -38.791 21.469 43.956 1.00 70.12 691 GLY A O 1
ATOM 4905 N N . ALA A 1 692 ? -39.225 22.877 42.274 1.00 66.88 692 ALA A N 1
ATOM 4906 C CA . ALA A 1 692 ? -40.488 22.246 41.867 1.00 66.88 692 ALA A CA 1
ATOM 4907 C C . ALA A 1 692 ? -40.333 20.788 41.380 1.00 66.88 692 ALA A C 1
ATOM 4909 O O . ALA A 1 692 ? -41.320 20.062 41.274 1.00 66.88 692 ALA A O 1
ATOM 4910 N N . ALA A 1 693 ? -39.107 20.357 41.067 1.00 67.50 693 ALA A N 1
ATOM 4911 C CA . ALA A 1 693 ? -38.792 18.982 40.694 1.00 67.50 693 ALA A CA 1
ATOM 4912 C C . ALA A 1 693 ? -38.427 18.093 41.903 1.00 67.50 693 ALA A C 1
ATOM 4914 O O . ALA A 1 693 ? -38.165 16.904 41.714 1.00 67.50 693 ALA A O 1
ATOM 4915 N N . LEU A 1 694 ? -38.408 18.649 43.123 1.00 73.00 694 LEU A N 1
ATOM 4916 C CA . LEU A 1 694 ? -38.068 17.966 44.373 1.00 73.00 694 LEU A CA 1
ATOM 4917 C C . LEU A 1 694 ? -39.300 17.869 45.289 1.00 73.00 694 LEU A C 1
ATOM 4919 O O . LEU A 1 694 ? -40.000 18.854 45.512 1.00 73.00 694 LEU A O 1
ATOM 4923 N N . ASN A 1 695 ? -39.553 16.697 45.875 1.00 72.00 695 ASN A N 1
ATOM 4924 C CA . ASN A 1 695 ? -40.556 16.549 46.931 1.00 72.00 695 ASN A CA 1
ATOM 4925 C C . ASN A 1 695 ? -39.903 16.676 48.316 1.00 72.00 695 ASN A C 1
ATOM 4927 O O . ASN A 1 695 ? -39.180 15.785 48.759 1.00 72.00 695 ASN A O 1
ATOM 4931 N N . PHE A 1 696 ? -40.174 17.763 49.037 1.00 64.75 696 PHE A N 1
ATOM 4932 C CA . PHE A 1 696 ? -39.558 18.041 50.344 1.00 64.75 696 PHE A CA 1
ATOM 4933 C C . PHE A 1 696 ? -40.189 17.288 51.539 1.00 64.75 696 PHE A C 1
ATOM 4935 O O . PHE A 1 696 ? -39.814 17.530 52.685 1.00 64.75 696 PHE A O 1
ATOM 4942 N N . GLY A 1 697 ? -41.094 16.331 51.296 1.00 57.88 697 GLY A N 1
ATOM 4943 C CA . GLY A 1 697 ? -41.702 15.494 52.338 1.00 57.88 697 GLY A CA 1
ATOM 4944 C C . GLY A 1 697 ? -42.685 16.248 53.251 1.00 57.88 697 GLY A C 1
ATOM 4945 O O . GLY A 1 697 ? -42.830 17.463 53.190 1.00 57.88 697 GLY A O 1
ATOM 4946 N N . THR A 1 698 ? -43.422 15.530 54.108 1.00 53.59 698 THR A N 1
ATOM 4947 C CA . THR A 1 698 ? -44.427 16.137 55.007 1.00 53.59 698 THR A CA 1
ATOM 4948 C C . THR A 1 698 ? -43.795 16.929 56.158 1.00 53.59 698 THR A C 1
ATOM 4950 O O . THR A 1 698 ? -42.725 16.571 56.649 1.00 53.59 698 THR A O 1
ATOM 4953 N N . ALA A 1 699 ? -44.506 17.945 56.664 1.00 47.47 699 ALA A N 1
ATOM 4954 C CA . ALA A 1 699 ? -44.077 18.790 57.781 1.00 47.47 699 ALA A CA 1
ATOM 4955 C C . ALA A 1 699 ? -43.605 17.953 58.984 1.00 47.47 699 ALA A C 1
ATOM 4957 O O . ALA A 1 699 ? -44.380 17.182 59.551 1.00 47.47 699 ALA A O 1
ATOM 4958 N N . GLY A 1 700 ? -42.337 18.123 59.370 1.00 49.22 700 GLY A N 1
ATOM 4959 C CA . GLY A 1 700 ? -41.688 17.373 60.452 1.00 49.22 700 GLY A CA 1
ATOM 4960 C C . GLY A 1 700 ? -40.635 16.362 59.988 1.00 49.22 700 GLY A C 1
ATOM 4961 O O . GLY A 1 700 ? -39.906 15.849 60.831 1.00 49.22 700 GLY A O 1
ATOM 4962 N N . SER A 1 701 ? -40.515 16.108 58.680 1.00 52.00 701 SER A N 1
ATOM 4963 C CA . SER A 1 701 ? -39.385 15.364 58.120 1.00 52.00 701 SER A CA 1
ATOM 4964 C C . SER A 1 701 ? -38.169 16.283 57.937 1.00 52.00 701 SER A C 1
ATOM 4966 O O . SER A 1 701 ? -38.282 17.348 57.332 1.00 52.00 701 SER A O 1
ATOM 4968 N N . SER A 1 702 ? -37.007 15.888 58.462 1.00 57.69 702 SER A N 1
ATOM 4969 C CA . SER A 1 702 ? -35.731 16.611 58.327 1.00 57.69 702 SER A CA 1
ATOM 4970 C C . SER A 1 702 ? -34.970 16.165 57.072 1.00 57.69 702 SER A C 1
ATOM 4972 O O . SER A 1 702 ? -33.809 15.770 57.159 1.00 57.69 702 SER A O 1
ATOM 4974 N N . VAL A 1 703 ? -35.613 16.164 55.901 1.00 60.31 703 VAL A N 1
ATOM 4975 C CA . VAL A 1 703 ? -34.891 15.899 54.645 1.00 60.31 703 VAL A CA 1
ATOM 4976 C C . VAL A 1 703 ? -34.115 17.161 54.270 1.00 60.31 703 VAL A C 1
ATOM 4978 O O . VAL A 1 703 ? -34.677 18.259 54.252 1.00 60.31 703 VAL A O 1
ATOM 4981 N N . ALA A 1 704 ? -32.814 17.021 54.031 1.00 67.62 704 ALA A N 1
ATOM 4982 C CA . ALA A 1 704 ? -31.955 18.099 53.555 1.00 67.62 704 ALA A CA 1
ATOM 4983 C C . ALA A 1 704 ? -31.395 17.717 52.184 1.00 67.62 704 ALA A C 1
ATOM 4985 O O . ALA A 1 704 ? -30.721 16.696 52.035 1.00 67.62 704 ALA A O 1
ATOM 4986 N N . TYR A 1 705 ? -31.668 18.547 51.181 1.00 76.12 705 TYR A N 1
ATOM 4987 C CA . TYR A 1 705 ? -31.057 18.396 49.867 1.00 76.12 705 TYR A CA 1
ATOM 4988 C C . TYR A 1 705 ? -29.766 19.196 49.844 1.00 76.12 705 TYR A C 1
ATOM 4990 O O . TYR A 1 705 ? -29.781 20.411 50.016 1.00 76.12 705 TYR A O 1
ATOM 4998 N N . PHE A 1 706 ? -28.648 18.519 49.652 1.00 78.00 706 PHE A N 1
ATOM 4999 C CA . PHE A 1 706 ? -27.354 19.146 49.479 1.00 78.00 706 PHE A CA 1
ATOM 5000 C C . PHE A 1 706 ? -27.112 19.379 47.991 1.00 78.00 706 PHE A C 1
ATOM 5002 O O . PHE A 1 706 ? -27.239 18.457 47.193 1.00 78.00 706 PHE A O 1
ATOM 5009 N N . VAL A 1 707 ? -26.756 20.598 47.606 1.00 78.62 707 VAL A N 1
ATOM 5010 C CA . VAL A 1 707 ? -26.440 20.970 46.224 1.00 78.62 707 VAL A CA 1
ATOM 5011 C C . VAL A 1 707 ? -24.993 21.428 46.185 1.00 78.62 707 VAL A C 1
ATOM 5013 O O . VAL A 1 707 ? -24.623 22.387 46.863 1.00 78.62 707 VAL A O 1
ATOM 5016 N N . ASN A 1 708 ? -24.163 20.750 45.396 1.00 77.88 708 ASN A N 1
ATOM 5017 C CA . ASN A 1 708 ? -22.806 21.206 45.141 1.00 77.88 708 ASN A CA 1
ATOM 5018 C C . ASN A 1 708 ? -22.843 22.347 44.119 1.00 77.88 708 ASN A C 1
ATOM 5020 O O . ASN A 1 708 ? -23.133 22.138 42.944 1.00 77.88 708 ASN A O 1
ATOM 5024 N N . ILE A 1 709 ? -22.544 23.558 44.579 1.00 78.88 709 ILE A N 1
ATOM 5025 C CA . ILE A 1 709 ? -22.606 24.786 43.778 1.00 78.88 709 ILE A CA 1
ATOM 5026 C C . ILE A 1 709 ? -21.240 25.172 43.194 1.00 78.88 709 ILE A C 1
ATOM 5028 O O . ILE A 1 709 ? -21.068 26.261 42.651 1.00 78.88 709 ILE A O 1
ATOM 5032 N N . GLY A 1 710 ? -20.254 24.275 43.291 1.00 79.00 710 GLY A N 1
ATOM 5033 C CA . GLY A 1 710 ? -18.932 24.463 42.712 1.00 79.00 710 GLY A CA 1
ATOM 5034 C C . GLY A 1 710 ? -18.134 25.560 43.415 1.00 79.00 710 GLY A C 1
ATOM 5035 O O . GLY A 1 710 ? -17.923 25.508 44.627 1.00 79.00 710 GLY A O 1
ATOM 5036 N N . SER A 1 711 ? -17.620 26.525 42.650 1.00 82.25 711 SER A N 1
ATOM 5037 C CA . SER A 1 711 ? -16.836 27.633 43.206 1.00 82.25 711 SER A CA 1
ATOM 5038 C C . SER A 1 711 ? -17.744 28.743 43.731 1.00 82.25 711 SER A C 1
ATOM 5040 O O . SER A 1 711 ? -18.592 29.250 43.003 1.00 82.25 711 SER A O 1
ATOM 5042 N N . ILE A 1 712 ? -17.506 29.173 44.971 1.00 85.19 712 ILE A N 1
ATOM 5043 C CA . ILE A 1 712 ? -18.277 30.232 45.647 1.00 85.19 712 ILE A CA 1
ATOM 5044 C C . ILE A 1 712 ? -17.502 31.548 45.768 1.00 85.19 712 ILE A C 1
ATOM 5046 O O . ILE A 1 712 ? -17.782 32.371 46.637 1.00 85.19 712 ILE A O 1
ATOM 5050 N N . GLY A 1 713 ? -16.506 31.761 44.903 1.00 86.31 713 GLY A N 1
ATOM 5051 C CA . GLY A 1 713 ? -15.720 32.994 44.894 1.00 86.31 713 GLY A CA 1
ATOM 5052 C C . GLY A 1 713 ? -15.012 33.237 46.227 1.00 86.31 713 GLY A C 1
ATOM 5053 O O . GLY A 1 713 ? -14.245 32.402 46.685 1.00 86.31 713 GLY A O 1
ATOM 5054 N N . ASP A 1 714 ? -15.235 34.384 46.859 1.00 85.56 714 ASP A N 1
ATOM 5055 C CA . ASP A 1 714 ? -14.615 34.748 48.141 1.00 85.56 714 ASP A CA 1
ATOM 5056 C C . ASP A 1 714 ? -15.310 34.149 49.380 1.00 85.56 714 ASP A C 1
ATOM 5058 O O . ASP A 1 714 ? -14.901 34.460 50.495 1.00 85.56 714 ASP A O 1
ATOM 5062 N N . GLY A 1 715 ? -16.343 33.314 49.207 1.00 83.25 715 GLY A N 1
ATOM 5063 C CA . GLY A 1 715 ? -17.139 32.775 50.319 1.00 83.25 715 GLY A CA 1
ATOM 5064 C C . GLY A 1 715 ? -18.107 33.797 50.929 1.00 83.25 715 GLY A C 1
ATOM 5065 O O . GLY A 1 715 ? -18.768 33.532 51.928 1.00 83.25 715 GLY A O 1
ATOM 5066 N N . SER A 1 716 ? -18.241 34.996 50.348 1.00 88.75 716 SER A N 1
ATOM 5067 C CA . SER A 1 716 ? -19.254 35.950 50.803 1.00 88.75 716 SER A CA 1
ATOM 5068 C C . SER A 1 716 ? -20.663 35.448 50.479 1.00 88.75 716 SER A C 1
ATOM 5070 O O . SER A 1 716 ? -20.897 34.844 49.433 1.00 88.75 716 SER A O 1
ATOM 5072 N N . ALA A 1 717 ? -21.650 35.789 51.314 1.00 85.88 717 ALA A N 1
ATOM 5073 C CA . ALA A 1 717 ? -23.052 35.431 51.064 1.00 85.88 717 ALA A CA 1
ATOM 5074 C C . ALA A 1 717 ? -23.560 35.899 49.678 1.00 85.88 717 ALA A C 1
ATOM 5076 O O . ALA A 1 717 ? -24.435 35.275 49.090 1.00 85.88 717 ALA A O 1
ATOM 5077 N N . ALA A 1 718 ? -22.999 36.976 49.113 1.00 87.50 718 ALA A N 1
ATOM 5078 C CA . ALA A 1 718 ? -23.330 37.429 47.761 1.00 87.50 718 ALA A CA 1
ATOM 5079 C C . ALA A 1 718 ? -22.725 36.533 46.664 1.00 87.50 718 ALA A C 1
ATOM 5081 O O . ALA A 1 718 ? -23.409 36.208 45.689 1.00 87.50 718 ALA A O 1
ATOM 5082 N N . ALA A 1 719 ? -21.466 36.113 46.822 1.00 88.38 719 ALA A N 1
ATOM 5083 C CA . ALA A 1 719 ? -20.817 35.182 45.904 1.00 88.38 719 ALA A CA 1
ATOM 5084 C C . ALA A 1 719 ? -21.463 33.789 45.974 1.00 88.38 719 ALA A C 1
ATOM 5086 O O . ALA A 1 719 ? -21.753 33.194 44.937 1.00 88.38 719 ALA A O 1
ATOM 5087 N N . VAL A 1 720 ? -21.796 33.329 47.183 1.00 88.56 720 VAL A N 1
ATOM 5088 C CA . VAL A 1 720 ? -22.521 32.075 47.420 1.00 88.56 720 VAL A CA 1
ATOM 5089 C C . VAL A 1 720 ? -23.924 32.134 46.825 1.00 88.56 720 VAL A C 1
ATOM 5091 O O . VAL A 1 720 ? -24.297 31.209 46.119 1.00 88.56 720 VAL A O 1
ATOM 5094 N N . ALA A 1 721 ? -24.689 33.214 47.021 1.00 86.69 721 ALA A N 1
ATOM 5095 C CA . ALA A 1 721 ? -26.011 33.358 46.403 1.00 86.69 721 ALA A CA 1
ATOM 5096 C C . ALA A 1 721 ? -25.937 33.366 44.865 1.00 86.69 721 ALA A C 1
ATOM 5098 O O . ALA A 1 721 ? -26.792 32.795 44.195 1.00 86.69 721 ALA A O 1
ATOM 5099 N N . THR A 1 722 ? -24.892 33.970 44.289 1.00 87.38 722 THR A N 1
ATOM 5100 C CA . THR A 1 722 ? -24.664 33.952 42.834 1.00 87.38 722 THR A CA 1
ATOM 5101 C C . THR A 1 722 ? -24.401 32.532 42.330 1.00 87.38 722 THR A C 1
ATOM 5103 O O . THR A 1 722 ? -25.024 32.103 41.361 1.00 87.38 722 THR A O 1
ATOM 5106 N N . ALA A 1 723 ? -23.516 31.792 43.002 1.00 84.62 723 ALA A N 1
ATOM 5107 C CA . ALA A 1 723 ? -23.220 30.398 42.676 1.00 84.62 723 ALA A CA 1
ATOM 5108 C C . ALA A 1 723 ? -24.434 29.479 42.911 1.00 84.62 723 ALA A C 1
ATOM 5110 O O . ALA A 1 723 ? -24.745 28.639 42.071 1.00 84.62 723 ALA A O 1
ATOM 5111 N N . ALA A 1 724 ? -25.183 29.700 43.994 1.00 85.06 724 ALA A N 1
ATOM 5112 C CA . ALA A 1 724 ? -26.423 28.995 44.292 1.00 85.06 724 ALA A CA 1
ATOM 5113 C C . ALA A 1 724 ? -27.463 29.197 43.189 1.00 85.06 724 ALA A C 1
ATOM 5115 O O . ALA A 1 724 ? -27.992 28.216 42.695 1.00 85.06 724 ALA A O 1
ATOM 5116 N N . ASN A 1 725 ? -27.686 30.426 42.714 1.00 83.75 725 ASN A N 1
ATOM 5117 C CA . ASN A 1 725 ? -28.636 30.707 41.628 1.00 83.75 725 ASN A CA 1
ATOM 5118 C C . ASN A 1 725 ? -28.235 30.137 40.263 1.00 83.75 725 ASN A C 1
ATOM 5120 O O . ASN A 1 725 ? -29.089 29.964 39.395 1.00 83.75 725 ASN A O 1
ATOM 5124 N N . ALA A 1 726 ? -26.947 29.863 40.052 1.00 80.25 726 ALA A N 1
ATOM 5125 C CA . ALA A 1 726 ? -26.480 29.172 38.855 1.00 80.25 726 ALA A CA 1
ATOM 5126 C C . ALA A 1 726 ? -26.778 27.663 38.901 1.00 80.25 726 ALA A C 1
ATOM 5128 O O . ALA A 1 726 ? -26.883 27.029 37.852 1.00 80.25 726 ALA A O 1
ATOM 5129 N N . ALA A 1 727 ? -26.932 27.104 40.104 1.00 77.19 727 ALA A N 1
ATOM 5130 C CA . ALA A 1 727 ? -27.100 25.676 40.349 1.00 77.19 727 ALA A CA 1
ATOM 5131 C C . ALA A 1 727 ? -28.505 25.289 40.848 1.00 77.19 727 ALA A C 1
ATOM 5133 O O . ALA A 1 727 ? -28.893 24.133 40.714 1.00 77.19 727 ALA A O 1
ATOM 5134 N N . TYR A 1 728 ? -29.281 26.223 41.402 1.00 79.94 728 TYR A N 1
ATOM 5135 C CA . TYR A 1 728 ? -30.573 25.983 42.040 1.00 79.94 728 TYR A CA 1
ATOM 5136 C C . TYR A 1 728 ? -31.520 27.184 41.880 1.00 79.94 728 TYR A C 1
ATOM 5138 O O . TYR A 1 728 ? -31.133 28.329 42.109 1.00 79.94 728 TYR A O 1
ATOM 5146 N N . LEU A 1 729 ? -32.776 26.912 41.526 1.00 78.69 729 LEU A N 1
ATOM 5147 C CA . LEU A 1 729 ? -33.879 27.872 41.485 1.00 78.69 729 LEU A CA 1
ATOM 5148 C C . LEU A 1 729 ? -34.994 27.403 42.419 1.00 78.69 729 LEU A C 1
ATOM 5150 O O . LEU A 1 729 ? -35.436 26.258 42.342 1.00 78.69 729 LEU A O 1
ATOM 5154 N N . VAL A 1 730 ? -35.470 28.300 43.273 1.00 74.69 730 VAL A N 1
ATOM 5155 C CA . VAL A 1 730 ? -36.552 28.054 44.238 1.00 74.69 730 VAL A CA 1
ATOM 5156 C C . VAL A 1 730 ? -37.862 27.811 43.481 1.00 74.69 730 VAL A C 1
ATOM 5158 O O . VAL A 1 730 ? -38.119 28.467 42.468 1.00 74.69 730 VAL A O 1
ATOM 5161 N N . ALA A 1 731 ? -38.706 26.880 43.938 1.00 66.62 731 ALA A N 1
ATOM 5162 C CA . ALA A 1 731 ? -40.031 26.690 43.354 1.00 66.62 731 ALA A CA 1
ATOM 5163 C C . ALA A 1 731 ? -40.853 27.983 43.477 1.00 66.62 731 ALA A C 1
ATOM 5165 O O . ALA A 1 731 ? -41.000 28.544 44.567 1.00 66.62 731 ALA A O 1
ATOM 5166 N N . ASP A 1 732 ? -41.401 28.473 42.361 1.00 57.75 732 ASP A N 1
ATOM 5167 C CA . ASP A 1 732 ? -42.306 29.617 42.413 1.00 57.75 732 ASP A CA 1
ATOM 5168 C C . ASP A 1 732 ? -43.632 29.240 43.109 1.00 57.75 732 ASP A C 1
ATOM 5170 O O . ASP A 1 732 ? -43.999 28.075 43.274 1.00 57.75 732 ASP A O 1
ATOM 5174 N N . SER A 1 733 ? -44.395 30.250 43.518 1.00 49.53 733 SER A N 1
ATOM 5175 C CA . SER A 1 733 ? -45.713 30.058 44.140 1.00 49.53 733 SER A CA 1
ATOM 5176 C C . SER A 1 733 ? -46.834 29.681 43.148 1.00 49.53 733 SER A C 1
ATOM 5178 O O . SER A 1 733 ? -47.988 29.554 43.562 1.00 49.53 733 SER A O 1
ATOM 5180 N N . ALA A 1 734 ? -46.534 29.506 41.853 1.00 44.41 734 ALA A N 1
ATOM 5181 C CA . ALA A 1 734 ? -47.505 29.351 40.764 1.00 44.41 734 ALA A CA 1
ATOM 5182 C C . ALA A 1 734 ? -47.387 28.029 39.964 1.00 44.41 734 ALA A C 1
ATOM 5184 O O . ALA A 1 734 ? -48.267 27.733 39.152 1.00 44.41 734 ALA A O 1
ATOM 5185 N N . GLY A 1 735 ? -46.369 27.204 40.205 1.00 42.16 735 GLY A N 1
ATOM 5186 C CA . GLY A 1 735 ? -45.997 26.052 39.385 1.00 42.16 735 GLY A CA 1
ATOM 5187 C C . GLY A 1 735 ? -46.100 24.702 40.090 1.00 42.16 735 GLY A C 1
ATOM 5188 O O . GLY A 1 735 ? -45.108 24.002 40.234 1.00 42.16 735 GLY A O 1
ATOM 5189 N N . ASN A 1 736 ? -47.342 24.318 40.389 1.00 40.41 736 ASN A N 1
ATOM 5190 C CA . ASN A 1 736 ? -47.863 22.996 40.769 1.00 40.41 736 ASN A CA 1
ATOM 5191 C C . ASN A 1 736 ? -47.885 22.565 42.249 1.00 40.41 736 ASN A C 1
ATOM 5193 O O . ASN A 1 736 ? -46.892 22.358 42.934 1.00 40.41 736 ASN A O 1
ATOM 5197 N N . ALA A 1 737 ? -49.129 22.363 42.685 1.00 41.16 737 ALA A N 1
ATOM 5198 C CA . ALA A 1 737 ? -49.591 21.967 43.998 1.00 41.16 737 ALA A CA 1
ATOM 5199 C C . ALA A 1 737 ? -49.334 20.487 44.323 1.00 41.16 737 ALA A C 1
ATOM 5201 O O . ALA A 1 737 ? -49.698 19.617 43.537 1.00 41.16 737 ALA A O 1
ATOM 5202 N N . ASN A 1 738 ? -48.807 20.239 45.526 1.00 35.50 738 ASN A N 1
ATOM 5203 C CA . ASN A 1 738 ? -49.083 19.115 46.439 1.00 35.50 738 ASN A CA 1
ATOM 5204 C C . ASN A 1 738 ? -48.095 19.285 47.609 1.00 35.50 738 ASN A C 1
ATOM 5206 O O . ASN A 1 738 ? -46.955 18.878 47.507 1.00 35.50 738 ASN A O 1
ATOM 5210 N N . THR A 1 739 ? -48.353 19.928 48.740 1.00 34.44 739 THR A N 1
ATOM 5211 C CA . THR A 1 739 ? -49.497 19.980 49.650 1.00 34.44 739 THR A CA 1
ATOM 5212 C C . THR A 1 739 ? -49.199 21.138 50.628 1.00 34.44 739 THR A C 1
ATOM 5214 O O . THR A 1 739 ? -48.061 21.588 50.708 1.00 34.44 739 THR A O 1
ATOM 5217 N N . GLY A 1 740 ? -50.198 21.699 51.314 1.00 42.03 740 GLY A N 1
ATOM 5218 C CA . GLY A 1 740 ? -50.068 22.973 52.041 1.00 42.03 740 GLY A CA 1
ATOM 5219 C C . GLY A 1 740 ? -48.809 23.158 52.910 1.00 42.03 740 GLY A C 1
ATOM 5220 O O . GLY A 1 740 ? -48.463 22.288 53.695 1.00 42.03 740 GLY A O 1
ATOM 5221 N N . ALA A 1 741 ? -48.205 24.350 52.820 1.00 45.00 741 ALA A N 1
ATOM 5222 C CA . ALA A 1 741 ? -47.252 24.908 53.787 1.00 45.00 741 ALA A CA 1
ATOM 5223 C C . ALA A 1 741 ? -46.052 24.002 54.145 1.00 45.00 741 ALA A C 1
ATOM 5225 O O . ALA A 1 741 ? -45.871 23.643 55.310 1.00 45.00 741 ALA A O 1
ATOM 5226 N N . LEU A 1 742 ? -45.221 23.654 53.159 1.00 51.69 742 LEU A N 1
ATOM 5227 C CA . LEU A 1 742 ? -43.985 22.896 53.372 1.00 51.69 742 LEU A CA 1
ATOM 5228 C C . LEU A 1 742 ? -42.783 23.727 52.916 1.00 51.69 742 LEU A C 1
ATOM 5230 O O . LEU A 1 742 ? -42.822 24.350 51.860 1.00 51.69 742 LEU A O 1
ATOM 5234 N N . ALA A 1 743 ? -41.757 23.791 53.764 1.00 59.16 743 ALA A N 1
ATOM 5235 C CA . ALA A 1 743 ? -40.563 24.596 53.548 1.00 59.16 743 ALA A CA 1
ATOM 5236 C C . ALA A 1 743 ? -39.546 23.833 52.692 1.00 59.16 743 ALA A C 1
ATOM 5238 O O . ALA A 1 743 ? -39.146 22.740 53.091 1.00 59.16 743 ALA A O 1
ATOM 5239 N N . GLU A 1 744 ? -39.084 24.410 51.578 1.00 68.94 744 GLU A N 1
ATOM 5240 C CA . GLU A 1 744 ? -37.860 23.939 50.931 1.00 68.94 744 GLU A CA 1
ATOM 5241 C C . GLU A 1 744 ? -36.720 24.009 51.947 1.00 68.94 744 GLU A C 1
ATOM 5243 O O . GLU A 1 744 ? -36.604 24.984 52.697 1.00 68.94 744 GLU A O 1
ATOM 5248 N N . HIS A 1 745 ? -35.893 22.970 51.985 1.00 74.12 745 HIS A N 1
ATOM 5249 C CA . HIS A 1 745 ? -34.719 22.904 52.841 1.00 74.12 745 HIS A CA 1
ATOM 5250 C C . HIS A 1 745 ? -33.531 22.399 52.031 1.00 74.12 745 HIS A C 1
ATOM 5252 O O . HIS A 1 745 ? -33.430 21.210 51.716 1.00 74.12 745 HIS A O 1
ATOM 5258 N N . VAL A 1 746 ? -32.643 23.332 51.695 1.00 78.25 746 VAL A N 1
ATOM 5259 C CA . VAL A 1 746 ? -31.498 23.096 50.816 1.00 78.25 746 VAL A CA 1
ATOM 5260 C C . VAL A 1 746 ? -30.222 23.539 51.519 1.00 78.25 746 VAL A C 1
ATOM 5262 O O . VAL A 1 746 ? -30.190 24.583 52.171 1.00 78.25 746 VAL A O 1
ATOM 5265 N N . MET A 1 747 ? -29.169 22.742 51.398 1.00 82.81 747 MET A N 1
ATOM 5266 C CA . MET A 1 747 ? -27.822 23.084 51.832 1.00 82.81 747 MET A CA 1
ATOM 5267 C C . MET A 1 747 ? -26.916 23.198 50.607 1.00 82.81 747 MET A C 1
ATOM 5269 O O . MET A 1 747 ? -26.749 22.253 49.849 1.00 82.81 747 MET A O 1
ATOM 5273 N N . PHE A 1 748 ? -26.317 24.355 50.396 1.00 85.75 748 PHE A N 1
ATOM 5274 C CA . PHE A 1 748 ? -25.341 24.595 49.351 1.00 85.75 748 PHE A CA 1
ATOM 5275 C C . PHE A 1 748 ? -23.939 24.272 49.852 1.00 85.75 748 PHE A C 1
ATOM 5277 O O . PHE A 1 748 ? -23.545 24.730 50.921 1.00 85.75 748 PHE A O 1
ATOM 5284 N N . ILE A 1 749 ? -23.177 23.513 49.074 1.00 84.94 749 ILE A N 1
ATOM 5285 C CA . ILE A 1 749 ? -21.782 23.183 49.366 1.00 84.94 749 ILE A CA 1
ATOM 5286 C C . ILE A 1 749 ? -20.920 23.749 48.246 1.00 84.94 749 ILE A C 1
ATOM 5288 O O . ILE A 1 749 ? -21.182 23.477 47.076 1.00 84.94 749 ILE A O 1
ATOM 5292 N N . GLY A 1 750 ? -19.875 24.500 48.577 1.00 81.38 750 GLY A N 1
ATOM 5293 C CA . GLY A 1 750 ? -18.963 25.025 47.567 1.00 81.38 750 GLY A CA 1
ATOM 5294 C C . GLY A 1 750 ? -17.557 25.281 48.084 1.00 81.38 750 GLY A C 1
ATOM 5295 O O . GLY A 1 750 ? -17.333 25.376 49.287 1.00 81.38 750 GLY A O 1
ATOM 5296 N N . ALA A 1 751 ? -16.605 25.372 47.157 1.00 83.12 751 ALA A N 1
ATOM 5297 C CA . ALA A 1 751 ? -15.215 25.696 47.453 1.00 83.12 751 ALA A CA 1
ATOM 5298 C C . ALA A 1 751 ? -14.975 27.198 47.289 1.00 83.12 751 ALA A C 1
ATOM 5300 O O . ALA A 1 751 ? -15.187 27.760 46.204 1.00 83.12 751 ALA A O 1
ATOM 5301 N N . SER A 1 752 ? -14.521 27.849 48.353 1.00 82.19 752 SER A N 1
ATOM 5302 C CA . SER A 1 752 ? -14.078 29.235 48.291 1.00 82.19 752 SER A CA 1
ATOM 5303 C C . SER A 1 752 ? -12.724 29.345 47.581 1.00 82.19 752 SER A C 1
ATOM 5305 O O . SER A 1 752 ? -12.006 28.370 47.350 1.00 82.19 752 SER A O 1
ATOM 5307 N N . SER A 1 753 ? -12.358 30.565 47.208 1.00 78.38 753 SER A N 1
ATOM 5308 C CA . SER A 1 753 ? -11.104 30.903 46.527 1.00 78.38 753 SER A CA 1
ATOM 5309 C C . SER A 1 753 ? -9.861 30.617 47.376 1.00 78.38 753 SER A C 1
ATOM 5311 O O . SER A 1 753 ? -8.769 30.496 46.822 1.00 78.38 753 SER A O 1
ATOM 5313 N N . SER A 1 754 ? -10.016 30.451 48.696 1.00 71.62 754 SER A N 1
ATOM 5314 C CA . SER A 1 754 ? -8.970 29.965 49.604 1.00 71.62 754 SER A CA 1
ATOM 5315 C C . SER A 1 754 ? -8.817 28.437 49.600 1.00 71.62 754 SER A C 1
ATOM 5317 O O . SER A 1 754 ? -7.881 27.924 50.210 1.00 71.62 754 SER A O 1
ATOM 5319 N N . GLY A 1 755 ? -9.685 27.705 48.894 1.00 68.31 755 GLY A N 1
ATOM 5320 C CA . GLY A 1 755 ? -9.687 26.242 48.835 1.00 68.31 755 GLY A CA 1
ATOM 5321 C C . GLY A 1 755 ? -10.411 25.567 50.003 1.00 68.31 755 GLY A C 1
ATOM 5322 O O . GLY A 1 755 ? -10.311 24.350 50.147 1.00 68.31 755 GLY A O 1
ATOM 5323 N N . GLU A 1 756 ? -11.123 26.330 50.834 1.00 79.00 756 GLU A N 1
ATOM 5324 C CA . GLU A 1 756 ? -11.943 25.810 51.930 1.00 79.00 756 GLU A CA 1
ATOM 5325 C C . GLU A 1 756 ? -13.329 25.410 51.413 1.00 79.00 756 GLU A C 1
ATOM 5327 O O . GLU A 1 756 ? -13.883 26.064 50.527 1.00 79.00 756 GLU A O 1
ATOM 5332 N N . THR A 1 757 ? -13.904 24.340 51.966 1.00 80.69 757 THR A N 1
ATOM 5333 C CA . THR A 1 757 ? -15.288 23.957 51.655 1.00 80.69 757 THR A CA 1
ATOM 5334 C C . THR A 1 757 ? -16.234 24.618 52.636 1.00 80.69 757 THR A C 1
ATOM 5336 O O . THR A 1 757 ? -16.105 24.427 53.841 1.00 80.69 757 THR A O 1
ATOM 5339 N N . GLU A 1 758 ? -17.221 25.348 52.138 1.00 86.19 758 GLU A N 1
ATOM 5340 C CA . GLU A 1 758 ? -18.249 25.973 52.961 1.00 86.19 758 GLU A CA 1
ATOM 5341 C C . GLU A 1 758 ? -19.617 25.350 52.690 1.00 86.19 758 GLU A C 1
ATOM 5343 O O . GLU A 1 758 ? -19.970 25.063 51.544 1.00 86.19 758 GLU A O 1
ATOM 5348 N N . ILE A 1 759 ? -20.389 25.166 53.760 1.00 85.94 759 ILE A N 1
ATOM 5349 C CA . ILE A 1 759 ? -21.764 24.669 53.732 1.00 85.94 759 ILE A CA 1
ATOM 5350 C C . ILE A 1 759 ? -22.679 25.811 54.155 1.00 85.94 759 ILE A C 1
ATOM 5352 O O . ILE A 1 759 ? -22.535 26.343 55.254 1.00 85.94 759 ILE A O 1
ATOM 5356 N N . TRP A 1 760 ? -23.637 26.166 53.309 1.00 87.44 760 TRP A N 1
ATOM 5357 C CA . TRP A 1 760 ? -24.594 27.248 53.513 1.00 87.44 760 TRP A CA 1
ATOM 5358 C C . TRP A 1 760 ? -26.014 26.700 53.463 1.00 87.44 760 TRP A C 1
ATOM 5360 O O . TRP A 1 760 ? -26.331 25.917 52.582 1.00 87.44 760 TRP A O 1
ATOM 5370 N N . ALA A 1 761 ? -26.895 27.096 54.372 1.00 83.88 761 ALA A N 1
ATOM 5371 C CA . ALA A 1 761 ? -28.278 26.628 54.378 1.00 83.88 761 ALA A CA 1
ATOM 5372 C C . ALA A 1 761 ? -29.241 27.689 53.841 1.00 83.88 761 ALA A C 1
ATOM 5374 O O . ALA A 1 761 ? -29.041 28.884 54.046 1.00 83.88 761 ALA A O 1
ATOM 5375 N N . PHE A 1 762 ? -30.297 27.213 53.184 1.00 81.00 762 PHE A N 1
ATOM 5376 C CA . PHE A 1 762 ? -31.437 27.965 52.672 1.00 81.00 762 PHE A CA 1
ATOM 5377 C C . PHE A 1 762 ? -32.739 27.270 53.090 1.00 81.00 762 PHE A C 1
ATOM 5379 O O . PHE A 1 762 ? -32.853 26.041 53.008 1.00 81.00 762 PHE A O 1
ATOM 5386 N N . ARG A 1 763 ? -33.735 28.045 53.544 1.00 70.62 763 ARG A N 1
ATOM 5387 C CA . ARG A 1 763 ? -35.074 27.526 53.876 1.00 70.62 763 ARG A CA 1
ATOM 5388 C C . ARG A 1 763 ? -36.196 28.505 53.527 1.00 70.62 763 ARG A C 1
ATOM 5390 O O . ARG A 1 763 ? -36.148 29.656 53.952 1.00 70.62 763 ARG A O 1
ATOM 5397 N N . THR A 1 764 ? -37.269 28.032 52.885 1.00 61.41 764 THR A N 1
ATOM 5398 C CA . THR A 1 764 ? -38.483 28.839 52.627 1.00 61.41 764 THR A CA 1
ATOM 5399 C C . THR A 1 764 ? -39.492 28.652 53.768 1.00 61.41 764 THR A C 1
ATOM 5401 O O . THR A 1 764 ? -40.229 27.674 53.812 1.00 61.41 764 THR A O 1
ATOM 5404 N N . SER A 1 765 ? -39.530 29.527 54.770 1.00 54.53 765 SER A N 1
ATOM 5405 C CA . SER A 1 765 ? -40.336 29.276 55.978 1.00 54.53 765 SER A CA 1
ATOM 5406 C C . SER A 1 765 ? -41.858 29.255 55.745 1.00 54.53 765 SER A C 1
ATOM 5408 O O . SER A 1 765 ? -42.408 30.189 55.168 1.00 54.53 765 SER A O 1
ATOM 5410 N N . SER A 1 766 ? -42.559 28.315 56.390 1.00 44.28 766 SER A N 1
ATOM 5411 C CA . SER A 1 766 ? -43.867 28.588 57.018 1.00 44.28 766 SER A CA 1
ATOM 5412 C C . SER A 1 766 ? -43.923 28.210 58.506 1.00 44.28 766 SER A C 1
ATOM 5414 O O . SER A 1 766 ? -44.982 28.305 59.126 1.00 44.28 766 SER A O 1
ATOM 5416 N N . LEU A 1 767 ? -42.809 27.788 59.115 1.00 40.34 767 LEU A N 1
ATOM 5417 C CA . LEU A 1 767 ? -42.777 27.443 60.535 1.00 40.34 767 LEU A CA 1
ATOM 5418 C C . LEU A 1 767 ? -42.392 28.661 61.370 1.00 40.34 767 LEU A C 1
ATOM 5420 O O . LEU A 1 767 ? -41.268 29.158 61.319 1.00 40.34 767 LEU A O 1
ATOM 5424 N N . THR A 1 768 ? -43.328 29.111 62.198 1.00 39.28 768 THR A N 1
ATOM 5425 C CA . THR A 1 768 ? -43.020 29.936 63.362 1.00 39.28 768 THR A CA 1
ATOM 5426 C C . THR A 1 768 ? -42.091 29.136 64.281 1.00 39.28 768 THR A C 1
ATOM 5428 O O . THR A 1 768 ? -42.533 28.193 64.932 1.00 39.28 768 THR A O 1
ATOM 5431 N N . SER A 1 769 ? -40.811 29.518 64.296 1.00 39.84 769 SER A N 1
ATOM 5432 C CA . SER A 1 769 ? -39.737 29.078 65.202 1.00 39.84 769 SER A CA 1
ATOM 5433 C C . SER A 1 769 ? -39.429 27.572 65.255 1.00 39.84 769 SER A C 1
ATOM 5435 O O . SER A 1 769 ? -40.096 26.816 65.956 1.00 39.84 769 SER A O 1
ATOM 5437 N N . VAL A 1 770 ? -38.313 27.166 64.643 1.00 38.19 770 VAL A N 1
ATOM 5438 C CA . VAL A 1 770 ? -37.572 25.958 65.045 1.00 38.19 770 VAL A CA 1
ATOM 5439 C C . VAL A 1 770 ? -36.165 26.384 65.457 1.00 38.19 770 VAL A C 1
ATOM 5441 O O . VAL A 1 770 ? -35.484 27.091 64.720 1.00 38.19 770 VAL A O 1
ATOM 5444 N N . SER A 1 771 ? -35.760 25.983 66.661 1.00 34.75 771 SER A N 1
ATOM 5445 C CA . SER A 1 771 ? -34.403 26.154 67.181 1.00 34.75 771 SER A CA 1
ATOM 5446 C C . SER A 1 771 ? -33.516 25.052 66.613 1.00 34.75 771 SER A C 1
ATOM 5448 O O . SER A 1 771 ? -33.793 23.876 66.841 1.00 34.75 771 SER A O 1
ATOM 5450 N N . VAL A 1 772 ? -32.445 25.426 65.917 1.00 37.12 772 VAL A N 1
ATOM 5451 C CA . VAL A 1 772 ? -31.325 24.527 65.617 1.00 37.12 772 VAL A CA 1
ATOM 5452 C C . VAL A 1 772 ? -30.115 25.099 66.356 1.00 37.12 772 VAL A C 1
ATOM 5454 O O . VAL A 1 772 ? -29.752 26.255 66.151 1.00 37.12 772 VAL A O 1
ATOM 5457 N N . ASN A 1 773 ? -29.550 24.339 67.296 1.00 37.59 773 ASN A N 1
ATOM 5458 C CA . ASN A 1 773 ? -28.369 24.713 68.093 1.00 37.59 773 ASN A CA 1
ATOM 5459 C C . ASN A 1 773 ? -28.445 26.057 68.855 1.00 37.59 773 ASN A C 1
ATOM 5461 O O . ASN A 1 773 ? -27.443 26.749 69.018 1.00 37.59 773 ASN A O 1
ATOM 5465 N N . GLY A 1 774 ? -29.622 26.433 69.368 1.00 39.78 774 GLY A N 1
ATOM 5466 C CA . GLY A 1 774 ? -29.751 27.538 70.331 1.00 39.78 774 GLY A CA 1
ATOM 5467 C C . GLY A 1 774 ? -29.626 28.952 69.752 1.00 39.78 774 GLY A C 1
ATOM 5468 O O . GLY A 1 774 ? -29.724 29.917 70.509 1.00 39.78 774 GLY A O 1
ATOM 5469 N N . HIS A 1 775 ? -29.484 29.101 68.433 1.00 36.12 775 HIS A N 1
ATOM 5470 C CA . HIS A 1 775 ? -29.562 30.397 67.763 1.00 36.12 775 HIS A CA 1
ATOM 5471 C C . HIS A 1 775 ? -30.972 30.631 67.209 1.00 36.12 775 HIS A C 1
ATOM 5473 O O . HIS A 1 775 ? -31.393 30.030 66.224 1.00 36.12 775 HIS A O 1
ATOM 5479 N N . ALA A 1 776 ? -31.715 31.533 67.854 1.00 32.25 776 ALA A N 1
ATOM 5480 C CA . ALA A 1 776 ? -32.972 32.050 67.330 1.00 32.25 776 ALA A CA 1
ATOM 5481 C C . ALA A 1 776 ? -32.673 33.119 66.272 1.00 32.25 776 ALA A C 1
ATOM 5483 O O . ALA A 1 776 ? -32.481 34.289 66.601 1.00 32.25 776 ALA A O 1
ATOM 5484 N N . VAL A 1 777 ? -32.624 32.723 65.001 1.00 38.09 777 VAL A N 1
ATOM 5485 C CA . VAL A 1 777 ? -32.604 33.675 63.887 1.00 38.09 777 VAL A CA 1
ATOM 5486 C C . VAL A 1 777 ? -34.036 33.844 63.391 1.00 38.09 777 VAL A C 1
ATOM 5488 O O . VAL A 1 777 ? -34.608 32.974 62.742 1.00 38.09 777 VAL A O 1
ATOM 5491 N N . LEU A 1 778 ? -34.637 34.973 63.768 1.00 35.91 778 LEU A N 1
ATOM 5492 C CA . LEU A 1 778 ? -35.861 35.483 63.166 1.00 35.91 778 LEU A CA 1
ATOM 5493 C C . LEU A 1 778 ? -35.461 36.313 61.945 1.00 35.91 778 LEU A C 1
ATOM 5495 O O . LEU A 1 778 ? -34.973 37.429 62.109 1.00 35.91 778 LEU A O 1
ATOM 5499 N N . VAL A 1 779 ? -35.719 35.810 60.740 1.00 36.53 779 VAL A N 1
ATOM 5500 C CA . VAL A 1 779 ? -35.885 36.683 59.574 1.00 36.53 779 VAL A CA 1
ATOM 5501 C C . VAL A 1 779 ? -37.228 36.343 58.927 1.00 36.53 779 VAL A C 1
ATOM 5503 O O . VAL A 1 779 ? -37.441 35.196 58.539 1.00 36.53 779 VAL A O 1
ATOM 5506 N N . PRO A 1 780 ? -38.168 37.300 58.846 1.00 37.06 780 PRO A N 1
ATOM 5507 C CA . PRO A 1 780 ? -39.344 37.154 58.011 1.00 37.06 780 PRO A CA 1
ATOM 5508 C C . PRO A 1 780 ? -38.893 37.343 56.566 1.00 37.06 780 PRO A C 1
ATOM 5510 O O . PRO A 1 780 ? -38.552 38.454 56.162 1.00 37.06 780 PRO A O 1
ATOM 5513 N N . ILE A 1 781 ? -38.868 36.266 55.795 1.00 45.56 781 ILE A N 1
ATOM 5514 C CA . ILE A 1 781 ? -38.570 36.347 54.372 1.00 45.56 781 ILE A CA 1
ATOM 5515 C C . ILE A 1 781 ? -39.907 36.195 53.663 1.00 45.56 781 ILE A C 1
ATOM 5517 O O . ILE A 1 781 ? -40.510 35.121 53.639 1.00 45.56 781 ILE A O 1
ATOM 5521 N N . ASN A 1 782 ? -40.421 37.335 53.187 1.00 41.81 782 ASN A N 1
ATOM 5522 C CA . ASN A 1 782 ? -41.437 37.344 52.141 1.00 41.81 782 ASN A CA 1
ATOM 5523 C C . ASN A 1 782 ? -40.945 36.412 51.047 1.00 41.81 782 ASN A C 1
ATOM 5525 O O . ASN A 1 782 ? -39.771 36.512 50.713 1.00 41.81 782 ASN A O 1
ATOM 5529 N N . ALA A 1 783 ? -41.841 35.542 50.568 1.00 44.88 783 ALA A N 1
ATOM 5530 C CA . ALA A 1 783 ? -41.650 34.623 49.451 1.00 44.88 783 ALA A CA 1
ATOM 5531 C C . ALA A 1 783 ? -40.499 35.064 48.549 1.00 44.88 783 ALA A C 1
ATOM 5533 O O . ALA A 1 783 ? -40.500 36.243 48.172 1.00 44.88 783 ALA A O 1
ATOM 5534 N N . ALA A 1 784 ? -39.587 34.128 48.226 1.00 48.34 784 ALA A N 1
ATOM 5535 C CA . ALA A 1 784 ? -38.600 34.286 47.160 1.00 48.34 784 ALA A CA 1
ATOM 5536 C C . ALA A 1 784 ? -39.188 35.231 46.122 1.00 48.34 784 ALA A C 1
ATOM 5538 O O . ALA A 1 784 ? -40.372 35.075 45.771 1.00 48.34 784 ALA A O 1
ATOM 5539 N N . ASP A 1 785 ? -38.431 36.263 45.741 1.00 50.62 785 ASP A N 1
ATOM 5540 C CA . ASP A 1 785 ? -38.922 37.207 44.751 1.00 50.62 785 ASP A CA 1
ATOM 5541 C C . ASP A 1 785 ? -39.587 36.420 43.612 1.00 50.62 785 ASP A C 1
ATOM 5543 O O . ASP A 1 785 ? -39.278 35.252 43.358 1.00 50.62 785 ASP A O 1
ATOM 5547 N N . SER A 1 786 ? -40.575 36.990 42.935 1.00 53.06 786 SER A N 1
ATOM 5548 C CA . SER A 1 786 ? -41.312 36.244 41.907 1.00 53.06 786 SER A CA 1
ATOM 5549 C C . SER A 1 786 ? -40.425 35.712 40.756 1.00 53.06 786 SER A C 1
ATOM 5551 O O . SER A 1 786 ? -40.965 35.198 39.783 1.00 53.06 786 SER A O 1
ATOM 5553 N N . SER A 1 787 ? -39.096 35.887 40.826 1.00 60.66 787 SER A N 1
ATOM 5554 C CA . SER A 1 787 ? -38.092 35.326 39.934 1.00 60.66 787 SER A CA 1
ATOM 5555 C C . SER A 1 787 ? -37.467 33.998 40.396 1.00 60.66 787 SER A C 1
ATOM 5557 O O . SER A 1 787 ? -36.792 33.371 39.586 1.00 60.66 787 SER A O 1
ATOM 5559 N N . GLY A 1 788 ? -37.726 33.521 41.623 1.00 68.25 788 GLY A N 1
ATOM 5560 C CA . GLY A 1 788 ? -37.272 32.199 42.088 1.00 68.25 788 GLY A CA 1
ATOM 5561 C C . GLY A 1 788 ? -35.777 32.123 42.427 1.00 68.25 788 GLY A C 1
ATOM 5562 O O . GLY A 1 788 ? -35.208 31.031 42.461 1.00 68.25 788 GLY A O 1
ATOM 5563 N N . HIS A 1 789 ? -35.133 33.267 42.672 1.00 79.12 789 HIS A N 1
ATOM 5564 C CA . HIS A 1 789 ? -33.714 33.357 43.013 1.00 79.12 789 HIS A CA 1
ATOM 5565 C C . HIS A 1 789 ? -33.484 33.459 44.528 1.00 79.12 789 HIS A C 1
ATOM 5567 O O . HIS A 1 789 ? -34.238 34.107 45.247 1.00 79.12 789 HIS A O 1
ATOM 5573 N N . VAL A 1 790 ? -32.396 32.850 44.998 1.00 79.12 790 VAL A N 1
ATOM 5574 C CA . VAL A 1 790 ? -31.869 32.965 46.361 1.00 79.12 790 VAL A CA 1
ATOM 5575 C C . VAL A 1 790 ? -31.052 34.252 46.496 1.00 79.12 790 VAL A C 1
ATOM 5577 O O . VAL A 1 790 ? -30.171 34.542 45.687 1.00 79.12 790 VAL A O 1
ATOM 5580 N N . THR A 1 791 ? -31.284 35.024 47.547 1.00 81.25 791 THR A N 1
ATOM 5581 C CA . THR A 1 791 ? -30.546 36.251 47.862 1.00 81.25 791 THR A CA 1
ATOM 5582 C C . THR A 1 791 ? -29.556 36.037 49.008 1.00 81.25 791 THR A C 1
ATOM 5584 O O . THR A 1 791 ? -29.686 35.135 49.832 1.00 81.25 791 THR A O 1
ATOM 5587 N N . ALA A 1 792 ? -28.560 36.921 49.115 1.00 82.56 792 ALA A N 1
ATOM 5588 C CA . ALA A 1 792 ? -27.549 36.856 50.175 1.00 82.56 792 ALA A CA 1
ATOM 5589 C C . ALA A 1 792 ? -28.131 36.938 51.605 1.00 82.56 792 ALA A C 1
ATOM 5591 O O . ALA A 1 792 ? -27.478 36.512 52.550 1.00 82.56 792 ALA A O 1
ATOM 5592 N N . GLY A 1 793 ? -29.333 37.504 51.777 1.00 77.44 793 GLY A N 1
ATOM 5593 C CA . GLY A 1 793 ? -30.019 37.583 53.073 1.00 77.44 793 GLY A CA 1
ATOM 5594 C C . GLY A 1 793 ? -30.831 36.334 53.433 1.00 77.44 793 GLY A C 1
ATOM 5595 O O . GLY A 1 793 ? -31.320 36.237 54.556 1.00 77.44 793 GLY A O 1
ATOM 5596 N N . GLU A 1 794 ? -30.984 35.402 52.493 1.00 75.50 794 GLU A N 1
ATOM 5597 C CA . GLU A 1 794 ? -31.784 34.178 52.631 1.00 75.50 794 GLU A CA 1
ATOM 5598 C C . GLU A 1 794 ? -30.947 32.940 52.959 1.00 75.50 794 GLU A C 1
ATOM 5600 O O . GLU A 1 794 ? -31.501 31.885 53.269 1.00 75.50 794 GLU A O 1
ATOM 5605 N N . ILE A 1 795 ? -29.621 33.076 52.922 1.00 82.38 795 ILE A N 1
ATOM 5606 C CA . ILE A 1 795 ? -28.671 32.007 53.215 1.00 82.38 795 ILE A CA 1
ATOM 5607 C C . ILE A 1 795 ? -27.836 32.316 54.450 1.00 82.38 795 ILE A C 1
ATOM 5609 O O . ILE A 1 795 ? -27.554 33.474 54.761 1.00 82.38 795 ILE A O 1
ATOM 5613 N N . TRP A 1 796 ? -27.394 31.270 55.144 1.00 86.38 796 TRP A N 1
ATOM 5614 C CA . TRP A 1 796 ? -26.461 31.403 56.260 1.00 86.38 796 TRP A CA 1
ATOM 5615 C C . TRP A 1 796 ? -25.424 30.286 56.264 1.00 86.38 796 TRP A C 1
ATOM 5617 O O . TRP A 1 796 ? -25.728 29.138 55.945 1.00 86.38 796 TRP A O 1
ATOM 5627 N N . LEU A 1 797 ? -24.197 30.630 56.651 1.00 85.81 797 LEU A N 1
ATOM 5628 C CA . LEU A 1 797 ? -23.103 29.678 56.793 1.00 85.81 797 LEU A CA 1
ATOM 5629 C C . LEU A 1 797 ? -23.410 28.703 57.939 1.00 85.81 797 LEU A C 1
ATOM 5631 O O . LEU A 1 797 ? -23.716 29.112 59.060 1.00 85.81 797 LEU A O 1
ATOM 5635 N N . VAL A 1 798 ? -23.319 27.412 57.641 1.00 83.69 798 VAL A N 1
ATOM 5636 C CA . VAL A 1 798 ? -23.492 26.292 58.572 1.00 83.69 798 VAL A CA 1
ATOM 5637 C C . VAL A 1 798 ? -22.134 25.802 59.066 1.00 83.69 798 VAL A C 1
ATOM 5639 O O . VAL A 1 798 ? -21.965 25.598 60.266 1.00 83.69 798 VAL A O 1
ATOM 5642 N N . ALA A 1 799 ? -21.166 25.627 58.159 1.00 82.25 799 ALA A N 1
ATOM 5643 C CA . ALA A 1 799 ? -19.834 25.122 58.485 1.00 82.25 799 ALA A CA 1
ATOM 5644 C C . ALA A 1 799 ? -18.782 25.515 57.435 1.00 82.25 799 ALA A C 1
ATOM 5646 O O . ALA A 1 799 ? -19.100 25.641 56.255 1.00 82.25 799 ALA A O 1
ATOM 5647 N N . THR A 1 800 ? -17.524 25.615 57.872 1.00 82.75 800 THR A N 1
ATOM 5648 C CA . THR A 1 800 ? -16.333 25.714 57.013 1.00 82.75 800 THR A CA 1
ATOM 5649 C C . THR A 1 800 ? -15.421 24.529 57.316 1.00 82.75 800 THR A C 1
ATOM 5651 O O . THR A 1 800 ? -15.052 24.302 58.470 1.00 82.75 800 THR A O 1
ATOM 5654 N N . LEU A 1 801 ? -15.071 23.760 56.291 1.00 77.50 801 LEU A N 1
ATOM 5655 C CA . LEU A 1 801 ? -14.260 22.553 56.370 1.00 77.50 801 LEU A CA 1
ATOM 5656 C C . LEU A 1 801 ? -12.900 22.809 55.717 1.00 77.50 801 LEU A C 1
ATOM 5658 O O . LEU A 1 801 ? -12.797 23.098 54.522 1.00 77.50 801 LEU A O 1
ATOM 5662 N N . LEU A 1 802 ? -11.844 22.689 56.521 1.00 77.38 802 LEU A N 1
ATOM 5663 C CA . LEU A 1 802 ? -10.470 22.951 56.102 1.00 77.38 802 LEU A CA 1
ATOM 5664 C C . LEU A 1 802 ? -9.852 21.699 55.473 1.00 77.38 802 LEU A C 1
ATOM 5666 O O . LEU A 1 802 ? -9.858 20.634 56.087 1.00 77.38 802 LEU A O 1
ATOM 5670 N N . GLY A 1 803 ? -9.295 21.829 54.266 1.00 61.28 803 GLY A N 1
ATOM 5671 C CA . GLY A 1 803 ? -8.602 20.731 53.574 1.00 61.28 803 GLY A CA 1
ATOM 5672 C C . GLY A 1 803 ? -9.515 19.616 53.049 1.00 61.28 803 GLY A C 1
ATOM 5673 O O . GLY A 1 803 ? -9.026 18.608 52.547 1.00 61.28 803 GLY A O 1
ATOM 5674 N N . VAL A 1 804 ? -10.833 19.794 53.137 1.00 61.81 804 VAL A N 1
ATOM 5675 C CA . VAL A 1 804 ? -11.832 18.876 52.583 1.00 61.81 804 VAL A CA 1
ATOM 5676 C C . VAL A 1 804 ? -12.345 19.476 51.282 1.00 61.81 804 VAL A C 1
ATOM 5678 O O . VAL A 1 804 ? -12.636 20.666 51.240 1.00 61.81 804 VAL A O 1
ATOM 5681 N N . SER A 1 805 ? -12.437 18.680 50.216 1.00 62.66 805 SER A N 1
ATOM 5682 C CA . SER A 1 805 ? -13.033 19.111 48.943 1.00 62.66 805 SER A CA 1
ATOM 5683 C C . SER A 1 805 ? -14.558 18.921 48.979 1.00 62.66 805 SER A C 1
ATOM 5685 O O . SER A 1 805 ? -15.010 17.906 49.513 1.00 62.66 805 SER A O 1
ATOM 5687 N N . PRO A 1 806 ? -15.359 19.799 48.337 1.00 58.62 806 PRO A N 1
ATOM 5688 C CA . PRO A 1 806 ? -16.810 19.617 48.253 1.00 58.62 806 PRO A CA 1
ATOM 5689 C C . PRO A 1 806 ? -17.210 18.309 47.562 1.00 58.62 806 PRO A C 1
ATOM 5691 O O . PRO A 1 806 ? -18.282 17.778 47.820 1.00 58.62 806 PRO A O 1
ATOM 5694 N N . GLN A 1 807 ? -16.355 17.794 46.669 1.00 55.22 807 GLN A N 1
ATOM 5695 C CA . GLN A 1 807 ? -16.571 16.526 45.966 1.00 55.22 807 GLN A CA 1
ATOM 5696 C C . GLN A 1 807 ? -16.156 15.303 46.795 1.00 55.22 807 GLN A C 1
ATOM 5698 O O . GLN A 1 807 ? -16.545 14.188 46.462 1.00 55.22 807 GLN A O 1
ATOM 5703 N N . ALA A 1 808 ? -15.348 15.499 47.841 1.00 54.88 808 ALA A N 1
ATOM 5704 C CA . ALA A 1 808 ? -14.933 14.437 48.753 1.00 54.88 808 ALA A CA 1
ATOM 5705 C C . ALA A 1 808 ? -15.967 14.178 49.858 1.00 54.88 808 ALA A C 1
ATOM 5707 O O . ALA A 1 808 ? -15.886 13.148 50.521 1.00 54.88 808 ALA A O 1
ATOM 5708 N N . LEU A 1 809 ? -16.920 15.097 50.051 1.00 57.28 809 LEU A N 1
ATOM 5709 C CA . LEU A 1 809 ? -18.002 14.938 51.012 1.00 57.28 809 LEU A CA 1
ATOM 5710 C C . LEU A 1 809 ? -18.997 13.902 50.507 1.00 57.28 809 LEU A C 1
ATOM 5712 O O . LEU A 1 809 ? -19.690 14.105 49.507 1.00 57.28 809 LEU A O 1
ATOM 5716 N N . GLY A 1 810 ? -19.066 12.786 51.219 1.00 55.91 810 GLY A N 1
ATOM 5717 C CA . GLY A 1 810 ? -20.124 11.817 51.054 1.00 55.91 810 GLY A CA 1
ATOM 5718 C C . GLY A 1 810 ? -21.383 12.267 51.779 1.00 55.91 810 GLY A C 1
ATOM 5719 O O . GLY A 1 810 ? -21.368 13.050 52.722 1.00 55.91 810 GLY A O 1
ATOM 5720 N N . VAL A 1 811 ? -22.505 11.684 51.387 1.00 53.31 811 VAL A N 1
ATOM 5721 C CA . VAL A 1 811 ? -23.794 11.913 52.045 1.00 53.31 811 VAL A CA 1
ATOM 5722 C C . VAL A 1 811 ? -23.780 11.450 53.522 1.00 53.31 811 VAL A C 1
ATOM 5724 O O . VAL A 1 811 ? -24.543 11.971 54.327 1.00 53.31 811 VAL A O 1
ATOM 5727 N N . ALA A 1 812 ? -22.862 10.546 53.900 1.00 57.56 812 ALA A N 1
ATOM 5728 C CA . ALA A 1 812 ? -22.608 10.141 55.289 1.00 57.56 812 ALA A CA 1
ATOM 5729 C C . ALA A 1 812 ? -21.821 11.173 56.120 1.00 57.56 812 ALA A C 1
ATOM 5731 O O . ALA A 1 812 ? -21.913 11.138 57.339 1.00 57.56 812 ALA A O 1
ATOM 5732 N N . ASP A 1 813 ? -21.059 12.066 55.481 1.00 61.31 813 ASP A N 1
ATOM 5733 C CA . ASP A 1 813 ? -20.368 13.176 56.157 1.00 61.31 813 ASP A CA 1
ATOM 5734 C C . ASP A 1 813 ? -21.303 14.383 56.362 1.00 61.31 813 ASP A C 1
ATOM 5736 O O . ASP A 1 813 ? -21.006 15.290 57.138 1.00 61.31 813 ASP A O 1
ATOM 5740 N N . LEU A 1 814 ? -22.410 14.406 55.610 1.00 61.00 814 LEU A N 1
ATOM 5741 C CA . LEU A 1 814 ? -23.412 15.473 55.561 1.00 61.00 814 LEU A CA 1
ATOM 5742 C C . LEU A 1 814 ? -24.670 15.168 56.391 1.00 61.00 814 LEU A C 1
ATOM 5744 O O . LEU A 1 814 ? -25.437 16.089 56.677 1.00 61.00 814 LEU A O 1
ATOM 5748 N N . ALA A 1 815 ? -24.893 13.892 56.715 1.00 55.56 815 ALA A N 1
ATOM 5749 C CA . ALA A 1 815 ? -25.847 13.435 57.725 1.00 55.56 815 ALA A CA 1
ATOM 5750 C C . ALA A 1 815 ? -25.211 13.555 59.114 1.00 55.56 815 ALA A C 1
ATOM 5752 O O . ALA A 1 815 ? -25.916 13.994 60.046 1.00 55.56 815 ALA A O 1
#

Sequence (815 aa):
MTNIVIPGKSLLVFSAQDAIRSYGAGTLTTPAVIVDSAANVAAFLDNLQVLATAGLLSTIGLSDFGTPTLSITAEQANNDAAVLAEISGSYALNVSGVTAATASTVAAMANVTAIELSDSALNVGSSLDLLQSLAASGLLTSVLLTDGGTPTLLLSQTQWSNDQTALSLIAGSYQLTVAFVGAANATVVAASQNVAFVAVFDTAQTVSANLDLLQTIAAQGKLSGITLSDAGTPVLAVSASQLIADASALFTISVPYTLSVPGVAASLATFVMQQDASGRGVNGVALEEPGLVADGRNHVVGFQSASFTSGTNVVVLDHARTSYAIKIDAQGVTTLQDIGVGDSNYGKSVTVSGESILLFNAAHLSLSDPLTVAAMTTPPGGSAAVLNYPNDLYFVLNPANAQLAQLYSSVFSWEPQPSLSDFENWMNQLAGGKSITTIAQSFMSNSYFQQTIGDPGTTSAQHLAFVQSLYSHILGINLGTTNAGVVYWAEQMDDGILSAPAALLSFINAEASKSGLNAYSGATAGGGSGWLINPALTGGYADPGLQMDAQSVLSAGAAANFYNLSLIDPSTVPAAGITQGPINLSAGMIQISSGLTAGMVVLSPNFPNASLAASGLTLRDGPGVDSITINGSQTLLFLGNATTDKLHLSSGLVTSIVGFSPGKGSVLDVSGTVNESSVLLLDGTATPVHGAALNFGTAGSSVAYFVNIGSIGDGSAAAVATAANAAYLVADSAGNANTGALAEHVMFIGASSSGETEIWAFRTSSLTSVSVNGHAVLVPINAADSSGHVTAGEIWLVATLLGVSPQALGVADLA

Foldseek 3Di:
DDFPDDPDDRQPEDALVRLLVCVVVVNLPAAHEYEEALASCQVCLVSVLVCLVVVNHQAYEHPDPDAGEHEHEPCSVPSRVSNVVRYDDGHAYAYEQAELVCVVVQVPDPRQQEYAYEEALARCLVNLVVLLVCLVVNHYQAYEHPDPDAGEHEHEPVSVVRRVSSVVRYDDHHAYAYEQDDLVCQLVQCPDPRYQAYEHEEALVSCQVRLLVLQVCLVVVRYQAYEHPDPDAGENEHELVSLVSRLSSVLRYPDAHEYHYPDDPQSVVVSVVVNLVPPDDHDDYDDDDPDDDDDDDDPDPDDDPNPPVDFEGEEEDDQPADAKWWWAFLQRKIKIAGCPPPDPRHGPIDIDDTAKYKYADPPPSCPPDPPPVPPPDDDDDDDDPPPLDDRAIAIEHEPQLLLLVLLVCLQPVPDDDDDPVVSVVVVVVVVVPDDLLNVLVVSLVDPSSCVQQNRCDQDLVSQLSNLQSLCCRRVVHRDDSLAPVSNVRSVCVNVVVAPPSRSNSVSSVVSVLVLLVVLAPPPSPDDRDDRYDHSNNNSIHTDPSGADAQVSQLVSCVVSLERENQSHDLVNADQVWDDDQQWTDHQQEIEGAQRNAAGEHEDHLSRLEYEHAHEAYAYEYHANNQEYEYQEAYQEYEYDPHQHYEYEDAEHQFYEYEDDADDRHYADHYHNYPAAHEYEYEDQDDHAAECLRYDPYDPPHNHEYEYELEEQEQPQLASQLVSNQSHYFYHAPPPDDDDPFDKHWYWYWYAYPVRKIWIKIAIDDPDDDDDDPNDDDDDPDDPDPNRRGDHSVRMDTDDIHPSHHSVNDGRVNVD

pLDDT: mean 70.35, std 22.05, range [23.06, 98.69]

Secondary structure (DSSP, 8-state):
------TT----EE-HHHHHHHHHTT---SPEEEEE-HHHHHHTHHHHHHHHHTT-EEEEEE-SSSS-EEEEEHHHHHHTHHHHHTEES--EEEEEEE-TTTHHHHHTSTTEEEEEEEE-HHHHHHTHHHHHHHHHTT-EEEEEE--SSS-EEEEEHHHHHH-HHHHHTB-S--EEEEEEE-GGGHHHHHTSTTEEEEEEEE-HHHHHHTHHHHHHHHTTT-EEEEEE--SSS-EEE--HHHHHHTHHHHHTB-S--EEE-TT-STTHHHHHHHHHTTT-----B----TTS---S------------SSS-EEEEE-TT-S-EEEEE-TT--EEEEE--TTSTTTT-EEEE-SSEEEEEEGGG-----TTGGGS-S---------------EEEEE-HHHHHHHHHHHHHSTTSS---HHHHHHHHHHHHTT--HHHHHHHHHTSHHHHHHT----SSHHHHHHHHHHHHHHHS-----TT-HHHHHHHHHHHTTSS-HHHHHHHHHHHHHHHHTTGGGS-----SS---EE-HHHHT-EE-TTSPBPHHHHHHHHHHHTEEEGGGB-GGGS-TT-EEETTEEEETTEEEE-TT--S-EEE--TTS-EEEE---S-EEEPPTT--EEEE-S-EEEEE--S-S--EEEESS-SEEEEE----SSS-EEEE-S--S--EEEE---SSSPEEGGGEE--STT---EEEEEEEE-TTS-HHHHHHHHHHHEEPPPTTS---SSS---EEEEEEE-TTS-EEEEEEE---SS---BTTB-------SS-TT----TTTEEEEEEESS--TTT--HHHH-